Protein AF-0000000066988580 (afdb_homodimer)

Foldseek 3Di:
DDPPPPPDDPPDDPPPPDDDDDDDDDDDPPDPPPPQDCAFPVCVVVVHDFPSDQQTPVCVVVVNSVRRHHDPDDPPPDDPDDDDDDDPPPPDPDPDDPPQPPPPPPDPDADPFFLLELLNLLVLVVLQNCLLVLVPPVNNVLVVVLLVLLVLQADPLQPQPLQDDLDPPPQDLLNLLQLDDDPVVVVVVVVLCCLFPCLQQVQDQPVVVVVVVVVVCVVNVVSPDPDANPLDFQFSSLSSQQSVQLVFFVCPVDNDSLSLSQLLLRLLQVLLLQRFNDDLVSSVVSLVVSVVSLVVVPLLAQCVVPQLDDPVRNLSSLSSVLNSLVSLLLSCSHRRHARDDLDGDLRAHQQAASVQWDADPVGIDGDNPVPDQQAHHSRLLRRLSSVLSNLLRVLSCQRSPSPHDQDDPVVLVVSLVVLVVSLVVLCRNLCHDPVDDPSSNLSSVLSSLVSLLSSLSSNLSNLVVLCSDPVVQVVLVSLLSLQVSLLSNLVSLVVLVPQAFDDPDDPPDDPDDPDDDDPDDDCRRSRSLSVCSNCVSSNLSSLSSNLSSVLCVLVVVRPCVVVVCVVSNDVVSLVVSLVSLLLCLSSHSVSVSSNLSSLLSVLLSVLQSPDSDDVSSVVSSSVSNVVSSVVSVVSSVVSSVVVVVLSVVVNPDPPDPPCVVASSCVQCVPHDPDDDDPPDNRHVDGSPSPSNCSPPYPDDDDSSSPRDD/DPVPPPPDDPPDDPPPPPDDDDDDDDDDDDDPPPPPCLAFPVCVVVVHDFPSDQQTPVCVVVVNSVSRHRPPDPPPPPCPDDDDDDDPPPPPPDPPDPPQPPPPPPDPDQDPFFLLELLNLLVLVVLQNCLLVLVPPVNNVLVVVLLVLLVLQADPLQPQPLQDDLPPPPQDLLNLLQLDDDPVVVVVVVVLCCLFPCLQQVQDQPVVVVVVVVVVCVVNVVSPDPDANPLDFLFSSLSSQQSVLLVVDVCPVDNDSLSLSQLLLRLLQVLLCQRFNDDLVSSVVSLVVSVVSLVVVPLLAQCVVPLLDDPVRNLSSLSSVLNSLVSLLLSCSHRRHARDDLDGDLRAHQQAASVQWDADPVGIDGDNPVPDQQAHHSRLLRRLSSVLSNLLRVLSCQRSPSPHDQDDPVVLVVSLVVLVVSLVVLCRNLCHDPVDDPSSNLSSVLSSLVSLLSSLSSNLSNLVVLCSDPVVQVVLVSLLSLQVSLLSNLVSLVVLVPQAFDPPDDPPDDPDDPDDDDPDPDPRRSRSLSVCSNCVSSNLSSLSSLLVSVLCVLVVNRPCVVVVCVVSNDVVSLVVSLVSLLLCLSSHSVSVSSNLSSLLSVLLSVLQSPDSDDVSSVVSSSVSNVVSSVVSVVSSVVSSVVVVVLSVVVNPDPPDPPCVVASSCQLCVPHDPDDDDPPDSRRVGNSRNRCNVSPVPCPDDDPPSCRDD

Solvent-accessible surface area (backbone atoms only — not comparable to full-atom values): 80456 Å² total; per-residue (Å²): 135,79,79,70,77,68,76,84,68,82,90,67,81,85,74,78,70,83,98,85,92,85,84,90,83,83,84,84,79,73,82,74,67,86,65,82,65,80,32,23,50,54,28,54,74,69,72,46,92,43,75,62,40,88,44,14,65,53,26,51,74,70,71,41,30,90,59,29,42,56,71,80,69,73,80,76,76,76,82,80,78,91,76,89,74,84,85,78,81,78,76,82,79,68,87,72,72,84,63,65,77,69,72,74,78,65,76,79,70,75,77,86,52,10,50,51,12,55,67,50,50,46,47,68,38,60,92,44,27,42,65,64,72,36,66,35,77,86,50,23,66,60,41,51,54,60,60,56,56,36,61,76,37,47,36,78,83,22,25,31,61,77,48,44,55,75,66,55,69,74,62,45,70,64,54,49,59,39,68,52,71,56,68,72,58,49,51,51,53,49,52,49,41,57,65,51,47,32,66,75,50,42,70,74,53,70,68,62,50,50,51,53,48,52,55,48,46,69,72,48,66,79,49,65,64,81,64,78,78,65,80,60,53,66,38,56,49,14,37,49,32,10,31,53,23,40,41,72,21,46,51,42,40,59,61,47,73,56,45,49,48,32,48,49,42,49,52,50,21,48,51,46,31,39,38,27,30,44,32,76,56,28,51,44,19,52,47,25,23,45,56,30,44,37,47,64,69,44,43,50,45,63,54,84,75,42,60,16,55,47,69,58,55,40,44,51,41,26,28,39,39,48,37,52,52,51,50,43,46,53,49,14,45,53,62,10,37,56,58,68,80,81,80,50,54,90,60,62,38,65,65,40,41,69,81,37,46,44,78,50,95,91,39,68,46,71,57,81,60,72,54,60,94,79,59,74,40,68,22,40,61,54,37,47,47,53,68,43,42,65,61,52,49,53,49,43,32,50,42,17,36,86,69,54,68,76,75,52,70,67,55,40,51,50,49,50,52,50,50,52,49,50,50,51,53,39,51,64,57,47,53,66,57,90,83,51,56,66,68,56,43,53,51,30,50,52,51,49,51,53,51,47,42,55,50,30,53,48,48,38,35,59,31,43,65,48,55,67,37,94,62,22,71,80,33,53,67,38,51,51,49,40,49,52,29,20,48,53,42,50,50,47,53,52,49,33,68,61,54,60,55,56,80,75,79,81,82,67,81,70,87,57,93,85,66,72,83,74,74,75,82,73,77,57,44,70,67,38,47,52,53,58,40,52,41,42,57,57,48,50,41,22,51,49,52,41,51,46,50,49,51,34,47,73,70,58,64,50,71,61,84,66,30,72,55,48,76,67,61,48,76,61,50,59,55,55,50,49,49,54,35,56,76,41,22,59,61,12,26,56,36,28,51,52,29,52,51,48,47,46,46,51,25,36,52,57,22,56,72,70,57,89,53,71,72,63,26,52,56,41,22,50,54,41,38,52,54,44,50,52,51,49,51,51,52,54,53,51,32,51,50,50,52,51,48,57,47,51,64,72,69,62,82,78,74,67,75,77,61,59,64,32,65,71,31,33,29,66,60,43,77,50,81,77,88,77,82,77,75,74,89,71,21,51,59,58,45,39,66,36,24,29,58,40,26,60,46,71,53,82,86,76,82,67,53,72,23,67,134,132,77,76,67,74,64,75,79,61,83,89,65,77,86,74,79,71,84,81,91,80,85,82,94,87,83,84,80,84,76,85,74,72,88,61,82,69,74,23,20,45,51,28,51,75,67,75,44,89,36,78,55,38,91,50,14,71,55,24,52,75,69,73,40,30,91,59,28,40,55,76,78,63,73,79,70,78,73,75,82,68,91,72,86,74,80,86,76,77,76,73,78,74,69,84,71,74,83,65,66,76,70,72,75,77,64,76,78,70,75,76,86,52,10,50,49,12,55,67,50,50,45,49,70,37,60,91,44,26,41,66,62,72,35,67,33,77,87,50,23,66,61,42,49,53,59,59,57,55,37,60,75,38,46,36,77,82,22,25,30,61,78,48,44,54,74,64,55,67,76,65,45,71,64,54,50,60,39,68,51,70,57,68,70,56,49,51,52,54,49,50,50,39,57,65,51,48,31,65,74,50,42,68,73,55,69,69,61,50,50,51,53,48,50,56,47,45,70,66,48,65,78,49,65,65,82,64,77,78,65,80,61,54,65,36,56,50,11,37,50,26,6,32,52,20,41,40,73,37,46,51,41,40,59,59,47,72,62,44,49,47,41,47,50,48,50,52,51,22,47,51,45,30,52,40,25,29,45,32,76,56,30,52,44,18,53,47,25,21,45,54,31,46,38,46,66,71,44,43,52,46,63,55,84,73,42,70,33,56,50,69,56,55,40,44,51,39,26,28,39,39,49,36,53,52,51,50,41,45,52,49,15,46,54,63,10,37,55,59,69,78,82,80,49,56,91,61,64,40,65,64,40,41,69,82,35,49,44,78,50,96,91,37,66,45,70,57,81,60,70,52,60,95,79,59,75,40,69,22,39,60,55,36,47,46,55,69,44,43,64,61,53,48,52,49,44,32,49,43,17,36,85,69,55,68,77,76,52,70,66,57,39,52,51,50,48,52,50,50,52,49,50,49,51,52,41,52,65,56,46,53,66,58,88,83,51,56,66,69,56,42,53,50,30,48,52,52,49,51,52,51,47,42,54,48,30,54,49,48,39,35,58,31,42,66,48,57,68,35,95,63,21,73,78,34,54,67,38,52,50,49,39,48,51,30,20,48,52,42,51,49,49,51,53,50,34,67,60,53,59,56,56,78,74,79,82,83,68,81,70,88,58,90,82,67,72,82,75,73,76,82,72,77,57,46,70,66,37,47,49,53,57,40,53,42,41,57,58,49,52,41,22,51,50,53,42,51,48,52,50,51,35,47,73,70,60,62,51,71,60,83,66,29,73,52,48,77,68,60,50,76,61,50,58,55,54,51,50,49,55,36,56,76,40,22,61,60,11,24,56,37,27,52,52,29,50,49,49,48,46,46,51,24,36,52,57,22,55,73,70,56,88,52,70,72,62,27,53,58,40,22,49,54,40,37,52,54,44,50,50,51,49,50,51,51,55,52,50,32,51,49,51,53,52,48,57,48,50,64,72,70,61,81,76,74,67,75,76,60,59,63,32,66,73,28,38,32,53,68,43,79,50,84,76,86,81,81,77,76,78,86,70,26,49,63,66,58,17,75,40,36,18,64,42,32,65,66,74,49,83,82,79,76,69,57,73,31,77,134

Nearest PDB structures (foldseek):
  8qai-assembly2_B  TM=3.468E-01  e=4.253E-01  synthetic construct

Structure (mmCIF, N/CA/C/O backbone):
data_AF-0000000066988580-model_v1
#
loop_
_entity.id
_entity.type
_entity.pdbx_description
1 polymer 'Oleate activated transcription factor 3'
#
loop_
_atom_site.group_PDB
_atom_site.id
_atom_site.type_symbol
_atom_site.label_atom_id
_atom_site.label_alt_id
_atom_site.label_comp_id
_atom_site.label_asym_id
_atom_site.label_entity_id
_atom_site.label_seq_id
_atom_site.pdbx_PDB_ins_code
_atom_site.Cartn_x
_atom_site.Cartn_y
_atom_site.Cartn_z
_atom_site.occupancy
_atom_site.B_iso_or_equiv
_atom_site.auth_seq_id
_atom_site.auth_comp_id
_atom_site.auth_asym_id
_atom_site.auth_atom_id
_atom_site.pdbx_PDB_model_num
ATOM 1 N N . MET A 1 1 ? -11.375 39.344 -35.469 1 19.41 1 MET A N 1
ATOM 2 C CA . MET A 1 1 ? -11.703 39.375 -34.031 1 19.41 1 MET A CA 1
ATOM 3 C C . MET A 1 1 ? -11.867 37.969 -33.469 1 19.41 1 MET A C 1
ATOM 5 O O . MET A 1 1 ? -12.781 37.25 -33.844 1 19.41 1 MET A O 1
ATOM 9 N N . MET A 1 2 ? -10.852 37.281 -33.219 1 20.95 2 MET A N 1
ATOM 10 C CA . MET A 1 2 ? -10.469 35.875 -33.344 1 20.95 2 MET A CA 1
ATOM 11 C C . MET A 1 2 ? -11.031 35.031 -32.219 1 20.95 2 MET A C 1
ATOM 13 O O . MET A 1 2 ? -10.805 35.344 -31.031 1 20.95 2 MET A O 1
ATOM 17 N N . ASP A 1 3 ? -12.25 34.531 -32.5 1 20.98 3 ASP A N 1
ATOM 18 C CA . ASP A 1 3 ? -13.227 33.812 -31.656 1 20.98 3 ASP A CA 1
ATOM 19 C C . ASP A 1 3 ? -12.555 32.688 -30.859 1 20.98 3 ASP A C 1
ATOM 21 O O . ASP A 1 3 ? -12.133 31.688 -31.438 1 20.98 3 ASP A O 1
ATOM 25 N N . SER A 1 4 ? -11.633 33.094 -30.078 1 22.09 4 SER A N 1
ATOM 26 C CA . SER A 1 4 ? -10.672 32.25 -29.375 1 22.09 4 SER A CA 1
ATOM 27 C C . SER A 1 4 ? -11.383 31.188 -28.547 1 22.09 4 SER A C 1
ATOM 29 O O . SER A 1 4 ? -12.188 31.516 -27.672 1 22.09 4 SER A O 1
ATOM 31 N N . ASP A 1 5 ? -11.742 30.109 -29.25 1 21.12 5 ASP A N 1
ATOM 32 C CA . ASP A 1 5 ? -12.422 28.875 -28.875 1 21.12 5 ASP A CA 1
ATOM 33 C C . ASP A 1 5 ? -11.914 28.359 -27.516 1 21.12 5 ASP A C 1
ATOM 35 O O . ASP A 1 5 ? -10.742 28.016 -27.391 1 21.12 5 ASP A O 1
ATOM 39 N N . LEU A 1 6 ? -12.305 29.094 -26.547 1 23.05 6 LEU A N 1
ATOM 40 C CA . LEU A 1 6 ? -11.914 28.844 -25.156 1 23.05 6 LEU A CA 1
ATOM 41 C C . LEU A 1 6 ? -12.211 27.406 -24.75 1 23.05 6 LEU A C 1
ATOM 43 O O . LEU A 1 6 ? -13.305 26.906 -24.984 1 23.05 6 LEU A O 1
ATOM 47 N N . PRO A 1 7 ? -11.188 26.609 -24.766 1 21.06 7 PRO A N 1
ATOM 48 C CA . PRO A 1 7 ? -11.266 25.156 -24.672 1 21.06 7 PRO A CA 1
ATOM 49 C C . PRO A 1 7 ? -12.227 24.688 -23.578 1 21.06 7 PRO A C 1
ATOM 51 O O . PRO A 1 7 ? -12.438 25.406 -22.594 1 21.06 7 PRO A O 1
ATOM 54 N N . ALA A 1 8 ? -13.266 23.953 -24.062 1 20.14 8 ALA A N 1
ATOM 55 C CA . ALA A 1 8 ? -14.406 23.297 -23.422 1 20.14 8 ALA A CA 1
ATOM 56 C C . ALA A 1 8 ? -14 22.656 -22.094 1 20.14 8 ALA A C 1
ATOM 58 O O . ALA A 1 8 ? -12.992 21.953 -22.016 1 20.14 8 ALA A O 1
ATOM 59 N N . GLY A 1 9 ? -14.203 23.281 -21.047 1 19.38 9 GLY A N 1
ATOM 60 C CA . GLY A 1 9 ? -14.008 22.984 -19.641 1 19.38 9 GLY A CA 1
ATOM 61 C C . GLY A 1 9 ? -14.555 21.625 -19.234 1 19.38 9 GLY A C 1
ATOM 62 O O . GLY A 1 9 ? -15.328 21.016 -19.969 1 19.38 9 GLY A O 1
ATOM 63 N N . TYR A 1 10 ? -14.031 20.828 -18.297 1 21.14 10 TYR A N 1
ATOM 64 C CA . TYR A 1 10 ? -13.938 19.391 -18.109 1 21.14 10 TYR A CA 1
ATOM 65 C C . TYR A 1 10 ? -15.32 18.75 -18.078 1 21.14 10 TYR A C 1
ATOM 67 O O . TYR A 1 10 ? -15.547 17.703 -18.688 1 21.14 10 TYR A O 1
ATOM 75 N N . PHE A 1 11 ? -16.266 19.094 -17.125 1 20.62 11 PHE A N 1
ATOM 76 C CA . PHE A 1 11 ? -17.281 18.094 -16.781 1 20.62 11 PHE A CA 1
ATOM 77 C C . PHE A 1 11 ? -18.359 18.047 -17.844 1 20.62 11 PHE A C 1
ATOM 79 O O . PHE A 1 11 ? -19.297 18.844 -17.828 1 20.62 11 PHE A O 1
ATOM 86 N N . SER A 1 12 ? -18.141 17.844 -19.156 1 17.91 12 SER A N 1
ATOM 87 C CA . SER A 1 12 ? -19.141 17.797 -20.219 1 17.91 12 SER A CA 1
ATOM 88 C C . SER A 1 12 ? -20.188 16.719 -19.938 1 17.91 12 SER A C 1
ATOM 90 O O . SER A 1 12 ? -19.938 15.773 -19.188 1 17.91 12 SER A O 1
ATOM 92 N N . THR A 1 13 ? -21.484 16.953 -20.469 1 19.61 13 THR A N 1
ATOM 93 C CA . THR A 1 13 ? -22.766 16.25 -20.516 1 19.61 13 THR A CA 1
ATOM 94 C C . THR A 1 13 ? -22.625 14.938 -21.266 1 19.61 13 THR A C 1
ATOM 96 O O . THR A 1 13 ? -22.203 14.922 -22.422 1 19.61 13 THR A O 1
ATOM 99 N N . PHE A 1 14 ? -22.484 13.961 -20.719 1 20.88 14 PHE A N 1
ATOM 100 C CA . PHE A 1 14 ? -22.484 12.656 -21.375 1 20.88 14 PHE A CA 1
ATOM 101 C C . PHE A 1 14 ? -23.844 12.375 -22 1 20.88 14 PHE A C 1
ATOM 103 O O . PHE A 1 14 ? -24.781 11.953 -21.328 1 20.88 14 PHE A O 1
ATOM 110 N N . SER A 1 15 ? -24.578 13.305 -22.859 1 19.69 15 SER A N 1
ATOM 111 C CA . SER A 1 15 ? -25.812 13 -23.578 1 19.69 15 SER A CA 1
ATOM 112 C C . SER A 1 15 ? -25.609 11.859 -24.578 1 19.69 15 SER A C 1
ATOM 114 O O . SER A 1 15 ? -24.859 12 -25.547 1 19.69 15 SER A O 1
ATOM 116 N N . ILE A 1 16 ? -25.703 10.695 -24.219 1 20.56 16 ILE A N 1
ATOM 117 C CA . ILE A 1 16 ? -25.859 9.719 -25.297 1 20.56 16 ILE A CA 1
ATOM 118 C C . ILE A 1 16 ? -27.25 9.844 -25.906 1 20.56 16 ILE A C 1
ATOM 120 O O . ILE A 1 16 ? -28.266 9.531 -25.266 1 20.56 16 ILE A O 1
ATOM 124 N N . ILE A 1 17 ? -27.766 10.836 -26.75 1 21.27 17 ILE A N 1
ATOM 125 C CA . ILE A 1 17 ? -29.016 11.133 -27.438 1 21.27 17 ILE A CA 1
ATOM 126 C C . ILE A 1 17 ? -29.266 10.086 -28.531 1 21.27 17 ILE A C 1
ATOM 128 O O . ILE A 1 17 ? -30.047 10.312 -29.453 1 21.27 17 ILE A O 1
ATOM 132 N N . ASP A 1 18 ? -29.156 8.852 -28.531 1 20.34 18 ASP A N 1
ATOM 133 C CA . ASP A 1 18 ? -29.391 8.406 -29.906 1 20.34 18 ASP A CA 1
ATOM 134 C C . ASP A 1 18 ? -30.844 8.641 -30.312 1 20.34 18 ASP A C 1
ATOM 136 O O . ASP A 1 18 ? -31.125 9.305 -31.312 1 20.34 18 ASP A O 1
ATOM 140 N N . LEU A 1 19 ? -31.922 7.586 -30.469 1 19.12 19 LEU A N 1
ATOM 141 C CA . LEU A 1 19 ? -32.75 7.004 -31.531 1 19.12 19 LEU A CA 1
ATOM 142 C C . LEU A 1 19 ? -34.062 7.762 -31.688 1 19.12 19 LEU A C 1
ATOM 144 O O . LEU A 1 19 ? -34.5 8.453 -30.766 1 19.12 19 LEU A O 1
ATOM 148 N N . SER A 1 20 ? -35.344 7.246 -32.875 1 19.17 20 SER A N 1
ATOM 149 C CA . SER A 1 20 ? -36.219 7.379 -34.031 1 19.17 20 SER A CA 1
ATOM 150 C C . SER A 1 20 ? -37.688 7.387 -33.594 1 19.17 20 SER A C 1
ATOM 152 O O . SER A 1 20 ? -38.594 7.59 -34.406 1 19.17 20 SER A O 1
ATOM 154 N N . ARG A 1 21 ? -38.312 6.488 -32.688 1 18.69 21 ARG A N 1
ATOM 155 C CA . ARG A 1 21 ? -39.656 5.977 -32.875 1 18.69 21 ARG A CA 1
ATOM 156 C C . ARG A 1 21 ? -40.688 7.098 -32.781 1 18.69 21 ARG A C 1
ATOM 158 O O . ARG A 1 21 ? -40.656 7.883 -31.844 1 18.69 21 ARG A O 1
ATOM 165 N N . GLY A 1 22 ? -41.531 7.402 -34 1 17.83 22 GLY A N 1
ATOM 166 C CA . GLY A 1 22 ? -42.781 8.008 -34.406 1 17.83 22 GLY A CA 1
ATOM 167 C C . GLY A 1 22 ? -44 7.453 -33.656 1 17.83 22 GLY A C 1
ATOM 168 O O . GLY A 1 22 ? -44.125 6.238 -33.469 1 17.83 22 GLY A O 1
ATOM 169 N N . THR A 1 23 ? -45 8.18 -32.938 1 21 23 THR A N 1
ATOM 170 C CA . THR A 1 23 ? -45.906 8.32 -31.812 1 21 23 THR A CA 1
ATOM 171 C C . THR A 1 23 ? -47.312 7.883 -32.219 1 21 23 THR A C 1
ATOM 173 O O . THR A 1 23 ? -47.906 8.469 -33.094 1 21 23 THR A O 1
ATOM 176 N N . LEU A 1 24 ? -47.781 6.578 -32.062 1 19.14 24 LEU A N 1
ATOM 177 C CA . LEU A 1 24 ? -49.062 5.93 -32.344 1 19.14 24 LEU A CA 1
ATOM 178 C C . LEU A 1 24 ? -50.219 6.699 -31.719 1 19.14 24 LEU A C 1
ATOM 180 O O . LEU A 1 24 ? -50.188 7.02 -30.531 1 19.14 24 LEU A O 1
ATOM 184 N N . GLU A 1 25 ? -51.5 7.148 -32.469 1 19.3 25 GLU A N 1
ATOM 185 C CA . GLU A 1 25 ? -52.625 8.047 -32.5 1 19.3 25 GLU A CA 1
ATOM 186 C C . GLU A 1 25 ? -53.719 7.602 -31.516 1 19.3 25 GLU A C 1
ATOM 188 O O . GLU A 1 25 ? -54.344 8.43 -30.859 1 19.3 25 GLU A O 1
ATOM 193 N N . GLY A 1 26 ? -54.344 6.402 -31.594 1 19.16 26 GLY A N 1
ATOM 194 C CA . GLY A 1 26 ? -55.812 6.371 -31.719 1 19.16 26 GLY A CA 1
ATOM 195 C C . GLY A 1 26 ? -56.531 6.68 -30.422 1 19.16 26 GLY A C 1
ATOM 196 O O . GLY A 1 26 ? -57.375 7.555 -30.375 1 19.16 26 GLY A O 1
ATOM 197 N N . LEU A 1 27 ? -56.969 5.637 -29.609 1 21.69 27 LEU A N 1
ATOM 198 C CA . LEU A 1 27 ? -58.312 5.305 -29.156 1 21.69 27 LEU A CA 1
ATOM 199 C C . LEU A 1 27 ? -58.656 6.09 -27.891 1 21.69 27 LEU A C 1
ATOM 201 O O . LEU A 1 27 ? -57.781 6.559 -27.188 1 21.69 27 LEU A O 1
ATOM 205 N N . GLY A 1 28 ? -59.969 5.891 -27.234 1 21.34 28 GLY A N 1
ATOM 206 C CA . GLY A 1 28 ? -61.031 6.648 -26.594 1 21.34 28 GLY A CA 1
ATOM 207 C C . GLY A 1 28 ? -60.625 7.23 -25.25 1 21.34 28 GLY A C 1
ATOM 208 O O . GLY A 1 28 ? -59.812 6.641 -24.531 1 21.34 28 GLY A O 1
ATOM 209 N N . ARG A 1 29 ? -60.812 8.562 -25.109 1 26 29 ARG A N 1
ATOM 210 C CA . ARG A 1 29 ? -60.344 9.594 -24.188 1 26 29 ARG A CA 1
ATOM 211 C C . ARG A 1 29 ? -60.906 9.367 -22.781 1 26 29 ARG A C 1
ATOM 213 O O . ARG A 1 29 ? -61.938 9.945 -22.422 1 26 29 ARG A O 1
ATOM 220 N N . PRO A 1 30 ? -61.031 8.125 -22.266 1 24.39 30 PRO A N 1
ATOM 221 C CA . PRO A 1 30 ? -62 8.148 -21.156 1 24.39 30 PRO A CA 1
ATOM 222 C C . PRO A 1 30 ? -61.719 9.281 -20.156 1 24.39 30 PRO A C 1
ATOM 224 O O . PRO A 1 30 ? -60.594 9.812 -20.125 1 24.39 30 PRO A O 1
ATOM 227 N N . GLN A 1 31 ? -62.812 9.758 -19.344 1 24.91 31 GLN A N 1
ATOM 228 C CA . GLN A 1 31 ? -63.125 10.953 -18.562 1 24.91 31 GLN A CA 1
ATOM 229 C C . GLN A 1 31 ? -62.062 11.242 -17.531 1 24.91 31 GLN A C 1
ATOM 231 O O . GLN A 1 31 ? -61.656 10.352 -16.766 1 24.91 31 GLN A O 1
ATOM 236 N N . ARG A 1 32 ? -61.406 12.344 -17.75 1 27.5 32 ARG A N 1
ATOM 237 C CA . ARG A 1 32 ? -60.156 12.828 -17.203 1 27.5 32 ARG A CA 1
ATOM 238 C C . ARG A 1 32 ? -60.25 13.062 -15.695 1 27.5 32 ARG A C 1
ATOM 240 O O . ARG A 1 32 ? -60.906 14.008 -15.258 1 27.5 32 ARG A O 1
ATOM 247 N N . ARG A 1 33 ? -60.625 12.055 -14.93 1 28.73 33 ARG A N 1
ATOM 248 C CA . ARG A 1 33 ? -60.844 12.367 -13.516 1 28.73 33 ARG A CA 1
ATOM 249 C C . ARG A 1 33 ? -59.812 13.383 -13.023 1 28.73 33 ARG A C 1
ATOM 251 O O . ARG A 1 33 ? -58.688 13.406 -13.492 1 28.73 33 ARG A O 1
ATOM 258 N N . ASN A 1 34 ? -60.344 14.547 -12.484 1 30.19 34 ASN A N 1
ATOM 259 C CA . ASN A 1 34 ? -59.594 15.727 -12.039 1 30.19 34 ASN A CA 1
ATOM 260 C C . ASN A 1 34 ? -58.375 15.336 -11.203 1 30.19 34 ASN A C 1
ATOM 262 O O . ASN A 1 34 ? -58.5 14.883 -10.062 1 30.19 34 ASN A O 1
ATOM 266 N N . ARG A 1 35 ? -57.406 14.953 -11.789 1 38.16 35 ARG A N 1
ATOM 267 C CA . ARG A 1 35 ? -56.25 14.32 -11.172 1 38.16 35 ARG A CA 1
ATOM 268 C C . ARG A 1 35 ? -55.5 15.305 -10.273 1 38.16 35 ARG A C 1
ATOM 270 O O . ARG A 1 35 ? -55.25 16.453 -10.672 1 38.16 35 ARG A O 1
ATOM 277 N N . ARG A 1 36 ? -55.625 15.258 -8.992 1 42.19 36 ARG A N 1
ATOM 278 C CA . ARG A 1 36 ? -54.969 16.141 -8.031 1 42.19 36 ARG A CA 1
ATOM 279 C C . ARG A 1 36 ? -53.562 16.547 -8.516 1 42.19 36 ARG A C 1
ATOM 281 O O . ARG A 1 36 ? -52.781 15.688 -8.891 1 42.19 36 ARG A O 1
ATOM 288 N N . ILE A 1 37 ? -53.5 17.672 -8.836 1 51.16 37 ILE A N 1
ATOM 289 C CA . ILE A 1 37 ? -52.312 18.266 -9.461 1 51.16 37 ILE A CA 1
ATOM 290 C C . ILE A 1 37 ? -51.219 18.453 -8.414 1 51.16 37 ILE A C 1
ATOM 292 O O . ILE A 1 37 ? -51.406 19.203 -7.453 1 51.16 37 ILE A O 1
ATOM 296 N N . PHE A 1 38 ? -50.438 17.594 -8.266 1 56.72 38 PHE A N 1
ATOM 297 C CA . PHE A 1 38 ? -49.438 17.641 -7.195 1 56.72 38 PHE A CA 1
ATOM 298 C C . PHE A 1 38 ? -48.219 18.453 -7.609 1 56.72 38 PHE A C 1
ATOM 300 O O . PHE A 1 38 ? -47.188 18.406 -6.957 1 56.72 38 PHE A O 1
ATOM 307 N N . VAL A 1 39 ? -48.656 19.438 -8.695 1 66.06 39 VAL A N 1
ATOM 308 C CA . VAL A 1 39 ? -47.594 20.266 -9.258 1 66.06 39 VAL A CA 1
ATOM 309 C C . VAL A 1 39 ? -47.906 21.75 -9.023 1 66.06 39 VAL A C 1
ATOM 311 O O . VAL A 1 39 ? -49.062 22.109 -8.773 1 66.06 39 VAL A O 1
ATOM 314 N N . CYS A 1 40 ? -46.906 22.672 -9.102 1 65.44 40 CYS A N 1
ATOM 315 C CA . CYS A 1 40 ? -47.156 24.094 -8.914 1 65.44 40 CYS A CA 1
ATOM 316 C C . CYS A 1 40 ? -47.969 24.656 -10.07 1 65.44 40 CYS A C 1
ATOM 318 O O . CYS A 1 40 ? -47.938 24.109 -11.18 1 65.44 40 CYS A O 1
ATOM 320 N N . ILE A 1 41 ? -48.812 25.672 -9.836 1 71.94 41 ILE A N 1
ATOM 321 C CA . ILE A 1 41 ? -49.812 26.219 -10.766 1 71.94 41 ILE A CA 1
ATOM 322 C C . ILE A 1 41 ? -49.125 26.609 -12.078 1 71.94 41 ILE A C 1
ATOM 324 O O . ILE A 1 41 ? -49.594 26.234 -13.156 1 71.94 41 ILE A O 1
ATOM 328 N N . PRO A 1 42 ? -47.938 27.109 -11.984 1 70.31 42 PRO A N 1
ATOM 329 C CA . PRO A 1 42 ? -47.281 27.484 -13.242 1 70.31 42 PRO A CA 1
ATOM 330 C C . PRO A 1 42 ? -46.844 26.266 -14.062 1 70.31 42 PRO A C 1
ATOM 332 O O . PRO A 1 42 ? -47 26.25 -15.281 1 70.31 42 PRO A O 1
ATOM 335 N N . CYS A 1 43 ? -46.5 25.281 -13.508 1 65.44 43 CYS A N 1
ATOM 336 C CA . CYS A 1 43 ? -46.031 24.047 -14.133 1 65.44 43 CYS A CA 1
ATOM 337 C C . CYS A 1 43 ? -47.219 23.266 -14.695 1 65.44 43 CYS A C 1
ATOM 339 O O . CYS A 1 43 ? -47.125 22.656 -15.766 1 65.44 43 CYS A O 1
ATOM 341 N N . HIS A 1 44 ? -48.219 23.312 -13.992 1 70.44 44 HIS A N 1
ATOM 342 C CA . HIS A 1 44 ? -49.469 22.688 -14.398 1 70.44 44 HIS A CA 1
ATOM 343 C C . HIS A 1 44 ? -49.969 23.281 -15.711 1 70.44 44 HIS A C 1
ATOM 345 O O . HIS A 1 44 ? -50.406 22.547 -16.609 1 70.44 44 HIS A O 1
ATOM 351 N N . ARG A 1 45 ? -49.969 24.531 -15.719 1 67.56 45 ARG A N 1
ATOM 352 C CA . ARG A 1 45 ? -50.469 25.297 -16.875 1 67.56 45 ARG A CA 1
ATOM 353 C C . ARG A 1 45 ? -49.594 25.031 -18.094 1 67.56 45 ARG A C 1
ATOM 355 O O . ARG A 1 45 ? -50.125 25 -19.219 1 67.56 45 ARG A O 1
ATOM 362 N N . ARG A 1 46 ? -48.406 24.969 -17.891 1 65.94 46 ARG A N 1
ATOM 363 C CA . ARG A 1 46 ? -47.406 24.859 -18.969 1 65.94 46 ARG A CA 1
ATOM 364 C C . ARG A 1 46 ? -47.125 23.391 -19.281 1 65.94 46 ARG A C 1
ATOM 366 O O . ARG A 1 46 ? -46.281 23.094 -20.125 1 65.94 46 ARG A O 1
ATOM 373 N N . LYS A 1 47 ? -47.906 22.453 -18.531 1 59.56 47 LYS A N 1
ATOM 374 C CA . LYS A 1 47 ? -47.938 21 -18.641 1 59.56 47 LYS A CA 1
ATOM 375 C C . LYS A 1 47 ? -46.562 20.391 -18.438 1 59.56 47 LYS A C 1
ATOM 377 O O . LYS A 1 47 ? -46.156 19.516 -19.203 1 59.56 47 LYS A O 1
ATOM 382 N N . LEU A 1 48 ? -45.719 21.141 -17.547 1 63.06 48 LEU A N 1
ATOM 383 C CA . LEU A 1 48 ? -44.312 20.828 -17.281 1 63.06 48 LEU A CA 1
ATOM 384 C C . LEU A 1 48 ? -44.188 19.953 -16.031 1 63.06 48 LEU A C 1
ATOM 386 O O . LEU A 1 48 ? -45.062 19.984 -15.156 1 63.06 48 LEU A O 1
ATOM 390 N N . LYS A 1 49 ? -43.219 19 -15.891 1 65.56 49 LYS A N 1
ATOM 391 C CA . LYS A 1 49 ? -43.062 18.188 -14.688 1 65.56 49 LYS A CA 1
ATOM 392 C C . LYS A 1 49 ? -42.531 19.016 -13.523 1 65.56 49 LYS A C 1
ATOM 394 O O . LYS A 1 49 ? -41.438 19.594 -13.609 1 65.56 49 LYS A O 1
ATOM 399 N N . CYS A 1 50 ? -43.219 19.328 -12.531 1 62.09 50 CYS A N 1
ATOM 400 C CA . CYS A 1 50 ? -42.938 20.156 -11.367 1 62.09 50 CYS A CA 1
ATOM 401 C C . CYS A 1 50 ? -42.188 19.391 -10.289 1 62.09 50 CYS A C 1
ATOM 403 O O . CYS A 1 50 ? -42.531 18.234 -10.008 1 62.09 50 CYS A O 1
ATOM 405 N N . ASP A 1 51 ? -41.188 19.75 -9.922 1 62.09 51 ASP A N 1
ATOM 406 C CA . ASP A 1 51 ? -40.438 18.969 -8.945 1 62.09 51 ASP A CA 1
ATOM 407 C C . ASP A 1 51 ? -40.969 19.203 -7.531 1 62.09 51 ASP A C 1
ATOM 409 O O . ASP A 1 51 ? -40.281 18.844 -6.555 1 62.09 51 ASP A O 1
ATOM 413 N N . LYS A 1 52 ? -42.031 19.859 -7.246 1 62.12 52 LYS A N 1
ATOM 414 C CA . LYS A 1 52 ? -42.875 20.203 -6.098 1 62.12 52 LYS A CA 1
ATOM 415 C C . LYS A 1 52 ? -42.094 21.078 -5.109 1 62.12 52 LYS A C 1
ATOM 417 O O . LYS A 1 52 ? -42.5 21.219 -3.953 1 62.12 52 LYS A O 1
ATOM 422 N N . GLY A 1 53 ? -41 21.719 -5.723 1 64.69 53 GLY A N 1
ATOM 423 C CA . GLY A 1 53 ? -40.312 22.734 -4.949 1 64.69 53 GLY A CA 1
ATOM 424 C C . GLY A 1 53 ? -41.062 24.047 -4.895 1 64.69 53 GLY A C 1
ATOM 425 O O . GLY A 1 53 ? -41.875 24.344 -5.773 1 64.69 53 GLY A O 1
ATOM 426 N N . GLN A 1 54 ? -41.125 24.75 -3.732 1 64.38 54 GLN A N 1
ATOM 427 C CA . GLN A 1 54 ? -41.719 26.078 -3.623 1 64.38 54 GLN A CA 1
ATOM 428 C C . GLN A 1 54 ? -40.656 27.141 -3.402 1 64.38 54 GLN A C 1
ATOM 430 O O . GLN A 1 54 ? -40.188 27.328 -2.283 1 64.38 54 GLN A O 1
ATOM 435 N N . PRO A 1 55 ? -40.188 27.812 -4.594 1 67.44 55 PRO A N 1
ATOM 436 C CA . PRO A 1 55 ? -40.719 27.703 -5.949 1 67.44 55 PRO A CA 1
ATOM 437 C C . PRO A 1 55 ? -40.156 26.5 -6.715 1 67.44 55 PRO A C 1
ATOM 439 O O . PRO A 1 55 ? -39.031 26.062 -6.422 1 67.44 55 PRO A O 1
ATOM 442 N N . CYS A 1 56 ? -40.812 25.859 -7.508 1 65.88 56 CYS A N 1
ATOM 443 C CA . CYS A 1 56 ? -40.344 24.609 -8.133 1 65.88 56 CYS A CA 1
ATOM 444 C C . CYS A 1 56 ? -39.219 24.875 -9.102 1 65.88 56 CYS A C 1
ATOM 446 O O . CYS A 1 56 ? -39.094 25.984 -9.641 1 65.88 56 CYS A O 1
ATOM 448 N N . ALA A 1 57 ? -38.25 24.094 -9.133 1 61.25 57 ALA A N 1
ATOM 449 C CA . ALA A 1 57 ? -37 24.312 -9.859 1 61.25 57 ALA A CA 1
ATOM 450 C C . ALA A 1 57 ? -37.281 24.781 -11.289 1 61.25 57 ALA A C 1
ATOM 452 O O . ALA A 1 57 ? -36.469 25.516 -11.875 1 61.25 57 ALA A O 1
ATOM 453 N N . ARG A 1 58 ? -38.406 24.453 -11.672 1 67.81 58 ARG A N 1
ATOM 454 C CA . ARG A 1 58 ? -38.812 24.766 -13.039 1 67.81 58 ARG A CA 1
ATOM 455 C C . ARG A 1 58 ? -39.25 26.203 -13.164 1 67.81 58 ARG A C 1
ATOM 457 O O . ARG A 1 58 ? -38.938 26.891 -14.141 1 67.81 58 ARG A O 1
ATOM 464 N N . CYS A 1 59 ? -40 26.516 -12.117 1 69.94 59 CYS A N 1
ATOM 465 C CA . CYS A 1 59 ? -40.469 27.891 -12.031 1 69.94 59 CYS A CA 1
ATOM 466 C C . CYS A 1 59 ? -39.312 28.859 -11.812 1 69.94 59 CYS A C 1
ATOM 468 O O . CYS A 1 59 ? -39.312 29.953 -12.367 1 69.94 59 CYS A O 1
ATOM 470 N N . ILE A 1 60 ? -38.406 28.406 -11.18 1 66.44 60 ILE A N 1
ATOM 471 C CA . ILE A 1 60 ? -37.219 29.203 -10.961 1 66.44 60 ILE A CA 1
ATOM 472 C C . ILE A 1 60 ? -36.469 29.375 -12.281 1 66.44 60 ILE A C 1
ATOM 474 O O . ILE A 1 60 ? -36.062 30.484 -12.641 1 66.44 60 ILE A O 1
ATOM 478 N N . GLN A 1 61 ? -36.406 28.188 -13.203 1 65.5 61 GLN A N 1
ATOM 479 C CA . GLN A 1 61 ? -35.625 28.125 -14.445 1 65.5 61 GLN A CA 1
ATOM 480 C C . GLN A 1 61 ? -36.312 28.953 -15.539 1 65.5 61 GLN A C 1
ATOM 482 O O . GLN A 1 61 ? -35.625 29.562 -16.375 1 65.5 61 GLN A O 1
ATOM 487 N N . SER A 1 62 ? -37.688 29.047 -15.328 1 65.38 62 SER A N 1
ATOM 488 C CA . SER A 1 62 ? -38.469 29.766 -16.312 1 65.38 62 SER A CA 1
ATOM 489 C C . SER A 1 62 ? -38.625 31.234 -15.922 1 65.38 62 SER A C 1
ATOM 491 O O . SER A 1 62 ? -39.25 32 -16.641 1 65.38 62 SER A O 1
ATOM 493 N N . GLY A 1 63 ? -38 31.578 -14.961 1 61.91 63 GLY A N 1
ATOM 494 C CA . GLY A 1 63 ? -37.938 32.938 -14.461 1 61.91 63 GLY A CA 1
ATOM 495 C C . GLY A 1 63 ? -39.188 33.344 -13.688 1 61.91 63 GLY A C 1
ATOM 496 O O . GLY A 1 63 ? -39.469 34.531 -13.484 1 61.91 63 GLY A O 1
ATOM 497 N N . SER A 1 64 ? -40.125 32.344 -13.445 1 56.19 64 SER A N 1
ATOM 498 C CA . SER A 1 64 ? -41.438 32.625 -12.891 1 56.19 64 SER A CA 1
ATOM 499 C C . SER A 1 64 ? -41.562 32.125 -11.461 1 56.19 64 SER A C 1
ATOM 501 O O . SER A 1 64 ? -42.625 31.656 -11.055 1 56.19 64 SER A O 1
ATOM 503 N N . ALA A 1 65 ? -40.656 32.094 -10.781 1 62.84 65 ALA A N 1
ATOM 504 C CA . ALA A 1 65 ? -40.5 31.516 -9.453 1 62.84 65 ALA A CA 1
ATOM 505 C C . ALA A 1 65 ? -41.5 32.125 -8.469 1 62.84 65 ALA A C 1
ATOM 507 O O . ALA A 1 65 ? -42.031 31.438 -7.605 1 62.84 65 ALA A O 1
ATOM 508 N N . ASP A 1 66 ? -41.75 33.344 -8.703 1 65.62 66 ASP A N 1
ATOM 509 C CA . ASP A 1 66 ? -42.656 34.125 -7.855 1 65.62 66 ASP A CA 1
ATOM 510 C C . ASP A 1 66 ? -44.094 33.656 -8.008 1 65.62 66 ASP A C 1
ATOM 512 O O . ASP A 1 66 ? -44.906 33.844 -7.105 1 65.62 66 ASP A O 1
ATOM 516 N N . GLU A 1 67 ? -44.312 32.969 -9.125 1 66.38 67 GLU A N 1
ATOM 517 C CA . GLU A 1 67 ? -45.656 32.562 -9.477 1 66.38 67 GLU A CA 1
ATOM 518 C C . GLU A 1 67 ? -45.875 31.078 -9.203 1 66.38 67 GLU A C 1
ATOM 520 O O . GLU A 1 67 ? -46.969 30.547 -9.477 1 66.38 67 GLU A O 1
ATOM 525 N N . CYS A 1 68 ? -44.875 30.5 -8.562 1 62.56 68 CYS A N 1
ATOM 526 C CA . CYS A 1 68 ? -44.906 29.047 -8.352 1 62.56 68 CYS A CA 1
ATOM 527 C C . CYS A 1 68 ? -45.75 28.703 -7.129 1 62.56 68 CYS A C 1
ATOM 529 O O . CYS A 1 68 ? -45.281 28.844 -5.992 1 62.56 68 CYS A O 1
ATOM 531 N N . VAL A 1 69 ? -46.906 28.594 -7.285 1 67.88 69 VAL A N 1
ATOM 532 C CA . VAL A 1 69 ? -47.906 28.422 -6.23 1 67.88 69 VAL A CA 1
ATOM 533 C C . VAL A 1 69 ? -48.562 27.047 -6.352 1 67.88 69 VAL A C 1
ATOM 535 O O . VAL A 1 69 ? -48.875 26.609 -7.453 1 67.88 69 VAL A O 1
ATOM 538 N N . TYR A 1 70 ? -48.312 26.297 -5.379 1 59.81 70 TYR A N 1
ATOM 539 C CA . TYR A 1 70 ? -48.906 24.953 -5.41 1 59.81 70 TYR A CA 1
ATOM 540 C C . TYR A 1 70 ? -50.312 24.984 -4.863 1 59.81 70 TYR A C 1
ATOM 542 O O . TYR A 1 70 ? -50.656 25.812 -4.012 1 59.81 70 TYR A O 1
ATOM 550 N N . GLN A 1 71 ? -51.031 24.234 -5.27 1 47.75 71 GLN A N 1
ATOM 551 C CA . GLN A 1 71 ? -52.406 24.234 -4.762 1 47.75 71 GLN A CA 1
ATOM 552 C C . GLN A 1 71 ? -52.438 23.656 -3.348 1 47.75 71 GLN A C 1
ATOM 554 O O . GLN A 1 71 ? -51.844 22.609 -3.07 1 47.75 71 GLN A O 1
ATOM 559 N N . GLN A 1 72 ? -52.594 24.406 -2.334 1 44.97 72 GLN A N 1
ATOM 560 C CA . GLN A 1 72 ? -52.781 24.078 -0.922 1 44.97 72 GLN A CA 1
ATOM 561 C C . GLN A 1 72 ? -53.844 23.016 -0.737 1 44.97 72 GLN A C 1
ATOM 563 O O . GLN A 1 72 ? -55 23.188 -1.188 1 44.97 72 GLN A O 1
ATOM 568 N N . TYR A 1 73 ? -53.219 21.75 -0.795 1 34.75 73 TYR A N 1
ATOM 569 C CA . TYR A 1 73 ? 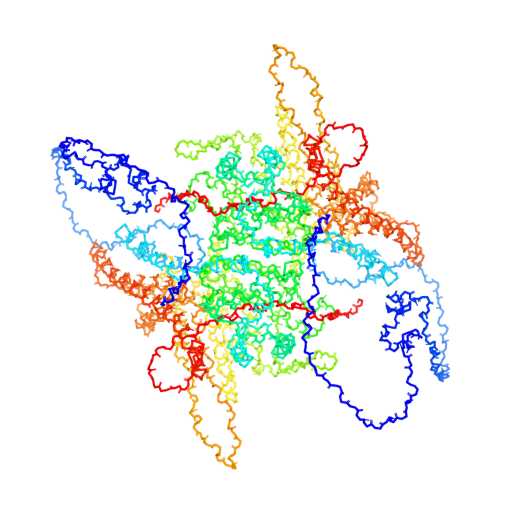-54.375 20.906 -0.454 1 34.75 73 TYR A CA 1
ATOM 570 C C . TYR A 1 73 ? -54.625 20.922 1.045 1 34.75 73 TYR A C 1
ATOM 572 O O . TYR A 1 73 ? -53.688 20.938 1.852 1 34.75 73 TYR A O 1
ATOM 580 N N . PRO A 1 74 ? -55.531 21.266 1.51 1 28.73 74 PRO A N 1
ATOM 581 C CA . PRO A 1 74 ? -55.938 21.281 2.924 1 28.73 74 PRO A CA 1
ATOM 582 C C . PRO A 1 74 ? -55.656 19.969 3.635 1 28.73 74 PRO A C 1
ATOM 584 O O . PRO A 1 74 ? -55.781 18.891 3.029 1 28.73 74 PRO A O 1
ATOM 587 N N . PRO A 1 75 ? -54.625 19.984 4.695 1 30.61 75 PRO A N 1
ATOM 588 C CA . PRO A 1 75 ? -54.375 18.859 5.605 1 30.61 75 PRO A CA 1
ATOM 589 C C . PRO A 1 75 ? -55.625 18.047 5.906 1 30.61 75 PRO A C 1
ATOM 591 O O . PRO A 1 75 ? -56.656 18.594 6.262 1 30.61 75 PRO A O 1
ATOM 594 N N . GLY A 1 76 ? -55.75 16.969 5.266 1 25.34 76 GLY A N 1
ATOM 595 C CA . GLY A 1 76 ? -56.969 16.266 5.621 1 25.34 76 GLY A CA 1
ATOM 596 C C . GLY A 1 76 ? -57.031 15.906 7.094 1 25.34 76 GLY A C 1
ATOM 597 O O . GLY A 1 76 ? -56.031 15.562 7.707 1 25.34 76 GLY A O 1
ATOM 598 N N . SER A 1 77 ? -57.875 16.422 7.824 1 20.95 77 SER A N 1
ATOM 599 C CA . SER A 1 77 ? -58.344 16.281 9.203 1 20.95 77 SER A CA 1
ATOM 600 C C . SER A 1 77 ? -58.562 14.82 9.578 1 20.95 77 SER A C 1
ATOM 602 O O . SER A 1 77 ? -59.469 14.156 9.062 1 20.95 77 SER A O 1
ATOM 604 N N . ARG A 1 78 ? -57.375 14.055 9.617 1 23.38 78 ARG A N 1
ATOM 605 C CA . ARG A 1 78 ? -57.719 12.781 10.234 1 23.38 78 ARG A CA 1
ATOM 606 C C . ARG A 1 78 ? -58.594 13 11.469 1 23.38 78 ARG A C 1
ATOM 608 O O . ARG A 1 78 ? -58.344 13.93 12.242 1 23.38 78 ARG A O 1
ATOM 615 N N . ARG A 1 79 ? -59.594 12.312 11.625 1 19.47 79 ARG A N 1
ATOM 616 C CA . ARG A 1 79 ? -60.625 12.164 12.648 1 19.47 79 ARG A CA 1
ATOM 617 C C . ARG A 1 79 ? -60 11.781 13.992 1 19.47 79 ARG A C 1
ATOM 619 O O . ARG A 1 79 ? -59.094 10.953 14.055 1 19.47 79 ARG A O 1
ATOM 626 N N . ASP A 1 80 ? -60.188 12.516 15.195 1 19.66 80 ASP A N 1
ATOM 627 C CA . ASP A 1 80 ? -60.094 12.672 16.641 1 19.66 80 ASP A CA 1
ATOM 628 C C . ASP A 1 80 ? -60.656 11.445 17.375 1 19.66 80 ASP A C 1
ATOM 630 O O . ASP A 1 80 ? -61.406 11.57 18.344 1 19.66 80 ASP A O 1
ATOM 634 N N . SER A 1 81 ? -60.531 10.234 16.906 1 19.02 81 SER A N 1
ATOM 635 C CA . SER A 1 81 ? -61.469 9.445 17.703 1 19.02 81 SER A CA 1
ATOM 636 C C . SER A 1 81 ? -61.188 9.586 19.188 1 19.02 81 SER A C 1
ATOM 638 O O . SER A 1 81 ? -60.125 10.07 19.578 1 19.02 81 SER A O 1
ATOM 640 N N . SER A 1 82 ? -61.594 8.453 20.141 1 19.2 82 SER A N 1
ATOM 641 C CA . SER A 1 82 ? -62.375 8.312 21.375 1 19.2 82 SER A CA 1
ATOM 642 C C . SER A 1 82 ? -61.531 8.57 22.594 1 19.2 82 SER A C 1
ATOM 644 O O . SER A 1 82 ? -60.281 8.5 22.531 1 19.2 82 SER A O 1
ATOM 646 N N . THR A 1 83 ? -62.188 8.602 23.906 1 19.56 83 THR A N 1
ATOM 647 C CA . THR A 1 83 ? -62.438 9.164 25.219 1 19.56 83 THR A CA 1
ATOM 648 C C . THR A 1 83 ? -61.562 8.508 26.281 1 19.56 83 THR A C 1
ATOM 650 O O . THR A 1 83 ? -61.562 8.906 27.453 1 19.56 83 THR A O 1
ATOM 653 N N . ASP A 1 84 ? -60.938 7.301 26.219 1 20.45 84 ASP A N 1
ATOM 654 C CA . ASP A 1 84 ? -61.062 6.613 27.5 1 20.45 84 ASP A CA 1
ATOM 655 C C . ASP A 1 84 ? -60.25 7.309 28.594 1 20.45 84 ASP A C 1
ATOM 657 O O . ASP A 1 84 ? -59.188 7.852 28.312 1 20.45 84 ASP A O 1
ATOM 661 N N . SER A 1 85 ? -60.75 7.523 29.953 1 19.8 85 SER A N 1
ATOM 662 C CA . SER A 1 85 ? -60.781 8.211 31.234 1 19.8 85 SER A CA 1
ATOM 663 C C . SER A 1 85 ? -59.562 7.82 32.094 1 19.8 85 SER A C 1
ATOM 665 O O . SER A 1 85 ? -59.469 8.227 33.25 1 19.8 85 SER A O 1
ATOM 667 N N . GLY A 1 86 ? -58.688 6.938 31.766 1 19.06 86 GLY A N 1
ATOM 668 C CA . GLY A 1 86 ? -58.094 6.359 32.969 1 19.06 86 GLY A CA 1
ATOM 669 C C . GLY A 1 86 ? -57.469 7.395 33.875 1 19.06 86 GLY A C 1
ATOM 670 O O . GLY A 1 86 ? -57.156 8.508 33.438 1 19.06 86 GLY A O 1
ATOM 671 N N . LYS A 1 87 ? -57.438 7.004 35.281 1 20.72 87 LYS A N 1
ATOM 672 C CA . LYS A 1 87 ? -57.188 7.453 36.656 1 20.72 87 LYS A CA 1
ATOM 673 C C . LYS A 1 87 ? -55.781 8 36.812 1 20.72 87 LYS A C 1
ATOM 675 O O . LYS A 1 87 ? -54.812 7.316 36.5 1 20.72 87 LYS A O 1
ATOM 680 N N . THR A 1 88 ? -55.562 9.359 37.031 1 19.08 88 THR A N 1
ATOM 681 C CA . THR A 1 88 ? -54.562 10.398 37.156 1 19.08 88 THR A CA 1
ATOM 682 C C . THR A 1 88 ? -53.781 10.211 38.469 1 19.08 88 THR A C 1
ATOM 684 O O . THR A 1 88 ? -54.125 10.805 39.5 1 19.08 88 THR A O 1
ATOM 687 N N . SER A 1 89 ? -53.562 8.977 39.062 1 21.83 89 SER A N 1
ATOM 688 C CA . SER A 1 89 ? -53.062 9.094 40.438 1 21.83 89 SER A CA 1
ATOM 689 C C . SER A 1 89 ? -51.875 10.023 40.531 1 21.83 89 SER A C 1
ATOM 691 O O . SER A 1 89 ? -51 10.008 39.656 1 21.83 89 SER A O 1
ATOM 693 N N . GLN A 1 90 ? -51.969 11.07 41.344 1 18.47 90 GLN A N 1
ATOM 694 C CA . GLN A 1 90 ? -51.25 12.273 41.781 1 18.47 90 GLN A CA 1
ATOM 695 C C . GLN A 1 90 ? -49.938 11.93 42.469 1 18.47 90 GLN A C 1
ATOM 697 O O . GLN A 1 90 ? -49.906 11.734 43.688 1 18.47 90 GLN A O 1
ATOM 702 N N . ARG A 1 91 ? -49.188 10.867 42.125 1 21.25 91 ARG A N 1
ATOM 703 C CA . ARG A 1 91 ? -48 10.68 42.938 1 21.25 91 ARG A CA 1
ATOM 704 C C . ARG A 1 91 ? -47.188 11.969 43.031 1 21.25 91 ARG A C 1
ATOM 706 O O . ARG A 1 91 ? -47 12.648 42.031 1 21.25 91 ARG A O 1
ATOM 713 N N . SER A 1 92 ? -47.062 12.547 44.188 1 20.98 92 SER A N 1
ATOM 714 C CA . SER A 1 92 ? -46.406 13.727 44.75 1 20.98 92 SER A CA 1
ATOM 715 C C . SER A 1 92 ? -44.938 13.836 44.281 1 20.98 92 SER A C 1
ATOM 717 O O . SER A 1 92 ? -44.188 12.883 44.375 1 20.98 92 SER A O 1
ATOM 719 N N . VAL A 1 93 ? -44.656 14.727 43.312 1 25.75 93 VAL A N 1
ATOM 720 C CA . VAL A 1 93 ? -43.406 15.172 42.688 1 25.75 93 VAL A CA 1
ATOM 721 C C . VAL A 1 93 ? -42.5 15.844 43.719 1 25.75 93 VAL A C 1
ATOM 723 O O . VAL A 1 93 ? -42.812 16.938 44.188 1 25.75 93 VAL A O 1
ATOM 726 N N . GLN A 1 94 ? -42.094 15.148 44.812 1 25.81 94 GLN A N 1
ATOM 727 C CA . GLN A 1 94 ? -41.156 15.859 45.656 1 25.81 94 GLN A CA 1
ATOM 728 C C . GLN A 1 94 ? -40.062 16.531 44.844 1 25.81 94 GLN A C 1
ATOM 730 O O . GLN A 1 94 ? -39.656 16 43.812 1 25.81 94 GLN A O 1
ATOM 735 N N . PRO A 1 95 ? -39.688 17.859 45.094 1 25.86 95 PRO A N 1
ATOM 736 C CA . PRO A 1 95 ? -38.844 18.797 44.375 1 25.86 95 PRO A CA 1
ATOM 737 C C . PRO A 1 95 ? -37.438 18.266 44.156 1 25.86 95 PRO A C 1
ATOM 739 O O . PRO A 1 95 ? -36.719 17.984 45.125 1 25.86 95 PRO A O 1
ATOM 742 N N . SER A 1 96 ? -37.188 17.312 43.281 1 25.59 96 SER A N 1
ATOM 743 C CA . SER A 1 96 ? -35.969 16.562 43.031 1 25.59 96 SER A CA 1
ATOM 744 C C . SER A 1 96 ? -34.781 17.484 42.875 1 25.59 96 SER A C 1
ATOM 746 O O . SER A 1 96 ? -34.906 18.594 42.344 1 25.59 96 SER A O 1
ATOM 748 N N . GLN A 1 97 ? -33.719 17.422 43.781 1 26.02 97 GLN A N 1
ATOM 749 C CA . GLN A 1 97 ? -32.406 18.016 43.875 1 26.02 97 GLN A CA 1
ATOM 750 C C . GLN A 1 97 ? -31.828 18.266 42.469 1 26.02 97 GLN A C 1
ATOM 752 O O . GLN A 1 97 ? -32.156 17.562 41.531 1 26.02 97 GLN A O 1
ATOM 757 N N . HIS A 1 98 ? -31.328 19.5 42.25 1 26.02 98 HIS A N 1
ATOM 758 C CA . HIS A 1 98 ? -30.75 20.078 41.031 1 26.02 98 HIS A CA 1
ATOM 759 C C . HIS A 1 98 ? -29.844 19.078 40.344 1 26.02 98 HIS A C 1
ATOM 761 O O . HIS A 1 98 ? -28.75 18.766 40.812 1 26.02 98 HIS A O 1
ATOM 767 N N . SER A 1 99 ? -30.359 17.938 39.938 1 27.47 99 SER A N 1
ATOM 768 C CA . SER A 1 99 ? -29.641 16.969 39.125 1 27.47 99 SER A CA 1
ATOM 769 C C . SER A 1 99 ? -28.859 17.641 38 1 27.47 99 SER A C 1
ATOM 771 O O . SER A 1 99 ? -29.422 18.359 37.188 1 27.47 99 SER A O 1
ATOM 773 N N . THR A 1 100 ? -27.656 18.156 38.375 1 28.72 100 THR A N 1
ATOM 774 C CA . THR A 1 100 ? -26.766 18.516 37.281 1 28.72 100 THR A CA 1
ATOM 775 C C . THR A 1 100 ? -27.047 17.656 36.062 1 28.72 100 THR A C 1
ATOM 777 O O . THR A 1 100 ? -27.172 16.422 36.156 1 28.72 100 THR A O 1
ATOM 780 N N . PRO A 1 101 ? -27.875 18.219 35.188 1 29.8 101 PRO A N 1
ATOM 781 C CA . PRO A 1 101 ? -28.094 17.406 33.969 1 29.8 101 PRO A CA 1
ATOM 782 C C . PRO A 1 101 ? -26.906 16.516 33.656 1 29.8 101 PRO A C 1
ATOM 784 O O . PRO A 1 101 ? -25.797 17.016 33.438 1 29.8 101 PRO A O 1
ATOM 787 N N . VAL A 1 102 ? -26.719 15.461 34.406 1 30.67 102 VAL A N 1
ATOM 788 C CA . VAL A 1 102 ? -25.844 14.391 33.938 1 30.67 102 VAL A CA 1
ATOM 789 C C . VAL A 1 102 ? -25.922 14.305 32.406 1 30.67 102 VAL A C 1
ATOM 791 O O . VAL A 1 102 ? -27.016 14.141 31.844 1 30.67 102 VAL A O 1
ATOM 794 N N . ALA A 1 103 ? -25.078 15.023 31.734 1 32.97 103 ALA A N 1
ATOM 795 C CA . ALA A 1 103 ? -24.812 14.844 30.297 1 32.97 103 ALA A CA 1
ATOM 796 C C . ALA A 1 103 ? -25.156 13.422 29.859 1 32.97 103 ALA A C 1
ATOM 798 O O . ALA A 1 103 ? -24.766 12.453 30.516 1 32.97 103 ALA A O 1
ATOM 799 N N . VAL A 1 104 ? -26.297 13.164 29.391 1 32.56 104 VAL A N 1
ATOM 800 C CA . VAL A 1 104 ? -26.703 11.977 28.656 1 32.56 104 VAL A CA 1
ATOM 801 C C . VAL A 1 104 ? -25.469 11.336 28 1 32.56 104 VAL A C 1
ATOM 803 O O . VAL A 1 104 ? -24.812 11.961 27.172 1 32.56 104 VAL A O 1
ATOM 806 N N . VAL A 1 105 ? -24.656 10.602 28.703 1 35.16 105 VAL A N 1
ATOM 807 C CA . VAL A 1 105 ? -23.688 9.68 28.109 1 35.16 105 VAL A CA 1
ATOM 808 C C . VAL A 1 105 ? -24.234 9.125 26.797 1 35.16 105 VAL A C 1
ATOM 810 O O . VAL A 1 105 ? -25.172 8.328 26.797 1 35.16 105 VAL A O 1
ATOM 813 N N . SER A 1 106 ? -24.578 9.906 25.828 1 38.53 106 SER A N 1
ATOM 814 C CA . SER A 1 106 ? -24.859 9.359 24.5 1 38.53 106 SER A CA 1
ATOM 815 C C . SER A 1 106 ? -24.031 8.102 24.234 1 38.53 106 SER A C 1
ATOM 817 O O . SER A 1 106 ? -22.906 7.984 24.703 1 38.53 106 SER A O 1
ATOM 819 N N . GLU A 1 107 ? -24.531 6.992 23.984 1 44.75 107 GLU A N 1
ATOM 820 C CA . GLU A 1 107 ? -24.031 5.719 23.469 1 44.75 107 GLU A CA 1
ATOM 821 C C . GLU A 1 107 ? -22.844 5.93 22.531 1 44.75 107 GLU A C 1
ATOM 823 O O . GLU A 1 107 ? -22.891 6.805 21.672 1 44.75 107 GLU A O 1
ATOM 828 N N . ARG A 1 108 ? -21.703 5.672 22.984 1 48.91 108 ARG A N 1
ATOM 829 C CA . ARG A 1 108 ? -20.422 5.746 22.281 1 48.91 108 ARG A CA 1
ATOM 830 C C . ARG A 1 108 ? -20.578 5.328 20.828 1 48.91 108 ARG A C 1
ATOM 832 O O . ARG A 1 108 ? -21 4.207 20.531 1 48.91 108 ARG A O 1
ATOM 839 N N . GLU A 1 109 ? -20.859 6.234 19.969 1 58.12 109 GLU A N 1
ATOM 840 C CA . GLU A 1 109 ? -20.75 5.91 18.547 1 58.12 109 GLU A CA 1
ATOM 841 C C . GLU A 1 109 ? -19.453 5.168 18.25 1 58.12 109 GLU A C 1
ATOM 843 O O . GLU A 1 109 ? -18.422 5.449 18.859 1 58.12 109 GLU A O 1
ATOM 848 N N . PRO A 1 110 ? -19.562 4.031 17.672 1 65.69 110 PRO A N 1
ATOM 849 C CA . PRO A 1 110 ? -18.359 3.266 17.328 1 65.69 110 PRO A CA 1
ATOM 850 C C . PRO A 1 110 ? -17.328 4.09 16.562 1 65.69 110 PRO A C 1
ATOM 852 O O . PRO A 1 110 ? -17.703 4.91 15.719 1 65.69 110 PRO A O 1
ATOM 855 N N . ARG A 1 111 ? -16.188 4.035 17.109 1 71.38 111 ARG A N 1
ATOM 856 C CA . ARG A 1 111 ? -15.055 4.734 16.5 1 71.38 111 ARG A CA 1
ATOM 857 C C . ARG A 1 111 ? -14.695 4.125 15.141 1 71.38 111 ARG A C 1
ATOM 859 O O . ARG A 1 111 ? -14.289 2.965 15.07 1 71.38 111 ARG A O 1
ATOM 866 N N . LEU A 1 112 ? -14.859 4.887 14.109 1 78.75 112 LEU A N 1
ATOM 867 C CA . LEU A 1 112 ? -14.539 4.402 12.773 1 78.75 112 LEU A CA 1
ATOM 868 C C . LEU A 1 112 ? -13.086 4.688 12.422 1 78.75 112 LEU A C 1
ATOM 870 O O . LEU A 1 112 ? -12.422 3.867 11.789 1 78.75 112 LEU A O 1
ATOM 874 N N . ASN A 1 113 ? -12.594 5.812 12.992 1 87.44 113 ASN A N 1
ATOM 875 C CA . ASN A 1 113 ? -11.211 6.203 12.719 1 87.44 113 ASN A CA 1
ATOM 876 C C . ASN A 1 113 ? -10.336 6.066 13.961 1 87.44 113 ASN A C 1
ATOM 878 O O . ASN A 1 113 ? -10.844 6.051 15.086 1 87.44 113 ASN A O 1
ATOM 882 N N . GLY A 1 114 ? -9.062 5.941 13.719 1 92.19 114 GLY A N 1
ATOM 883 C CA . GLY A 1 114 ? -8.125 5.883 14.828 1 92.19 114 GLY A CA 1
ATOM 884 C C . GLY A 1 114 ? -8.117 7.145 15.672 1 92.19 114 GLY A C 1
ATOM 885 O O . GLY A 1 114 ? -8.766 8.133 15.32 1 92.19 114 GLY A O 1
ATOM 886 N N . VAL A 1 115 ? -7.434 7.102 16.703 1 94.81 115 VAL A N 1
ATOM 887 C CA . VAL A 1 115 ? -7.426 8.133 17.734 1 94.81 115 VAL A CA 1
ATOM 888 C C . VAL A 1 115 ? -6.859 9.43 17.156 1 94.81 115 VAL A C 1
ATOM 890 O O . VAL A 1 115 ? -7.262 10.523 17.547 1 94.81 115 VAL A O 1
ATOM 893 N N . THR A 1 116 ? -5.961 9.297 16.203 1 96.06 116 THR A N 1
ATOM 894 C CA . THR A 1 116 ? -5.262 10.484 15.742 1 96.06 116 THR A CA 1
ATOM 895 C C . THR A 1 116 ? -6.098 11.234 14.703 1 96.06 116 THR A C 1
ATOM 897 O O . THR A 1 116 ? -5.758 12.359 14.32 1 96.06 116 THR A O 1
ATOM 900 N N . HIS A 1 117 ? -7.133 10.617 14.266 1 93.88 117 HIS A N 1
ATOM 901 C CA . HIS A 1 117 ? -8.023 11.273 13.32 1 93.88 117 HIS A CA 1
ATOM 902 C C . HIS A 1 117 ? -8.805 12.398 13.992 1 93.88 117 HIS A C 1
ATOM 904 O O . HIS A 1 117 ? -9.266 12.25 15.125 1 93.88 117 HIS A O 1
ATOM 910 N N . TRP A 1 118 ? -9 13.453 13.312 1 93.94 118 TRP A N 1
ATOM 911 C CA . TRP A 1 118 ? -9.617 14.641 13.883 1 93.94 118 TRP A CA 1
ATOM 912 C C . TRP A 1 118 ? -11.031 14.344 14.375 1 93.94 118 TRP A C 1
ATOM 914 O O . TRP A 1 118 ? -11.469 14.875 15.398 1 93.94 118 TRP A O 1
ATOM 924 N N . ARG A 1 119 ? -11.773 13.469 13.68 1 92.44 119 ARG A N 1
ATOM 925 C CA . ARG A 1 119 ? -13.156 13.172 14.039 1 92.44 119 ARG A CA 1
ATOM 926 C C . ARG A 1 119 ? -13.234 12.5 15.398 1 92.44 119 ARG A C 1
ATOM 928 O O . ARG A 1 119 ? -14.156 12.766 16.172 1 92.44 119 ARG A O 1
ATOM 935 N N . THR A 1 120 ? -12.281 11.609 15.562 1 93.81 120 THR A N 1
ATOM 936 C CA . THR A 1 120 ? -12.242 10.93 16.859 1 93.81 120 THR A CA 1
ATOM 937 C C . THR A 1 120 ? -11.953 11.922 17.984 1 93.81 120 THR A C 1
ATOM 939 O O . THR A 1 120 ? -12.539 11.828 19.062 1 93.81 120 THR A O 1
ATOM 942 N N . ILE A 1 121 ? -11.148 12.836 17.734 1 95.5 121 ILE A N 1
ATOM 943 C CA . ILE A 1 121 ? -10.789 13.852 18.719 1 95.5 121 ILE A CA 1
ATOM 944 C C . ILE A 1 121 ? -11.977 14.773 18.969 1 95.5 121 ILE A C 1
ATOM 946 O O . ILE A 1 121 ? -12.336 15.047 20.109 1 95.5 121 ILE A O 1
ATOM 950 N N . ALA A 1 122 ? -12.594 15.188 17.891 1 94.69 122 ALA A N 1
ATOM 951 C CA . ALA A 1 122 ? -13.727 16.109 17.984 1 94.69 122 ALA A CA 1
ATOM 952 C C . ALA A 1 122 ? -14.891 15.461 18.734 1 94.69 122 ALA A C 1
ATOM 954 O O . ALA A 1 122 ? -15.648 16.141 19.422 1 94.69 122 ALA A O 1
ATOM 955 N N . PHE A 1 123 ? -14.992 14.203 18.594 1 93 123 PHE A N 1
ATOM 956 C CA . PHE A 1 123 ? -16.078 13.469 19.219 1 93 123 PHE A CA 1
ATOM 957 C C . PHE A 1 123 ? -15.992 13.578 20.75 1 93 123 PHE A C 1
ATOM 959 O O . PHE A 1 123 ? -17 13.461 21.438 1 93 123 PHE A O 1
ATOM 966 N N . GLU A 1 124 ? -14.797 13.805 21.234 1 90.88 124 GLU A N 1
ATOM 967 C CA . GLU A 1 124 ? -14.617 13.938 22.672 1 90.88 124 GLU A CA 1
ATOM 968 C C . GLU A 1 124 ? -15.305 15.188 23.203 1 90.88 124 GLU A C 1
ATOM 970 O O . GLU A 1 124 ? -15.586 15.289 24.406 1 90.88 124 GLU A O 1
ATOM 975 N N . PHE A 1 125 ? -15.422 16.125 22.312 1 90.38 125 PHE A N 1
ATOM 976 C CA . PHE A 1 125 ? -16.266 17.266 22.656 1 90.38 125 PHE A CA 1
ATOM 977 C C . PHE A 1 125 ? -17.75 16.891 22.562 1 90.38 125 PHE A C 1
ATOM 979 O O . PHE A 1 125 ? -18.453 17.391 21.688 1 90.38 125 PHE A O 1
ATOM 986 N N . ARG A 1 126 ? -18.266 16.172 23.438 1 88.75 126 ARG A N 1
ATOM 987 C CA . ARG A 1 126 ? -19.547 15.484 23.391 1 88.75 126 ARG A CA 1
ATOM 988 C C . ARG A 1 126 ? -20.688 16.469 23.219 1 88.75 126 ARG A C 1
ATOM 990 O O . ARG A 1 126 ? -21.578 16.25 22.375 1 88.75 126 ARG A O 1
ATOM 997 N N . GLU A 1 127 ? -20.656 17.562 23.984 1 88.62 127 GLU A N 1
ATOM 998 C CA . GLU A 1 127 ? -21.719 18.562 23.906 1 88.62 127 GLU A CA 1
ATOM 999 C C . GLU A 1 127 ? -21.75 19.25 22.531 1 88.62 127 GLU A C 1
ATOM 1001 O O . GLU A 1 127 ? -22.812 19.672 22.062 1 88.62 127 GLU A O 1
ATOM 1006 N N . GLY A 1 128 ? -20.578 19.312 22.016 1 92.31 128 GLY A N 1
ATOM 1007 C CA . GLY A 1 128 ? -20.469 20.047 20.766 1 92.31 128 GLY A CA 1
ATOM 1008 C C . GLY A 1 128 ? -20.547 19.172 19.531 1 92.31 128 GLY A C 1
ATOM 1009 O O . GLY A 1 128 ? -20.75 19.672 18.422 1 92.31 128 GLY A O 1
ATOM 1010 N N . TRP A 1 129 ? -20.484 17.875 19.656 1 92.88 129 TRP A N 1
ATOM 1011 C CA . TRP A 1 129 ? -20.328 16.938 18.547 1 92.88 129 TRP A CA 1
ATOM 1012 C C . TRP A 1 129 ? -21.5 17.031 17.578 1 92.88 129 TRP A C 1
ATOM 1014 O O . TRP A 1 129 ? -21.297 17.031 16.359 1 92.88 129 TRP A O 1
ATOM 1024 N N . PRO A 1 130 ? -22.75 17.156 18.016 1 93.38 130 PRO A N 1
ATOM 1025 C CA . PRO A 1 130 ? -23.859 17.234 17.062 1 93.38 130 PRO A CA 1
ATOM 1026 C C . PRO A 1 130 ? -23.734 18.406 16.094 1 93.38 130 PRO A C 1
ATOM 1028 O O . PRO A 1 130 ? -24.188 18.312 14.953 1 93.38 130 PRO A O 1
ATOM 1031 N N . TYR A 1 131 ? -23.078 19.453 16.547 1 95.38 131 TYR A N 1
ATOM 1032 C CA . TYR A 1 131 ? -22.891 20.625 15.703 1 95.38 131 TYR A CA 1
ATOM 1033 C C . TYR A 1 131 ? -21.688 20.453 14.789 1 95.38 131 TYR A C 1
ATOM 1035 O O . TYR A 1 131 ? -21.719 20.812 13.617 1 95.38 131 TYR A O 1
ATOM 1043 N N . ILE A 1 132 ? -20.625 19.859 15.375 1 95.56 132 ILE A N 1
ATOM 1044 C CA . ILE A 1 132 ? -19.391 19.656 14.633 1 95.56 132 ILE A CA 1
ATOM 1045 C C . ILE A 1 132 ? -19.609 18.625 13.531 1 95.56 132 ILE A C 1
ATOM 1047 O O . ILE A 1 132 ? -19.047 18.75 12.438 1 95.56 132 ILE A O 1
ATOM 1051 N N . SER A 1 133 ? -20.438 17.609 13.781 1 91.94 133 SER A N 1
ATOM 1052 C CA . SER A 1 133 ? -20.703 16.562 12.812 1 91.94 133 SER A CA 1
ATOM 1053 C C . SER A 1 133 ? -21.891 16.922 11.922 1 91.94 133 SER A C 1
ATOM 1055 O O . SER A 1 133 ? -22.172 16.234 10.938 1 91.94 133 SER A O 1
ATOM 1057 N N . GLY A 1 134 ? -22.578 17.938 12.234 1 92.56 134 GLY A N 1
ATOM 1058 C CA . GLY A 1 134 ? -23.719 18.375 11.43 1 92.56 134 GLY A CA 1
ATOM 1059 C C . GLY A 1 134 ? -24.938 17.5 11.617 1 92.56 134 GLY A C 1
ATOM 1060 O O . GLY A 1 134 ? -25.766 17.391 10.711 1 92.56 134 GLY A O 1
ATOM 1061 N N . THR A 1 135 ? -25.062 16.844 12.75 1 91.06 135 THR A N 1
ATOM 1062 C CA . THR A 1 135 ? -26.188 15.93 12.953 1 91.06 135 THR A CA 1
ATOM 1063 C C . THR A 1 135 ? -27.328 16.625 13.68 1 91.06 135 THR A C 1
ATOM 1065 O O . THR A 1 135 ? -28.438 16.109 13.734 1 91.06 135 THR A O 1
ATOM 1068 N N . ASP A 1 136 ? -27.125 17.844 14.305 1 93.5 136 ASP A N 1
ATOM 1069 C CA . ASP A 1 136 ? -28.203 18.625 14.898 1 93.5 136 ASP A CA 1
ATOM 1070 C C . ASP A 1 136 ? -29.219 19.047 13.844 1 93.5 136 ASP A C 1
ATOM 1072 O O . ASP A 1 136 ? -28.859 19.688 12.852 1 93.5 136 ASP A O 1
ATOM 1076 N N . PRO A 1 137 ? -30.438 18.688 14 1 92.5 137 PRO A N 1
ATOM 1077 C CA . PRO A 1 137 ? -31.453 18.906 12.961 1 92.5 137 PRO A CA 1
ATOM 1078 C C . PRO A 1 137 ? -31.609 20.391 12.586 1 92.5 137 PRO A C 1
ATOM 1080 O O . PRO A 1 137 ? -31.875 20.703 11.43 1 92.5 137 PRO A O 1
ATOM 1083 N N . GLU A 1 138 ? -31.531 21.266 13.539 1 92.94 138 GLU A N 1
ATOM 1084 C CA . GLU A 1 138 ? -31.688 22.688 13.25 1 92.94 138 GLU A CA 1
ATOM 1085 C C . GLU A 1 138 ? -30.453 23.234 12.531 1 92.94 138 GLU A C 1
ATOM 1087 O O . GLU A 1 138 ? -30.562 24.172 11.727 1 92.94 138 GLU A O 1
ATOM 1092 N N . TRP A 1 139 ? -29.344 22.734 12.812 1 95.06 139 TRP A N 1
ATOM 1093 C CA . TRP A 1 139 ? -28.062 23.188 12.297 1 95.06 139 TRP A CA 1
ATOM 1094 C C . TRP A 1 139 ? -27.703 22.469 11.008 1 95.06 139 TRP A C 1
ATOM 1096 O O . TRP A 1 139 ? -26.953 23 10.18 1 95.06 139 TRP A O 1
ATOM 1106 N N . GLU A 1 140 ? -28.25 21.375 10.695 1 93.81 140 GLU A N 1
ATOM 1107 C CA . GLU A 1 140 ? -27.875 20.453 9.633 1 93.81 140 GLU A CA 1
ATOM 1108 C C . GLU A 1 140 ? -27.969 21.125 8.266 1 93.81 140 GLU A C 1
ATOM 1110 O O . GLU A 1 140 ? -27.062 20.984 7.434 1 93.81 140 GLU A O 1
ATOM 1115 N N . PRO A 1 141 ? -29.016 21.891 7.953 1 92.25 141 PRO A N 1
ATOM 1116 C CA . PRO A 1 141 ? -29.078 22.516 6.629 1 92.25 141 PRO A CA 1
ATOM 1117 C C . PRO A 1 141 ? -27.938 23.5 6.387 1 92.25 141 PRO A C 1
ATOM 1119 O O . PRO A 1 141 ? -27.359 23.516 5.293 1 92.25 141 PRO A O 1
ATOM 1122 N N . THR A 1 142 ? -27.688 24.281 7.426 1 94.38 142 THR A N 1
ATOM 1123 C CA . THR A 1 142 ? -26.578 25.219 7.316 1 94.38 142 THR A CA 1
ATOM 1124 C C . THR A 1 142 ? -25.25 24.5 7.203 1 94.38 142 THR A C 1
ATOM 1126 O O . THR A 1 142 ? -24.375 24.906 6.438 1 94.38 142 THR A O 1
ATOM 1129 N N . TYR A 1 143 ? -25.094 23.484 7.977 1 95.75 143 TYR A N 1
ATOM 1130 C CA . TYR A 1 143 ? -23.875 22.672 7.934 1 95.75 143 TYR A CA 1
ATOM 1131 C C . TYR A 1 143 ? -23.656 22.125 6.531 1 95.75 143 TYR A C 1
ATOM 1133 O O . TYR A 1 143 ? -22.531 22.125 6.035 1 95.75 143 TYR A O 1
ATOM 1141 N N . ARG A 1 144 ? -24.688 21.672 5.91 1 92.5 144 ARG A N 1
ATOM 1142 C CA . ARG A 1 144 ? -24.594 21.109 4.562 1 92.5 144 ARG A CA 1
ATOM 1143 C C . ARG A 1 144 ? -24.141 22.172 3.561 1 92.5 144 ARG A C 1
ATOM 1145 O O . ARG A 1 144 ? -23.391 21.875 2.637 1 92.5 144 ARG A O 1
ATOM 1152 N N . GLN A 1 145 ? -24.625 23.297 3.756 1 90.94 145 GLN A N 1
ATOM 1153 C CA . GLN A 1 145 ? -24.203 24.391 2.9 1 90.94 145 GLN A CA 1
ATOM 1154 C C . GLN A 1 145 ? -22.703 24.672 3.061 1 90.94 145 GLN A C 1
ATOM 1156 O O . GLN A 1 145 ? -22 24.875 2.072 1 90.94 145 GLN A O 1
ATOM 1161 N N . ILE A 1 146 ? -22.25 24.688 4.281 1 94.12 146 ILE A N 1
ATOM 1162 C CA . ILE A 1 146 ? -20.844 24.906 4.586 1 94.12 146 ILE A CA 1
ATOM 1163 C C . ILE A 1 146 ? -20 23.812 3.926 1 94.12 146 ILE A C 1
ATOM 1165 O O . ILE A 1 146 ? -18.969 24.109 3.311 1 94.12 146 ILE A O 1
ATOM 1169 N N . GLN A 1 147 ? -20.453 22.594 4.031 1 90.19 147 GLN A N 1
ATOM 1170 C CA . GLN A 1 147 ? -19.734 21.469 3.441 1 90.19 147 GLN A CA 1
ATOM 1171 C C . GLN A 1 147 ? -19.672 21.594 1.923 1 90.19 147 GLN A C 1
ATOM 1173 O O . GLN A 1 147 ? -18.672 21.203 1.309 1 90.19 147 GLN A O 1
ATOM 1178 N N . GLY A 1 148 ? -20.641 22.125 1.332 1 85.56 148 GLY A N 1
ATOM 1179 C CA . GLY A 1 148 ? -20.703 22.281 -0.112 1 85.56 148 GLY A CA 1
ATOM 1180 C C . GLY A 1 148 ? -19.688 23.266 -0.659 1 85.56 148 GLY A C 1
ATOM 1181 O O . GLY A 1 148 ? -19.297 23.172 -1.822 1 85.56 148 GLY A O 1
ATOM 1182 N N . HIS A 1 149 ? -19.219 24.172 0.15 1 85.56 149 HIS A N 1
ATOM 1183 C CA . HIS A 1 149 ? -18.266 25.188 -0.29 1 85.56 149 HIS A CA 1
ATOM 1184 C C . HIS A 1 149 ? -16.906 24.562 -0.587 1 85.56 149 HIS A C 1
ATOM 1186 O O . HIS A 1 149 ? -16.062 25.188 -1.252 1 85.56 149 HIS A O 1
ATOM 1192 N N . LYS A 1 150 ? -16.703 23.375 -0.108 1 82.88 150 LYS A N 1
ATOM 1193 C CA . LYS A 1 150 ? -15.445 22.688 -0.35 1 82.88 150 LYS A CA 1
ATOM 1194 C C . LYS A 1 150 ? -15.188 22.516 -1.845 1 82.88 150 LYS A C 1
ATOM 1196 O O . LYS A 1 150 ? -14.039 22.516 -2.289 1 82.88 150 LYS A O 1
ATOM 1201 N N . TYR A 1 151 ? -16.203 22.422 -2.625 1 78.69 151 TYR A N 1
ATOM 1202 C CA . TYR A 1 151 ? -16.094 22.094 -4.047 1 78.69 151 TYR A CA 1
ATOM 1203 C C . TYR A 1 151 ? -15.648 23.312 -4.844 1 78.69 151 TYR A C 1
ATOM 1205 O O . TYR A 1 151 ? -15.289 23.203 -6.02 1 78.69 151 TYR A O 1
ATOM 1213 N N . ILE A 1 152 ? -15.625 24.469 -4.156 1 75.62 152 ILE A N 1
ATOM 1214 C CA . ILE A 1 152 ? -15.062 25.672 -4.766 1 75.62 152 ILE A CA 1
ATOM 1215 C C . ILE A 1 152 ? -13.562 25.484 -4.988 1 75.62 152 ILE A C 1
ATOM 1217 O O . ILE A 1 152 ? -13 26.031 -5.941 1 75.62 152 ILE A O 1
ATOM 1221 N N . PHE A 1 153 ? -12.984 24.719 -4.188 1 73.5 153 PHE A N 1
ATOM 1222 C CA . PHE A 1 153 ? -11.531 24.578 -4.199 1 73.5 153 PHE A CA 1
ATOM 1223 C C . PHE A 1 153 ? -11.133 23.234 -4.82 1 73.5 153 PHE A C 1
ATOM 1225 O O . PHE A 1 153 ? -9.938 22.922 -4.914 1 73.5 153 PHE A O 1
ATOM 1232 N N . ALA A 1 154 ? -12.109 22.422 -5.297 1 65.56 154 ALA A N 1
ATOM 1233 C CA . ALA A 1 154 ? -11.812 21.109 -5.867 1 65.56 154 ALA A CA 1
ATOM 1234 C C . ALA A 1 154 ? -11.484 21.219 -7.352 1 65.56 154 ALA A C 1
ATOM 1236 O O . ALA A 1 154 ? -12.031 22.078 -8.055 1 65.56 154 ALA A O 1
ATOM 1237 N N . SER A 1 155 ? -10.242 20.641 -7.715 1 64.06 155 SER A N 1
ATOM 1238 C CA . SER A 1 155 ? -9.867 20.594 -9.125 1 64.06 155 SER A CA 1
ATOM 1239 C C . SER A 1 155 ? -9.961 19.172 -9.672 1 64.06 155 SER A C 1
ATOM 1241 O O . SER A 1 155 ? -9.648 18.203 -8.961 1 64.06 155 SER A O 1
ATOM 1243 N N . LEU A 1 156 ? -10.43 19.094 -10.844 1 59.53 156 LEU A N 1
ATOM 1244 C CA . LEU A 1 156 ? -10.547 17.812 -11.523 1 59.53 156 LEU A CA 1
ATOM 1245 C C . LEU A 1 156 ? -9.172 17.234 -11.836 1 59.53 156 LEU A C 1
ATOM 1247 O O . LEU A 1 156 ? -9.008 16.016 -11.914 1 59.53 156 LEU A O 1
ATOM 1251 N N . SER A 1 157 ? -8.305 18.156 -12.062 1 61.81 157 SER A N 1
ATOM 1252 C CA . SER A 1 157 ? -6.988 17.688 -12.477 1 61.81 157 SER A CA 1
ATOM 1253 C C . SER A 1 157 ? -6.312 16.875 -11.367 1 61.81 157 SER A C 1
ATOM 1255 O O . SER A 1 157 ? -5.449 16.047 -11.641 1 61.81 157 SER A O 1
ATOM 1257 N N . GLY A 1 158 ? -6.832 16.938 -10.164 1 69.19 158 GLY A N 1
ATOM 1258 C CA . GLY A 1 158 ? -6.121 16.328 -9.047 1 69.19 158 GLY A CA 1
ATOM 1259 C C . GLY A 1 158 ? -6.781 15.055 -8.547 1 69.19 158 GLY A C 1
ATOM 1260 O O . GLY A 1 158 ? -6.238 14.367 -7.68 1 69.19 158 GLY A O 1
ATOM 1261 N N . PHE A 1 159 ? -7.734 14.555 -9.297 1 74.88 159 PHE A N 1
ATOM 1262 C CA . PHE A 1 159 ? -8.547 13.539 -8.641 1 74.88 159 PHE A CA 1
ATOM 1263 C C . PHE A 1 159 ? -7.832 12.195 -8.648 1 74.88 159 PHE A C 1
ATOM 1265 O O . PHE A 1 159 ? -8.023 11.383 -7.738 1 74.88 159 PHE A O 1
ATOM 1272 N N . ASN A 1 160 ? -6.992 11.969 -9.68 1 82.94 160 ASN A N 1
ATOM 1273 C CA . ASN A 1 160 ? -6.297 10.68 -9.719 1 82.94 160 ASN A CA 1
ATOM 1274 C C . ASN A 1 160 ? -4.781 10.867 -9.695 1 82.94 160 ASN A C 1
ATOM 1276 O O . ASN A 1 160 ? -4.039 9.969 -10.094 1 82.94 160 ASN A O 1
ATOM 1280 N N . PHE A 1 161 ? -4.395 12.148 -9.328 1 85.94 161 PHE A N 1
ATOM 1281 C CA . PHE A 1 161 ? -2.961 12.375 -9.195 1 85.94 161 PHE A CA 1
ATOM 1282 C C . PHE A 1 161 ? -2.348 11.383 -8.211 1 85.94 161 PHE A C 1
ATOM 1284 O O . PHE A 1 161 ? -2.893 11.156 -7.125 1 85.94 161 PHE A O 1
ATOM 1291 N N . PRO A 1 162 ? -1.199 10.688 -8.492 1 87.81 162 PRO A N 1
ATOM 1292 C CA . PRO A 1 162 ? -0.322 10.914 -9.641 1 87.81 162 PRO A CA 1
ATOM 1293 C C . PRO A 1 162 ? -0.598 9.938 -10.789 1 87.81 162 PRO A C 1
ATOM 1295 O O . PRO A 1 162 ? 0.233 9.789 -11.688 1 87.81 162 PRO A O 1
ATOM 1298 N N . PHE A 1 163 ? -1.712 9.242 -10.719 1 86.75 163 PHE A N 1
ATOM 1299 C CA . PHE A 1 163 ? -1.994 8.219 -11.711 1 86.75 163 PHE A CA 1
ATOM 1300 C C . PHE A 1 163 ? -3.061 8.695 -12.695 1 86.75 163 PHE A C 1
ATOM 1302 O O . PHE A 1 163 ? -3.783 7.883 -13.273 1 86.75 163 PHE A O 1
ATOM 1309 N N . GLY A 1 164 ? -3.305 9.953 -12.805 1 76 164 GLY A N 1
ATOM 1310 C CA . GLY A 1 164 ? -4.367 10.492 -13.641 1 76 164 GLY A CA 1
ATOM 1311 C C . GLY A 1 164 ? -4.07 10.391 -15.125 1 76 164 GLY A C 1
ATOM 1312 O O . GLY A 1 164 ? -2.93 10.133 -15.516 1 76 164 GLY A O 1
ATOM 1313 N N . ASP A 1 165 ? -5.305 10.164 -15.898 1 61.84 165 ASP A N 1
ATOM 1314 C CA . ASP A 1 165 ? -5.223 10.133 -17.359 1 61.84 165 ASP A CA 1
ATOM 1315 C C . ASP A 1 165 ? -4.891 11.516 -17.922 1 61.84 165 ASP A C 1
ATOM 1317 O O . ASP A 1 165 ? -5.574 12.492 -17.609 1 61.84 165 ASP A O 1
ATOM 1321 N N . ILE A 1 166 ? -3.635 11.867 -18.109 1 54.16 166 ILE A N 1
ATOM 1322 C CA . ILE A 1 166 ? -3.289 13.164 -18.656 1 54.16 166 ILE A CA 1
ATOM 1323 C C . ILE A 1 166 ? -4.047 13.383 -19.969 1 54.16 166 ILE A C 1
ATOM 1325 O O . ILE A 1 166 ? -3.969 12.562 -20.891 1 54.16 166 ILE A O 1
ATOM 1329 N N . THR A 1 167 ? -5.309 13.766 -19.812 1 46.91 167 THR A N 1
ATOM 1330 C CA . THR A 1 167 ? -6.074 14.102 -21.016 1 46.91 167 THR A CA 1
ATOM 1331 C C . THR A 1 167 ? -5.152 14.227 -22.219 1 46.91 167 THR A C 1
ATOM 1333 O O . THR A 1 167 ? -3.943 14.406 -22.078 1 46.91 167 THR A O 1
ATOM 1336 N N . SER A 1 168 ? -5.918 14.086 -23.391 1 43.03 168 SER A N 1
ATOM 1337 C CA . SER A 1 168 ? -5.766 14.008 -24.844 1 43.03 168 SER A CA 1
ATOM 1338 C C . SER A 1 168 ? -4.652 14.93 -25.328 1 43.03 168 SER A C 1
ATOM 1340 O O . SER A 1 168 ? -4.422 15.055 -26.531 1 43.03 168 SER A O 1
ATOM 1342 N N . SER A 1 169 ? -4.445 16 -24.594 1 42.44 169 SER A N 1
ATOM 1343 C CA . SER A 1 169 ? -3.721 16.766 -25.609 1 42.44 169 SER A CA 1
ATOM 1344 C C . SER A 1 169 ? -2.41 16.078 -25.984 1 42.44 169 SER A C 1
ATOM 1346 O O . SER A 1 169 ? -1.713 15.539 -25.125 1 42.44 169 SER A O 1
ATOM 1348 N N . ASN A 1 170 ? -2.496 15.398 -27.078 1 47.16 170 ASN A N 1
ATOM 1349 C CA . ASN A 1 170 ? -1.329 15.023 -27.875 1 47.16 170 ASN A CA 1
ATOM 1350 C C . ASN A 1 170 ? -0.069 15.727 -27.391 1 47.16 170 ASN A C 1
ATOM 1352 O O . ASN A 1 170 ? 0.429 16.641 -28.047 1 47.16 170 ASN A O 1
ATOM 1356 N N . ARG A 1 171 ? 0.057 15.727 -26.047 1 58.06 171 ARG A N 1
ATOM 1357 C CA . ARG A 1 171 ? 1.239 16.516 -25.719 1 58.06 171 ARG A CA 1
ATOM 1358 C C . ARG A 1 171 ? 2.514 15.703 -25.922 1 58.06 171 ARG A C 1
ATOM 1360 O O . ARG A 1 171 ? 2.578 14.531 -25.531 1 58.06 171 ARG A O 1
ATOM 1367 N N . SER A 1 172 ? 3.152 16 -26.766 1 63.97 172 SER A N 1
ATOM 1368 C CA . SER A 1 172 ? 4.488 15.477 -27.016 1 63.97 172 SER A CA 1
ATOM 1369 C C . SER A 1 172 ? 5.449 15.852 -25.891 1 63.97 172 SER A C 1
ATOM 1371 O O . SER A 1 172 ? 5.168 16.75 -25.094 1 63.97 172 SER A O 1
ATOM 1373 N N . ARG A 1 173 ? 6.344 15.117 -25.641 1 71.62 173 ARG A N 1
ATOM 1374 C CA . ARG A 1 173 ? 7.414 15.398 -24.688 1 71.62 173 ARG A CA 1
ATOM 1375 C C . ARG A 1 173 ? 7.91 16.844 -24.828 1 71.62 173 ARG A C 1
ATOM 1377 O O . ARG A 1 173 ? 8.164 17.516 -23.844 1 71.62 173 ARG A O 1
ATOM 1384 N N . ASP A 1 174 ? 7.934 17.188 -26.016 1 66.81 174 ASP A N 1
ATOM 1385 C CA . ASP A 1 174 ? 8.422 18.531 -26.281 1 66.81 174 ASP A CA 1
ATOM 1386 C C . ASP A 1 174 ? 7.484 19.594 -25.719 1 66.81 174 ASP A C 1
ATOM 1388 O O . ASP A 1 174 ? 7.938 20.594 -25.156 1 66.81 174 ASP A O 1
ATOM 1392 N N . HIS A 1 175 ? 6.285 19.234 -25.828 1 70.56 175 HIS A N 1
ATOM 1393 C CA . HIS A 1 175 ? 5.301 20.188 -25.312 1 70.56 175 HIS A CA 1
ATOM 1394 C C . HIS A 1 175 ? 5.398 20.297 -23.781 1 70.56 175 HIS A C 1
ATOM 1396 O O . HIS A 1 175 ? 5.324 21.406 -23.25 1 70.56 175 HIS A O 1
ATOM 1402 N N . VAL A 1 176 ? 5.598 19.219 -23.172 1 75.06 176 VAL A N 1
ATOM 1403 C CA . VAL A 1 176 ? 5.633 19.203 -21.719 1 75.06 176 VAL A CA 1
ATOM 1404 C C . VAL A 1 176 ? 6.926 19.859 -21.219 1 75.06 176 VAL A C 1
ATOM 1406 O O . VAL A 1 176 ? 6.926 20.562 -20.219 1 75.06 176 VAL A O 1
ATOM 1409 N N . THR A 1 177 ? 7.988 19.703 -21.969 1 73.06 177 THR A N 1
ATOM 1410 C CA . THR A 1 177 ? 9.273 20.281 -21.594 1 73.06 177 THR A CA 1
ATOM 1411 C C . THR A 1 177 ? 9.25 21.797 -21.781 1 73.06 177 THR A C 1
ATOM 1413 O O . THR A 1 177 ? 9.922 22.531 -21.062 1 73.06 177 THR A O 1
ATOM 1416 N N . GLN A 1 178 ? 8.367 22.156 -22.672 1 69.81 178 GLN A N 1
ATOM 1417 C CA . GLN A 1 178 ? 8.266 23.578 -22.953 1 69.81 178 GLN A CA 1
ATOM 1418 C C . GLN A 1 178 ? 7.488 24.297 -21.859 1 69.81 178 GLN A C 1
ATOM 1420 O O . GLN A 1 178 ? 7.562 25.531 -21.734 1 69.81 178 GLN A O 1
ATOM 1425 N N . CYS A 1 179 ? 6.832 23.453 -21.109 1 70 179 CYS A N 1
ATOM 1426 C CA . CYS A 1 179 ? 6.074 24.047 -20.016 1 70 179 CYS A CA 1
ATOM 1427 C C . CYS A 1 179 ? 6.988 24.422 -18.859 1 70 179 CYS A C 1
ATOM 1429 O O . CYS A 1 179 ? 6.586 25.172 -17.969 1 70 179 CYS A O 1
ATOM 1431 N N . LEU A 1 180 ? 8.273 24.125 -18.922 1 74.06 180 LEU A N 1
ATOM 1432 C CA . LEU A 1 180 ? 9.211 24.469 -17.875 1 74.06 180 LEU A CA 1
ATOM 1433 C C . LEU A 1 180 ? 9.633 25.938 -17.984 1 74.06 180 LEU A C 1
ATOM 1435 O O . LEU A 1 180 ? 9.82 26.438 -19.094 1 74.06 180 LEU A O 1
ATOM 1439 N N . PRO A 1 181 ? 9.766 26.594 -16.891 1 75.31 181 PRO A N 1
ATOM 1440 C CA . PRO A 1 181 ? 10.266 27.969 -16.953 1 75.31 181 PRO A CA 1
ATOM 1441 C C . PRO A 1 181 ? 11.727 28.047 -17.391 1 75.31 181 PRO A C 1
ATOM 1443 O O . PRO A 1 181 ? 12.352 27.016 -17.625 1 75.31 181 PRO A O 1
ATOM 1446 N N . ARG A 1 182 ? 12.172 29.266 -17.531 1 74.88 182 ARG A N 1
ATOM 1447 C CA . ARG A 1 182 ? 13.57 29.469 -17.891 1 74.88 182 ARG A CA 1
ATOM 1448 C C . ARG A 1 182 ? 14.508 28.891 -16.844 1 74.88 182 ARG A C 1
ATOM 1450 O O . ARG A 1 182 ? 14.133 28.781 -15.672 1 74.88 182 ARG A O 1
ATOM 1457 N N . ARG A 1 183 ? 15.719 28.641 -17.281 1 79.81 183 ARG A N 1
ATOM 1458 C CA . ARG A 1 183 ? 16.672 27.922 -16.453 1 79.81 183 ARG A CA 1
ATOM 1459 C C . ARG A 1 183 ? 16.938 28.656 -15.141 1 79.81 183 ARG A C 1
ATOM 1461 O O . ARG A 1 183 ? 17.047 28.031 -14.086 1 79.81 183 ARG A O 1
ATOM 1468 N N . HIS A 1 184 ? 17.047 29.953 -15.188 1 76.5 184 HIS A N 1
ATOM 1469 C CA . HIS A 1 184 ? 17.344 30.719 -13.984 1 76.5 184 HIS A CA 1
ATOM 1470 C C . HIS A 1 184 ? 16.219 30.609 -12.953 1 76.5 184 HIS A C 1
ATOM 1472 O O . HIS A 1 184 ? 16.484 30.578 -11.75 1 76.5 184 HIS A O 1
ATOM 1478 N N . VAL A 1 185 ? 14.953 30.547 -13.438 1 74.94 185 VAL A N 1
ATOM 1479 C CA . VAL A 1 185 ? 13.812 30.359 -12.547 1 74.94 185 VAL A CA 1
ATOM 1480 C C . VAL A 1 185 ? 13.828 28.953 -11.961 1 74.94 185 VAL A C 1
ATOM 1482 O O . VAL A 1 185 ? 13.562 28.766 -10.773 1 74.94 185 VAL A O 1
ATOM 1485 N N . VAL A 1 186 ? 14.172 28 -12.766 1 80 186 VAL A N 1
ATOM 1486 C CA . VAL A 1 186 ? 14.281 26.609 -12.312 1 80 186 VAL A CA 1
ATOM 1487 C C . VAL A 1 186 ? 15.344 26.516 -11.219 1 80 186 VAL A C 1
ATOM 1489 O O . VAL A 1 186 ? 15.141 25.844 -10.195 1 80 186 VAL A O 1
ATOM 1492 N N . ASP A 1 187 ? 16.438 27.188 -11.406 1 81.38 187 ASP A N 1
ATOM 1493 C CA . ASP A 1 187 ? 17.531 27.156 -10.43 1 81.38 187 ASP A CA 1
ATOM 1494 C C . ASP A 1 187 ? 17.078 27.75 -9.094 1 81.38 187 ASP A C 1
ATOM 1496 O O . ASP A 1 187 ? 17.453 27.234 -8.031 1 81.38 187 ASP A O 1
ATOM 1500 N N . ILE A 1 188 ? 16.297 28.766 -9.18 1 79.94 188 ILE A N 1
ATOM 1501 C CA . ILE A 1 188 ? 15.781 29.391 -7.965 1 79.94 188 ILE A CA 1
ATOM 1502 C C . ILE A 1 188 ? 14.844 28.438 -7.242 1 79.94 188 ILE A C 1
ATOM 1504 O O . ILE A 1 188 ? 14.93 28.281 -6.02 1 79.94 188 ILE A O 1
ATOM 1508 N N . LEU A 1 189 ? 13.992 27.781 -7.957 1 79.12 189 LEU A N 1
ATOM 1509 C CA . LEU A 1 189 ? 13.039 26.844 -7.379 1 79.12 189 LEU A CA 1
ATOM 1510 C C . LEU A 1 189 ? 13.758 25.656 -6.75 1 79.12 189 LEU A C 1
ATOM 1512 O O . LEU A 1 189 ? 13.406 25.219 -5.652 1 79.12 189 LEU A O 1
ATOM 1516 N N . ILE A 1 190 ? 14.766 25.234 -7.359 1 85.69 190 ILE A N 1
ATOM 1517 C CA . ILE A 1 190 ? 15.531 24.094 -6.871 1 85.69 190 ILE A CA 1
ATOM 1518 C C . ILE A 1 190 ? 16.297 24.484 -5.609 1 85.69 190 ILE A C 1
ATOM 1520 O O . ILE A 1 190 ? 16.328 23.719 -4.641 1 85.69 190 ILE A O 1
ATOM 1524 N N . ARG A 1 191 ? 16.859 25.609 -5.621 1 83.25 191 ARG A N 1
ATOM 1525 C CA . ARG A 1 191 ? 17.578 26.078 -4.441 1 83.25 191 ARG A CA 1
ATOM 1526 C C . ARG A 1 191 ? 16.625 26.234 -3.252 1 83.25 191 ARG A C 1
ATOM 1528 O O . ARG A 1 191 ? 17 25.906 -2.117 1 83.25 191 ARG A O 1
ATOM 1535 N N . SER A 1 192 ? 15.469 26.719 -3.566 1 82.69 192 SER A N 1
ATOM 1536 C CA . SER A 1 192 ? 14.461 26.859 -2.514 1 82.69 192 SER A CA 1
ATOM 1537 C C . SER A 1 192 ? 14.078 25.5 -1.943 1 82.69 192 SER A C 1
ATOM 1539 O O . SER A 1 192 ? 13.922 25.344 -0.73 1 82.69 192 SER A O 1
ATOM 1541 N N . TYR A 1 193 ? 13.938 24.547 -2.758 1 87.12 193 TYR A N 1
ATOM 1542 C CA . TYR A 1 193 ? 13.625 23.188 -2.324 1 87.12 193 TYR A CA 1
ATOM 1543 C C . TYR A 1 193 ? 14.719 22.641 -1.412 1 87.12 193 TYR A C 1
ATOM 1545 O O . TYR A 1 193 ? 14.43 22.094 -0.345 1 87.12 193 TYR A O 1
ATOM 1553 N N . PHE A 1 194 ? 15.945 22.781 -1.845 1 89.19 194 PHE A N 1
ATOM 1554 C CA . PHE A 1 194 ? 17.062 22.203 -1.11 1 89.19 194 PHE A CA 1
ATOM 1555 C C . PHE A 1 194 ? 17.266 22.938 0.213 1 89.19 194 PHE A C 1
ATOM 1557 O O . PHE A 1 194 ? 17.781 22.359 1.172 1 89.19 194 PHE A O 1
ATOM 1564 N N . ALA A 1 195 ? 16.781 24.141 0.278 1 84.75 195 ALA A N 1
ATOM 1565 C CA . ALA A 1 195 ? 16.953 24.922 1.505 1 84.75 195 ALA A CA 1
ATOM 1566 C C . ALA A 1 195 ? 15.836 24.609 2.5 1 84.75 195 ALA A C 1
ATOM 1568 O O . ALA A 1 195 ? 16.062 24.609 3.713 1 84.75 195 ALA A O 1
ATOM 1569 N N . ALA A 1 196 ? 14.664 24.328 1.965 1 86.62 196 ALA A N 1
ATOM 1570 C CA . ALA A 1 196 ? 13.5 24.266 2.848 1 86.62 196 ALA A CA 1
ATOM 1571 C C . ALA A 1 196 ? 13.062 22.812 3.07 1 86.62 196 ALA A C 1
ATOM 1573 O O . ALA A 1 196 ? 12.914 22.375 4.211 1 86.62 196 ALA A O 1
ATOM 1574 N N . VAL A 1 197 ? 12.914 22 2.035 1 91.81 197 VAL A N 1
ATOM 1575 C CA . VAL A 1 197 ? 12.234 20.719 2.107 1 91.81 197 VAL A CA 1
ATOM 1576 C C . VAL A 1 197 ? 13.266 19.594 2.283 1 91.81 197 VAL A C 1
ATOM 1578 O O . VAL A 1 197 ? 13.086 18.703 3.107 1 91.81 197 VAL A O 1
ATOM 1581 N N . GLU A 1 198 ? 14.383 19.703 1.585 1 92.75 198 GLU A N 1
ATOM 1582 C CA . GLU A 1 198 ? 15.391 18.656 1.555 1 92.75 198 GLU A CA 1
ATOM 1583 C C . GLU A 1 198 ? 15.969 18.406 2.943 1 92.75 198 GLU A C 1
ATOM 1585 O O . GLU A 1 198 ? 16.297 17.266 3.289 1 92.75 198 GLU A O 1
ATOM 1590 N N . PRO A 1 199 ? 16.141 19.422 3.754 1 93.31 199 PRO A N 1
ATOM 1591 C CA . PRO A 1 199 ? 16.703 19.156 5.082 1 93.31 199 PRO A CA 1
ATOM 1592 C C . PRO A 1 199 ? 15.82 18.25 5.93 1 93.31 199 PRO A C 1
ATOM 1594 O O . PRO A 1 199 ? 16.297 17.641 6.887 1 93.31 199 PRO A O 1
ATOM 1597 N N . ILE A 1 200 ? 14.531 18.219 5.613 1 96.25 200 ILE A N 1
ATOM 1598 C CA . ILE A 1 200 ? 13.602 17.375 6.352 1 96.25 200 ILE A CA 1
ATOM 1599 C C . ILE A 1 200 ? 13.406 16.047 5.605 1 96.25 200 ILE A C 1
ATOM 1601 O O . ILE A 1 200 ? 13.594 14.977 6.176 1 96.25 200 ILE A O 1
ATOM 1605 N N . TYR A 1 201 ? 13.055 16.156 4.336 1 97.06 201 TYR A N 1
ATOM 1606 C CA . TYR A 1 201 ? 12.875 15 3.471 1 97.06 201 TYR A CA 1
ATOM 1607 C C . TYR A 1 201 ? 14.078 14.812 2.551 1 97.06 201 TYR A C 1
ATOM 1609 O O . TYR A 1 201 ? 14.078 15.297 1.415 1 97.06 201 TYR A O 1
ATOM 1617 N N . ARG A 1 202 ? 15.008 14.141 3.002 1 96.31 202 ARG A N 1
ATOM 1618 C CA . ARG A 1 202 ? 16.297 14.047 2.332 1 96.31 202 ARG A CA 1
ATOM 1619 C C . ARG A 1 202 ? 16.266 13.016 1.209 1 96.31 202 ARG A C 1
ATOM 1621 O O . ARG A 1 202 ? 16.734 11.891 1.378 1 96.31 202 ARG A O 1
ATOM 1628 N N . LEU A 1 203 ? 15.891 13.43 0.003 1 96.25 203 LEU A N 1
ATOM 1629 C CA . LEU A 1 203 ? 15.648 12.531 -1.12 1 96.25 203 LEU A CA 1
ATOM 1630 C C . LEU A 1 203 ? 16.766 12.617 -2.143 1 96.25 203 LEU A C 1
ATOM 1632 O O . LEU A 1 203 ? 17.031 11.656 -2.873 1 96.25 203 LEU A O 1
ATOM 1636 N N . PHE A 1 204 ? 17.453 13.797 -2.166 1 94.81 204 PHE A N 1
ATOM 1637 C CA . PHE A 1 204 ? 18.406 14.039 -3.248 1 94.81 204 PHE A CA 1
ATOM 1638 C C . PHE A 1 204 ? 19.766 14.453 -2.697 1 94.81 204 PHE A C 1
ATOM 1640 O O . PHE A 1 204 ? 19.859 14.977 -1.584 1 94.81 204 PHE A O 1
ATOM 1647 N N . HIS A 1 205 ? 20.734 14.047 -3.381 1 94.06 205 HIS A N 1
ATOM 1648 C CA . HIS A 1 205 ? 22.047 14.664 -3.203 1 94.06 205 HIS A CA 1
ATOM 1649 C C . HIS A 1 205 ? 22.219 15.875 -4.113 1 94.06 205 HIS A C 1
ATOM 1651 O O . HIS A 1 205 ? 22.078 15.766 -5.332 1 94.06 205 HIS A O 1
ATOM 1657 N N . PRO A 1 206 ? 22.547 17.031 -3.57 1 92.06 206 PRO A N 1
ATOM 1658 C CA . PRO A 1 206 ? 22.516 18.266 -4.359 1 92.06 206 PRO A CA 1
ATOM 1659 C C . PRO A 1 206 ? 23.422 18.203 -5.59 1 92.06 206 PRO A C 1
ATOM 1661 O O . PRO A 1 206 ? 23.016 18.625 -6.676 1 92.06 206 PRO A O 1
ATOM 1664 N N . GLN A 1 207 ? 24.609 17.703 -5.441 1 91 207 GLN A N 1
ATOM 1665 C CA . GLN A 1 207 ? 25.531 17.641 -6.57 1 91 207 GLN A CA 1
ATOM 1666 C C . GLN A 1 207 ? 25 16.703 -7.652 1 91 207 GLN A C 1
ATOM 1668 O O . GLN A 1 207 ? 25.062 17.031 -8.844 1 91 207 GLN A O 1
ATOM 1673 N N . GLN A 1 208 ? 24.5 15.5 -7.242 1 88.38 208 GLN A N 1
ATOM 1674 C CA . GLN A 1 208 ? 23.953 14.562 -8.219 1 88.38 208 GLN A CA 1
ATOM 1675 C C . GLN A 1 208 ? 22.766 15.172 -8.961 1 88.38 208 GLN A C 1
ATOM 1677 O O . GLN A 1 208 ? 22.641 15.008 -10.18 1 88.38 208 GLN A O 1
ATOM 1682 N N . PHE A 1 209 ? 21.938 15.883 -8.258 1 91.88 209 PHE A N 1
ATOM 1683 C CA . PHE A 1 209 ? 20.766 16.469 -8.875 1 91.88 209 PHE A CA 1
ATOM 1684 C C . PHE A 1 209 ? 21.156 17.562 -9.859 1 91.88 209 PHE A C 1
ATOM 1686 O O . PHE A 1 209 ? 20.547 17.703 -10.93 1 91.88 209 PHE A O 1
ATOM 1693 N N . GLU A 1 210 ? 22.109 18.344 -9.438 1 86.5 210 GLU A N 1
ATOM 1694 C CA . GLU A 1 210 ? 22.594 19.391 -10.328 1 86.5 210 GLU A CA 1
ATOM 1695 C C . GLU A 1 210 ? 23.172 18.812 -11.609 1 86.5 210 GLU A C 1
ATOM 1697 O O . GLU A 1 210 ? 22.953 19.359 -12.695 1 86.5 210 GLU A O 1
ATOM 1702 N N . GLU A 1 211 ? 23.859 17.766 -11.477 1 82.81 211 GLU A N 1
ATOM 1703 C CA . GLU A 1 211 ? 24.422 17.109 -12.648 1 82.81 211 GLU A CA 1
ATOM 1704 C C . GLU A 1 211 ? 23.328 16.562 -13.562 1 82.81 211 GLU A C 1
ATOM 1706 O O . GLU A 1 211 ? 23.406 16.688 -14.781 1 82.81 211 GLU A O 1
ATOM 1711 N N . GLU A 1 212 ? 22.344 15.93 -12.922 1 81.38 212 GLU A N 1
ATOM 1712 C CA . GLU A 1 212 ? 21.219 15.414 -13.688 1 81.38 212 GLU A CA 1
ATOM 1713 C C . GLU A 1 212 ? 20.453 16.547 -14.375 1 81.38 212 GLU A C 1
ATOM 1715 O O . GLU A 1 212 ? 20.031 16.406 -15.523 1 81.38 212 GLU A O 1
ATOM 1720 N N . LEU A 1 213 ? 20.312 17.641 -13.695 1 83.19 213 LEU A N 1
ATOM 1721 C CA . LEU A 1 213 ? 19.609 18.797 -14.25 1 83.19 213 LEU A CA 1
ATOM 1722 C C . LEU A 1 213 ? 20.375 19.375 -15.438 1 83.19 213 LEU A C 1
ATOM 1724 O O . LEU A 1 213 ? 19.766 19.719 -16.453 1 83.19 213 LEU A O 1
ATOM 1728 N N . ASN A 1 214 ? 21.641 19.469 -15.266 1 81.38 214 ASN A N 1
ATOM 1729 C CA . ASN A 1 214 ? 22.469 20 -16.344 1 81.38 214 ASN A CA 1
ATOM 1730 C C . ASN A 1 214 ? 22.406 19.109 -17.594 1 81.38 214 ASN A C 1
ATOM 1732 O O . ASN A 1 214 ? 22.312 19.609 -18.703 1 81.38 214 ASN A O 1
ATOM 1736 N N . THR A 1 215 ? 22.438 17.844 -17.359 1 77.94 215 THR A N 1
ATOM 1737 C CA . THR A 1 215 ? 22.344 16.906 -18.469 1 77.94 215 THR A CA 1
ATOM 1738 C C . THR A 1 215 ? 20.984 17.016 -19.172 1 77.94 215 THR A C 1
ATOM 1740 O O . THR A 1 215 ? 20.906 17.016 -20.391 1 77.94 215 THR A O 1
ATOM 1743 N N . PHE A 1 216 ? 20 17.234 -18.422 1 77.56 216 PHE A N 1
ATOM 1744 C CA . PHE A 1 216 ? 18.656 17.375 -18.938 1 77.56 216 PHE A CA 1
ATOM 1745 C C . PHE A 1 216 ? 18.531 18.656 -19.766 1 77.56 216 PHE A C 1
ATOM 1747 O O . PHE A 1 216 ? 17.938 18.656 -20.844 1 77.56 216 PHE A O 1
ATOM 1754 N N . TRP A 1 217 ? 19.031 19.734 -19.266 1 78.38 217 TRP A N 1
ATOM 1755 C CA . TRP A 1 217 ? 18.844 21.031 -19.891 1 78.38 217 TRP A CA 1
ATOM 1756 C C . TRP A 1 217 ? 19.609 21.125 -21.203 1 78.38 217 TRP A C 1
ATOM 1758 O O . TRP A 1 217 ? 19.172 21.797 -22.141 1 78.38 217 TRP A O 1
ATOM 1768 N N . ILE A 1 218 ? 20.719 20.531 -21.234 1 69.38 218 ILE A N 1
ATOM 1769 C CA . ILE A 1 218 ? 21.516 20.5 -22.453 1 69.38 218 ILE A CA 1
ATOM 1770 C C . ILE A 1 218 ? 20.75 19.75 -23.547 1 69.38 218 ILE A C 1
ATOM 1772 O O . ILE A 1 218 ? 20.734 20.172 -24.703 1 69.38 218 ILE A O 1
ATOM 1776 N N . ASP A 1 219 ? 20.047 18.828 -23.141 1 60.03 219 ASP A N 1
ATOM 1777 C CA . ASP A 1 219 ? 19.312 18 -24.094 1 60.03 219 ASP A CA 1
ATOM 1778 C C . ASP A 1 219 ? 18.016 18.688 -24.516 1 60.03 219 ASP A C 1
ATOM 1780 O O . ASP A 1 219 ? 17.547 18.484 -25.641 1 60.03 219 ASP A O 1
ATOM 1784 N N . SER A 1 220 ? 17.312 19.531 -23.609 1 58 220 SER A N 1
ATOM 1785 C CA . SER A 1 220 ? 16.016 20.125 -23.844 1 58 220 SER A CA 1
ATOM 1786 C C . SER A 1 220 ? 16.141 21.5 -24.469 1 58 220 SER A C 1
ATOM 1788 O O . SER A 1 220 ? 15.141 22.078 -24.922 1 58 220 SER A O 1
ATOM 1790 N N . SER A 1 221 ? 17.156 22.469 -24.172 1 53.72 221 SER A N 1
ATOM 1791 C CA . SER A 1 221 ? 17.297 23.859 -24.594 1 53.72 221 SER A CA 1
ATOM 1792 C C . SER A 1 221 ? 16.797 24.047 -26.031 1 53.72 221 SER A C 1
ATOM 1794 O O . SER A 1 221 ? 16.609 25.188 -26.484 1 53.72 221 SER A O 1
ATOM 1796 N N . GLN A 1 222 ? 16.531 22.969 -26.656 1 43.53 222 GLN A N 1
ATOM 1797 C CA . GLN A 1 222 ? 16.016 23.297 -27.984 1 43.53 222 GLN A CA 1
ATOM 1798 C C . GLN A 1 222 ? 14.562 23.766 -27.906 1 43.53 222 GLN A C 1
ATOM 1800 O O . GLN A 1 222 ? 13.992 24.203 -28.906 1 43.53 222 GLN A O 1
ATOM 1805 N N . CYS A 1 223 ? 13.984 23.594 -26.828 1 42.41 223 CYS A N 1
ATOM 1806 C CA . CYS A 1 223 ? 12.539 23.781 -26.797 1 42.41 223 CYS A CA 1
ATOM 1807 C C . CYS A 1 223 ? 12.188 25.219 -26.422 1 42.41 223 CYS A C 1
ATOM 1809 O O . CYS A 1 223 ? 11.805 25.484 -25.281 1 42.41 223 CYS A O 1
ATOM 1811 N N . THR A 1 224 ? 12.945 26.172 -26.797 1 41.12 224 THR A N 1
ATOM 1812 C CA . THR A 1 224 ? 12.797 27.547 -26.359 1 41.12 224 THR A CA 1
ATOM 1813 C C . THR A 1 224 ? 11.445 28.109 -26.797 1 41.12 224 THR A C 1
ATOM 1815 O O . THR A 1 224 ? 11.219 29.312 -26.734 1 41.12 224 THR A O 1
ATOM 1818 N N . ASN A 1 225 ? 10.648 27.406 -27.578 1 39.06 225 ASN A N 1
ATOM 1819 C CA . ASN A 1 225 ? 9.648 28.328 -28.109 1 39.06 225 ASN A CA 1
ATOM 1820 C C . ASN A 1 225 ? 8.625 28.719 -27.047 1 39.06 225 ASN A C 1
ATOM 1822 O O . ASN A 1 225 ? 8.312 27.938 -26.156 1 39.06 225 ASN A O 1
ATOM 1826 N N . ASP A 1 226 ? 8.43 30.031 -26.906 1 39.16 226 ASP A N 1
ATOM 1827 C CA . ASP A 1 226 ? 7.445 30.766 -26.109 1 39.16 226 ASP A CA 1
ATOM 1828 C C . ASP A 1 226 ? 6.051 30.172 -26.266 1 39.16 226 ASP A C 1
ATOM 1830 O O . ASP A 1 226 ? 5.344 30.484 -27.234 1 39.16 226 ASP A O 1
ATOM 1834 N N . ILE A 1 227 ? 5.828 28.969 -26.062 1 39.53 227 ILE A N 1
ATOM 1835 C CA . ILE A 1 227 ? 4.426 28.578 -26.172 1 39.53 227 ILE A CA 1
ATOM 1836 C C . ILE A 1 227 ? 3.588 29.406 -25.203 1 39.53 227 ILE A C 1
ATOM 1838 O O . ILE A 1 227 ? 3.99 29.625 -24.062 1 39.53 227 ILE A O 1
ATOM 1842 N N . GLY A 1 228 ? 2.623 30.062 -25.672 1 39.47 228 GLY A N 1
ATOM 1843 C CA . GLY A 1 228 ? 1.569 30.797 -24.984 1 39.47 228 GLY A CA 1
ATOM 1844 C C . GLY A 1 228 ? 1.215 30.203 -23.625 1 39.47 228 GLY A C 1
ATOM 1845 O O . GLY A 1 228 ? 1.299 28.984 -23.438 1 39.47 228 GLY A O 1
ATOM 1846 N N . ARG A 1 229 ? 1.502 30.844 -22.578 1 43.09 229 ARG A N 1
ATOM 1847 C CA . ARG A 1 229 ? 1.331 30.453 -21.188 1 43.09 229 ARG A CA 1
ATOM 1848 C C . ARG A 1 229 ? -0.049 29.844 -20.953 1 43.09 229 ARG A C 1
ATOM 1850 O O . ARG A 1 229 ? -1.065 30.531 -21.125 1 43.09 229 ARG A O 1
ATOM 1857 N N . PRO A 1 230 ? -0.248 28.625 -20.844 1 47.34 230 PRO A N 1
ATOM 1858 C CA . PRO A 1 230 ? -1.556 28.047 -20.531 1 47.34 230 PRO A CA 1
ATOM 1859 C C . PRO A 1 230 ? -2.172 28.656 -19.266 1 47.34 230 PRO A C 1
ATOM 1861 O O . PRO A 1 230 ? -1.449 29.141 -18.391 1 47.34 230 PRO A O 1
ATOM 1864 N N . PRO A 1 231 ? -3.547 28.969 -19.219 1 44.12 231 PRO A N 1
ATOM 1865 C CA . PRO A 1 231 ? -4.281 29.547 -18.094 1 44.12 231 PRO A CA 1
ATOM 1866 C C . PRO A 1 231 ? -4.07 28.781 -16.797 1 44.12 231 PRO A C 1
ATOM 1868 O O . PRO A 1 231 ? -4.449 29.266 -15.719 1 44.12 231 PRO A O 1
ATOM 1871 N N . GLU A 1 232 ? -3.398 27.641 -16.891 1 54.94 232 GLU A N 1
ATOM 1872 C CA . GLU A 1 232 ? -3.277 26.875 -15.648 1 54.94 232 GLU A CA 1
ATOM 1873 C C . GLU A 1 232 ? -2.154 27.422 -14.766 1 54.94 232 GLU A C 1
ATOM 1875 O O . GLU A 1 232 ? -1.184 27.984 -15.273 1 54.94 232 GLU A O 1
ATOM 1880 N N . GLY A 1 233 ? -2.488 27.531 -13.469 1 63.44 233 GLY A N 1
ATOM 1881 C CA . GLY A 1 233 ? -1.44 27.906 -12.539 1 63.44 233 GLY A CA 1
ATOM 1882 C C . GLY A 1 233 ? -0.172 27.094 -12.703 1 63.44 233 GLY A C 1
ATOM 1883 O O . GLY A 1 233 ? -0.212 25.969 -13.211 1 63.44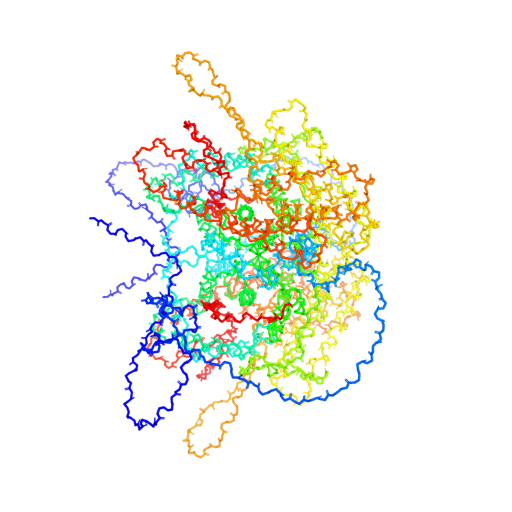 233 GLY A O 1
ATOM 1884 N N . LEU A 1 234 ? 0.901 27.656 -12.492 1 66.81 234 LEU A N 1
ATOM 1885 C CA . LEU A 1 234 ? 2.215 27.047 -12.664 1 66.81 234 LEU A CA 1
ATOM 1886 C C . LEU A 1 234 ? 2.291 25.703 -11.945 1 66.81 234 LEU A C 1
ATOM 1888 O O . LEU A 1 234 ? 2.852 24.734 -12.469 1 66.81 234 LEU A O 1
ATOM 1892 N N . SER A 1 235 ? 1.719 25.594 -10.766 1 72.69 235 SER A N 1
ATOM 1893 C CA . SER A 1 235 ? 1.75 24.359 -9.992 1 72.69 235 SER A CA 1
ATOM 1894 C C . SER A 1 235 ? 1.019 23.234 -10.719 1 72.69 235 SER A C 1
ATOM 1896 O O . SER A 1 235 ? 1.504 22.094 -10.766 1 72.69 235 SER A O 1
ATOM 1898 N N . ASP A 1 236 ? -0.062 23.578 -11.305 1 73.5 236 ASP A N 1
ATOM 1899 C CA . ASP A 1 236 ? -0.838 22.578 -12.031 1 73.5 236 ASP A CA 1
ATOM 1900 C C . ASP A 1 236 ? -0.088 22.078 -13.266 1 73.5 236 ASP A C 1
ATOM 1902 O O . ASP A 1 236 ? -0.126 20.891 -13.594 1 73.5 236 ASP A O 1
ATOM 1906 N N . ARG A 1 237 ? 0.566 23 -13.852 1 74 237 ARG A N 1
ATOM 1907 C CA . ARG A 1 237 ? 1.344 22.656 -15.031 1 74 237 ARG A CA 1
ATOM 1908 C C . ARG A 1 237 ? 2.475 21.688 -14.68 1 74 237 ARG A C 1
ATOM 1910 O O . ARG A 1 237 ? 2.729 20.734 -15.398 1 74 237 ARG A O 1
ATOM 1917 N N . PHE A 1 238 ? 3.061 22 -13.562 1 77.88 238 PHE A N 1
ATOM 1918 C CA . PHE A 1 238 ? 4.172 21.172 -13.141 1 77.88 238 PHE A CA 1
ATOM 1919 C C . PHE A 1 238 ? 3.678 19.797 -12.703 1 77.88 238 PHE A C 1
ATOM 1921 O O . PHE A 1 238 ? 4.328 18.781 -12.977 1 77.88 238 PHE A O 1
ATOM 1928 N N . LEU A 1 239 ? 2.562 19.766 -12.086 1 80.94 239 LEU A N 1
ATOM 1929 C CA . LEU A 1 239 ? 1.992 18.484 -11.656 1 80.94 239 LEU A CA 1
ATOM 1930 C C . LEU A 1 239 ? 1.585 17.641 -12.859 1 80.94 239 LEU A C 1
ATOM 1932 O O . LEU A 1 239 ? 1.804 16.438 -12.875 1 80.94 239 LEU A O 1
ATOM 1936 N N . HIS A 1 240 ? 1.073 18.344 -13.836 1 77.25 240 HIS A N 1
ATOM 1937 C CA . HIS A 1 240 ? 0.707 17.641 -15.062 1 77.25 240 HIS A CA 1
ATOM 1938 C C . HIS A 1 240 ? 1.94 17.094 -15.781 1 77.25 240 HIS A C 1
ATOM 1940 O O . HIS A 1 240 ? 1.92 15.977 -16.297 1 77.25 240 HIS A O 1
ATOM 1946 N N . ALA A 1 241 ? 2.918 17.938 -15.797 1 78.5 241 ALA A N 1
ATOM 1947 C CA . ALA A 1 241 ? 4.16 17.5 -16.422 1 78.5 241 ALA A CA 1
ATOM 1948 C C . ALA A 1 241 ? 4.773 16.312 -15.695 1 78.5 241 ALA A C 1
ATOM 1950 O O . ALA A 1 241 ? 5.262 15.375 -16.312 1 78.5 241 ALA A O 1
ATOM 1951 N N . ALA A 1 242 ? 4.75 16.391 -14.391 1 82.38 242 ALA A N 1
ATOM 1952 C CA . ALA A 1 242 ? 5.285 15.297 -13.586 1 82.38 242 ALA A CA 1
ATOM 1953 C C . ALA A 1 242 ? 4.527 14 -13.852 1 82.38 242 ALA A C 1
ATOM 1955 O O . ALA A 1 242 ? 5.133 12.938 -13.992 1 82.38 242 ALA A O 1
ATOM 1956 N N . GLN A 1 243 ? 3.229 14.078 -13.969 1 82.5 243 GLN A N 1
ATOM 1957 C CA . GLN A 1 243 ? 2.402 12.906 -14.25 1 82.5 243 GLN A CA 1
ATOM 1958 C C . GLN A 1 243 ? 2.689 12.344 -15.641 1 82.5 243 GLN A C 1
ATOM 1960 O O . GLN A 1 243 ? 2.697 11.125 -15.836 1 82.5 243 GLN A O 1
ATOM 1965 N N . PHE A 1 244 ? 2.877 13.258 -16.531 1 78 244 PHE A N 1
ATOM 1966 C CA . PHE A 1 244 ? 3.182 12.875 -17.906 1 78 244 PHE A CA 1
ATOM 1967 C C . PHE A 1 244 ? 4.457 12.047 -17.969 1 78 244 PHE A C 1
ATOM 1969 O O . PHE A 1 244 ? 4.477 10.977 -18.578 1 78 244 PHE A O 1
ATOM 1976 N N . PHE A 1 245 ? 5.457 12.516 -17.297 1 79.94 245 PHE A N 1
ATOM 1977 C CA . PHE A 1 245 ? 6.738 11.828 -17.344 1 79.94 245 PHE A CA 1
ATOM 1978 C C . PHE A 1 245 ? 6.691 10.539 -16.531 1 79.94 245 PHE A C 1
ATOM 1980 O O . PHE A 1 245 ? 7.293 9.531 -16.922 1 79.94 245 PHE A O 1
ATOM 1987 N N . LEU A 1 246 ? 5.992 10.516 -15.438 1 84.25 246 LEU A N 1
ATOM 1988 C CA . LEU A 1 246 ? 5.848 9.297 -14.648 1 84.25 246 LEU A CA 1
ATOM 1989 C C . LEU A 1 246 ? 5.113 8.219 -15.438 1 84.25 246 LEU A C 1
ATOM 1991 O O . LEU A 1 246 ? 5.543 7.062 -15.469 1 84.25 246 LEU A O 1
ATOM 1995 N N . GLY A 1 247 ? 4.047 8.633 -16.078 1 78.62 247 GLY A N 1
ATOM 1996 C CA . GLY A 1 247 ? 3.225 7.703 -16.844 1 78.62 247 GLY A CA 1
ATOM 1997 C C . GLY A 1 247 ? 3.961 7.074 -18 1 78.62 247 GLY A C 1
ATOM 1998 O O . GLY A 1 247 ? 3.6 5.988 -18.453 1 78.62 247 GLY A O 1
ATOM 1999 N N . ARG A 1 248 ? 5 7.672 -18.406 1 76.38 248 ARG A N 1
ATOM 2000 C CA . ARG A 1 248 ? 5.738 7.18 -19.562 1 76.38 248 ARG A CA 1
ATOM 2001 C C . ARG A 1 248 ? 7.012 6.457 -19.125 1 76.38 248 ARG A C 1
ATOM 2003 O O . ARG A 1 248 ? 7.766 5.957 -19.969 1 76.38 248 ARG A O 1
ATOM 2010 N N . SER A 1 249 ? 7.25 6.395 -17.859 1 78.19 249 SER A N 1
ATOM 2011 C CA . SER A 1 249 ? 8.336 5.594 -17.312 1 78.19 249 SER A CA 1
ATOM 2012 C C . SER A 1 249 ? 7.816 4.27 -16.766 1 78.19 249 SER A C 1
ATOM 2014 O O . SER A 1 249 ? 6.66 4.176 -16.344 1 78.19 249 SER A O 1
ATOM 2016 N N . PRO A 1 250 ? 8.594 3.221 -16.875 1 81.81 250 PRO A N 1
ATOM 2017 C CA . PRO A 1 250 ? 8.148 1.934 -16.328 1 81.81 250 PRO A CA 1
ATOM 2018 C C . PRO A 1 250 ? 8.273 1.864 -14.812 1 81.81 250 PRO A C 1
ATOM 2020 O O . PRO A 1 250 ? 8.891 0.935 -14.281 1 81.81 250 PRO A O 1
ATOM 2023 N N . TYR A 1 251 ? 7.586 2.818 -14.086 1 86.12 251 TYR A N 1
ATOM 2024 C CA . TYR A 1 251 ? 7.746 2.975 -12.648 1 86.12 251 TYR A CA 1
ATOM 2025 C C . TYR A 1 251 ? 7.102 1.815 -11.898 1 86.12 251 TYR A C 1
ATOM 2027 O O . TYR A 1 251 ? 7.391 1.591 -10.719 1 86.12 251 TYR A O 1
ATOM 2035 N N . LEU A 1 252 ? 6.266 1.104 -12.602 1 87.56 252 LEU A N 1
ATOM 2036 C CA . LEU A 1 252 ? 5.609 -0.028 -11.953 1 87.56 252 LEU A CA 1
ATOM 2037 C C . LEU A 1 252 ? 6.328 -1.332 -12.281 1 87.56 252 LEU A C 1
ATOM 2039 O O . LEU A 1 252 ? 6.59 -2.145 -11.391 1 87.56 252 LEU A O 1
ATOM 2043 N N . SER A 1 253 ? 6.648 -1.56 -13.539 1 80.75 253 SER A N 1
ATOM 2044 C CA . SER A 1 253 ? 7.254 -2.816 -13.961 1 80.75 253 SER A CA 1
ATOM 2045 C C . SER A 1 253 ? 8.742 -2.852 -13.641 1 80.75 253 SER A C 1
ATOM 2047 O O . SER A 1 253 ? 9.305 -3.92 -13.398 1 80.75 253 SER A O 1
ATOM 2049 N N . ALA A 1 254 ? 9.359 -1.714 -13.688 1 82.75 254 ALA A N 1
ATOM 2050 C CA . ALA A 1 254 ? 10.781 -1.609 -13.391 1 82.75 254 ALA A CA 1
ATOM 2051 C C . ALA A 1 254 ? 11.07 -0.393 -12.516 1 82.75 254 ALA A C 1
ATOM 2053 O O . ALA A 1 254 ? 11.75 0.543 -12.945 1 82.75 254 ALA A O 1
ATOM 2054 N N . PRO A 1 255 ? 10.641 -0.518 -11.289 1 88.06 255 PRO A N 1
ATOM 2055 C CA . PRO A 1 255 ? 10.859 0.625 -10.398 1 88.06 255 PRO A CA 1
ATOM 2056 C C . PRO A 1 255 ? 12.336 0.883 -10.117 1 88.06 255 PRO A C 1
ATOM 2058 O O . PRO A 1 255 ? 13.125 -0.059 -10.047 1 88.06 255 PRO A O 1
ATOM 2061 N N . THR A 1 256 ? 12.695 2.127 -10.023 1 87.69 256 THR A N 1
ATOM 2062 C CA . THR A 1 256 ? 14.031 2.576 -9.656 1 87.69 256 THR A CA 1
ATOM 2063 C C . THR A 1 256 ? 13.977 3.508 -8.453 1 87.69 256 THR A C 1
ATOM 2065 O O . THR A 1 256 ? 12.898 3.84 -7.965 1 87.69 256 THR A O 1
ATOM 2068 N N . LEU A 1 257 ? 15.156 3.873 -7.957 1 92.62 257 LEU A N 1
ATOM 2069 C CA . LEU A 1 257 ? 15.203 4.824 -6.852 1 92.62 257 LEU A CA 1
ATOM 2070 C C . LEU A 1 257 ? 14.57 6.152 -7.254 1 92.62 257 LEU A C 1
ATOM 2072 O O . LEU A 1 257 ? 13.945 6.824 -6.426 1 92.62 257 LEU A O 1
ATOM 2076 N N . ALA A 1 258 ? 14.695 6.488 -8.5 1 90 258 ALA A N 1
ATOM 2077 C CA . ALA A 1 258 ? 14.102 7.719 -9.023 1 90 258 ALA A CA 1
ATOM 2078 C C . ALA A 1 258 ? 12.578 7.664 -8.953 1 90 258 ALA A C 1
ATOM 2080 O O . ALA A 1 258 ? 11.93 8.664 -8.633 1 90 258 ALA A O 1
ATOM 2081 N N . SER A 1 259 ? 12 6.512 -9.273 1 89.88 259 SER A N 1
ATOM 2082 C CA . SER A 1 259 ? 10.547 6.363 -9.203 1 89.88 259 SER A CA 1
ATOM 2083 C C . SER A 1 259 ? 10.047 6.52 -7.773 1 89.88 259 SER A C 1
ATOM 2085 O O . SER A 1 259 ? 9.016 7.16 -7.543 1 89.88 259 SER A O 1
ATOM 2087 N N . VAL A 1 260 ? 10.773 5.945 -6.84 1 95 260 VAL A N 1
ATOM 2088 C CA . VAL A 1 260 ? 10.375 6.023 -5.438 1 95 260 VAL A CA 1
ATOM 2089 C C . VAL A 1 260 ? 10.492 7.461 -4.945 1 95 260 VAL A C 1
ATOM 2091 O O . VAL A 1 260 ? 9.609 7.957 -4.242 1 95 260 VAL A O 1
ATOM 2094 N N . ARG A 1 261 ? 11.594 8.156 -5.328 1 94.81 261 ARG A N 1
ATOM 2095 C CA . ARG A 1 261 ? 11.766 9.555 -4.957 1 94.81 261 ARG A CA 1
ATOM 2096 C C . ARG A 1 261 ? 10.633 10.406 -5.52 1 94.81 261 ARG A C 1
ATOM 2098 O O . ARG A 1 261 ? 10.109 11.289 -4.832 1 94.81 261 ARG A O 1
ATOM 2105 N N . THR A 1 262 ? 10.266 10.102 -6.711 1 92.81 262 THR A N 1
ATOM 2106 C CA . THR A 1 262 ? 9.172 10.828 -7.352 1 92.81 262 THR A CA 1
ATOM 2107 C C . THR A 1 262 ? 7.863 10.602 -6.609 1 92.81 262 THR A C 1
ATOM 2109 O O . THR A 1 262 ? 7.094 11.539 -6.391 1 92.81 262 THR A O 1
ATOM 2112 N N . MET A 1 263 ? 7.625 9.391 -6.238 1 94.56 263 MET A N 1
ATOM 2113 C CA . MET A 1 263 ? 6.41 9.062 -5.496 1 94.56 263 MET A CA 1
ATOM 2114 C C . MET A 1 263 ? 6.418 9.734 -4.125 1 94.56 263 MET A C 1
ATOM 2116 O O . MET A 1 263 ? 5.367 10.141 -3.623 1 94.56 263 MET A O 1
ATOM 2120 N N . CYS A 1 264 ? 7.578 9.828 -3.506 1 96.69 264 CYS A N 1
ATOM 2121 C CA . CYS A 1 264 ? 7.688 10.562 -2.248 1 96.69 264 CYS A CA 1
ATOM 2122 C C . CYS A 1 264 ? 7.27 12.016 -2.428 1 96.69 264 CYS A C 1
ATOM 2124 O O . CYS A 1 264 ? 6.512 12.555 -1.617 1 96.69 264 CYS A O 1
ATOM 2126 N N . LEU A 1 265 ? 7.773 12.562 -3.479 1 94.5 265 LEU A N 1
ATOM 2127 C CA . LEU A 1 265 ? 7.438 13.961 -3.75 1 94.5 265 LEU A CA 1
ATOM 2128 C C . LEU A 1 265 ? 5.945 14.109 -4.02 1 94.5 265 LEU A C 1
ATOM 2130 O O . LEU A 1 265 ? 5.344 15.125 -3.656 1 94.5 265 LEU A O 1
ATOM 2134 N N . ALA A 1 266 ? 5.367 13.133 -4.648 1 91.38 266 ALA A N 1
ATOM 2135 C CA . ALA A 1 266 ? 3.928 13.172 -4.895 1 91.38 266 ALA A CA 1
ATOM 2136 C C . ALA A 1 266 ? 3.148 13.164 -3.582 1 91.38 266 ALA A C 1
ATOM 2138 O O . ALA A 1 266 ? 2.184 13.914 -3.418 1 91.38 266 ALA A O 1
ATOM 2139 N N . VAL A 1 267 ? 3.533 12.352 -2.654 1 94.06 267 VAL A N 1
ATOM 2140 C CA . VAL A 1 267 ? 2.877 12.273 -1.353 1 94.06 267 VAL A CA 1
ATOM 2141 C C . VAL A 1 267 ? 3.041 13.594 -0.609 1 94.06 267 VAL A C 1
ATOM 2143 O O . VAL A 1 267 ? 2.078 14.117 -0.042 1 94.06 267 VAL A O 1
ATOM 2146 N N . ILE A 1 268 ? 4.254 14.133 -0.702 1 93.5 268 ILE A N 1
ATOM 2147 C CA . ILE A 1 268 ? 4.52 15.406 -0.04 1 93.5 268 ILE A CA 1
ATOM 2148 C C . ILE A 1 268 ? 3.643 16.5 -0.648 1 93.5 268 ILE A C 1
ATOM 2150 O O . ILE A 1 268 ? 3.049 17.297 0.076 1 93.5 268 ILE A O 1
ATOM 2154 N N . ALA A 1 269 ? 3.553 16.453 -1.961 1 90.12 269 ALA A N 1
ATOM 2155 C CA . ALA A 1 269 ? 2.719 17.453 -2.643 1 90.12 269 ALA A CA 1
ATOM 2156 C C . ALA A 1 269 ? 1.264 17.344 -2.197 1 90.12 269 ALA A C 1
ATOM 2158 O O . ALA A 1 269 ? 0.589 18.344 -2.004 1 90.12 269 ALA A O 1
ATOM 2159 N N . GLN A 1 270 ? 0.817 16.172 -2.014 1 89.75 270 GLN A N 1
ATOM 2160 C CA . GLN A 1 270 ? -0.553 15.969 -1.56 1 89.75 270 GLN A CA 1
ATOM 2161 C C . GLN A 1 270 ? -0.735 16.453 -0.123 1 89.75 270 GLN A C 1
ATOM 2163 O O . GLN A 1 270 ? -1.739 17.094 0.2 1 89.75 270 GLN A O 1
ATOM 2168 N N . MET A 1 271 ? 0.173 16.188 0.692 1 91.62 271 MET A N 1
ATOM 2169 C CA . MET A 1 271 ? 0.091 16.594 2.09 1 91.62 271 MET A CA 1
ATOM 2170 C C . MET A 1 271 ? 0.109 18.109 2.213 1 91.62 271 MET A C 1
ATOM 2172 O O . MET A 1 271 ? -0.526 18.672 3.105 1 91.62 271 MET A O 1
ATOM 2176 N N . LEU A 1 272 ? 0.796 18.719 1.249 1 89.69 272 LEU A N 1
ATOM 2177 C CA . LEU A 1 272 ? 0.914 20.172 1.269 1 89.69 272 LEU A CA 1
ATOM 2178 C C . LEU A 1 272 ? -0.344 20.828 0.709 1 89.69 272 LEU A C 1
ATOM 2180 O O . LEU A 1 272 ? -0.517 22.047 0.818 1 89.69 272 LEU A O 1
ATOM 2184 N N . GLY A 1 273 ? -1.191 20.109 0.092 1 83.12 273 GLY A N 1
ATOM 2185 C CA . GLY A 1 273 ? -2.404 20.656 -0.503 1 83.12 273 GLY A CA 1
ATOM 2186 C C . GLY A 1 273 ? -2.162 21.328 -1.84 1 83.12 273 GLY A C 1
ATOM 2187 O O . GLY A 1 273 ? -2.963 22.156 -2.275 1 83.12 273 GLY A O 1
ATOM 2188 N N . ILE A 1 274 ? -1.036 20.938 -2.428 1 81.38 274 ILE A N 1
ATOM 2189 C CA . ILE A 1 274 ? -0.723 21.5 -3.738 1 81.38 274 ILE A CA 1
ATOM 2190 C C . ILE A 1 274 ? -1.615 20.859 -4.801 1 81.38 274 ILE A C 1
ATOM 2192 O O . ILE A 1 274 ? -2.018 21.531 -5.762 1 81.38 274 ILE A O 1
ATOM 2196 N N . VAL A 1 275 ? -1.808 19.578 -4.613 1 79.12 275 VAL A N 1
ATOM 2197 C CA . VAL A 1 275 ? -2.736 18.875 -5.492 1 79.12 275 VAL A CA 1
ATOM 2198 C C . VAL A 1 275 ? -4.172 19.203 -5.082 1 79.12 275 VAL A C 1
ATOM 2200 O O . VAL A 1 275 ? -4.688 18.625 -4.113 1 79.12 275 VAL A O 1
ATOM 2203 N N . LYS A 1 276 ? -4.672 20.078 -5.879 1 69.75 276 LYS A N 1
ATOM 2204 C CA . LYS A 1 276 ? -6.004 20.562 -5.527 1 69.75 276 LYS A CA 1
ATOM 2205 C C . LYS A 1 276 ? -7.047 19.453 -5.652 1 69.75 276 LYS A C 1
ATOM 2207 O O . LYS A 1 276 ? -7 18.656 -6.594 1 69.75 276 LYS A O 1
ATOM 2212 N N . GLY A 1 277 ? -7.805 19.281 -4.715 1 64.06 277 GLY A N 1
ATOM 2213 C CA . GLY A 1 277 ? -8.883 18.312 -4.754 1 64.06 277 GLY A CA 1
ATOM 2214 C C . GLY A 1 277 ? -8.523 17 -4.078 1 64.06 277 GLY A C 1
ATOM 2215 O O . GLY A 1 277 ? -9.359 16.094 -3.992 1 64.06 277 GLY A O 1
ATOM 2216 N N . THR A 1 278 ? -7.324 16.984 -3.684 1 66.44 278 THR A N 1
ATOM 2217 C CA . THR A 1 278 ? -6.91 15.75 -3.02 1 66.44 278 THR A CA 1
ATOM 2218 C C . THR A 1 278 ? -7.629 15.586 -1.684 1 66.44 278 THR A C 1
ATOM 2220 O O . THR A 1 278 ? -7.836 16.562 -0.962 1 66.44 278 THR A O 1
ATOM 2223 N N . GLU A 1 279 ? -8.211 14.43 -1.575 1 69.25 279 GLU A N 1
ATOM 2224 C CA . GLU A 1 279 ? -8.773 14.023 -0.29 1 69.25 279 GLU A CA 1
ATOM 2225 C C . GLU A 1 279 ? -7.781 13.18 0.503 1 69.25 279 GLU A C 1
ATOM 2227 O O . GLU A 1 279 ? -6.898 12.539 -0.076 1 69.25 279 GLU A O 1
ATOM 2232 N N . MET A 1 280 ? -7.902 13.359 1.776 1 68.81 280 MET A N 1
ATOM 2233 C CA . MET A 1 280 ? -7.016 12.602 2.66 1 68.81 280 MET A CA 1
ATOM 2234 C C . MET A 1 280 ? -7.059 11.117 2.334 1 68.81 280 MET A C 1
ATOM 2236 O O . MET A 1 280 ? -6.07 10.406 2.525 1 68.81 280 MET A O 1
ATOM 2240 N N . SER A 1 281 ? -8.164 10.789 1.833 1 69.69 281 SER A N 1
ATOM 2241 C CA . SER A 1 281 ? -8.32 9.375 1.497 1 69.69 281 SER A CA 1
ATOM 2242 C C . SER A 1 281 ? -7.355 8.961 0.395 1 69.69 281 SER A C 1
ATOM 2244 O O . SER A 1 281 ? -6.91 7.809 0.356 1 69.69 281 SER A O 1
ATOM 2246 N N . GLN A 1 282 ? -6.98 9.906 -0.422 1 80.44 282 GLN A N 1
ATOM 2247 C CA . GLN A 1 282 ? -6.078 9.617 -1.529 1 80.44 282 GLN A CA 1
ATOM 2248 C C . GLN A 1 282 ? -4.684 9.273 -1.023 1 80.44 282 GLN A C 1
ATOM 2250 O O . GLN A 1 282 ? -3.994 8.43 -1.606 1 80.44 282 GLN A O 1
ATOM 2255 N N . LEU A 1 283 ? -4.445 9.906 0.071 1 89.44 283 LEU A N 1
ATOM 2256 C CA . LEU A 1 283 ? -3.086 9.805 0.596 1 89.44 283 LEU A CA 1
ATOM 2257 C C . LEU A 1 283 ? -2.785 8.383 1.059 1 89.44 283 LEU A C 1
ATOM 2259 O O . LEU A 1 283 ? -1.665 7.895 0.889 1 89.44 283 LEU A O 1
ATOM 2263 N N . LEU A 1 284 ? -3.807 7.719 1.527 1 92 284 LEU A N 1
ATOM 2264 C CA . LEU A 1 284 ? -3.607 6.375 2.055 1 92 284 LEU A CA 1
ATOM 2265 C C . LEU A 1 284 ? -3.252 5.398 0.938 1 92 284 LEU A C 1
ATOM 2267 O O . LEU A 1 284 ? -2.303 4.625 1.064 1 92 284 LEU A O 1
ATOM 2271 N N . SER A 1 285 ? -3.969 5.477 -0.176 1 94 285 SER A N 1
ATOM 2272 C CA . SER A 1 285 ? -3.75 4.566 -1.293 1 94 285 SER A CA 1
ATOM 2273 C C . SER A 1 285 ? -2.391 4.801 -1.941 1 94 285 SER A C 1
ATOM 2275 O O . SER A 1 285 ? -1.671 3.848 -2.25 1 94 285 SER A O 1
ATOM 2277 N N . VAL A 1 286 ? -2.035 6.043 -2.092 1 94.5 286 VAL A N 1
ATOM 2278 C CA . VAL A 1 286 ? -0.762 6.375 -2.723 1 94.5 286 VAL A CA 1
ATOM 2279 C C . VAL A 1 286 ? 0.39 5.969 -1.808 1 94.5 286 VAL A C 1
ATOM 2281 O O . VAL A 1 286 ? 1.426 5.492 -2.277 1 94.5 286 VAL A O 1
ATOM 2284 N N . MET A 1 287 ? 0.188 6.164 -0.525 1 95.38 287 MET A N 1
ATOM 2285 C CA . MET A 1 287 ? 1.216 5.758 0.428 1 95.38 287 MET A CA 1
ATOM 2286 C C . MET A 1 287 ? 1.402 4.246 0.413 1 95.38 287 MET A C 1
ATOM 2288 O O . MET A 1 287 ? 2.525 3.752 0.538 1 95.38 287 MET A O 1
ATOM 2292 N N . GLY A 1 288 ? 0.254 3.516 0.324 1 94.88 288 GLY A N 1
ATOM 2293 C CA . GLY A 1 288 ? 0.363 2.072 0.188 1 94.88 288 GLY A CA 1
ATOM 2294 C C . GLY A 1 288 ? 1.175 1.646 -1.021 1 94.88 288 GLY A C 1
ATOM 2295 O O . GLY A 1 288 ? 2.041 0.776 -0.917 1 94.88 288 GLY A O 1
ATOM 2296 N N . PHE A 1 289 ? 0.925 2.287 -2.113 1 95.06 289 PHE A N 1
ATOM 2297 C CA . PHE A 1 289 ? 1.673 2.041 -3.34 1 95.06 289 PHE A CA 1
ATOM 2298 C C . PHE A 1 289 ? 3.156 2.326 -3.137 1 95.06 289 PHE A C 1
ATOM 2300 O O . PHE A 1 289 ? 4.008 1.507 -3.49 1 95.06 289 PHE A O 1
ATOM 2307 N N . LEU A 1 290 ? 3.441 3.463 -2.604 1 96.12 290 LEU A N 1
ATOM 2308 C CA . LEU A 1 290 ? 4.816 3.91 -2.412 1 96.12 290 LEU A CA 1
ATOM 2309 C C . LEU A 1 290 ? 5.578 2.953 -1.5 1 96.12 290 LEU A C 1
ATOM 2311 O O . LEU A 1 290 ? 6.711 2.574 -1.8 1 96.12 290 LEU A O 1
ATOM 2315 N N . SER A 1 291 ? 5 2.598 -0.432 1 94.56 291 SER A N 1
ATOM 2316 C CA . SER A 1 291 ? 5.656 1.732 0.541 1 94.56 291 SER A CA 1
ATOM 2317 C C . SER A 1 291 ? 6.039 0.392 -0.08 1 94.56 291 SER A C 1
ATOM 2319 O O . SER A 1 291 ? 7.164 -0.079 0.09 1 94.56 291 SER A O 1
ATOM 2321 N N . ARG A 1 292 ? 5.129 -0.175 -0.818 1 94.38 292 ARG A N 1
ATOM 2322 C CA . ARG A 1 292 ? 5.398 -1.474 -1.428 1 94.38 292 ARG A CA 1
ATOM 2323 C C . ARG A 1 292 ? 6.375 -1.339 -2.594 1 94.38 292 ARG A C 1
ATOM 2325 O O . ARG A 1 292 ? 7.176 -2.238 -2.846 1 94.38 292 ARG A O 1
ATOM 2332 N N . SER A 1 293 ? 6.301 -0.221 -3.303 1 93.75 293 SER A N 1
ATOM 2333 C CA . SER A 1 293 ? 7.281 0.045 -4.348 1 93.75 293 SER A CA 1
ATOM 2334 C C . SER A 1 293 ? 8.695 0.12 -3.775 1 93.75 293 SER A C 1
ATOM 2336 O O . SER A 1 293 ? 9.641 -0.407 -4.367 1 93.75 293 SER A O 1
ATOM 2338 N N . ALA A 1 294 ? 8.828 0.78 -2.65 1 95 294 ALA A N 1
ATOM 2339 C CA . ALA A 1 294 ? 10.117 0.869 -1.982 1 95 294 ALA A CA 1
ATOM 2340 C C . ALA A 1 294 ? 10.617 -0.511 -1.558 1 95 294 ALA A C 1
ATOM 2342 O O . ALA A 1 294 ? 11.812 -0.8 -1.635 1 95 294 ALA A O 1
ATOM 2343 N N . MET A 1 295 ? 9.742 -1.361 -1.195 1 91.69 295 MET A N 1
ATOM 2344 C CA . MET A 1 295 ? 10.109 -2.709 -0.771 1 91.69 295 MET A CA 1
ATOM 2345 C C . MET A 1 295 ? 10.539 -3.557 -1.965 1 91.69 295 MET A C 1
ATOM 2347 O O . MET A 1 295 ? 11.398 -4.43 -1.836 1 91.69 295 MET A O 1
ATOM 2351 N N . THR A 1 296 ? 9.852 -3.277 -3.07 1 90.44 296 THR A N 1
ATOM 2352 C CA . THR A 1 296 ? 10.25 -3.98 -4.285 1 90.44 296 THR A CA 1
ATOM 2353 C C . THR A 1 296 ? 11.719 -3.713 -4.609 1 90.44 296 THR A C 1
ATOM 2355 O O . THR A 1 296 ? 12.422 -4.59 -5.121 1 90.44 296 THR A O 1
ATOM 2358 N N . LEU A 1 297 ? 12.188 -2.537 -4.219 1 91.31 297 LEU A N 1
ATOM 2359 C CA . LEU A 1 297 ? 13.578 -2.168 -4.426 1 91.31 297 LEU A CA 1
ATOM 2360 C C . LEU A 1 297 ? 14.438 -2.611 -3.244 1 91.31 297 LEU A C 1
ATOM 2362 O O . LEU A 1 297 ? 15.641 -2.334 -3.205 1 91.31 297 LEU A O 1
ATOM 2366 N N . GLN A 1 298 ? 13.828 -3.24 -2.264 1 92 298 GLN A N 1
ATOM 2367 C CA . GLN A 1 298 ? 14.492 -3.768 -1.076 1 92 298 GLN A CA 1
ATOM 2368 C C . GLN A 1 298 ? 15.156 -2.65 -0.276 1 92 298 GLN A C 1
ATOM 2370 O O . GLN A 1 298 ? 16.25 -2.828 0.252 1 92 298 GLN A O 1
ATOM 2375 N N . LEU A 1 299 ? 14.5 -1.525 -0.243 1 94.56 299 LEU A N 1
ATOM 2376 C CA . LEU A 1 299 ? 15.047 -0.408 0.518 1 94.56 299 LEU A CA 1
ATOM 2377 C C . LEU A 1 299 ? 14.938 -0.667 2.018 1 94.56 299 LEU A C 1
ATOM 2379 O O . LEU A 1 299 ? 15.625 -0.024 2.812 1 94.56 299 LEU A O 1
ATOM 2383 N N . HIS A 1 300 ? 14.07 -1.565 2.422 1 92.75 300 HIS A N 1
ATOM 2384 C CA . HIS A 1 300 ? 13.859 -1.887 3.828 1 92.75 300 HIS A CA 1
ATOM 2385 C C . HIS A 1 300 ? 14.914 -2.863 4.336 1 92.75 300 HIS A C 1
ATOM 2387 O O . HIS A 1 300 ? 14.883 -3.271 5.5 1 92.75 300 HIS A O 1
ATOM 2393 N N . ARG A 1 301 ? 15.828 -3.213 3.424 1 92.62 301 ARG A N 1
ATOM 2394 C CA . ARG A 1 301 ? 16.922 -4.117 3.756 1 92.62 301 ARG A CA 1
ATOM 2395 C C . ARG A 1 301 ? 18.25 -3.375 3.783 1 92.62 301 ARG A C 1
ATOM 2397 O O . ARG A 1 301 ? 18.453 -2.412 3.041 1 92.62 301 ARG A O 1
ATOM 2404 N N . SER A 1 302 ? 19.172 -3.916 4.543 1 91.88 302 SER A N 1
ATOM 2405 C CA . SER A 1 302 ? 20.484 -3.285 4.664 1 91.88 302 SER A CA 1
ATOM 2406 C C . SER A 1 302 ? 21.219 -3.277 3.326 1 91.88 302 SER A C 1
ATOM 2408 O O . SER A 1 302 ? 21.25 -4.293 2.625 1 91.88 302 SER A O 1
ATOM 2410 N N . PRO A 1 303 ? 21.812 -2.15 3.025 1 91.88 303 PRO A N 1
ATOM 2411 C CA . PRO A 1 303 ? 22.578 -2.098 1.782 1 91.88 303 PRO A CA 1
ATOM 2412 C C . PRO A 1 303 ? 23.766 -3.061 1.783 1 91.88 303 PRO A C 1
ATOM 2414 O O . PRO A 1 303 ? 24.297 -3.396 0.719 1 91.88 303 PRO A O 1
ATOM 2417 N N . SER A 1 304 ? 24.188 -3.494 2.941 1 88.94 304 SER A N 1
ATOM 2418 C CA . SER A 1 304 ? 25.312 -4.41 3.045 1 88.94 304 SER A CA 1
ATOM 2419 C C . SER A 1 304 ? 25.016 -5.746 2.375 1 88.94 304 SER A C 1
ATOM 2421 O O . SER A 1 304 ? 25.922 -6.504 2.043 1 88.94 304 SER A O 1
ATOM 2423 N N . LEU A 1 305 ? 23.797 -6.008 2.162 1 88.94 305 LEU A N 1
ATOM 2424 C CA . LEU A 1 305 ? 23.375 -7.258 1.544 1 88.94 305 LEU A CA 1
ATOM 2425 C C . LEU A 1 305 ? 23.578 -7.219 0.033 1 88.94 305 LEU A C 1
ATOM 2427 O O . LEU A 1 305 ? 23.469 -8.242 -0.641 1 88.94 305 LEU A O 1
ATOM 2431 N N . PHE A 1 306 ? 23.938 -6.023 -0.456 1 87.94 306 PHE A N 1
ATOM 2432 C CA . PHE A 1 306 ? 24.109 -5.832 -1.893 1 87.94 306 PHE A CA 1
ATOM 2433 C C . PHE A 1 306 ? 25.547 -5.457 -2.227 1 87.94 306 PHE A C 1
ATOM 2435 O O . PHE A 1 306 ? 25.875 -4.273 -2.334 1 87.94 306 PHE A O 1
ATOM 2442 N N . PRO A 1 307 ? 26.359 -6.383 -2.5 1 83.19 307 PRO A N 1
ATOM 2443 C CA . PRO A 1 307 ? 27.781 -6.113 -2.703 1 83.19 307 PRO A CA 1
ATOM 2444 C C . PRO A 1 307 ? 28.047 -5.246 -3.932 1 83.19 307 PRO A C 1
ATOM 2446 O O . PRO A 1 307 ? 29.062 -4.531 -3.98 1 83.19 307 PRO A O 1
ATOM 2449 N N . GLY A 1 308 ? 27.281 -5.121 -4.836 1 82.5 308 GLY A N 1
ATOM 2450 C CA . GLY A 1 308 ? 27.531 -4.332 -6.031 1 82.5 308 GLY A CA 1
ATOM 2451 C C . GLY A 1 308 ? 27.141 -2.875 -5.879 1 82.5 308 GLY A C 1
ATOM 2452 O O . GLY A 1 308 ? 27.438 -2.051 -6.746 1 82.5 308 GLY A O 1
ATOM 2453 N N . LEU A 1 309 ? 26.75 -2.494 -4.688 1 88.62 309 LEU A N 1
ATOM 2454 C CA . LEU A 1 309 ? 26.312 -1.117 -4.477 1 88.62 309 LEU A CA 1
ATOM 2455 C C . LEU A 1 309 ? 27.5 -0.224 -4.125 1 88.62 309 LEU A C 1
ATOM 2457 O O . LEU A 1 309 ? 28.375 -0.622 -3.354 1 88.62 309 LEU A O 1
ATOM 2461 N N . THR A 1 310 ? 27.562 0.97 -4.758 1 88.31 310 THR A N 1
ATOM 2462 C CA . THR A 1 310 ? 28.547 1.965 -4.344 1 88.31 310 THR A CA 1
ATOM 2463 C C . THR A 1 310 ? 28.188 2.541 -2.977 1 88.31 310 THR A C 1
ATOM 2465 O O . THR A 1 310 ? 27.047 2.424 -2.529 1 88.31 310 THR A O 1
ATOM 2468 N N . GLN A 1 311 ? 29.125 3.125 -2.35 1 89.44 311 GLN A N 1
ATOM 2469 C CA . GLN A 1 311 ? 28.859 3.773 -1.07 1 89.44 311 GLN A CA 1
ATOM 2470 C C . GLN A 1 311 ? 27.828 4.887 -1.223 1 89.44 311 GLN A C 1
ATOM 2472 O O . GLN A 1 311 ? 27 5.102 -0.333 1 89.44 311 GLN A O 1
ATOM 2477 N N . PHE A 1 312 ? 27.938 5.633 -2.322 1 92.88 312 PHE A N 1
ATOM 2478 C CA . PHE A 1 312 ? 26.969 6.684 -2.619 1 92.88 312 PHE A CA 1
ATOM 2479 C C . PHE A 1 312 ? 25.562 6.117 -2.721 1 92.88 312 PHE A C 1
ATOM 2481 O O . PHE A 1 312 ? 24.641 6.641 -2.109 1 92.88 312 PHE A O 1
ATOM 2488 N N . ASP A 1 313 ? 25.453 4.977 -3.443 1 91.88 313 ASP A N 1
ATOM 2489 C CA . ASP A 1 313 ? 24.141 4.371 -3.633 1 91.88 313 ASP A CA 1
ATOM 2490 C C . ASP A 1 313 ? 23.578 3.84 -2.314 1 91.88 313 ASP A C 1
ATOM 2492 O O . ASP A 1 313 ? 22.375 3.947 -2.053 1 91.88 313 ASP A O 1
ATOM 2496 N N . ALA A 1 314 ? 24.438 3.232 -1.606 1 94 314 ALA A N 1
ATOM 2497 C CA . ALA A 1 314 ? 24.031 2.713 -0.303 1 94 314 ALA A CA 1
ATOM 2498 C C . ALA A 1 314 ? 23.484 3.828 0.589 1 94 314 ALA A C 1
ATOM 2500 O O . ALA A 1 314 ? 22.453 3.668 1.235 1 94 314 ALA A O 1
ATOM 2501 N N . GLU A 1 315 ? 24.188 4.992 0.583 1 94.06 315 GLU A N 1
ATOM 2502 C CA . GLU A 1 315 ? 23.766 6.125 1.4 1 94.06 315 GLU A CA 1
ATOM 2503 C C . GLU A 1 315 ? 22.438 6.688 0.917 1 94.06 315 GLU A C 1
ATOM 2505 O O . GLU A 1 315 ? 21.547 7.004 1.725 1 94.06 315 GLU A O 1
ATOM 2510 N N . MET A 1 316 ? 22.312 6.812 -0.375 1 94.81 316 MET A N 1
ATOM 2511 C CA . MET A 1 316 ? 21.078 7.359 -0.928 1 94.81 316 MET A CA 1
ATOM 2512 C C . MET A 1 316 ? 19.891 6.457 -0.608 1 94.81 316 MET A C 1
ATOM 2514 O O . MET A 1 316 ? 18.781 6.941 -0.345 1 94.81 316 MET A O 1
ATOM 2518 N N . ARG A 1 317 ? 20.094 5.129 -0.66 1 96.44 317 ARG A N 1
ATOM 2519 C CA . ARG A 1 317 ? 19.047 4.176 -0.318 1 96.44 317 ARG A CA 1
ATOM 2520 C C . ARG A 1 317 ? 18.578 4.363 1.124 1 96.44 317 ARG A C 1
ATOM 2522 O O . ARG A 1 317 ? 17.375 4.344 1.404 1 96.44 317 ARG A O 1
ATOM 2529 N N . LYS A 1 318 ? 19.531 4.559 2.01 1 96.69 318 LYS A N 1
ATOM 2530 C CA . LYS A 1 318 ? 19.188 4.762 3.418 1 96.69 318 LYS A CA 1
ATOM 2531 C C . LYS A 1 318 ? 18.375 6.031 3.611 1 96.69 318 LYS A C 1
ATOM 2533 O O . LYS A 1 318 ? 17.391 6.031 4.355 1 96.69 318 LYS A O 1
ATOM 2538 N N . ARG A 1 319 ? 18.766 7.074 2.941 1 96.75 319 ARG A N 1
ATOM 2539 C CA . ARG A 1 319 ? 18.078 8.359 3.045 1 96.75 319 ARG A CA 1
ATOM 2540 C C . ARG A 1 319 ? 16.641 8.258 2.543 1 96.75 319 ARG A C 1
ATOM 2542 O O . ARG A 1 319 ? 15.719 8.727 3.201 1 96.75 319 ARG A O 1
ATOM 2549 N N . VAL A 1 320 ? 16.5 7.633 1.413 1 97.38 320 VAL A N 1
ATOM 2550 C CA . VAL A 1 320 ? 15.172 7.512 0.804 1 97.38 320 VAL A CA 1
ATOM 2551 C C . VAL A 1 320 ? 14.273 6.645 1.684 1 97.38 320 VAL A C 1
ATOM 2553 O O . VAL A 1 320 ? 13.102 6.961 1.889 1 97.38 320 VAL A O 1
ATOM 2556 N N . TRP A 1 321 ? 14.828 5.559 2.215 1 96.88 321 TRP A N 1
ATOM 2557 C CA . TRP A 1 321 ? 14.031 4.695 3.078 1 96.88 321 TRP A CA 1
ATOM 2558 C C . TRP A 1 321 ? 13.578 5.441 4.332 1 96.88 321 TRP A C 1
ATOM 2560 O O . TRP A 1 321 ? 12.43 5.316 4.758 1 96.88 321 TRP A O 1
ATOM 2570 N N . ALA A 1 322 ? 14.492 6.262 4.891 1 96.75 322 ALA A N 1
ATOM 2571 C CA . ALA A 1 322 ? 14.133 7.062 6.059 1 96.75 322 ALA A CA 1
ATOM 2572 C C . ALA A 1 322 ? 12.984 8.016 5.734 1 96.75 322 ALA A C 1
ATOM 2574 O O . ALA A 1 322 ? 12.094 8.234 6.562 1 96.75 322 ALA A O 1
ATOM 2575 N N . THR A 1 323 ? 13.062 8.555 4.57 1 97.69 323 THR A N 1
ATOM 2576 C CA . THR A 1 323 ? 12.008 9.469 4.137 1 97.69 323 THR A CA 1
ATOM 2577 C C . THR A 1 323 ? 10.688 8.727 3.961 1 97.69 323 THR A C 1
ATOM 2579 O O . THR A 1 323 ? 9.633 9.227 4.359 1 97.69 323 THR A O 1
ATOM 2582 N N . VAL A 1 324 ? 10.711 7.547 3.363 1 97.38 324 VAL A N 1
ATOM 2583 C CA . VAL A 1 324 ? 9.508 6.742 3.182 1 97.38 324 VAL A CA 1
ATOM 2584 C C . VAL A 1 324 ? 8.875 6.438 4.539 1 97.38 324 VAL A C 1
ATOM 2586 O O . VAL A 1 324 ? 7.66 6.535 4.703 1 97.38 324 VAL A O 1
ATOM 2589 N N . GLN A 1 325 ? 9.68 6.125 5.484 1 96.88 325 GLN A N 1
ATOM 2590 C CA . GLN A 1 325 ? 9.18 5.82 6.82 1 96.88 325 GLN A CA 1
ATOM 2591 C C . GLN A 1 325 ? 8.531 7.043 7.461 1 96.88 325 GLN A C 1
ATOM 2593 O O . GLN A 1 325 ? 7.477 6.941 8.086 1 96.88 325 GLN A O 1
ATOM 2598 N N . LEU A 1 326 ? 9.203 8.156 7.312 1 97.69 326 LEU A N 1
ATOM 2599 C CA . LEU A 1 326 ? 8.656 9.391 7.871 1 97.69 326 LEU A CA 1
ATOM 2600 C C . LEU A 1 326 ? 7.301 9.711 7.25 1 97.69 326 LEU A C 1
ATOM 2602 O O . LEU A 1 326 ? 6.352 10.039 7.965 1 97.69 326 LEU A O 1
ATOM 2606 N N . LEU A 1 327 ? 7.223 9.617 5.977 1 97.31 327 LEU A N 1
ATOM 2607 C CA . LEU A 1 327 ? 5.977 9.914 5.277 1 97.31 327 LEU A CA 1
ATOM 2608 C C . LEU A 1 327 ? 4.871 8.961 5.715 1 97.31 327 LEU A C 1
ATOM 2610 O O . LEU A 1 327 ? 3.729 9.383 5.918 1 97.31 327 LEU A O 1
ATOM 2614 N N . ASP A 1 328 ? 5.211 7.723 5.781 1 96.19 328 ASP A N 1
ATOM 2615 C CA . ASP A 1 328 ? 4.219 6.742 6.211 1 96.19 328 ASP A CA 1
ATOM 2616 C C . ASP A 1 328 ? 3.684 7.078 7.605 1 96.19 328 ASP A C 1
ATOM 2618 O O . ASP A 1 328 ? 2.488 6.938 7.867 1 96.19 328 ASP A O 1
ATOM 2622 N N . LEU A 1 329 ? 4.547 7.473 8.484 1 97.06 329 LEU A N 1
ATOM 2623 C CA . LEU A 1 329 ? 4.145 7.863 9.836 1 97.06 329 LEU A CA 1
ATOM 2624 C C . LEU A 1 329 ? 3.223 9.078 9.797 1 97.06 329 LEU A C 1
ATOM 2626 O O . LEU A 1 329 ? 2.188 9.094 10.469 1 97.06 329 LEU A O 1
ATOM 2630 N N . GLU A 1 330 ? 3.623 10.055 9.047 1 96.69 330 GLU A N 1
ATOM 2631 C CA . GLU A 1 330 ? 2.832 11.281 8.938 1 96.69 330 GLU A CA 1
ATOM 2632 C C . GLU A 1 330 ? 1.448 10.992 8.359 1 96.69 330 GLU A C 1
ATOM 2634 O O . GLU A 1 330 ? 0.448 11.539 8.828 1 96.69 330 GLU A O 1
ATOM 2639 N N . VAL A 1 331 ? 1.412 10.156 7.375 1 95.31 331 VAL A N 1
ATOM 2640 C CA . VAL A 1 331 ? 0.137 9.789 6.77 1 95.31 331 VAL A CA 1
ATOM 2641 C C . VAL A 1 331 ? -0.717 9.031 7.781 1 95.31 331 VAL A C 1
ATOM 2643 O O . VAL A 1 331 ? -1.92 9.281 7.898 1 95.31 331 VAL A O 1
ATOM 2646 N N . ALA A 1 332 ? -0.122 8.133 8.492 1 94.44 332 ALA A N 1
ATOM 2647 C CA . ALA A 1 332 ? -0.85 7.391 9.516 1 94.44 332 ALA A CA 1
ATOM 2648 C C . ALA A 1 332 ? -1.423 8.336 10.57 1 94.44 332 ALA A C 1
ATOM 2650 O O . ALA A 1 332 ? -2.582 8.203 10.969 1 94.44 332 ALA A O 1
ATOM 2651 N N . MET A 1 333 ? -0.648 9.344 10.992 1 95.62 333 MET A N 1
ATOM 2652 C CA . MET A 1 333 ? -1.091 10.312 11.984 1 95.62 333 MET A CA 1
ATOM 2653 C C . MET A 1 333 ? -2.248 11.148 11.453 1 95.62 333 MET A C 1
ATOM 2655 O O . MET A 1 333 ? -3.223 11.398 12.164 1 95.62 333 MET A O 1
ATOM 2659 N N . GLY A 1 334 ? -2.119 11.5 10.227 1 93.31 334 GLY A N 1
ATOM 2660 C CA . GLY A 1 334 ? -3.117 12.383 9.648 1 93.31 334 GLY A CA 1
ATOM 2661 C C . GLY A 1 334 ? -4.426 11.68 9.336 1 93.31 334 GLY A C 1
ATOM 2662 O O . GLY A 1 334 ? -5.496 12.281 9.43 1 93.31 334 GLY A O 1
ATOM 2663 N N . THR A 1 335 ? -4.371 10.43 8.969 1 91.94 335 THR A N 1
ATOM 2664 C CA . THR A 1 335 ? -5.559 9.719 8.508 1 91.94 335 THR A CA 1
ATOM 2665 C C . THR A 1 335 ? -6.148 8.867 9.633 1 91.94 335 THR A C 1
ATOM 2667 O O . THR A 1 335 ? -7.266 8.359 9.508 1 91.94 335 THR A O 1
ATOM 2670 N N . GLY A 1 336 ? -5.426 8.734 10.719 1 93.12 336 GLY A N 1
ATOM 2671 C CA . GLY A 1 336 ? -5.91 7.91 11.812 1 93.12 336 GLY A CA 1
ATOM 2672 C C . GLY A 1 336 ? -5.852 6.426 11.508 1 93.12 336 GLY A C 1
ATOM 2673 O O . GLY A 1 336 ? -6.742 5.672 11.906 1 93.12 336 GLY A O 1
ATOM 2674 N N . THR A 1 337 ? -4.852 6.055 10.727 1 92.19 337 THR A N 1
ATOM 2675 C CA . THR A 1 337 ? -4.652 4.648 10.383 1 92.19 337 THR A CA 1
ATOM 2676 C C . THR A 1 337 ? -3.314 4.148 10.922 1 92.19 337 THR A C 1
ATOM 2678 O O . THR A 1 337 ? -2.672 4.824 11.727 1 92.19 337 THR A O 1
ATOM 2681 N N . SER A 1 338 ? -2.99 2.959 10.562 1 90.75 338 SER A N 1
ATOM 2682 C CA . SER A 1 338 ? -1.759 2.367 11.07 1 90.75 338 SER A CA 1
ATOM 2683 C C . SER A 1 338 ? -0.601 2.576 10.102 1 90.75 338 SER A C 1
ATOM 2685 O O . SER A 1 338 ? -0.814 2.734 8.898 1 90.75 338 SER A O 1
ATOM 2687 N N . TYR A 1 339 ? 0.557 2.637 10.695 1 92 339 TYR A N 1
ATOM 2688 C CA . TYR A 1 339 ? 1.811 2.551 9.953 1 92 339 TYR A CA 1
ATOM 2689 C C . TYR A 1 339 ? 1.938 1.206 9.25 1 92 339 TYR A C 1
ATOM 2691 O O . TYR A 1 339 ? 1.61 0.165 9.82 1 92 339 TYR A O 1
ATOM 2699 N N . MET A 1 340 ? 2.311 1.104 7.988 1 83.81 340 MET A N 1
ATOM 2700 C CA . MET A 1 340 ? 2.219 -0.089 7.152 1 83.81 340 MET A CA 1
ATOM 2701 C C . MET A 1 340 ? 3.355 -1.059 7.465 1 83.81 340 MET A C 1
ATOM 2703 O O . MET A 1 340 ? 3.131 -2.264 7.594 1 83.81 340 MET A O 1
ATOM 2707 N N . HIS A 1 341 ? 4.559 -0.642 7.398 1 76.94 341 HIS A N 1
ATOM 2708 C CA . HIS A 1 341 ? 5.641 -1.619 7.398 1 76.94 341 HIS A CA 1
ATOM 2709 C C . HIS A 1 341 ? 6.426 -1.568 8.703 1 76.94 341 HIS A C 1
ATOM 2711 O O . HIS A 1 341 ? 7.434 -0.863 8.797 1 76.94 341 HIS A O 1
ATOM 2717 N N . SER A 1 342 ? 6.023 -2.426 9.5 1 73.94 342 SER A N 1
ATOM 2718 C CA . SER A 1 342 ? 6.715 -2.436 10.789 1 73.94 342 SER A CA 1
ATOM 2719 C C . SER A 1 342 ? 7.832 -3.471 10.805 1 73.94 342 SER A C 1
ATOM 2721 O O . SER A 1 342 ? 8.719 -3.418 11.656 1 73.94 342 SER A O 1
ATOM 2723 N N . ASP A 1 343 ? 7.84 -4.281 9.758 1 79 343 ASP A N 1
ATOM 2724 C CA . ASP A 1 343 ? 8.852 -5.332 9.727 1 79 343 ASP A CA 1
ATOM 2725 C C . ASP A 1 343 ? 9.977 -4.98 8.75 1 79 343 ASP A C 1
ATOM 2727 O O . ASP A 1 343 ? 9.953 -5.398 7.594 1 79 343 ASP A O 1
ATOM 2731 N N . HIS A 1 344 ? 10.922 -4.312 9.195 1 82.69 344 HIS A N 1
ATOM 2732 C CA . HIS A 1 344 ? 12.086 -3.924 8.406 1 82.69 344 HIS A CA 1
ATOM 2733 C C . HIS A 1 344 ? 13.344 -3.848 9.273 1 82.69 344 HIS A C 1
ATOM 2735 O O . HIS A 1 344 ? 13.25 -3.729 10.492 1 82.69 344 HIS A O 1
ATOM 2741 N N . GLU A 1 345 ? 14.445 -3.873 8.664 1 84.31 345 GLU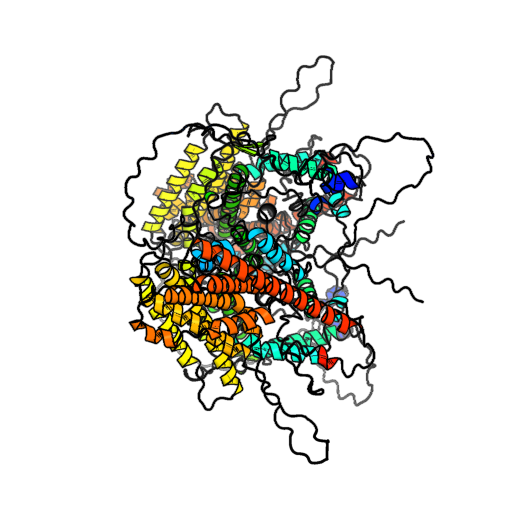 A N 1
ATOM 2742 C CA . GLU A 1 345 ? 15.711 -3.701 9.367 1 84.31 345 GLU A CA 1
ATOM 2743 C C . GLU A 1 345 ? 15.93 -2.244 9.766 1 84.31 345 GLU A C 1
ATOM 2745 O O . GLU A 1 345 ? 15.328 -1.34 9.188 1 84.31 345 GLU A O 1
ATOM 2750 N N . ILE A 1 346 ? 16.672 -2.102 10.797 1 82.25 346 ILE A N 1
ATOM 2751 C CA . ILE A 1 346 ? 17 -0.747 11.234 1 82.25 346 ILE A CA 1
ATOM 2752 C C . ILE A 1 346 ? 18.062 -0.156 10.312 1 82.25 346 ILE A C 1
ATOM 2754 O O . ILE A 1 346 ? 19.234 -0.547 10.383 1 82.25 346 ILE A O 1
ATOM 2758 N N . ILE A 1 347 ? 17.688 0.663 9.5 1 88.88 347 ILE A N 1
ATOM 2759 C CA . ILE A 1 347 ? 18.547 1.304 8.516 1 88.88 347 ILE A CA 1
ATOM 2760 C C . ILE A 1 347 ? 18.625 2.805 8.789 1 88.88 347 ILE A C 1
ATOM 2762 O O . ILE A 1 347 ? 17.609 3.5 8.703 1 88.88 347 ILE A O 1
ATOM 2766 N N . THR A 1 348 ? 19.812 3.301 9.156 1 93.06 348 THR A N 1
ATOM 2767 C CA . THR A 1 348 ? 19.984 4.715 9.477 1 93.06 348 THR A CA 1
ATOM 2768 C C . THR A 1 348 ? 20.969 5.363 8.508 1 93.06 348 THR A C 1
ATOM 2770 O O . THR A 1 348 ? 22.047 4.816 8.25 1 93.06 348 THR A O 1
ATOM 2773 N N . PRO A 1 349 ? 20.562 6.496 7.984 1 93.81 349 PRO A N 1
ATOM 2774 C CA . PRO A 1 349 ? 21.547 7.227 7.18 1 93.81 349 PRO A CA 1
ATOM 2775 C C . PRO A 1 349 ? 22.797 7.586 7.961 1 93.81 349 PRO A C 1
ATOM 2777 O O . PRO A 1 349 ? 22.75 7.699 9.188 1 93.81 349 PRO A O 1
ATOM 2780 N N . SER A 1 350 ? 23.875 7.773 7.266 1 92 350 SER A N 1
ATOM 2781 C CA . SER A 1 350 ? 25.125 8.18 7.895 1 92 350 SER A CA 1
ATOM 2782 C C . SER A 1 350 ? 25.078 9.641 8.328 1 92 350 SER A C 1
ATOM 2784 O O . SER A 1 350 ? 24.484 10.477 7.648 1 92 350 SER A O 1
ATOM 2786 N N . ASN A 1 351 ? 25.672 9.898 9.484 1 91.56 351 ASN A N 1
ATOM 2787 C CA . ASN A 1 351 ? 25.734 11.266 9.984 1 91.56 351 ASN A CA 1
ATOM 2788 C C . ASN A 1 351 ? 26.844 12.055 9.289 1 91.56 351 ASN A C 1
ATOM 2790 O O . ASN A 1 351 ? 27.891 12.328 9.891 1 91.56 351 ASN A O 1
ATOM 2794 N N . ILE A 1 352 ? 26.594 12.492 8.047 1 91.56 352 ILE A N 1
ATOM 2795 C CA . ILE A 1 352 ? 27.609 13.133 7.223 1 91.56 352 ILE A CA 1
ATOM 2796 C C . ILE A 1 352 ? 27.016 14.352 6.52 1 91.56 352 ILE A C 1
ATOM 2798 O O . ILE A 1 352 ? 25.797 14.5 6.449 1 91.56 352 ILE A O 1
ATOM 2802 N N . ASN A 1 353 ? 27.906 15.211 6.094 1 90.38 353 ASN A N 1
ATOM 2803 C CA . ASN A 1 353 ? 27.5 16.359 5.277 1 90.38 353 ASN A CA 1
ATOM 2804 C C . ASN A 1 353 ? 27.422 15.977 3.799 1 90.38 353 ASN A C 1
ATOM 2806 O O . ASN A 1 353 ? 28.047 15.016 3.359 1 90.38 353 ASN A O 1
ATOM 2810 N N . ASN A 1 354 ? 26.641 16.703 3.088 1 90.56 354 ASN A N 1
ATOM 2811 C CA . ASN A 1 354 ? 26.547 16.5 1.647 1 90.56 354 ASN A CA 1
ATOM 2812 C C . ASN A 1 354 ? 27.922 16.594 0.983 1 90.56 354 ASN A C 1
ATOM 2814 O O . ASN A 1 354 ? 28.203 15.867 0.025 1 90.56 354 ASN A O 1
ATOM 2818 N N . ALA A 1 355 ? 28.734 17.438 1.535 1 87.75 355 ALA A N 1
ATOM 2819 C CA . ALA A 1 355 ? 30.047 17.688 0.953 1 87.75 355 ALA A CA 1
ATOM 2820 C C . ALA A 1 355 ? 30.984 16.5 1.17 1 87.75 355 ALA A C 1
ATOM 2822 O O . ALA A 1 355 ? 32 16.359 0.483 1 87.75 355 ALA A O 1
ATOM 2823 N N . ASP A 1 356 ? 30.594 15.664 2.076 1 89.19 356 ASP A N 1
ATOM 2824 C CA . ASP A 1 356 ? 31.422 14.492 2.352 1 89.19 356 ASP A CA 1
ATOM 2825 C C . ASP A 1 356 ? 31.219 13.422 1.279 1 89.19 356 ASP A C 1
ATOM 2827 O O . ASP A 1 356 ? 31.984 12.453 1.212 1 89.19 356 ASP A O 1
ATOM 2831 N N . VAL A 1 357 ? 30.234 13.562 0.496 1 88.25 357 VAL A N 1
ATOM 2832 C CA . VAL A 1 357 ? 29.984 12.688 -0.646 1 88.25 357 VAL A CA 1
ATOM 2833 C C . VAL A 1 357 ? 30.156 13.469 -1.944 1 88.25 357 VAL A C 1
ATOM 2835 O O . VAL A 1 357 ? 29.453 14.445 -2.193 1 88.25 357 VAL A O 1
ATOM 2838 N N . TYR A 1 358 ? 31.172 13.094 -2.695 1 84.94 358 TYR A N 1
ATOM 2839 C CA . TYR A 1 358 ? 31.484 13.875 -3.885 1 84.94 358 TYR A CA 1
ATOM 2840 C C . TYR A 1 358 ? 31.891 12.977 -5.043 1 84.94 358 TYR A C 1
ATOM 2842 O O . TYR A 1 358 ? 32.312 11.828 -4.832 1 84.94 358 TYR A O 1
ATOM 2850 N N . HIS A 1 359 ? 31.641 13.5 -6.215 1 87.38 359 HIS A N 1
ATOM 2851 C CA . HIS A 1 359 ? 31.922 12.75 -7.434 1 87.38 359 HIS A CA 1
ATOM 2852 C C . HIS A 1 359 ? 33.344 13.031 -7.938 1 87.38 359 HIS A C 1
ATOM 2854 O O . HIS A 1 359 ? 33.75 14.188 -8.062 1 87.38 359 HIS A O 1
ATOM 2860 N N . THR A 1 360 ? 34.062 11.945 -8.172 1 83.94 360 THR A N 1
ATOM 2861 C CA . THR A 1 360 ? 35.406 12.023 -8.773 1 83.94 360 THR A CA 1
ATOM 2862 C C . THR A 1 360 ? 35.406 11.328 -10.125 1 83.94 360 THR A C 1
ATOM 2864 O O . THR A 1 360 ? 34.406 10.805 -10.578 1 83.94 360 THR A O 1
ATOM 2867 N N . GLU A 1 361 ? 36.531 11.336 -10.758 1 80.56 361 GLU A N 1
ATOM 2868 C CA . GLU A 1 361 ? 36.688 10.656 -12.039 1 80.56 361 GLU A CA 1
ATOM 2869 C C . GLU A 1 361 ? 36.531 9.148 -11.891 1 80.56 361 GLU A C 1
ATOM 2871 O O . GLU A 1 361 ? 36.094 8.469 -12.828 1 80.56 361 GLU A O 1
ATOM 2876 N N . LEU A 1 362 ? 36.719 8.711 -10.695 1 81.94 362 LEU A N 1
ATOM 2877 C CA . LEU A 1 362 ? 36.625 7.277 -10.422 1 81.94 362 LEU A CA 1
ATOM 2878 C C . LEU A 1 362 ? 35.219 6.91 -9.945 1 81.94 362 LEU A C 1
ATOM 2880 O O . LEU A 1 362 ? 34.938 5.734 -9.711 1 81.94 362 LEU A O 1
ATOM 2884 N N . GLY A 1 363 ? 34.406 7.953 -9.875 1 85.94 363 GLY A N 1
ATOM 2885 C CA . GLY A 1 363 ? 33.062 7.711 -9.391 1 85.94 363 GLY A CA 1
ATOM 2886 C C . GLY A 1 363 ? 32.75 8.453 -8.102 1 85.94 363 GLY A C 1
ATOM 2887 O O . GLY A 1 363 ? 33.438 9.414 -7.754 1 85.94 363 GLY A O 1
ATOM 2888 N N . TRP A 1 364 ? 31.641 8.055 -7.449 1 88.94 364 TRP A N 1
ATOM 2889 C CA . TRP A 1 364 ? 31.234 8.703 -6.203 1 88.94 364 TRP A CA 1
ATOM 2890 C C . TRP A 1 364 ? 32.062 8.211 -5.031 1 88.94 364 TRP A C 1
ATOM 2892 O O . TRP A 1 364 ? 32.344 7.016 -4.918 1 88.94 364 TRP A O 1
ATOM 2902 N N . MET A 1 365 ? 32.625 9.094 -4.246 1 85.56 365 MET A N 1
ATOM 2903 C CA . MET A 1 365 ? 33.438 8.797 -3.07 1 85.56 365 MET A CA 1
ATOM 2904 C C . MET A 1 365 ? 32.781 9.375 -1.809 1 85.56 365 MET A C 1
ATOM 2906 O O . MET A 1 365 ? 32 10.328 -1.882 1 85.56 365 MET A O 1
ATOM 2910 N N . MET A 1 366 ? 33 8.75 -0.675 1 86.75 366 MET A N 1
ATOM 2911 C CA . MET A 1 366 ? 32.469 9.211 0.604 1 86.75 366 MET A CA 1
ATOM 2912 C C . MET A 1 366 ? 33.594 9.289 1.653 1 86.75 366 MET A C 1
ATOM 2914 O O . MET A 1 366 ? 34.375 8.359 1.806 1 86.75 366 MET A O 1
ATOM 2918 N N . ASN A 1 367 ? 33.781 10.5 2.1 1 78.5 367 ASN A N 1
ATOM 2919 C CA . ASN A 1 367 ? 34.688 10.68 3.219 1 78.5 367 ASN A CA 1
ATOM 2920 C C . ASN A 1 367 ? 34 10.414 4.555 1 78.5 367 ASN A C 1
ATOM 2922 O O . ASN A 1 367 ? 33.031 11.094 4.902 1 78.5 367 ASN A O 1
ATOM 2926 N N . ARG A 1 368 ? 34.188 9.289 4.98 1 64.31 368 ARG A N 1
ATOM 2927 C CA . ARG A 1 368 ? 33.531 8.992 6.246 1 64.31 368 ARG A CA 1
ATOM 2928 C C . ARG A 1 368 ? 34.25 9.672 7.41 1 64.31 368 ARG A C 1
ATOM 2930 O O . ARG A 1 368 ? 35.25 9.172 7.906 1 64.31 368 ARG A O 1
ATOM 2937 N N . VAL A 1 369 ? 34.469 11.023 7.254 1 57.78 369 VAL A N 1
ATOM 2938 C CA . VAL A 1 369 ? 35.031 11.625 8.461 1 57.78 369 VAL A CA 1
ATOM 2939 C C . VAL A 1 369 ? 33.969 11.672 9.555 1 57.78 369 VAL A C 1
ATOM 2941 O O . VAL A 1 369 ? 32.875 12.227 9.344 1 57.78 369 VAL A O 1
ATOM 2944 N N . ARG A 1 370 ? 33.938 10.664 10.297 1 51.91 370 ARG A N 1
ATOM 2945 C CA . ARG A 1 370 ? 33.031 10.758 11.43 1 51.91 370 ARG A CA 1
ATOM 2946 C C . ARG A 1 370 ? 33.156 12.109 12.133 1 51.91 370 ARG A C 1
ATOM 2948 O O . ARG A 1 370 ? 34.219 12.438 12.648 1 51.91 370 ARG A O 1
ATOM 2955 N N . GLY A 1 371 ? 32.562 13.062 11.594 1 48.72 371 GLY A N 1
ATOM 2956 C CA . GLY A 1 371 ? 32.656 14.25 12.43 1 48.72 371 GLY A CA 1
ATOM 2957 C C . GLY A 1 371 ? 32.531 13.938 13.914 1 48.72 371 GLY A C 1
ATOM 2958 O O . GLY A 1 371 ? 32.094 12.852 14.297 1 48.72 371 GLY A O 1
ATOM 2959 N N . ALA A 1 372 ? 33.219 14.664 14.672 1 49.53 372 ALA A N 1
ATOM 2960 C CA . ALA A 1 372 ? 33.062 14.508 16.125 1 49.53 372 ALA A CA 1
ATOM 2961 C C . ALA A 1 372 ? 31.578 14.367 16.484 1 49.53 372 ALA A C 1
ATOM 2963 O O . ALA A 1 372 ? 30.703 14.922 15.812 1 49.53 372 ALA A O 1
ATOM 2964 N N . GLU A 1 373 ? 31.188 13.281 17.25 1 54.06 373 GLU A N 1
ATOM 2965 C CA . GLU A 1 373 ? 29.859 12.953 17.75 1 54.06 373 GLU A CA 1
ATOM 2966 C C . GLU A 1 373 ? 29.031 14.211 18 1 54.06 373 GLU A C 1
ATOM 2968 O O . GLU A 1 373 ? 27.797 14.188 17.875 1 54.06 373 GLU A O 1
ATOM 2973 N N . LYS A 1 374 ? 29.766 15.359 18.141 1 59.94 374 LYS A N 1
ATOM 2974 C CA . LYS A 1 374 ? 29.016 16.5 18.641 1 59.94 374 LYS A CA 1
ATOM 2975 C C . LYS A 1 374 ? 28.75 17.516 17.531 1 59.94 374 LYS A C 1
ATOM 2977 O O . LYS A 1 374 ? 28 18.469 17.719 1 59.94 374 LYS A O 1
ATOM 2982 N N . GLU A 1 375 ? 29.203 17.266 16.25 1 76.69 375 GLU A N 1
ATOM 2983 C CA . GLU A 1 375 ? 28.953 18.266 15.219 1 76.69 375 GLU A CA 1
ATOM 2984 C C . GLU A 1 375 ? 27.688 17.953 14.422 1 76.69 375 GLU A C 1
ATOM 2986 O O . GLU A 1 375 ? 27.469 16.812 14.031 1 76.69 375 GLU A O 1
ATOM 2991 N N . ILE A 1 376 ? 26.828 19.047 14.297 1 87.75 376 ILE A N 1
ATOM 2992 C CA . ILE A 1 376 ? 25.594 18.906 13.508 1 87.75 376 ILE A CA 1
ATOM 2993 C C . ILE A 1 376 ? 25.953 18.844 12.023 1 87.75 376 ILE A C 1
ATOM 2995 O O . ILE A 1 376 ? 26.703 19.688 11.516 1 87.75 376 ILE A O 1
ATOM 2999 N N . THR A 1 377 ? 25.547 17.781 11.391 1 89.62 377 THR A N 1
ATOM 3000 C CA . THR A 1 377 ? 25.766 17.609 9.961 1 89.62 377 THR A CA 1
ATOM 3001 C C . THR A 1 377 ? 24.453 17.781 9.195 1 89.62 377 THR A C 1
ATOM 3003 O O . THR A 1 377 ? 23.406 18.016 9.797 1 89.62 377 THR A O 1
ATOM 3006 N N . ASP A 1 378 ? 24.547 17.641 7.887 1 91.06 378 ASP A N 1
ATOM 3007 C CA . ASP A 1 378 ? 23.359 17.734 7.051 1 91.06 378 ASP A CA 1
ATOM 3008 C C . ASP A 1 378 ? 22.406 16.562 7.309 1 91.06 378 ASP A C 1
ATOM 3010 O O . ASP A 1 378 ? 21.219 16.625 6.973 1 91.06 378 ASP A O 1
ATOM 3014 N N . SER A 1 379 ? 22.906 15.477 7.996 1 92.94 379 SER A N 1
ATOM 3015 C CA . SER A 1 379 ? 22.109 14.266 8.156 1 92.94 379 SER A CA 1
ATOM 3016 C C . SER A 1 379 ? 21.766 14.023 9.625 1 92.94 379 SER A C 1
ATOM 3018 O O . SER A 1 379 ? 21.125 13.023 9.961 1 92.94 379 SER A O 1
ATOM 3020 N N . SER A 1 380 ? 22.172 14.93 10.508 1 93.19 380 SER A N 1
ATOM 3021 C CA . SER A 1 380 ? 21.953 14.719 11.938 1 93.19 380 SER A CA 1
ATOM 3022 C C . SER A 1 380 ? 20.469 14.57 12.25 1 93.19 380 SER A C 1
ATOM 3024 O O . SER A 1 380 ? 20.078 13.758 13.094 1 93.19 380 SER A O 1
ATOM 3026 N N . PHE A 1 381 ? 19.703 15.406 11.594 1 96.06 381 PHE A N 1
ATOM 3027 C CA . PHE A 1 381 ? 18.25 15.32 11.789 1 96.06 381 PHE A CA 1
ATOM 3028 C C . PHE A 1 381 ? 17.75 13.93 11.445 1 96.06 381 PHE A C 1
ATOM 3030 O O . PHE A 1 381 ? 16.969 13.344 12.203 1 96.06 381 PHE A O 1
ATOM 3037 N N . GLN A 1 382 ? 18.156 13.359 10.297 1 96.19 382 GLN A N 1
ATOM 3038 C CA . GLN A 1 382 ? 17.703 12.047 9.859 1 96.19 382 GLN A CA 1
ATOM 3039 C C . GLN A 1 382 ? 18.156 10.953 10.82 1 96.19 382 GLN A C 1
ATOM 3041 O O . GLN A 1 382 ? 17.469 9.961 11.023 1 96.19 382 GLN A O 1
ATOM 3046 N N . VAL A 1 383 ? 19.281 11.117 11.32 1 94.81 383 VAL A N 1
ATOM 3047 C CA . VAL A 1 383 ? 19.797 10.148 12.289 1 94.81 383 VAL A CA 1
ATOM 3048 C C . VAL A 1 383 ? 18.922 10.141 13.531 1 94.81 383 VAL A C 1
ATOM 3050 O O . VAL A 1 383 ? 18.531 9.07 14.016 1 94.81 383 VAL A O 1
ATOM 3053 N N . GLU A 1 384 ? 18.625 11.336 14.047 1 95.38 384 GLU A N 1
ATOM 3054 C CA . GLU A 1 384 ? 17.766 11.438 15.219 1 95.38 384 GLU A CA 1
ATOM 3055 C C . GLU A 1 384 ? 16.359 10.93 14.922 1 95.38 384 GLU A C 1
ATOM 3057 O O . GLU A 1 384 ? 15.719 10.289 15.766 1 95.38 384 GLU A O 1
ATOM 3062 N N . LEU A 1 385 ? 15.883 11.297 13.75 1 96.75 385 LEU A N 1
ATOM 3063 C CA . LEU A 1 385 ? 14.578 10.805 13.312 1 96.75 385 LEU A CA 1
ATOM 3064 C C . LEU A 1 385 ? 14.547 9.273 13.328 1 96.75 385 LEU A C 1
ATOM 3066 O O . LEU A 1 385 ? 13.586 8.68 13.828 1 96.75 385 LEU A O 1
ATOM 3070 N N . ALA A 1 386 ? 15.539 8.625 12.781 1 93.94 386 ALA A N 1
ATOM 3071 C CA . ALA A 1 386 ? 15.609 7.168 12.703 1 93.94 386 ALA A CA 1
ATOM 3072 C C . ALA A 1 386 ? 15.562 6.547 14.102 1 93.94 386 ALA A C 1
ATOM 3074 O O . ALA A 1 386 ? 14.992 5.469 14.281 1 93.94 386 ALA A O 1
ATOM 3075 N N . LYS A 1 387 ? 16.109 7.227 15.055 1 94.06 387 LYS A N 1
ATOM 3076 C CA . LYS A 1 387 ? 16.125 6.73 16.438 1 94.06 387 LYS A CA 1
ATOM 3077 C C . LYS A 1 387 ? 14.734 6.801 17.062 1 94.06 387 LYS A C 1
ATOM 3079 O O . LYS A 1 387 ? 14.391 5.977 17.906 1 94.06 387 LYS A O 1
ATOM 3084 N N . MET A 1 388 ? 13.984 7.754 16.625 1 95.81 388 MET A N 1
ATOM 3085 C CA . MET A 1 388 ? 12.695 8.016 17.266 1 95.81 388 MET A CA 1
ATOM 3086 C C . MET A 1 388 ? 11.586 7.215 16.578 1 95.81 388 MET A C 1
ATOM 3088 O O . MET A 1 388 ? 10.555 6.93 17.203 1 95.81 388 MET A O 1
ATOM 3092 N N . LEU A 1 389 ? 11.789 6.801 15.367 1 95.44 389 LEU A N 1
ATOM 3093 C CA . LEU A 1 389 ? 10.742 6.227 14.531 1 95.44 389 LEU A CA 1
ATOM 3094 C C . LEU A 1 389 ? 10.164 4.969 15.172 1 95.44 389 LEU A C 1
ATOM 3096 O O . LEU A 1 389 ? 8.945 4.789 15.211 1 95.44 389 LEU A O 1
ATOM 3100 N N . PRO A 1 390 ? 10.953 4.07 15.773 1 94 390 PRO A N 1
ATOM 3101 C CA . PRO A 1 390 ? 10.375 2.84 16.312 1 94 390 PRO A CA 1
ATOM 3102 C C . PRO A 1 390 ? 9.328 3.104 17.391 1 94 390 PRO A C 1
ATOM 3104 O O . PRO A 1 390 ? 8.234 2.525 17.359 1 94 390 PRO A O 1
ATOM 3107 N N . ILE A 1 391 ? 9.625 4.039 18.328 1 96.12 391 ILE A N 1
ATOM 3108 C CA . ILE A 1 391 ? 8.672 4.297 19.406 1 96.12 391 ILE A CA 1
ATOM 3109 C C . ILE A 1 391 ? 7.469 5.055 18.859 1 96.12 391 ILE A C 1
ATOM 3111 O O . ILE A 1 391 ? 6.336 4.836 19.297 1 96.12 391 ILE A O 1
ATOM 3115 N N . LEU A 1 392 ? 7.656 5.996 17.922 1 97.38 392 LEU A N 1
ATOM 3116 C CA . LEU A 1 392 ? 6.551 6.73 17.328 1 97.38 392 LEU A CA 1
ATOM 3117 C C . LEU A 1 392 ? 5.605 5.785 16.578 1 97.38 392 LEU A C 1
ATOM 3119 O O . LEU A 1 392 ? 4.387 5.891 16.719 1 97.38 392 LEU A O 1
ATOM 3123 N N . VAL A 1 393 ? 6.16 4.844 15.883 1 95.62 393 VAL A N 1
ATOM 3124 C CA . VAL A 1 393 ? 5.375 3.875 15.117 1 95.62 393 VAL A CA 1
ATOM 3125 C C . VAL A 1 393 ? 4.586 2.982 16.078 1 95.62 393 VAL A C 1
ATOM 3127 O O . VAL A 1 393 ? 3.395 2.746 15.867 1 95.62 393 VAL A O 1
ATOM 3130 N N . ASN A 1 394 ? 5.223 2.518 17.094 1 94 394 ASN A N 1
ATOM 3131 C CA . ASN A 1 394 ? 4.555 1.662 18.062 1 94 394 ASN A CA 1
ATOM 3132 C C . ASN A 1 394 ? 3.373 2.373 18.719 1 94 394 ASN A C 1
ATOM 3134 O O . ASN A 1 394 ? 2.295 1.793 18.859 1 94 394 ASN A O 1
ATOM 3138 N N . VAL A 1 395 ? 3.594 3.57 19.047 1 96.56 395 VAL A N 1
ATOM 3139 C CA . VAL A 1 395 ? 2.574 4.359 19.734 1 96.56 395 VAL A CA 1
ATOM 3140 C C . VAL A 1 395 ? 1.404 4.621 18.797 1 96.56 395 VAL A C 1
ATOM 3142 O O . VAL A 1 395 ? 0.244 4.426 19.156 1 96.56 395 VAL A O 1
ATOM 3145 N N . ILE A 1 396 ? 1.672 5.012 17.578 1 96.31 396 ILE A N 1
ATOM 3146 C CA . ILE A 1 396 ? 0.626 5.375 16.625 1 96.31 396 ILE A CA 1
ATOM 3147 C C . ILE A 1 396 ? -0.164 4.133 16.234 1 96.31 396 ILE A C 1
ATOM 3149 O O . ILE A 1 396 ? -1.392 4.176 16.125 1 96.31 396 ILE A O 1
ATOM 3153 N N . ASN A 1 397 ? 0.524 3.016 16.047 1 93.62 397 ASN A N 1
ATOM 3154 C CA . ASN A 1 397 ? -0.163 1.774 15.711 1 93.62 397 ASN A CA 1
ATOM 3155 C C . ASN A 1 397 ? -1.053 1.294 16.844 1 93.62 397 ASN A C 1
ATOM 3157 O O . ASN A 1 397 ? -2.154 0.794 16.625 1 93.62 397 ASN A O 1
ATOM 3161 N N . ALA A 1 398 ? -0.58 1.459 18.031 1 94.69 398 ALA A N 1
ATOM 3162 C CA . ALA A 1 398 ? -1.39 1.065 19.188 1 94.69 398 ALA A CA 1
ATOM 3163 C C . ALA A 1 398 ? -2.609 1.972 19.328 1 94.69 398 ALA A C 1
ATOM 3165 O O . ALA A 1 398 ? -3.717 1.494 19.594 1 94.69 398 ALA A O 1
ATOM 3166 N N . ALA A 1 399 ? -2.383 3.26 19.156 1 95.25 399 ALA A N 1
ATOM 3167 C CA . ALA A 1 399 ? -3.451 4.234 19.359 1 95.25 399 ALA A CA 1
ATOM 3168 C C . ALA A 1 399 ? -4.508 4.117 18.266 1 95.25 399 ALA A C 1
ATOM 3170 O O . ALA A 1 399 ? -5.699 4.301 18.516 1 95.25 399 ALA A O 1
ATOM 3171 N N . ASN A 1 400 ? -4.098 3.812 17.062 1 94 400 ASN A N 1
ATOM 3172 C CA . ASN A 1 400 ? -5.008 3.836 15.922 1 94 400 ASN A CA 1
ATOM 3173 C C . ASN A 1 400 ? -5.543 2.441 15.602 1 94 400 ASN A C 1
ATOM 3175 O O . ASN A 1 400 ? -6.363 2.279 14.703 1 94 400 ASN A O 1
ATOM 3179 N N . SER A 1 401 ? -5.16 1.438 16.359 1 92.19 401 SER A N 1
ATOM 3180 C CA . SER A 1 401 ? -5.598 0.072 16.094 1 92.19 401 SER A CA 1
ATOM 3181 C C . SER A 1 401 ? -7.102 -0.077 16.297 1 92.19 401 SER A C 1
ATOM 3183 O O . SER A 1 401 ? -7.637 0.347 17.328 1 92.19 401 SER A O 1
ATOM 3185 N N . PRO A 1 402 ? -7.75 -0.672 15.383 1 88.56 402 PRO A N 1
ATOM 3186 C CA . PRO A 1 402 ? -9.18 -0.941 15.578 1 88.56 402 PRO A CA 1
ATOM 3187 C C . PRO A 1 402 ? -9.43 -2.131 16.5 1 88.56 402 PRO A C 1
ATOM 3189 O O . PRO A 1 402 ? -10.539 -2.289 17.016 1 88.56 402 PRO A O 1
ATOM 3192 N N . THR A 1 403 ? -8.445 -2.953 16.703 1 87.5 403 THR A N 1
ATOM 3193 C CA . THR A 1 403 ? -8.695 -4.219 17.375 1 87.5 403 THR A CA 1
ATOM 3194 C C . THR A 1 403 ? -7.996 -4.254 18.734 1 87.5 403 THR A C 1
ATOM 3196 O O . THR A 1 403 ? -8.469 -4.914 19.656 1 87.5 403 THR A O 1
ATOM 3199 N N . GLN A 1 404 ? -6.957 -3.541 18.828 1 87.62 404 GLN A N 1
ATOM 3200 C CA . GLN A 1 404 ? -6.215 -3.584 20.078 1 87.62 404 GLN A CA 1
ATOM 3201 C C . GLN A 1 404 ? -6.883 -2.721 21.141 1 87.62 404 GLN A C 1
ATOM 3203 O O . GLN A 1 404 ? -7.375 -1.63 20.844 1 87.62 404 GLN A O 1
ATOM 3208 N N . PRO A 1 405 ? -6.957 -3.291 22.266 1 89.38 405 PRO A N 1
ATOM 3209 C CA . PRO A 1 405 ? -7.461 -2.451 23.359 1 89.38 405 PRO A CA 1
ATOM 3210 C C . PRO A 1 405 ? -6.52 -1.301 23.703 1 89.38 405 PRO A C 1
ATOM 3212 O O . PRO A 1 405 ? -5.328 -1.358 23.375 1 89.38 405 PRO A O 1
ATOM 3215 N N . PRO A 1 406 ? -7.086 -0.281 24.281 1 89.69 406 PRO A N 1
ATOM 3216 C CA . PRO A 1 406 ? -6.195 0.803 24.703 1 89.69 406 PRO A CA 1
ATOM 3217 C C . PRO A 1 406 ? -5.086 0.326 25.641 1 89.69 406 PRO A C 1
ATOM 3219 O O . PRO A 1 406 ? -5.309 -0.561 26.469 1 89.69 406 PRO A O 1
ATOM 3222 N N . PRO A 1 407 ? -3.979 0.897 25.469 1 93.44 407 PRO A N 1
ATOM 3223 C CA . PRO A 1 407 ? -2.885 0.505 26.359 1 93.44 407 PRO A CA 1
ATOM 3224 C C . PRO A 1 407 ? -3.18 0.811 27.828 1 93.44 407 PRO A C 1
ATOM 3226 O O . PRO A 1 407 ? -3.932 1.741 28.125 1 93.44 407 PRO A O 1
ATOM 3229 N N . THR A 1 408 ? -2.564 0.008 28.719 1 95.12 408 THR A N 1
ATOM 3230 C CA . THR A 1 408 ? -2.713 0.252 30.141 1 95.12 408 THR A CA 1
ATOM 3231 C C . THR A 1 408 ? -2.09 1.59 30.531 1 95.12 408 THR A C 1
ATOM 3233 O O . THR A 1 408 ? -1.215 2.1 29.828 1 95.12 408 THR A O 1
ATOM 3236 N N . TYR A 1 409 ? -2.543 2.188 31.609 1 95.44 409 TYR A N 1
ATOM 3237 C CA . TYR A 1 409 ? -2.039 3.49 32.031 1 95.44 409 TYR A CA 1
ATOM 3238 C C . TYR A 1 409 ? -0.542 3.434 32.312 1 95.44 409 TYR A C 1
ATOM 3240 O O . TYR A 1 409 ? 0.184 4.391 32.031 1 95.44 409 TYR A O 1
ATOM 3248 N N . ASP A 1 410 ? -0.087 2.254 32.812 1 96 410 ASP A N 1
ATOM 3249 C CA . ASP A 1 410 ? 1.342 2.084 33.062 1 96 410 ASP A CA 1
ATOM 3250 C C . ASP A 1 410 ? 2.131 2.131 31.75 1 96 410 ASP A C 1
ATOM 3252 O O . ASP A 1 410 ? 3.197 2.744 31.688 1 96 410 ASP A O 1
ATOM 3256 N N . LYS A 1 411 ? 1.611 1.476 30.797 1 96.81 411 LYS A N 1
ATOM 3257 C CA . LYS A 1 411 ? 2.266 1.479 29.5 1 96.81 411 LYS A CA 1
ATOM 3258 C C . LYS A 1 411 ? 2.271 2.877 28.891 1 96.81 411 LYS A C 1
ATOM 3260 O O . LYS A 1 411 ? 3.25 3.281 28.25 1 96.81 411 LYS A O 1
ATOM 3265 N N . VAL A 1 412 ? 1.189 3.629 29.047 1 97.19 412 VAL A N 1
ATOM 3266 C CA . VAL A 1 412 ? 1.077 4.996 28.562 1 97.19 412 VAL A CA 1
ATOM 3267 C C . VAL A 1 412 ? 2.143 5.871 29.219 1 97.19 412 VAL A C 1
ATOM 3269 O O . VAL A 1 412 ? 2.828 6.641 28.531 1 97.19 412 VAL A O 1
ATOM 3272 N N . GLN A 1 413 ? 2.289 5.699 30.5 1 96.81 413 GLN A N 1
ATOM 3273 C CA . GLN A 1 413 ? 3.283 6.484 31.219 1 96.81 413 GLN A CA 1
ATOM 3274 C C . GLN A 1 413 ? 4.699 6.121 30.781 1 96.81 413 GLN A C 1
ATOM 3276 O O . GLN A 1 413 ? 5.555 7 30.641 1 96.81 413 GLN A O 1
ATOM 3281 N N . ALA A 1 414 ? 4.883 4.859 30.594 1 97.69 414 ALA A N 1
ATOM 3282 C CA . ALA A 1 414 ? 6.191 4.406 30.141 1 97.69 414 ALA A CA 1
ATOM 3283 C C . ALA A 1 414 ? 6.504 4.965 28.75 1 97.69 414 ALA A C 1
ATOM 3285 O O . ALA A 1 414 ? 7.621 5.418 28.5 1 97.69 414 ALA A O 1
ATOM 3286 N N . TRP A 1 415 ? 5.574 4.914 27.875 1 98.12 415 TRP A N 1
ATOM 3287 C CA . TRP A 1 415 ? 5.742 5.441 26.516 1 98.12 415 TRP A CA 1
ATOM 3288 C C . TRP A 1 415 ? 5.965 6.953 26.547 1 98.12 415 TRP A C 1
ATOM 3290 O O . TRP A 1 415 ? 6.773 7.484 25.797 1 98.12 415 TRP A O 1
ATOM 3300 N N . ASP A 1 416 ? 5.195 7.621 27.344 1 97.94 416 ASP A N 1
ATOM 3301 C CA . ASP A 1 416 ? 5.352 9.07 27.469 1 97.94 416 ASP A CA 1
ATOM 3302 C C . ASP A 1 416 ? 6.77 9.43 27.906 1 97.94 416 ASP A C 1
ATOM 3304 O O . ASP A 1 416 ? 7.391 10.328 27.344 1 97.94 416 ASP A O 1
ATOM 3308 N N . SER A 1 417 ? 7.227 8.719 28.922 1 97.62 417 SER A N 1
ATOM 3309 C CA . SER A 1 417 ? 8.586 8.953 29.391 1 97.62 417 SER A CA 1
ATOM 3310 C C . SER A 1 417 ? 9.609 8.68 28.297 1 97.62 417 SER A C 1
ATOM 3312 O O . SER A 1 417 ? 10.594 9.414 28.156 1 97.62 417 SER A O 1
ATOM 3314 N N . HIS A 1 418 ? 9.406 7.625 27.578 1 98.12 418 HIS A N 1
ATOM 3315 C CA . HIS A 1 418 ? 10.312 7.262 26.5 1 98.12 418 HIS A CA 1
ATOM 3316 C C . HIS A 1 418 ? 10.312 8.32 25.406 1 98.12 418 HIS A C 1
ATOM 3318 O O . HIS A 1 418 ? 11.367 8.664 24.875 1 98.12 418 HIS A O 1
ATOM 3324 N N . LEU A 1 419 ? 9.203 8.828 25.031 1 98.06 419 LEU A N 1
ATOM 3325 C CA . LEU A 1 419 ? 9.078 9.883 24.031 1 98.06 419 LEU A CA 1
ATOM 3326 C C . LEU A 1 419 ? 9.82 11.141 24.484 1 98.06 419 LEU A C 1
ATOM 3328 O O . LEU A 1 419 ? 10.547 11.75 23.688 1 98.06 419 LEU A O 1
ATOM 3332 N N . CYS A 1 420 ? 9.648 11.492 25.703 1 97.12 420 CYS A N 1
ATOM 3333 C CA . CYS A 1 420 ? 10.32 12.664 26.234 1 97.12 420 CYS A CA 1
ATOM 3334 C C . CYS A 1 420 ? 11.836 12.477 26.234 1 97.12 420 CYS A C 1
ATOM 3336 O O . CYS A 1 420 ? 12.586 13.414 25.953 1 97.12 420 CYS A O 1
ATOM 3338 N N . GLN A 1 421 ? 12.203 11.273 26.531 1 97.19 421 GLN A N 1
ATOM 3339 C CA . GLN A 1 421 ? 13.633 10.977 26.5 1 97.19 421 GLN A CA 1
ATOM 3340 C C . GLN A 1 421 ? 14.195 11.133 25.078 1 97.19 421 GLN A C 1
ATOM 3342 O O . GLN A 1 421 ? 15.273 11.695 24.891 1 97.19 421 GLN A O 1
ATOM 3347 N N . LYS A 1 422 ? 13.477 10.602 24.141 1 96.62 422 LYS A N 1
ATOM 3348 C CA . LYS A 1 422 ? 13.914 10.727 22.75 1 96.62 422 LYS A CA 1
ATOM 3349 C C . LYS A 1 422 ? 13.969 12.188 22.312 1 96.62 422 LYS A C 1
ATOM 3351 O O . LYS A 1 422 ? 14.859 12.578 21.562 1 96.62 422 LYS A O 1
ATOM 3356 N N . LEU A 1 423 ? 13.055 13 22.766 1 96.31 423 LEU A N 1
ATOM 3357 C CA . LEU A 1 423 ? 13.062 14.422 22.453 1 96.31 423 LEU A CA 1
ATOM 3358 C C . LEU A 1 423 ? 14.273 15.109 23.062 1 96.31 423 LEU A C 1
ATOM 3360 O O . LEU A 1 423 ? 14.906 15.953 22.422 1 96.31 423 LEU A O 1
ATOM 3364 N N . PHE A 1 424 ? 14.586 14.75 24.234 1 95.69 424 PHE A N 1
ATOM 3365 C CA . PHE A 1 424 ? 15.75 15.312 24.922 1 95.69 424 PHE A CA 1
ATOM 3366 C C . PHE A 1 424 ? 17.031 14.984 24.172 1 95.69 424 PHE A C 1
ATOM 3368 O O . PHE A 1 424 ? 17.891 15.844 23.984 1 95.69 424 PHE A O 1
ATOM 3375 N N . GLU A 1 425 ? 17.125 13.766 23.75 1 94.19 425 GLU A N 1
ATOM 3376 C CA . GLU A 1 425 ? 18.297 13.344 22.969 1 94.19 425 GLU A CA 1
ATOM 3377 C C . GLU A 1 425 ? 18.391 14.133 21.672 1 94.19 425 GLU A C 1
ATOM 3379 O O . GLU A 1 425 ? 19.484 14.539 21.266 1 94.19 425 GLU A O 1
ATOM 3384 N N . ALA A 1 426 ? 17.297 14.312 21.047 1 95.12 426 ALA A N 1
ATOM 3385 C CA . ALA A 1 426 ? 17.281 15.062 19.797 1 95.12 426 ALA A CA 1
ATOM 3386 C C . ALA A 1 426 ? 17.672 16.516 20.031 1 95.12 426 ALA A C 1
ATOM 3388 O O . ALA A 1 426 ? 18.375 17.125 19.203 1 95.12 426 ALA A O 1
ATOM 3389 N N . GLU A 1 427 ? 17.188 17.125 21.078 1 93.69 427 GLU A N 1
ATOM 3390 C CA . GLU A 1 427 ? 17.531 18.5 21.422 1 93.69 427 GLU A CA 1
ATOM 3391 C C . GLU A 1 427 ? 19.031 18.656 21.656 1 93.69 427 GLU A C 1
ATOM 3393 O O . GLU A 1 427 ? 19.625 19.641 21.203 1 93.69 427 GLU A O 1
ATOM 3398 N N . SER A 1 428 ? 19.578 17.703 22.266 1 90.38 428 SER A N 1
ATOM 3399 C CA . SER A 1 428 ? 21.016 17.719 22.516 1 90.38 428 SER A CA 1
ATOM 3400 C C . SER A 1 428 ? 21.797 17.578 21.219 1 90.38 428 SER A C 1
ATOM 3402 O O . SER A 1 428 ? 22.859 18.203 21.062 1 90.38 428 SER A O 1
ATOM 3404 N N . ALA A 1 429 ? 21.312 16.766 20.344 1 90 429 ALA A N 1
ATOM 3405 C CA . ALA A 1 429 ? 22.016 16.469 19.109 1 90 429 ALA A CA 1
ATOM 3406 C C . ALA A 1 429 ? 21.875 17.609 18.109 1 90 429 ALA A C 1
ATOM 3408 O O . ALA A 1 429 ? 22.781 17.844 17.297 1 90 429 ALA A O 1
ATOM 3409 N N . LEU A 1 430 ? 20.75 18.359 18.172 1 90.94 430 LEU A N 1
ATOM 3410 C CA . LEU A 1 430 ? 20.469 19.344 17.125 1 90.94 430 LEU A CA 1
ATOM 3411 C C . LEU A 1 430 ? 20.625 20.766 17.672 1 90.94 430 LEU A C 1
ATOM 3413 O O . LEU A 1 430 ? 20.281 21.734 16.984 1 90.94 430 LEU A O 1
ATOM 3417 N N . THR A 1 431 ? 21.109 20.906 18.781 1 83.31 431 THR A N 1
ATOM 3418 C CA . THR A 1 431 ? 21.422 22.25 19.281 1 83.31 431 THR A CA 1
ATOM 3419 C C . THR A 1 431 ? 22.828 22.672 18.859 1 83.31 431 THR A C 1
ATOM 3421 O O . THR A 1 431 ? 23.812 22.062 19.25 1 83.31 431 THR A O 1
ATOM 3424 N N . PRO A 1 432 ? 22.719 23.672 17.953 1 74.69 432 PRO A N 1
ATOM 3425 C CA . PRO A 1 432 ? 24 24.078 17.375 1 74.69 432 PRO A CA 1
ATOM 3426 C C . PRO A 1 432 ? 24.922 24.75 18.391 1 74.69 432 PRO A C 1
ATOM 3428 O O . PRO A 1 432 ? 24.438 25.359 19.359 1 74.69 432 PRO A O 1
ATOM 3431 N N . ASP A 1 433 ? 26.094 24.516 18.125 1 72.19 433 ASP A N 1
ATOM 3432 C CA . ASP A 1 433 ? 27.109 25.297 18.828 1 72.19 433 ASP A CA 1
ATOM 3433 C C . ASP A 1 433 ? 26.984 26.781 18.484 1 72.19 433 ASP A C 1
ATOM 3435 O O . ASP A 1 433 ? 26.672 27.141 17.344 1 72.19 433 ASP A O 1
ATOM 3439 N N . PRO A 1 434 ? 27.047 27.625 19.484 1 64 434 PRO A N 1
ATOM 3440 C CA . PRO A 1 434 ? 26.906 29.062 19.234 1 64 434 PRO A CA 1
ATOM 3441 C C . PRO A 1 434 ? 27.812 29.547 18.125 1 64 434 PRO A C 1
ATOM 3443 O O . PRO A 1 434 ? 27.531 30.562 17.484 1 64 434 PRO A O 1
ATOM 3446 N N . SER A 1 435 ? 28.734 28.828 17.75 1 65.31 435 SER A N 1
ATOM 3447 C CA . SER A 1 435 ? 29.688 29.281 16.75 1 65.31 435 SER A CA 1
ATOM 3448 C C . SER A 1 435 ? 29.234 28.906 15.344 1 65.31 435 SER A C 1
ATOM 3450 O O . SER A 1 435 ? 29.797 29.359 14.352 1 65.31 435 SER A O 1
ATOM 3452 N N . VAL A 1 436 ? 28.125 28.281 15.344 1 64.25 436 VAL A N 1
ATOM 3453 C CA . VAL A 1 436 ? 27.703 27.719 14.062 1 64.25 436 VAL A CA 1
ATOM 3454 C C . VAL A 1 436 ? 26.984 28.797 13.25 1 64.25 436 VAL A C 1
ATOM 3456 O O . VAL A 1 436 ? 26.375 29.703 13.812 1 64.25 436 VAL A O 1
ATOM 3459 N N . GLN A 1 437 ? 27.141 28.719 11.953 1 69.12 437 GLN A N 1
ATOM 3460 C CA . GLN A 1 437 ? 26.5 29.625 11.008 1 69.12 437 GLN A CA 1
ATOM 3461 C C . GLN A 1 437 ? 24.984 29.703 11.25 1 69.12 437 GLN A C 1
ATOM 3463 O O . GLN A 1 437 ? 24.359 28.703 11.594 1 69.12 437 GLN A O 1
ATOM 3468 N N . LEU A 1 438 ? 24.562 30.953 11.102 1 62.91 438 LEU A N 1
ATOM 3469 C CA . LEU A 1 438 ? 23.172 31.281 11.406 1 62.91 438 LEU A CA 1
ATOM 3470 C C . LEU A 1 438 ? 22.219 30.375 10.617 1 62.91 438 LEU A C 1
ATOM 3472 O O . LEU A 1 438 ? 21.203 29.953 11.141 1 62.91 438 LEU A O 1
ATOM 3476 N N . ASP A 1 439 ? 22.578 30.109 9.383 1 71.06 439 ASP A N 1
ATOM 3477 C CA . ASP A 1 439 ? 21.703 29.312 8.531 1 71.06 439 ASP A CA 1
ATOM 3478 C C . ASP A 1 439 ? 21.562 27.891 9.086 1 71.06 439 ASP A C 1
ATOM 3480 O O . ASP A 1 439 ? 20.469 27.312 9.047 1 71.06 439 ASP A O 1
ATOM 3484 N N . ARG A 1 440 ? 22.547 27.516 9.609 1 78.38 440 ARG A N 1
ATOM 3485 C CA . ARG A 1 440 ? 22.531 26.172 10.164 1 78.38 440 ARG A CA 1
ATOM 3486 C C . ARG A 1 440 ? 21.719 26.125 11.461 1 78.38 440 ARG A C 1
ATOM 3488 O O . ARG A 1 440 ? 21.062 25.125 11.75 1 78.38 440 ARG A O 1
ATOM 3495 N N . VAL A 1 441 ? 21.797 27.25 12.078 1 80.62 441 VAL A N 1
ATOM 3496 C CA . VAL A 1 441 ? 21.062 27.328 13.328 1 80.62 441 VAL A CA 1
ATOM 3497 C C . VAL A 1 441 ? 19.562 27.328 13.039 1 80.62 441 VAL A C 1
ATOM 3499 O O . VAL A 1 441 ? 18.797 26.625 13.703 1 80.62 441 VAL A O 1
ATOM 3502 N N . GLU A 1 442 ? 19.188 28.062 12.062 1 83.88 442 GLU A N 1
ATOM 3503 C CA . GLU A 1 442 ? 17.766 28.141 11.719 1 83.88 442 GLU A CA 1
ATOM 3504 C C . GLU A 1 442 ? 17.25 26.797 11.219 1 83.88 442 GLU A C 1
ATOM 3506 O O . GLU A 1 442 ? 16.125 26.391 11.539 1 83.88 442 GLU A O 1
ATOM 3511 N N . THR A 1 443 ? 18.016 26.156 10.406 1 89.06 443 THR A N 1
ATOM 3512 C CA . THR A 1 443 ? 17.625 24.844 9.898 1 89.06 443 THR A CA 1
ATOM 3513 C C . THR A 1 443 ? 17.5 23.844 11.047 1 89.06 443 THR A C 1
ATOM 3515 O O . THR A 1 443 ? 16.531 23.078 11.086 1 89.06 443 THR A O 1
ATOM 3518 N N . ALA A 1 444 ? 18.422 23.875 11.93 1 90.75 444 ALA A N 1
ATOM 3519 C CA . ALA A 1 444 ? 18.391 22.969 13.07 1 90.75 444 ALA A CA 1
ATOM 3520 C C . ALA A 1 444 ? 17.172 23.219 13.953 1 90.75 444 ALA A C 1
ATOM 3522 O O . ALA A 1 444 ? 16.562 22.281 14.469 1 90.75 444 ALA A O 1
ATOM 3523 N N . LYS A 1 445 ? 16.906 24.484 14.109 1 90.56 445 LYS A N 1
ATOM 3524 C CA . LYS A 1 445 ? 15.727 24.844 14.906 1 90.56 445 LYS A CA 1
ATOM 3525 C C . LYS A 1 445 ? 14.445 24.328 14.258 1 90.56 445 LYS A C 1
ATOM 3527 O O . LYS A 1 445 ? 13.57 23.781 14.945 1 90.56 445 LYS A O 1
ATOM 3532 N N . THR A 1 446 ? 14.328 24.547 12.961 1 92.94 446 THR A N 1
ATOM 3533 C CA . THR A 1 446 ? 13.164 24.062 12.234 1 92.94 446 THR A CA 1
ATOM 3534 C C . THR A 1 446 ? 13.062 22.547 12.32 1 92.94 446 THR A C 1
ATOM 3536 O O . THR A 1 446 ? 11.977 22 12.492 1 92.94 446 THR A O 1
ATOM 3539 N N . GLN A 1 447 ? 14.148 21.875 12.211 1 95.5 447 GLN A N 1
ATOM 3540 C CA . GLN A 1 447 ? 14.203 20.422 12.305 1 95.5 447 GLN A CA 1
ATOM 3541 C C . GLN A 1 447 ? 13.781 19.938 13.695 1 95.5 447 GLN A C 1
ATOM 3543 O O . GLN A 1 447 ? 13.039 18.969 13.82 1 95.5 447 GLN A O 1
ATOM 3548 N N . LEU A 1 448 ? 14.266 20.625 14.656 1 95.25 448 LEU A N 1
ATOM 3549 C CA . LEU A 1 448 ? 13.898 20.266 16.016 1 95.25 448 LEU A CA 1
ATOM 3550 C C . LEU A 1 448 ? 12.406 20.484 16.266 1 95.25 448 LEU A C 1
ATOM 3552 O O . LEU A 1 448 ? 11.75 19.656 16.891 1 95.25 448 LEU A O 1
ATOM 3556 N N . ASP A 1 449 ? 11.914 21.656 15.781 1 96.12 449 ASP A N 1
ATOM 3557 C CA . ASP A 1 449 ? 10.484 21.906 15.891 1 96.12 449 ASP A CA 1
ATOM 3558 C C . ASP A 1 449 ? 9.672 20.828 15.195 1 96.12 449 ASP A C 1
ATOM 3560 O O . ASP A 1 449 ? 8.609 20.438 15.68 1 96.12 449 ASP A O 1
ATOM 3564 N N . PHE A 1 450 ? 10.141 20.422 14.086 1 97.75 450 PHE A N 1
ATOM 3565 C CA . PHE A 1 450 ? 9.484 19.344 13.344 1 97.75 450 PHE A CA 1
ATOM 3566 C C . PHE A 1 450 ? 9.383 18.078 14.188 1 97.75 450 PHE A C 1
ATOM 3568 O O . PHE A 1 450 ? 8.32 17.469 14.273 1 97.75 450 PHE A O 1
ATOM 3575 N N . LEU A 1 451 ? 10.43 17.688 14.844 1 98 451 LEU A N 1
ATOM 3576 C CA . LEU A 1 451 ? 10.453 16.5 15.703 1 98 451 LEU A CA 1
ATOM 3577 C C . LEU A 1 451 ? 9.531 16.688 16.906 1 98 451 LEU A C 1
ATOM 3579 O O . LEU A 1 451 ? 8.859 15.75 17.328 1 98 451 LEU A O 1
ATOM 3583 N N . ARG A 1 452 ? 9.547 17.922 17.406 1 97.75 452 ARG A N 1
ATOM 3584 C CA . ARG A 1 452 ? 8.664 18.219 18.531 1 97.75 452 ARG A CA 1
ATOM 3585 C C . ARG A 1 452 ? 7.203 18 18.156 1 97.75 452 ARG A C 1
ATOM 3587 O O . ARG A 1 452 ? 6.43 17.453 18.953 1 97.75 452 ARG A O 1
ATOM 3594 N N . VAL A 1 453 ? 6.848 18.422 16.969 1 98.44 453 VAL A N 1
ATOM 3595 C CA . VAL A 1 453 ? 5.469 18.25 16.531 1 98.44 453 VAL A CA 1
ATOM 3596 C C . VAL A 1 453 ? 5.129 16.766 16.484 1 98.44 453 VAL A C 1
ATOM 3598 O O . VAL A 1 453 ? 4.07 16.344 16.953 1 98.44 453 VAL A O 1
ATOM 3601 N N . LEU A 1 454 ? 6.008 15.938 15.977 1 98.5 454 LEU A N 1
ATOM 3602 C CA . LEU A 1 454 ? 5.773 14.5 15.883 1 98.5 454 LEU A CA 1
ATOM 3603 C C . LEU A 1 454 ? 5.617 13.883 17.266 1 98.5 454 LEU A C 1
ATOM 3605 O O . LEU A 1 454 ? 4.699 13.086 17.5 1 98.5 454 LEU A O 1
ATOM 3609 N N . ILE A 1 455 ? 6.473 14.266 18.156 1 98.5 455 ILE A N 1
ATOM 3610 C CA . ILE A 1 455 ? 6.477 13.68 19.5 1 98.5 455 ILE A CA 1
ATOM 3611 C C . ILE A 1 455 ? 5.215 14.102 20.25 1 98.5 455 ILE A C 1
ATOM 3613 O O . ILE A 1 455 ? 4.559 13.273 20.891 1 98.5 455 ILE A O 1
ATOM 3617 N N . HIS A 1 456 ? 4.898 15.344 20.172 1 98.38 456 HIS A N 1
ATOM 3618 C CA . HIS A 1 456 ? 3.721 15.82 20.875 1 98.38 456 HIS A CA 1
ATOM 3619 C C . HIS A 1 456 ? 2.441 15.258 20.266 1 98.38 456 HIS A C 1
ATOM 3621 O O . HIS A 1 456 ? 1.469 15 20.984 1 98.38 456 HIS A O 1
ATOM 3627 N N . ARG A 1 457 ? 2.42 15.086 18.922 1 98.44 457 ARG A N 1
ATOM 3628 C CA . ARG A 1 457 ? 1.293 14.398 18.297 1 98.44 457 ARG A CA 1
ATOM 3629 C C . ARG A 1 457 ? 1.133 12.984 18.844 1 98.44 457 ARG A C 1
ATOM 3631 O O . ARG A 1 457 ? 0.011 12.523 19.062 1 98.44 457 ARG A O 1
ATOM 3638 N N . ALA A 1 458 ? 2.221 12.312 19.047 1 98.5 458 ALA A N 1
ATOM 3639 C CA . ALA A 1 458 ? 2.197 10.969 19.609 1 98.5 458 ALA A CA 1
ATOM 3640 C C . ALA A 1 458 ? 1.732 10.984 21.062 1 98.5 458 ALA A C 1
ATOM 3642 O O . ALA A 1 458 ? 0.972 10.117 21.5 1 98.5 458 ALA A O 1
ATOM 3643 N N . ARG A 1 459 ? 2.215 11.953 21.797 1 98.12 459 ARG A N 1
ATOM 3644 C CA . ARG A 1 459 ? 1.807 12.094 23.203 1 98.12 459 ARG A CA 1
ATOM 3645 C C . ARG A 1 459 ? 0.304 12.328 23.312 1 98.12 459 ARG A C 1
ATOM 3647 O O . ARG A 1 459 ? -0.359 11.742 24.172 1 98.12 459 ARG A O 1
ATOM 3654 N N . LEU A 1 460 ? -0.21 13.164 22.469 1 98.19 460 LEU A N 1
ATOM 3655 C CA . LEU A 1 460 ? -1.652 13.383 22.453 1 98.19 460 LEU A CA 1
ATOM 3656 C C . LEU A 1 460 ? -2.393 12.07 22.203 1 98.19 460 LEU A C 1
ATOM 3658 O O . LEU A 1 460 ? -3.389 11.781 22.875 1 98.19 460 LEU A O 1
ATOM 3662 N N . ALA A 1 461 ? -1.902 11.266 21.312 1 97.44 461 ALA A N 1
ATOM 3663 C CA . ALA A 1 461 ? -2.559 10.016 20.922 1 97.44 461 ALA A CA 1
ATOM 3664 C C . ALA A 1 461 ? -2.559 9.023 22.078 1 97.44 461 ALA A C 1
ATOM 3666 O O . ALA A 1 461 ? -3.576 8.383 22.359 1 97.44 461 ALA A O 1
ATOM 3667 N N . ILE A 1 462 ? -1.48 8.891 22.797 1 96.62 462 ILE A N 1
ATOM 3668 C CA . ILE A 1 462 ? -1.388 7.828 23.797 1 96.62 462 ILE A CA 1
ATOM 3669 C C . ILE A 1 462 ? -2.213 8.203 25.016 1 96.62 462 ILE A C 1
ATOM 3671 O O . ILE A 1 462 ? -2.717 7.324 25.734 1 96.62 462 ILE A O 1
ATOM 3675 N N . HIS A 1 463 ? -2.412 9.445 25.266 1 96.38 463 HIS A N 1
ATOM 3676 C CA . HIS A 1 463 ? -3.129 9.875 26.453 1 96.38 463 HIS A CA 1
ATOM 3677 C C . HIS A 1 463 ? -4.617 10.055 26.172 1 96.38 463 HIS A C 1
ATOM 3679 O O . HIS A 1 463 ? -5.406 10.289 27.094 1 96.38 463 HIS A O 1
ATOM 3685 N N . HIS A 1 464 ? -5 9.938 24.953 1 95.94 464 HIS A N 1
ATOM 3686 C CA . HIS A 1 464 ? -6.367 10.203 24.516 1 95.94 464 HIS A CA 1
ATOM 3687 C C . HIS A 1 464 ? -7.367 9.344 25.297 1 95.94 464 HIS A C 1
ATOM 3689 O O . HIS A 1 464 ? -8.391 9.844 25.766 1 95.94 464 HIS A O 1
ATOM 3695 N N . HIS A 1 465 ? -7.07 8.078 25.438 1 92.94 465 HIS A N 1
ATOM 3696 C CA . HIS A 1 465 ? -8 7.152 26.078 1 92.94 465 HIS A CA 1
ATOM 3697 C C . HIS A 1 465 ? -8.297 7.562 27.516 1 92.94 465 HIS A C 1
ATOM 3699 O O . HIS A 1 465 ? -9.43 7.441 27.969 1 92.94 465 HIS A O 1
ATOM 3705 N N . TYR A 1 466 ? -7.418 8.117 28.203 1 93.56 466 TYR A N 1
ATOM 3706 C CA . TYR A 1 466 ? -7.551 8.383 29.625 1 93.56 466 TYR A CA 1
ATOM 3707 C C . TYR A 1 466 ? -8.148 9.766 29.875 1 93.56 466 TYR A C 1
ATOM 3709 O O . TYR A 1 466 ? -8.594 10.07 30.969 1 93.56 466 TYR A O 1
ATOM 3717 N N . ILE A 1 467 ? -8.188 10.508 28.828 1 90.88 467 ILE A N 1
ATOM 3718 C CA . ILE A 1 467 ? -8.906 11.766 28.984 1 90.88 467 ILE A CA 1
ATOM 3719 C C . ILE A 1 467 ? -10.352 11.594 28.5 1 90.88 467 ILE A C 1
ATOM 3721 O O . ILE A 1 467 ? -11.219 12.406 28.828 1 90.88 467 ILE A O 1
ATOM 3725 N N . SER A 1 468 ? -10.578 10.57 27.656 1 88.44 468 SER A N 1
ATOM 3726 C CA . SER A 1 468 ? -11.914 10.273 27.141 1 88.44 468 SER A CA 1
ATOM 3727 C C . SER A 1 468 ? -12.727 9.477 28.156 1 88.44 468 SER A C 1
ATOM 3729 O O . SER A 1 468 ? -13.961 9.438 28.078 1 88.44 468 SER A O 1
ATOM 3731 N N . ASP A 1 469 ? -12.039 8.977 29.094 1 81.12 469 ASP A N 1
ATOM 3732 C CA . ASP A 1 469 ? -12.68 8.148 30.109 1 81.12 469 ASP A CA 1
ATOM 3733 C C . ASP A 1 469 ? -13.562 8.992 31.031 1 81.12 469 ASP A C 1
ATOM 3735 O O . ASP A 1 469 ? -13.297 10.18 31.234 1 81.12 469 ASP A O 1
ATOM 3739 N N . SER A 1 470 ? -14.625 8.414 31.531 1 78.44 470 SER A N 1
ATOM 3740 C CA . SER A 1 470 ? -15.523 9.094 32.469 1 78.44 470 SER A CA 1
ATOM 3741 C C . SER A 1 470 ? -14.805 9.461 33.75 1 78.44 470 SER A C 1
ATOM 3743 O O . SER A 1 470 ? -15.156 10.453 34.406 1 78.44 470 SER A O 1
ATOM 3745 N N . SER A 1 471 ? -13.742 8.656 34.062 1 78.44 471 SER A N 1
ATOM 3746 C CA . SER A 1 471 ? -12.961 8.914 35.25 1 78.44 471 SER A CA 1
ATOM 3747 C C . SER A 1 471 ? -11.672 9.664 34.938 1 78.44 471 SER A C 1
ATOM 3749 O O . SER A 1 471 ? -10.641 9.438 35.562 1 78.44 471 SER A O 1
ATOM 3751 N N . PHE A 1 472 ? -11.734 10.492 33.938 1 83.56 472 PHE A N 1
ATOM 3752 C CA . PHE A 1 472 ? -10.516 11.133 33.469 1 83.56 472 PHE A CA 1
ATOM 3753 C C . PHE A 1 472 ? -9.844 11.938 34.562 1 83.56 472 PHE A C 1
ATOM 3755 O O . PHE A 1 472 ? -8.625 12.133 34.531 1 83.56 472 PHE A O 1
ATOM 3762 N N . GLN A 1 473 ? -10.539 12.297 35.594 1 80.69 473 GLN A N 1
ATOM 3763 C CA . GLN A 1 473 ? -10 13.109 36.688 1 80.69 473 GLN A CA 1
ATOM 3764 C C . GLN A 1 473 ? -8.969 12.32 37.469 1 80.69 473 GLN A C 1
ATOM 3766 O O . GLN A 1 473 ? -8.102 12.906 38.125 1 80.69 473 GLN A O 1
ATOM 3771 N N . ARG A 1 474 ? -9.07 11 37.375 1 83.75 474 ARG A N 1
ATOM 3772 C CA . ARG A 1 474 ? -8.125 10.141 38.062 1 83.75 474 ARG A CA 1
ATOM 3773 C C . ARG A 1 474 ? -6.77 10.125 37.375 1 83.75 474 ARG A C 1
ATOM 3775 O O . ARG A 1 474 ? -5.766 9.719 37.938 1 83.75 474 ARG A O 1
ATOM 3782 N N . PHE A 1 475 ? -6.84 10.641 36.156 1 89.38 475 PHE A N 1
ATOM 3783 C CA . PHE A 1 475 ? -5.633 10.586 35.344 1 89.38 475 PHE A CA 1
ATOM 3784 C C . PHE A 1 475 ? -5.094 11.992 35.094 1 89.38 475 PHE A C 1
ATOM 3786 O O . PHE A 1 475 ? -4.996 12.422 33.938 1 89.38 475 PHE A O 1
ATOM 3793 N N . SER A 1 476 ? -4.648 12.625 36.094 1 86.62 476 SER A N 1
ATOM 3794 C CA . SER A 1 476 ? -4.219 14.023 36.062 1 86.62 476 SER A CA 1
ATOM 3795 C C . SER A 1 476 ? -2.996 14.188 35.156 1 86.62 476 SER A C 1
ATOM 3797 O O . SER A 1 476 ? -2.848 15.211 34.5 1 86.62 476 SER A O 1
ATOM 3799 N N . ASP A 1 477 ? -2.164 13.172 35.188 1 89.62 477 ASP A N 1
ATOM 3800 C CA . ASP A 1 477 ? -0.964 13.258 34.344 1 89.62 477 ASP A CA 1
ATOM 3801 C C . ASP A 1 477 ? -1.32 13.289 32.875 1 89.62 477 ASP A C 1
ATOM 3803 O O . ASP A 1 477 ? -0.66 13.969 32.094 1 89.62 477 ASP A O 1
ATOM 3807 N N . SER A 1 478 ? -2.312 12.547 32.531 1 93.31 478 SER A N 1
ATOM 3808 C CA . SER A 1 478 ? -2.746 12.523 31.141 1 93.31 478 SER A CA 1
ATOM 3809 C C . SER A 1 478 ? -3.371 13.852 30.734 1 93.31 478 SER A C 1
ATOM 3811 O O . SER A 1 478 ? -3.145 14.344 29.625 1 93.31 478 SER A O 1
ATOM 3813 N N . THR A 1 479 ? -4.168 14.406 31.594 1 90.25 479 THR A N 1
ATOM 3814 C CA . THR A 1 479 ? -4.758 15.711 31.328 1 90.25 479 THR A CA 1
ATOM 3815 C C . THR A 1 479 ? -3.676 16.766 31.156 1 90.25 479 THR A C 1
ATOM 3817 O O . THR A 1 479 ? -3.748 17.594 30.25 1 90.25 479 THR A O 1
ATOM 3820 N N . ALA A 1 480 ? -2.699 16.688 32 1 89.81 480 ALA A N 1
ATOM 3821 C CA . ALA A 1 480 ? -1.592 17.641 31.922 1 89.81 480 ALA A CA 1
ATOM 3822 C C . ALA A 1 480 ? -0.801 17.453 30.641 1 89.81 480 ALA A C 1
ATOM 3824 O O . ALA A 1 480 ? -0.399 18.422 30 1 89.81 480 ALA A O 1
ATOM 3825 N N . ALA A 1 481 ? -0.572 16.219 30.328 1 93.62 481 ALA A N 1
ATOM 3826 C CA . ALA A 1 481 ? 0.197 15.898 29.125 1 93.62 481 ALA A CA 1
ATOM 3827 C C . ALA A 1 481 ? -0.515 16.391 27.859 1 93.62 481 ALA A C 1
ATOM 3829 O O . ALA A 1 481 ? 0.122 16.906 26.953 1 93.62 481 ALA A O 1
ATOM 3830 N N . VAL A 1 482 ? -1.81 16.203 27.797 1 94.5 482 VAL A N 1
ATOM 3831 C CA . VAL A 1 482 ? -2.596 16.625 26.641 1 94.5 482 VAL A CA 1
ATOM 3832 C C . VAL A 1 482 ? -2.576 18.141 26.516 1 94.5 482 VAL A C 1
ATOM 3834 O O . VAL A 1 482 ? -2.404 18.688 25.422 1 94.5 482 VAL A O 1
ATOM 3837 N N . LEU A 1 483 ? -2.713 18.812 27.609 1 91.56 483 LEU A N 1
ATOM 3838 C CA . LEU A 1 483 ? -2.676 20.266 27.594 1 91.56 483 LEU A CA 1
ATOM 3839 C C . LEU A 1 483 ? -1.301 20.766 27.156 1 91.56 483 LEU A C 1
ATOM 3841 O O . LEU A 1 483 ? -1.193 21.641 26.297 1 91.56 483 LEU A O 1
ATOM 3845 N N . GLN A 1 484 ? -0.294 20.219 27.75 1 92.19 484 GLN A N 1
ATOM 3846 C CA . GLN A 1 484 ? 1.072 20.641 27.453 1 92.19 484 GLN A CA 1
ATOM 3847 C C . GLN A 1 484 ? 1.412 20.391 25.984 1 92.19 484 GLN A C 1
ATOM 3849 O O . GLN A 1 484 ? 1.983 21.25 25.312 1 92.19 484 GLN A O 1
ATOM 3854 N N . SER A 1 485 ? 1.084 19.25 25.516 1 96.62 485 SER A N 1
ATOM 3855 C CA . SER A 1 485 ? 1.417 18.875 24.156 1 96.62 485 SER A CA 1
ATOM 3856 C C . SER A 1 485 ? 0.627 19.703 23.141 1 96.62 485 SER A C 1
ATOM 3858 O O . SER A 1 485 ? 1.162 20.109 22.109 1 96.62 485 SER A O 1
ATOM 3860 N N . SER A 1 486 ? -0.658 19.922 23.422 1 96.38 486 SER A N 1
ATOM 3861 C CA . SER A 1 486 ? -1.451 20.766 22.531 1 96.38 486 SER A CA 1
ATOM 3862 C C . SER A 1 486 ? -0.888 22.188 22.453 1 96.38 486 SER A C 1
ATOM 3864 O O . SER A 1 486 ? -0.769 22.766 21.375 1 96.38 486 SER A O 1
ATOM 3866 N N . LEU A 1 487 ? -0.476 22.703 23.562 1 94.06 487 LEU A N 1
ATOM 3867 C CA . LEU A 1 487 ? 0.094 24.047 23.625 1 94.06 487 LEU A CA 1
ATOM 3868 C C . LEU A 1 487 ? 1.41 24.125 22.859 1 94.06 487 LEU A C 1
ATOM 3870 O O . LEU A 1 487 ? 1.657 25.078 22.125 1 94.06 487 LEU A O 1
ATOM 3874 N N . ASN A 1 488 ? 2.217 23.109 23.109 1 95.69 488 ASN A N 1
ATOM 3875 C CA . ASN A 1 488 ? 3.51 23.094 22.422 1 95.69 488 ASN A CA 1
ATOM 3876 C C . ASN A 1 488 ? 3.35 23.078 20.906 1 95.69 488 ASN A C 1
ATOM 3878 O O . ASN A 1 488 ? 4.051 23.812 20.203 1 95.69 488 ASN A O 1
ATOM 3882 N N . ILE A 1 489 ? 2.482 22.297 20.375 1 98 489 ILE A N 1
ATOM 3883 C CA . ILE A 1 489 ? 2.248 22.219 18.938 1 98 489 ILE A CA 1
ATOM 3884 C C . ILE A 1 489 ? 1.74 23.562 18.422 1 98 489 ILE A C 1
ATOM 3886 O O . ILE A 1 489 ? 2.207 24.062 17.406 1 98 489 ILE A O 1
ATOM 3890 N N . LEU A 1 490 ? 0.83 24.172 19.156 1 96.94 490 LEU A N 1
ATOM 3891 C CA . LEU A 1 490 ? 0.242 25.438 18.734 1 96.94 490 LEU A CA 1
ATOM 3892 C C . LEU A 1 490 ? 1.262 26.562 18.812 1 96.94 490 LEU A C 1
ATOM 3894 O O . LEU A 1 490 ? 1.239 27.484 17.984 1 96.94 490 LEU A O 1
ATOM 3898 N N . ARG A 1 491 ? 2.127 26.5 19.766 1 95.06 491 ARG A N 1
ATOM 3899 C CA . ARG A 1 491 ? 3.191 27.5 19.844 1 95.06 491 ARG A CA 1
ATOM 3900 C C . ARG A 1 491 ? 4.133 27.391 18.656 1 95.06 491 ARG A C 1
ATOM 3902 O O . ARG A 1 491 ? 4.586 28.391 18.109 1 95.06 491 ARG A O 1
ATOM 3909 N N . ILE A 1 492 ? 4.414 26.203 18.281 1 96.44 492 ILE A N 1
ATOM 3910 C CA . ILE A 1 492 ? 5.25 25.984 17.109 1 96.44 492 ILE A CA 1
ATOM 3911 C C . ILE A 1 492 ? 4.547 26.531 15.867 1 96.44 492 ILE A C 1
ATOM 3913 O O . ILE A 1 492 ? 5.188 27.109 14.992 1 96.44 492 ILE A O 1
ATOM 3917 N N . GLN A 1 493 ? 3.256 26.312 15.812 1 96.56 493 GLN A N 1
ATOM 3918 C CA . GLN A 1 493 ? 2.477 26.875 14.711 1 96.56 493 GLN A CA 1
ATOM 3919 C C . GLN A 1 493 ? 2.666 28.391 14.609 1 96.56 493 GLN A C 1
ATOM 3921 O O . GLN A 1 493 ? 2.898 28.922 13.523 1 96.56 493 GLN A O 1
ATOM 3926 N N . GLN A 1 494 ? 2.623 29.047 15.773 1 93.38 494 GLN A N 1
ATOM 3927 C CA . GLN A 1 494 ? 2.787 30.5 15.805 1 93.38 494 GLN A CA 1
ATOM 3928 C C . GLN A 1 494 ? 4.203 30.906 15.414 1 93.38 494 GLN A C 1
ATOM 3930 O O . GLN A 1 494 ? 4.395 31.906 14.711 1 93.38 494 GLN A O 1
ATOM 3935 N N . THR A 1 495 ? 5.109 30.109 15.859 1 92.56 495 THR A N 1
ATOM 3936 C CA . THR A 1 495 ? 6.5 30.391 15.516 1 92.56 495 THR A CA 1
ATOM 3937 C C . THR A 1 495 ? 6.715 30.297 14.008 1 92.56 495 THR A C 1
ATOM 3939 O O . THR A 1 495 ? 7.383 31.141 13.422 1 92.56 495 THR A O 1
ATOM 3942 N N . TRP A 1 496 ? 6.164 29.25 13.406 1 93.12 496 TRP A N 1
ATOM 3943 C CA . TRP A 1 496 ? 6.344 29.047 11.977 1 93.12 496 TRP A CA 1
ATOM 3944 C C . TRP A 1 496 ? 5.625 30.125 11.172 1 93.12 496 TRP A C 1
ATOM 3946 O O . TRP A 1 496 ? 6.062 30.469 10.07 1 93.12 496 TRP A O 1
ATOM 3956 N N . ARG A 1 497 ? 4.551 30.625 11.656 1 89.5 497 ARG A N 1
ATOM 3957 C CA . ARG A 1 497 ? 3.816 31.703 10.984 1 89.5 497 ARG A CA 1
ATOM 3958 C C . ARG A 1 497 ? 4.621 33 10.977 1 89.5 497 ARG A C 1
ATOM 3960 O O . ARG A 1 497 ? 4.613 33.719 9.984 1 89.5 497 ARG A O 1
ATOM 3967 N N . HIS A 1 498 ? 5.309 33.344 12.031 1 81.62 498 HIS A N 1
ATOM 3968 C CA . HIS A 1 498 ? 5.941 34.625 12.219 1 81.62 498 HIS A CA 1
ATOM 3969 C C . HIS A 1 498 ? 7.383 34.625 11.711 1 81.62 498 HIS A C 1
ATOM 3971 O O . HIS A 1 498 ? 7.988 35.688 11.523 1 81.62 498 HIS A O 1
ATOM 3977 N N . ARG A 1 499 ? 7.938 33.5 11.664 1 70.25 499 ARG A N 1
ATOM 3978 C CA . ARG A 1 499 ? 9.312 33.469 11.172 1 70.25 499 ARG A CA 1
ATOM 3979 C C . ARG A 1 499 ? 9.391 34 9.75 1 70.25 499 ARG A C 1
ATOM 3981 O O . ARG A 1 499 ? 8.828 33.406 8.82 1 70.25 499 ARG A O 1
ATOM 3988 N N . GLN A 1 500 ? 9.148 35.406 9.68 1 52.59 500 GLN A N 1
ATOM 3989 C CA . GLN A 1 500 ? 9.234 36.125 8.414 1 52.59 500 GLN A CA 1
ATOM 3990 C C . GLN A 1 500 ? 10.656 36.125 7.867 1 52.59 500 GLN A C 1
ATOM 3992 O O . GLN A 1 500 ? 11.625 36.062 8.633 1 52.59 500 GLN A O 1
ATOM 3997 N N . PRO A 1 501 ? 10.766 35.969 6.551 1 47.38 501 PRO A N 1
ATOM 3998 C CA . PRO A 1 501 ? 12.094 36.094 5.938 1 47.38 501 PRO A CA 1
ATOM 3999 C C . PRO A 1 501 ? 12.836 37.344 6.371 1 47.38 501 PRO A C 1
ATOM 4001 O O . PRO A 1 501 ? 12.219 38.375 6.633 1 47.38 501 PRO A O 1
ATOM 4004 N N . ILE A 1 502 ? 14.023 37.375 6.93 1 37.06 502 ILE A N 1
ATOM 4005 C CA . ILE A 1 502 ? 14.875 38.562 7.082 1 37.06 502 ILE A CA 1
ATOM 4006 C C . ILE A 1 502 ? 14.945 39.312 5.766 1 37.06 502 ILE A C 1
ATOM 4008 O O . ILE A 1 502 ? 15.312 38.781 4.73 1 37.06 502 ILE A O 1
ATOM 4012 N N . ASP A 1 503 ? 14.383 40.531 5.555 1 33.25 503 ASP A N 1
ATOM 4013 C CA . ASP A 1 503 ? 14.477 41.531 4.492 1 33.25 503 ASP A CA 1
ATOM 4014 C C . ASP A 1 503 ? 15.93 41.781 4.109 1 33.25 503 ASP A C 1
ATOM 4016 O O . ASP A 1 503 ? 16.719 42.281 4.926 1 33.25 503 ASP A O 1
ATOM 4020 N N . SER A 1 504 ? 16.734 41.094 3.334 1 34.06 504 SER A N 1
ATOM 4021 C CA . SER A 1 504 ? 17.922 41.688 2.738 1 34.06 504 SER A CA 1
ATOM 4022 C C . SER A 1 504 ? 17.656 43.094 2.211 1 34.06 504 SER A C 1
ATOM 4024 O O . SER A 1 504 ? 16.547 43.375 1.754 1 34.06 504 SER A O 1
ATOM 4026 N N . LEU A 1 505 ? 18.672 44.156 2.475 1 30.89 505 LEU A N 1
ATOM 4027 C CA . LEU A 1 505 ? 18.953 45.531 2.1 1 30.89 505 LEU A CA 1
ATOM 4028 C C . LEU A 1 505 ? 18.781 45.75 0.598 1 30.89 505 LEU A C 1
ATOM 4030 O O . LEU A 1 505 ? 18.953 44.812 -0.181 1 30.89 505 LEU A O 1
ATOM 4034 N N . PRO A 1 506 ? 18.438 46.969 0.181 1 29.47 506 PRO A N 1
ATOM 4035 C CA . PRO A 1 506 ? 18.312 47.562 -1.147 1 29.47 506 PRO A CA 1
ATOM 4036 C C . PRO A 1 506 ? 19.594 47.469 -1.965 1 29.47 506 PRO A C 1
ATOM 4038 O O . PRO A 1 506 ? 20.688 47.719 -1.434 1 29.47 506 PRO A O 1
ATOM 4041 N N . ALA A 1 507 ? 19.625 46.75 -2.998 1 30.75 507 ALA A N 1
ATOM 4042 C CA . ALA A 1 507 ? 20.656 46.875 -4.02 1 30.75 507 ALA A CA 1
ATOM 4043 C C . ALA A 1 507 ? 20.766 48.312 -4.523 1 30.75 507 ALA A C 1
ATOM 4045 O O . ALA A 1 507 ? 20.328 48.625 -5.637 1 30.75 507 ALA A O 1
ATOM 4046 N N . ALA A 1 508 ? 20.516 49.375 -3.963 1 27.98 508 ALA A N 1
ATOM 4047 C CA . ALA A 1 508 ? 20.734 50.531 -4.82 1 27.98 508 ALA A CA 1
ATOM 4048 C C . ALA A 1 508 ? 22.203 50.656 -5.215 1 27.98 508 ALA A C 1
ATOM 4050 O O . ALA A 1 508 ? 22.625 51.688 -5.77 1 27.98 508 ALA A O 1
ATOM 4051 N N . ALA A 1 509 ? 23.312 50.125 -4.695 1 29.16 509 ALA A N 1
ATOM 4052 C CA . ALA A 1 509 ? 24.469 50.906 -5.109 1 29.16 509 ALA A CA 1
ATOM 4053 C C . ALA A 1 509 ? 24.75 50.719 -6.602 1 29.16 509 ALA A C 1
ATOM 4055 O O . ALA A 1 509 ? 24.578 49.625 -7.145 1 29.16 509 ALA A O 1
ATOM 4056 N N . THR A 1 510 ? 24.984 51.75 -7.328 1 26.19 510 THR A N 1
ATOM 4057 C CA . THR A 1 510 ? 25.578 52.094 -8.617 1 26.19 510 THR A CA 1
ATOM 4058 C C . THR A 1 510 ? 26.891 51.344 -8.82 1 26.19 510 THR A C 1
ATOM 4060 O O . THR A 1 510 ? 27.688 51.219 -7.891 1 26.19 510 THR A O 1
ATOM 4063 N N . PRO A 1 511 ? 27.109 50.562 -9.891 1 28.27 511 PRO A N 1
ATOM 4064 C CA . PRO A 1 511 ? 28.453 50.188 -10.32 1 28.27 511 PRO A CA 1
ATOM 4065 C C . PRO A 1 511 ? 29.406 51.375 -10.328 1 28.27 511 PRO A C 1
ATOM 4067 O O . PRO A 1 511 ? 29.438 52.156 -11.289 1 28.27 511 PRO A O 1
ATOM 4070 N N . THR A 1 512 ? 29.578 52.188 -9.383 1 28.55 512 THR A N 1
ATOM 4071 C CA . THR A 1 512 ? 30.844 52.844 -9.648 1 28.55 512 THR A CA 1
ATOM 4072 C C . THR A 1 512 ? 31.969 51.844 -9.766 1 28.55 512 THR A C 1
ATOM 4074 O O . THR A 1 512 ? 31.875 50.719 -9.227 1 28.55 512 THR A O 1
ATOM 4077 N N . ALA A 1 513 ? 33.219 52.156 -10.383 1 32.22 513 ALA A N 1
ATOM 4078 C CA . ALA A 1 513 ? 34.375 51.469 -10.945 1 32.22 513 ALA A CA 1
ATOM 4079 C C . ALA A 1 513 ? 34.812 50.312 -10.047 1 32.22 513 ALA A C 1
ATOM 4081 O O . ALA A 1 513 ? 35.062 49.188 -10.523 1 32.22 513 ALA A O 1
ATOM 4082 N N . THR A 1 514 ? 35.719 50.531 -9.016 1 28.41 514 THR A N 1
ATOM 4083 C CA . THR A 1 514 ? 36.625 49.688 -8.266 1 28.41 514 THR A CA 1
ATOM 4084 C C . THR A 1 514 ? 35.844 48.844 -7.246 1 28.41 514 THR A C 1
ATOM 4086 O O . THR A 1 514 ? 36.406 48.438 -6.23 1 28.41 514 THR A O 1
ATOM 4089 N N . LEU A 1 515 ? 34.531 48.781 -7.328 1 28.92 515 LEU A N 1
ATOM 4090 C CA . LEU A 1 515 ? 33.812 48.562 -6.078 1 28.92 515 LEU A CA 1
ATOM 4091 C C . LEU A 1 515 ? 34.031 47.156 -5.555 1 28.92 515 LEU A C 1
ATOM 4093 O O . LEU A 1 515 ? 34 46.188 -6.328 1 28.92 515 LEU A O 1
ATOM 4097 N N . PRO A 1 516 ? 34.5 47 -4.285 1 31.48 516 PRO A N 1
ATOM 4098 C CA . PRO A 1 516 ? 34.938 45.75 -3.668 1 31.48 516 PRO A CA 1
ATOM 4099 C C . PRO A 1 516 ? 33.875 44.625 -3.779 1 31.48 516 PRO A C 1
ATOM 4101 O O . PRO A 1 516 ? 32.688 44.906 -3.996 1 31.48 516 PRO A O 1
ATOM 4104 N N . PRO A 1 517 ? 34.312 43.344 -3.676 1 31.75 517 PRO A N 1
ATOM 4105 C CA . PRO A 1 517 ? 33.656 42.062 -3.869 1 31.75 517 PRO A CA 1
ATOM 4106 C C . PRO A 1 517 ? 32.312 42 -3.146 1 31.75 517 PRO A C 1
ATOM 4108 O O . PRO A 1 517 ? 32.156 42.531 -2.049 1 31.75 517 PRO A O 1
ATOM 4111 N N . ARG A 1 518 ? 31.203 41.969 -3.869 1 33.31 518 ARG A N 1
ATOM 4112 C CA . ARG A 1 518 ? 29.781 41.938 -3.514 1 33.31 518 ARG A CA 1
ATOM 4113 C C . ARG A 1 518 ? 29.562 41 -2.328 1 33.31 518 ARG A C 1
ATOM 4115 O O . ARG A 1 518 ? 30.047 39.875 -2.32 1 33.31 518 ARG A O 1
ATOM 4122 N N . PRO A 1 519 ? 29.219 41.594 -1.156 1 33.38 519 PRO A N 1
ATOM 4123 C CA . PRO A 1 519 ? 29 40.719 -0.016 1 33.38 519 PRO A CA 1
ATOM 4124 C C . PRO A 1 519 ? 28.156 39.5 -0.374 1 33.38 519 PRO A C 1
ATOM 4126 O O . PRO A 1 519 ? 27.375 39.531 -1.328 1 33.38 519 PRO A O 1
ATOM 4129 N N . PRO A 1 520 ? 28.516 38.344 0.119 1 33.44 520 PRO A N 1
ATOM 4130 C CA . PRO A 1 520 ? 27.859 37.031 -0.104 1 33.44 520 PRO A CA 1
ATOM 4131 C C . PRO A 1 520 ? 26.344 37.125 0.04 1 33.44 520 PRO A C 1
ATOM 4133 O O . PRO A 1 520 ? 25.828 37.969 0.764 1 33.44 520 PRO A O 1
ATOM 4136 N N . PRO A 1 521 ? 25.547 36.812 -0.994 1 33.56 521 PRO A N 1
ATOM 4137 C CA . PRO A 1 521 ? 24.078 36.812 -1.036 1 33.56 521 PRO A CA 1
ATOM 4138 C C . PRO A 1 521 ? 23.438 36.531 0.319 1 33.56 521 PRO A C 1
ATOM 4140 O O . PRO A 1 521 ? 23.859 35.562 1 1 33.56 521 PRO A O 1
ATOM 4143 N N . GLN A 1 522 ? 23.078 37.438 1.117 1 33.53 522 GLN A N 1
ATOM 4144 C CA . GLN A 1 522 ? 22.359 37.406 2.389 1 33.53 522 GLN A CA 1
ATOM 4145 C C . GLN A 1 522 ? 21.297 36.281 2.385 1 33.53 522 GLN A C 1
ATOM 4147 O O . GLN A 1 522 ? 20.594 36.094 1.389 1 33.53 522 GLN A O 1
ATOM 4152 N N . THR A 1 523 ? 21.375 35.188 3.133 1 37.28 523 THR A N 1
ATOM 4153 C CA . THR A 1 523 ? 20.594 33.969 3.412 1 37.28 523 THR A CA 1
ATOM 4154 C C . THR A 1 523 ? 19.141 34.312 3.676 1 37.28 523 THR A C 1
ATOM 4156 O O . THR A 1 523 ? 18.812 34.969 4.672 1 37.28 523 THR A O 1
ATOM 4159 N N . SER A 1 524 ? 18.344 34.938 2.869 1 39.22 524 SER A N 1
ATOM 4160 C CA . SER A 1 524 ? 16.891 35.062 3.045 1 39.22 524 SER A CA 1
ATOM 4161 C C . SER A 1 524 ? 16.344 33.938 3.895 1 39.22 524 SER A C 1
ATOM 4163 O O . SER A 1 524 ? 16.688 32.75 3.686 1 39.22 524 SER A O 1
ATOM 4165 N N . PRO A 1 525 ? 15.961 34.312 5.148 1 45.84 525 PRO A N 1
ATOM 4166 C CA . PRO A 1 525 ? 15.469 33.281 6.055 1 45.84 525 PRO A CA 1
ATOM 4167 C C . PRO A 1 525 ? 14.492 32.344 5.383 1 45.84 525 PRO A C 1
ATOM 4169 O O . PRO A 1 525 ? 13.695 32.75 4.535 1 45.84 525 PRO A O 1
ATOM 4172 N N . ARG A 1 526 ? 14.758 31.016 5.41 1 57.25 526 ARG A N 1
ATOM 4173 C CA . ARG A 1 526 ? 14.062 29.859 4.84 1 57.25 526 ARG A CA 1
ATOM 4174 C C . ARG A 1 526 ? 12.602 29.844 5.285 1 57.25 526 ARG A C 1
ATOM 4176 O O . ARG A 1 526 ? 12.312 29.875 6.48 1 57.25 526 ARG A O 1
ATOM 4183 N N . SER A 1 527 ? 11.555 30.25 4.41 1 69.19 527 SER A N 1
ATOM 4184 C CA . SER A 1 527 ? 10.133 30.266 4.723 1 69.19 527 SER A CA 1
ATOM 4185 C C . SER A 1 527 ? 9.672 28.953 5.336 1 69.19 527 SER A C 1
ATOM 4187 O O . SER A 1 527 ? 10.055 27.875 4.867 1 69.19 527 SER A O 1
ATOM 4189 N N . THR A 1 528 ? 9.148 29.047 6.578 1 81.94 528 THR A N 1
ATOM 4190 C CA . THR A 1 528 ? 8.594 27.906 7.281 1 81.94 528 THR A CA 1
ATOM 4191 C C . THR A 1 528 ? 7.094 27.781 7.02 1 81.94 528 THR A C 1
ATOM 4193 O O . THR A 1 528 ? 6.414 26.953 7.629 1 81.94 528 THR A O 1
ATOM 4196 N N . THR A 1 529 ? 6.578 28.531 6.062 1 84.06 529 THR A N 1
ATOM 4197 C CA . THR A 1 529 ? 5.137 28.562 5.84 1 84.06 529 THR A CA 1
ATOM 4198 C C . THR A 1 529 ? 4.637 27.25 5.273 1 84.06 529 THR A C 1
ATOM 4200 O O . THR A 1 529 ? 3.498 26.844 5.52 1 84.06 529 THR A O 1
ATOM 4203 N N . TRP A 1 530 ? 5.488 26.578 4.559 1 89.06 530 TRP A N 1
ATOM 4204 C CA . TRP A 1 530 ? 5.074 25.297 3.984 1 89.06 530 TRP A CA 1
ATOM 4205 C C . TRP A 1 530 ? 4.82 24.266 5.078 1 89.06 530 TRP A C 1
ATOM 4207 O O . TRP A 1 530 ? 4.027 23.344 4.895 1 89.06 530 TRP A O 1
ATOM 4217 N N . LEU A 1 531 ? 5.43 24.422 6.207 1 94.31 531 LEU A N 1
ATOM 4218 C CA . LEU A 1 531 ? 5.25 23.5 7.324 1 94.31 531 LEU A CA 1
ATOM 4219 C C . LEU A 1 531 ? 3.861 23.656 7.938 1 94.31 531 LEU A C 1
ATOM 4221 O O . LEU A 1 531 ? 3.32 22.703 8.508 1 94.31 531 LEU A O 1
ATOM 4225 N N . LEU A 1 532 ? 3.334 24.906 7.789 1 94.06 532 LEU A N 1
ATOM 4226 C CA . LEU A 1 532 ? 1.97 25.125 8.258 1 94.06 532 LEU A CA 1
ATOM 4227 C C . LEU A 1 532 ? 0.978 24.297 7.457 1 94.06 532 LEU A C 1
ATOM 4229 O O . LEU A 1 532 ? -0.008 23.797 8.008 1 94.06 532 LEU A O 1
ATOM 4233 N N . ASP A 1 533 ? 1.305 24.109 6.168 1 91.62 533 ASP A N 1
ATOM 4234 C CA . ASP A 1 533 ? 0.456 23.297 5.305 1 91.62 533 ASP A CA 1
ATOM 4235 C C . ASP A 1 533 ? 0.712 21.812 5.531 1 91.62 533 ASP A C 1
ATOM 4237 O O . ASP A 1 533 ? -0.223 21 5.527 1 91.62 533 ASP A O 1
ATOM 4241 N N . LEU A 1 534 ? 1.863 21.484 5.762 1 94.25 534 LEU A N 1
ATOM 4242 C CA . LEU A 1 534 ? 2.262 20.078 5.922 1 94.25 534 LEU A CA 1
ATOM 4243 C C . LEU A 1 534 ? 1.668 19.484 7.195 1 94.25 534 LEU A C 1
ATOM 4245 O O . LEU A 1 534 ? 1.226 18.344 7.199 1 94.25 534 LEU A O 1
ATOM 4249 N N . HIS A 1 535 ? 1.679 20.266 8.258 1 96.56 535 HIS A N 1
ATOM 4250 C CA . HIS A 1 535 ? 1.271 19.766 9.562 1 96.56 535 HIS A CA 1
ATOM 4251 C C . HIS A 1 535 ? -0.126 20.25 9.93 1 96.56 535 HIS A C 1
ATOM 4253 O O . HIS A 1 535 ? -0.467 20.344 11.109 1 96.56 535 HIS A O 1
ATOM 4259 N N . ARG A 1 536 ? -0.919 20.578 8.961 1 95 536 ARG A N 1
ATOM 4260 C CA . ARG A 1 536 ? -2.264 21.078 9.219 1 95 536 ARG A CA 1
ATOM 4261 C C . ARG A 1 536 ? -3.045 20.141 10.117 1 95 536 ARG A C 1
ATOM 4263 O O . ARG A 1 536 ? -3.734 20.578 11.039 1 95 536 ARG A O 1
ATOM 4270 N N . ASP A 1 537 ? -2.912 18.844 9.875 1 94.5 537 ASP A N 1
ATOM 4271 C CA . ASP A 1 537 ? -3.654 17.859 10.664 1 94.5 537 ASP A CA 1
ATOM 4272 C C . ASP A 1 537 ? -3.205 17.875 12.125 1 94.5 537 ASP A C 1
ATOM 4274 O O . ASP A 1 537 ? -4.02 17.688 13.031 1 94.5 537 ASP A O 1
ATOM 4278 N N . SER A 1 538 ? -1.927 18.094 12.344 1 97.69 538 SER A N 1
ATOM 4279 C CA . SER A 1 538 ? -1.412 18.156 13.703 1 97.69 538 SER A CA 1
ATOM 4280 C C . SER A 1 538 ? -1.927 19.391 14.438 1 97.69 538 SER A C 1
ATOM 4282 O O . SER A 1 538 ? -2.25 19.328 15.625 1 97.69 538 SER A O 1
ATOM 4284 N N . PHE A 1 539 ? -1.972 20.453 13.734 1 98.25 539 PHE A N 1
ATOM 4285 C CA . PHE A 1 539 ? -2.486 21.688 14.336 1 98.25 539 PHE A CA 1
ATOM 4286 C C . PHE A 1 539 ? -3.979 21.562 14.625 1 98.25 539 PHE A C 1
ATOM 4288 O O . PHE A 1 539 ? -4.457 22.047 15.648 1 98.25 539 PHE A O 1
ATOM 4295 N N . THR A 1 540 ? -4.688 20.906 13.68 1 97.88 540 THR A N 1
ATOM 4296 C CA . THR A 1 540 ? -6.109 20.656 13.906 1 97.88 540 THR A CA 1
ATOM 4297 C C . THR A 1 540 ? -6.32 19.812 15.156 1 97.88 540 THR A C 1
ATOM 4299 O O . THR A 1 540 ? -7.148 20.156 16 1 97.88 540 THR A O 1
ATOM 4302 N N . ALA A 1 541 ? -5.582 18.781 15.258 1 97.94 541 ALA A N 1
ATOM 4303 C CA . ALA A 1 541 ? -5.68 17.922 16.422 1 97.94 541 ALA A CA 1
ATOM 4304 C C . ALA A 1 541 ? -5.367 18.688 17.703 1 97.94 541 ALA A C 1
ATOM 4306 O O . ALA A 1 541 ? -6.117 18.609 18.688 1 97.94 541 ALA A O 1
ATOM 4307 N N . ALA A 1 542 ? -4.297 19.438 17.672 1 98.12 542 ALA A N 1
ATOM 4308 C CA . ALA A 1 542 ? -3.863 20.172 18.859 1 98.12 542 ALA A CA 1
ATOM 4309 C C . ALA A 1 542 ? -4.914 21.188 19.281 1 98.12 542 ALA A C 1
ATOM 4311 O O . ALA A 1 542 ? -5.199 21.344 20.469 1 98.12 542 ALA A O 1
ATOM 4312 N N . LEU A 1 543 ? -5.422 21.875 18.328 1 97.81 543 LEU A N 1
ATOM 4313 C CA . LEU A 1 543 ? -6.398 22.906 18.641 1 97.81 543 LEU A CA 1
ATOM 4314 C C . LEU A 1 543 ? -7.676 22.297 19.203 1 97.81 543 LEU A C 1
ATOM 4316 O O . LEU A 1 543 ? -8.281 22.859 20.125 1 97.81 543 LEU A O 1
ATOM 4320 N N . LEU A 1 544 ? -8.141 21.156 18.672 1 97.5 544 LEU A N 1
ATOM 4321 C CA . LEU A 1 544 ? -9.32 20.469 19.188 1 97.5 544 LEU A CA 1
ATOM 4322 C C . LEU A 1 544 ? -9.094 20.016 20.625 1 97.5 544 LEU A C 1
ATOM 4324 O O . LEU A 1 544 ? -9.969 20.203 21.484 1 97.5 544 LEU A O 1
ATOM 4328 N N . TYR A 1 545 ? -7.938 19.438 20.906 1 96.62 545 TYR A N 1
ATOM 4329 C CA . TYR A 1 545 ? -7.621 19.047 22.281 1 96.62 545 TYR A CA 1
ATOM 4330 C C . TYR A 1 545 ? -7.602 20.25 23.203 1 96.62 545 TYR A C 1
ATOM 4332 O O . TYR A 1 545 ? -8.055 20.172 24.344 1 96.62 545 TYR A O 1
ATOM 4340 N N . TYR A 1 546 ? -7.023 21.312 22.703 1 94.94 546 TYR A N 1
ATOM 4341 C CA . TYR A 1 546 ? -6.922 22.516 23.516 1 94.94 546 TYR A CA 1
ATOM 4342 C C . TYR A 1 546 ? -8.305 23.078 23.828 1 94.94 546 TYR A C 1
ATOM 4344 O O . TYR A 1 546 ? -8.57 23.484 24.969 1 94.94 546 TYR A O 1
ATOM 4352 N N . MET A 1 547 ? -9.195 23.125 22.875 1 94.12 547 MET A N 1
ATOM 4353 C CA . MET A 1 547 ? -10.562 23.594 23.094 1 94.12 547 MET A CA 1
ATOM 4354 C C . MET A 1 547 ? -11.281 22.688 24.094 1 94.12 547 MET A C 1
ATOM 4356 O O . MET A 1 547 ? -12.031 23.188 24.953 1 94.12 547 MET A O 1
ATOM 4360 N N . LEU A 1 548 ? -11.086 21.391 23.938 1 92.5 548 LEU A N 1
ATOM 4361 C CA . LEU A 1 548 ? -11.672 20.438 24.891 1 92.5 548 LEU A CA 1
ATOM 4362 C C . LEU A 1 548 ? -11.18 20.719 26.297 1 92.5 548 LEU A C 1
ATOM 4364 O O . LEU A 1 548 ? -11.969 20.734 27.25 1 92.5 548 LEU A O 1
ATOM 4368 N N . SER A 1 549 ? -9.898 20.969 26.422 1 89.19 549 SER A N 1
ATOM 4369 C CA . SER A 1 549 ? -9.312 21.266 27.734 1 89.19 549 SER A CA 1
ATOM 4370 C C . SER A 1 549 ? -9.859 22.578 28.297 1 89.19 549 SER A C 1
ATOM 4372 O O . SER A 1 549 ? -10.109 22.688 29.5 1 89.19 549 SER A O 1
ATOM 4374 N N . GLN A 1 550 ? -10.039 23.516 27.438 1 87.56 550 GLN A N 1
ATOM 4375 C CA . GLN A 1 550 ? -10.594 24.797 27.859 1 87.56 550 GLN A CA 1
ATOM 4376 C C . GLN A 1 550 ? -12.023 24.641 28.375 1 87.56 550 GLN A C 1
ATOM 4378 O O . GLN A 1 550 ? -12.414 25.25 29.359 1 87.56 550 GLN A O 1
ATOM 4383 N N . ARG A 1 551 ? -12.773 23.859 27.688 1 88.06 551 ARG A N 1
ATOM 4384 C CA . ARG A 1 551 ? -14.141 23.594 28.125 1 88.06 551 ARG A CA 1
ATOM 4385 C C . ARG A 1 551 ? -14.164 22.922 29.484 1 88.06 551 ARG A C 1
ATOM 4387 O O . ARG A 1 551 ? -14.961 23.281 30.359 1 88.06 551 ARG A O 1
ATOM 4394 N N . ARG A 1 552 ? -13.336 22.031 29.672 1 86.44 552 ARG A N 1
ATOM 4395 C CA . ARG A 1 552 ? -13.273 21.297 30.938 1 86.44 552 ARG A CA 1
ATOM 4396 C C . ARG A 1 552 ? -12.82 22.219 32.062 1 86.44 552 ARG A C 1
ATOM 4398 O O . ARG A 1 552 ? -13.273 22.078 33.219 1 86.44 552 ARG A O 1
ATOM 4405 N N . LEU A 1 553 ? -11.938 23.047 31.719 1 82.06 553 LEU A N 1
ATOM 4406 C CA . LEU A 1 553 ? -11.516 24.031 32.719 1 82.06 553 LEU A CA 1
ATOM 4407 C C . LEU A 1 553 ? -12.672 24.953 33.094 1 82.06 553 LEU A C 1
ATOM 4409 O O . LEU A 1 553 ? -12.852 25.281 34.281 1 82.06 553 LEU A O 1
ATOM 4413 N N . HIS A 1 554 ? -13.391 25.328 32.094 1 82.25 554 HIS A N 1
ATOM 4414 C CA . HIS A 1 554 ? -14.531 26.203 32.312 1 82.25 554 HIS A CA 1
ATOM 4415 C C . HIS A 1 554 ? -15.586 25.531 33.188 1 82.25 554 HIS A C 1
ATOM 4417 O O . HIS A 1 554 ? -16.25 26.188 33.969 1 82.25 554 HIS A O 1
ATOM 4423 N N . LEU A 1 555 ? -15.695 24.25 33.094 1 84.31 555 LEU A N 1
ATOM 4424 C CA . LEU A 1 555 ? -16.688 23.484 33.844 1 84.31 555 LEU A CA 1
ATOM 4425 C C . LEU A 1 555 ? -16.141 23.109 35.219 1 84.31 555 LEU A C 1
ATOM 4427 O O . LEU A 1 555 ? -16.844 22.531 36.031 1 84.31 555 LEU A O 1
ATOM 4431 N N . GLY A 1 556 ? -14.93 23.438 35.438 1 79 556 GLY A N 1
ATOM 4432 C CA . GLY A 1 556 ? -14.312 23.141 36.719 1 79 556 GLY A CA 1
ATOM 4433 C C . GLY A 1 556 ? -13.961 21.672 36.875 1 79 556 GLY A C 1
ATOM 4434 O O . GLY A 1 556 ? -13.906 21.172 38 1 79 556 GLY A O 1
ATOM 4435 N N . LEU A 1 557 ? -13.805 21.031 35.844 1 80.31 557 LEU A N 1
ATOM 4436 C CA . LEU A 1 557 ? -13.562 19.594 35.906 1 80.31 557 LEU A CA 1
ATOM 4437 C C . LEU A 1 557 ? -12.07 19.297 36.031 1 80.31 557 LEU A C 1
ATOM 4439 O O . LEU A 1 557 ? -11.68 18.172 36.312 1 80.31 557 LEU A O 1
ATOM 4443 N N . ILE A 1 558 ? -11.305 20.25 35.781 1 76.06 558 ILE A N 1
ATOM 4444 C CA . ILE A 1 558 ? -9.859 20.094 35.938 1 76.06 558 ILE A CA 1
ATOM 4445 C C . ILE A 1 558 ? -9.375 20.859 37.156 1 76.06 558 ILE A C 1
ATOM 4447 O O . ILE A 1 558 ? -9.688 22.047 37.312 1 76.06 558 ILE A O 1
ATOM 4451 N N . PRO A 1 559 ? -8.859 20.109 38.469 1 62.22 559 PRO A N 1
ATOM 4452 C CA . PRO A 1 559 ? -8.477 20.797 39.688 1 62.22 559 PRO A CA 1
ATOM 4453 C C . PRO A 1 559 ? -7.547 21.984 39.438 1 62.22 559 PRO A C 1
ATOM 4455 O O . PRO A 1 559 ? -6.648 21.906 38.594 1 62.22 559 PRO A O 1
ATOM 4458 N N . PRO A 1 560 ? -7.938 23.078 40.156 1 53.19 560 PRO A N 1
ATOM 4459 C CA . PRO A 1 560 ? -7.215 24.344 40 1 53.19 560 PRO A CA 1
ATOM 4460 C C . PRO A 1 560 ? -5.73 24.203 40.344 1 53.19 560 PRO A C 1
ATOM 4462 O O . PRO A 1 560 ? -4.926 25.047 39.938 1 53.19 560 PRO A O 1
ATOM 4465 N N . GLU A 1 561 ? -5.449 23.484 41.406 1 50.38 561 GLU A N 1
ATOM 4466 C CA . GLU A 1 561 ? -4.055 23.422 41.844 1 50.38 561 GLU A CA 1
ATOM 4467 C C . GLU A 1 561 ? -3.119 23.219 40.656 1 50.38 561 GLU A C 1
ATOM 4469 O O . GLU A 1 561 ? -1.971 23.672 40.688 1 50.38 561 GLU A O 1
ATOM 4474 N N . ARG A 1 562 ? -3.5 22.438 39.875 1 51.72 562 ARG A N 1
ATOM 4475 C CA . ARG A 1 562 ? -2.715 22.203 38.688 1 51.72 562 ARG A CA 1
ATOM 4476 C C . ARG A 1 562 ? -2.971 23.312 37.656 1 51.72 562 ARG A C 1
ATOM 4478 O O . ARG A 1 562 ? -2.617 23.172 36.469 1 51.72 562 ARG A O 1
ATOM 4485 N N . GLN A 1 563 ? -3.701 24.297 38.125 1 49.16 563 GLN A N 1
ATOM 4486 C CA . GLN A 1 563 ? -4.012 25.578 37.5 1 49.16 563 GLN A CA 1
ATOM 4487 C C . GLN A 1 563 ? -2.74 26.344 37.156 1 49.16 563 GLN A C 1
ATOM 4489 O O . GLN A 1 563 ? -2.793 27.375 36.5 1 49.16 563 GLN A O 1
ATOM 4494 N N . HIS A 1 564 ? -1.845 26.188 38 1 44.62 564 HIS A N 1
ATOM 4495 C CA . HIS A 1 564 ? -0.599 26.797 37.531 1 44.62 564 HIS A CA 1
ATOM 4496 C C . HIS A 1 564 ? -0.416 26.609 36.031 1 44.62 564 HIS A C 1
ATOM 4498 O O . HIS A 1 564 ? 0.264 27.406 35.375 1 44.62 564 HIS A O 1
ATOM 4504 N N . GLU A 1 565 ? -0.924 25.562 35.688 1 49 565 GLU A N 1
ATOM 4505 C CA . GLU A 1 565 ? -0.929 25.266 34.25 1 49 565 GLU A CA 1
ATOM 4506 C C . GLU A 1 565 ? -1.938 26.141 33.5 1 49 565 GLU A C 1
ATOM 4508 O O . GLU A 1 565 ? -1.995 26.109 32.281 1 49 565 GLU A O 1
ATOM 4513 N N . GLN A 1 566 ? -2.832 26.797 34.25 1 50.53 566 GLN A N 1
ATOM 4514 C CA . GLN A 1 566 ? -3.797 27.781 33.781 1 50.53 566 GLN A CA 1
ATOM 4515 C C . GLN A 1 566 ? -3.096 28.969 33.125 1 50.53 566 GLN A C 1
ATOM 4517 O O . GLN A 1 566 ? -3.66 29.641 32.25 1 50.53 566 GLN A O 1
ATOM 4522 N N . GLN A 1 567 ? -1.977 29.25 33.844 1 47.91 567 GLN A N 1
ATOM 4523 C CA . GLN A 1 567 ? -1.175 30.312 33.25 1 47.91 567 GLN A CA 1
ATOM 4524 C C . GLN A 1 567 ? -0.858 29.984 31.781 1 47.91 567 GLN A C 1
ATOM 4526 O O . GLN A 1 567 ? -0.526 30.875 31 1 47.91 567 GLN A O 1
ATOM 4531 N N . HIS A 1 568 ? -1.1 28.719 31.469 1 54.62 568 HIS A N 1
ATOM 4532 C CA . HIS A 1 568 ? -0.681 28.312 30.141 1 54.62 568 HIS A CA 1
ATOM 4533 C C . HIS A 1 568 ? -1.826 28.438 29.141 1 54.62 568 HIS A C 1
ATOM 4535 O O . HIS A 1 568 ? -1.617 28.328 27.938 1 54.62 568 HIS A O 1
ATOM 4541 N N . TYR A 1 569 ? -3.098 28.688 29.844 1 57.56 569 TYR A N 1
ATOM 4542 C CA . TYR A 1 569 ? -4.211 28.828 28.906 1 57.56 569 TYR A CA 1
ATOM 4543 C C . TYR A 1 569 ? -4.27 30.234 28.328 1 57.56 569 TYR A C 1
ATOM 4545 O O . TYR A 1 569 ? -4.293 31.219 29.078 1 57.56 569 TYR A O 1
ATOM 4553 N N . GLN A 1 570 ? -3.943 30.328 27.156 1 68.5 570 GLN A N 1
ATOM 4554 C CA . GLN A 1 570 ? -3.949 31.562 26.391 1 68.5 570 GLN A CA 1
ATOM 4555 C C . GLN A 1 570 ? -5.141 31.625 25.438 1 68.5 570 GLN A C 1
ATOM 4557 O O . GLN A 1 570 ? -5.098 31.062 24.359 1 68.5 570 GLN A O 1
ATOM 4562 N N . PRO A 1 571 ? -6.262 32.125 26.031 1 69.56 571 PRO A N 1
ATOM 4563 C CA . PRO A 1 571 ? -7.438 32.188 25.156 1 69.56 571 PRO A CA 1
ATOM 4564 C C . PRO A 1 571 ? -7.141 32.781 23.797 1 69.56 571 PRO A C 1
ATOM 4566 O O . PRO A 1 571 ? -7.793 32.469 22.812 1 69.56 571 PRO A O 1
ATOM 4569 N N . GLN A 1 572 ? -6.125 33.531 23.828 1 87.38 572 GLN A N 1
ATOM 4570 C CA . GLN A 1 572 ? -5.797 34.219 22.578 1 87.38 572 GLN A CA 1
ATOM 4571 C C . GLN A 1 572 ? -5.219 33.219 21.562 1 87.38 572 GLN A C 1
ATOM 4573 O O . GLN A 1 572 ? -5.242 33.5 20.359 1 87.38 572 GLN A O 1
ATOM 4578 N N . LEU A 1 573 ? -4.762 32.156 22.172 1 91.62 573 LEU A N 1
ATOM 4579 C CA . LEU A 1 573 ? -4.102 31.172 21.312 1 91.62 573 LEU A CA 1
ATOM 4580 C C . LEU A 1 573 ? -5.098 30.531 20.344 1 91.62 573 LEU A C 1
ATOM 4582 O O . LEU A 1 573 ? -4.746 30.203 19.203 1 91.62 573 LEU A O 1
ATOM 4586 N N . ILE A 1 574 ? -6.332 30.297 20.781 1 94.44 574 ILE A N 1
ATOM 4587 C CA . ILE A 1 574 ? -7.355 29.719 19.906 1 94.44 574 ILE A CA 1
ATOM 4588 C C . ILE A 1 574 ? -7.609 30.656 18.719 1 94.44 574 ILE A C 1
ATOM 4590 O O . ILE A 1 574 ? -7.59 30.219 17.562 1 94.44 574 ILE A O 1
ATOM 4594 N N . GLN A 1 575 ? -7.715 31.906 19.047 1 94.31 575 GLN A N 1
ATOM 4595 C CA . GLN A 1 575 ? -7.996 32.875 18 1 94.31 575 GLN A CA 1
ATOM 4596 C C . GLN A 1 575 ? -6.816 33 17.031 1 94.31 575 GLN A C 1
ATOM 4598 O O . GLN A 1 575 ? -7.004 33.125 15.82 1 94.31 575 GLN A O 1
ATOM 4603 N N . GLN A 1 576 ? -5.648 33.031 17.609 1 94.81 576 GLN A N 1
ATOM 4604 C CA . GLN A 1 576 ? -4.449 33.125 16.781 1 94.81 576 GLN A CA 1
ATOM 4605 C C . GLN A 1 576 ? -4.34 31.953 15.828 1 94.81 576 GLN A C 1
ATOM 4607 O O . GLN A 1 576 ? -4 32.125 14.656 1 94.81 576 GLN A O 1
ATOM 4612 N N . SER A 1 577 ? -4.578 30.797 16.344 1 96.94 577 SER A N 1
ATOM 4613 C CA . SER A 1 577 ? -4.512 29.594 15.508 1 96.94 577 SER A CA 1
ATOM 4614 C C . SER A 1 577 ? -5.605 29.609 14.453 1 96.94 577 SER A C 1
ATOM 4616 O O . SER A 1 577 ? -5.367 29.234 13.297 1 96.94 577 SER A O 1
ATOM 4618 N N . LEU A 1 578 ? -6.84 30.016 14.82 1 97.06 578 LEU A N 1
ATOM 4619 C CA . LEU A 1 578 ? -7.953 30.094 13.875 1 97.06 578 LEU A CA 1
ATOM 4620 C C . LEU A 1 578 ? -7.629 31.047 12.727 1 97.06 578 LEU A C 1
ATOM 4622 O O . LEU A 1 578 ? -7.996 30.781 11.578 1 97.06 578 LEU A O 1
ATOM 4626 N N . GLU A 1 579 ? -6.91 32.094 13.031 1 95.62 579 GLU A N 1
ATOM 4627 C CA . GLU A 1 579 ? -6.551 33.031 11.984 1 95.62 579 GLU A CA 1
ATOM 4628 C C . GLU A 1 579 ? -5.594 32.406 10.977 1 95.62 579 GLU A C 1
ATOM 4630 O O . GLU A 1 579 ? -5.648 32.719 9.781 1 95.62 579 GLU A O 1
ATOM 4635 N N . ILE A 1 580 ? -4.746 31.609 11.453 1 95.69 580 ILE A N 1
ATOM 4636 C CA . ILE A 1 580 ? -3.84 30.906 10.547 1 95.69 580 ILE A CA 1
ATOM 4637 C C . ILE A 1 580 ? -4.641 29.984 9.625 1 95.69 580 ILE A C 1
ATOM 4639 O O . ILE A 1 580 ? -4.418 29.969 8.414 1 95.69 580 ILE A O 1
ATOM 4643 N N . PHE A 1 581 ? -5.594 29.25 10.172 1 97 581 PHE A N 1
ATOM 4644 C CA . PHE A 1 581 ? -6.426 28.359 9.359 1 97 581 PHE A CA 1
ATOM 4645 C C . PHE A 1 581 ? -7.27 29.172 8.375 1 97 581 PHE A C 1
ATOM 4647 O O . PHE A 1 581 ? -7.473 28.75 7.234 1 97 581 PHE A O 1
ATOM 4654 N N . ARG A 1 582 ? -7.734 30.328 8.797 1 96.12 582 ARG A N 1
ATOM 4655 C CA . ARG A 1 582 ? -8.539 31.188 7.93 1 96.12 582 ARG A CA 1
ATOM 4656 C C . ARG A 1 582 ? -7.723 31.688 6.742 1 96.12 582 ARG A C 1
ATOM 4658 O O . ARG A 1 582 ? -8.188 31.641 5.602 1 96.12 582 ARG A O 1
ATOM 4665 N N . SER A 1 583 ? -6.535 32.094 7.012 1 91.81 583 SER A N 1
ATOM 4666 C CA . SER A 1 583 ? -5.684 32.656 5.969 1 91.81 583 SER A CA 1
ATOM 4667 C C . SER A 1 583 ? -5.312 31.609 4.926 1 91.81 583 SER A C 1
ATOM 4669 O O . SER A 1 583 ? -4.941 31.953 3.801 1 91.81 583 SER A O 1
ATOM 4671 N N . ARG A 1 584 ? -5.496 30.359 5.293 1 90.75 584 ARG A N 1
ATOM 4672 C CA . ARG A 1 584 ? -5.059 29.297 4.398 1 90.75 584 ARG A CA 1
ATOM 4673 C C . ARG A 1 584 ? -6.246 28.469 3.902 1 90.75 584 ARG A C 1
ATOM 4675 O O . ARG A 1 584 ? -6.07 27.469 3.217 1 90.75 584 ARG A O 1
ATOM 4682 N N . ALA A 1 585 ? -7.422 28.859 4.137 1 91.88 585 ALA A N 1
ATOM 4683 C CA . ALA A 1 585 ? -8.648 28.125 3.885 1 91.88 585 ALA A CA 1
ATOM 4684 C C . ALA A 1 585 ? -8.836 27.859 2.393 1 91.88 585 ALA A C 1
ATOM 4686 O O . ALA A 1 585 ? -9.359 26.812 2.002 1 91.88 585 ALA A O 1
ATOM 4687 N N . GLY A 1 586 ? -8.359 28.734 1.531 1 84.06 586 GLY A N 1
ATOM 4688 C CA . GLY A 1 586 ? -8.609 28.625 0.103 1 84.06 586 GLY A CA 1
ATOM 4689 C C . GLY A 1 586 ? -7.531 27.859 -0.638 1 84.06 586 GLY A C 1
ATOM 4690 O O . GLY A 1 586 ? -7.57 27.75 -1.864 1 84.06 586 GLY A O 1
ATOM 4691 N N . ARG A 1 587 ? -6.586 27.281 0.068 1 83.19 587 ARG A N 1
ATOM 4692 C CA . ARG A 1 587 ? -5.449 26.625 -0.577 1 83.19 587 ARG A CA 1
ATOM 4693 C C . ARG A 1 587 ? -5.855 25.297 -1.19 1 83.19 587 ARG A C 1
ATOM 4695 O O . ARG A 1 587 ? -5.348 24.906 -2.246 1 83.19 587 ARG A O 1
ATOM 4702 N N . SER A 1 588 ? -6.68 24.594 -0.531 1 83.62 588 SER A N 1
ATOM 4703 C CA . SER A 1 588 ? -7.18 23.297 -1.006 1 83.62 588 SER A CA 1
ATOM 4704 C C . SER A 1 588 ? -8.469 22.906 -0.297 1 83.62 588 SER A C 1
ATOM 4706 O O . SER A 1 588 ? -8.859 23.547 0.686 1 83.62 588 SER A O 1
ATOM 4708 N N . ALA A 1 589 ? -9.094 21.891 -0.812 1 84.94 589 ALA A N 1
ATOM 4709 C CA . ALA A 1 589 ? -10.312 21.391 -0.173 1 84.94 589 ALA A CA 1
ATOM 4710 C C . ALA A 1 589 ? -10.031 20.938 1.261 1 84.94 589 ALA A C 1
ATOM 4712 O O . ALA A 1 589 ? -10.859 21.156 2.152 1 84.94 589 ALA A O 1
ATOM 4713 N N . ALA A 1 590 ? -8.922 20.344 1.506 1 87.88 590 ALA A N 1
ATOM 4714 C CA . ALA A 1 590 ? -8.562 19.875 2.844 1 87.88 590 ALA A CA 1
ATOM 4715 C C . ALA A 1 590 ? -8.352 21.047 3.793 1 87.88 590 ALA A C 1
ATOM 4717 O O . ALA A 1 590 ? -8.742 21 4.961 1 87.88 590 ALA A O 1
ATOM 4718 N N . HIS A 1 591 ? -7.711 22.094 3.322 1 91.5 591 HIS A N 1
ATOM 4719 C CA . HIS A 1 591 ? -7.523 23.297 4.129 1 91.5 591 HIS A CA 1
ATOM 4720 C C . HIS A 1 591 ? -8.859 23.922 4.523 1 91.5 591 HIS A C 1
ATOM 4722 O O . HIS A 1 591 ? -9.039 24.344 5.664 1 91.5 591 HIS A O 1
ATOM 4728 N N . TYR A 1 592 ? -9.727 23.922 3.555 1 91.75 592 TYR A N 1
ATOM 4729 C CA . TYR A 1 592 ? -11.055 24.484 3.826 1 91.75 592 TYR A CA 1
ATOM 4730 C C . TYR A 1 592 ? -11.773 23.656 4.887 1 91.75 592 TYR A C 1
ATOM 4732 O O . TYR A 1 592 ? -12.406 24.219 5.789 1 91.75 592 TYR A O 1
ATOM 4740 N N . GLU A 1 593 ? -11.734 22.359 4.766 1 91.81 593 GLU A N 1
ATOM 4741 C CA . GLU A 1 593 ? -12.414 21.484 5.719 1 91.81 593 GLU A CA 1
ATOM 4742 C C . GLU A 1 593 ? -11.883 21.703 7.133 1 91.81 593 GLU A C 1
ATOM 4744 O O . GLU A 1 593 ? -12.648 21.719 8.094 1 91.81 593 GLU A O 1
ATOM 4749 N N . ASP A 1 594 ? -10.562 21.812 7.289 1 94.44 594 ASP A N 1
ATOM 4750 C CA . ASP A 1 594 ? -9.969 22.078 8.602 1 94.44 594 ASP A CA 1
ATOM 4751 C C . ASP A 1 594 ? -10.461 23.406 9.156 1 94.44 594 ASP A C 1
ATOM 4753 O O . ASP A 1 594 ? -10.844 23.5 10.32 1 94.44 594 ASP A O 1
ATOM 4757 N N . PHE A 1 595 ? -10.406 24.375 8.297 1 96.31 595 PHE A N 1
ATOM 4758 C CA . PHE A 1 595 ? -10.852 25.719 8.664 1 96.31 595 PHE A CA 1
ATOM 4759 C C . PHE A 1 595 ? -12.305 25.688 9.133 1 96.31 595 PHE A C 1
ATOM 4761 O O . PHE A 1 595 ? -12.617 26.172 10.227 1 96.31 595 PHE A O 1
ATOM 4768 N N . ALA A 1 596 ? -13.156 25.141 8.32 1 96.69 596 ALA A N 1
ATOM 4769 C CA . ALA A 1 596 ? -14.578 25.109 8.633 1 96.69 596 ALA A CA 1
ATOM 4770 C C . ALA A 1 596 ? -14.836 24.344 9.93 1 96.69 596 ALA A C 1
ATOM 4772 O O . ALA A 1 596 ? -15.578 24.812 10.797 1 96.69 596 ALA A O 1
ATOM 4773 N N . THR A 1 597 ? -14.227 23.188 10.062 1 96.69 597 THR A N 1
ATOM 4774 C CA . THR A 1 597 ? -14.414 22.344 11.234 1 96.69 597 THR A CA 1
ATOM 4775 C C . THR A 1 597 ? -13.969 23.062 12.5 1 96.69 597 THR A C 1
ATOM 4777 O O . THR A 1 597 ? -14.672 23.047 13.516 1 96.69 597 THR A O 1
ATOM 4780 N N . LEU A 1 598 ? -12.859 23.75 12.453 1 97.88 598 LEU A N 1
ATOM 4781 C CA . LEU A 1 598 ? -12.297 24.391 13.633 1 97.88 598 LEU A CA 1
ATOM 4782 C C . LEU A 1 598 ? -13.102 25.625 14.008 1 97.88 598 LEU A C 1
ATOM 4784 O O . LEU A 1 598 ? -13.266 25.938 15.195 1 97.88 598 LEU A O 1
ATOM 4788 N N . PHE A 1 599 ? -13.578 26.328 13.016 1 97.75 599 PHE A N 1
ATOM 4789 C CA . PHE A 1 599 ? -14.406 27.5 13.297 1 97.75 599 PHE A CA 1
ATOM 4790 C C . PHE A 1 599 ? -15.727 27.078 13.93 1 97.75 599 PHE A C 1
ATOM 4792 O O . PHE A 1 599 ? -16.219 27.734 14.844 1 97.75 599 PHE A O 1
ATOM 4799 N N . ILE A 1 600 ? -16.312 26.016 13.414 1 97.94 600 ILE A N 1
ATOM 4800 C CA . ILE A 1 600 ? -17.531 25.5 14.008 1 97.94 600 ILE A CA 1
ATOM 4801 C C . ILE A 1 600 ? -17.266 25.078 15.453 1 97.94 600 ILE A C 1
ATOM 4803 O O . ILE A 1 600 ? -18.016 25.438 16.359 1 97.94 600 ILE A O 1
ATOM 4807 N N . ALA A 1 601 ? -16.172 24.312 15.68 1 97.31 601 ALA A N 1
ATOM 4808 C CA . ALA A 1 601 ? -15.836 23.859 17.031 1 97.31 601 ALA A CA 1
ATOM 4809 C C . ALA A 1 601 ? -15.625 25.047 17.969 1 97.31 601 ALA A C 1
ATOM 4811 O O . ALA A 1 601 ? -16.078 25.031 19.109 1 97.31 601 ALA A O 1
ATOM 4812 N N . ALA A 1 602 ? -14.93 26.078 17.484 1 96.19 602 ALA A N 1
ATOM 4813 C CA . ALA A 1 602 ? -14.703 27.281 18.281 1 96.19 602 ALA A CA 1
ATOM 4814 C C . ALA A 1 602 ? -16.016 28 18.578 1 96.19 602 ALA A C 1
ATOM 4816 O O . ALA A 1 602 ? -16.203 28.547 19.656 1 96.19 602 ALA A O 1
ATOM 4817 N N . GLY A 1 603 ? -16.891 28.047 17.531 1 95.25 603 GLY A N 1
ATOM 4818 C CA . GLY A 1 603 ? -18.203 28.641 17.75 1 95.25 603 GLY A CA 1
ATOM 4819 C C . GLY A 1 603 ? -19.016 27.906 18.797 1 95.25 603 GLY A C 1
ATOM 4820 O O . GLY A 1 603 ? -19.688 28.547 19.609 1 95.25 603 GLY A O 1
ATOM 4821 N N . VAL A 1 604 ? -18.969 26.578 18.797 1 94.88 604 VAL A N 1
ATOM 4822 C CA . VAL A 1 604 ? -19.656 25.766 19.781 1 94.88 604 VAL A CA 1
ATOM 4823 C C . VAL A 1 604 ? -19.109 26.078 21.188 1 94.88 604 VAL A C 1
ATOM 4825 O O . VAL A 1 604 ? -19.875 26.266 22.125 1 94.88 604 VAL A O 1
ATOM 4828 N N . LEU A 1 605 ? -17.797 26.109 21.281 1 92.94 605 LEU A N 1
ATOM 4829 C CA . LEU A 1 605 ? -17.156 26.406 22.562 1 92.94 605 LEU A CA 1
ATOM 4830 C C . LEU A 1 605 ? -17.609 27.766 23.094 1 92.94 605 LEU A C 1
ATOM 4832 O O . LEU A 1 605 ? -17.922 27.891 24.266 1 92.94 605 LEU A O 1
ATOM 4836 N N . GLN A 1 606 ? -17.672 28.734 22.25 1 91.19 606 GLN A N 1
ATOM 4837 C CA . GLN A 1 606 ? -18.109 30.078 22.641 1 91.19 606 GLN A CA 1
ATOM 4838 C C . GLN A 1 606 ? -19.562 30.062 23.094 1 91.19 606 GLN A C 1
ATOM 4840 O O . GLN A 1 606 ? -19.906 30.703 24.094 1 91.19 606 GLN A O 1
ATOM 4845 N N . GLY A 1 607 ? -20.391 29.375 22.328 1 90.56 607 GLY A N 1
ATOM 4846 C CA . GLY A 1 607 ? -21.797 29.297 22.672 1 90.56 607 GLY A CA 1
ATOM 4847 C C . GLY A 1 607 ? -22.047 28.578 23.984 1 90.56 607 GLY A C 1
ATOM 4848 O O . GLY A 1 607 ? -22.938 28.953 24.75 1 90.56 607 GLY A O 1
ATOM 4849 N N . LEU A 1 608 ? -21.297 27.562 24.297 1 88.44 608 LEU A N 1
ATOM 4850 C CA . LEU A 1 608 ? -21.469 26.75 25.5 1 88.44 608 LEU A CA 1
ATOM 4851 C C . LEU A 1 608 ? -20.953 27.469 26.734 1 88.44 608 LEU A C 1
ATOM 4853 O O . LEU A 1 608 ? -21.484 27.281 27.828 1 88.44 608 LEU A O 1
ATOM 4857 N N . ASN A 1 609 ? -19.906 28.203 26.703 1 81.44 609 ASN A N 1
ATOM 4858 C CA . ASN A 1 609 ? -19.266 28.812 27.859 1 81.44 609 ASN A CA 1
ATOM 4859 C C . ASN A 1 609 ? -20.062 30.031 28.359 1 81.44 609 ASN A C 1
ATOM 4861 O O . ASN A 1 609 ? -19.781 30.547 29.438 1 81.44 609 ASN A O 1
ATOM 4865 N N . THR A 1 610 ? -21.016 30.656 27.734 1 64.38 610 THR A N 1
ATOM 4866 C CA . THR A 1 610 ? -21.75 31.812 28.234 1 64.38 610 THR A CA 1
ATOM 4867 C C . THR A 1 610 ? -22.828 31.375 29.234 1 64.38 610 THR A C 1
ATOM 4869 O O . THR A 1 610 ? -23.203 32.156 30.125 1 64.38 610 THR A O 1
ATOM 4872 N N . THR A 1 611 ? -23.906 30.562 29.156 1 58.5 611 THR A N 1
ATOM 4873 C CA . THR A 1 611 ? -24.953 30.453 30.172 1 58.5 611 THR A CA 1
ATOM 4874 C C . THR A 1 611 ? -25.344 28.984 30.375 1 58.5 611 THR A C 1
ATOM 4876 O O . THR A 1 611 ? -25.078 28.141 29.531 1 58.5 611 THR A O 1
ATOM 4879 N N . THR A 1 612 ? -25.734 28.547 31.75 1 54.97 612 THR A N 1
ATOM 4880 C CA . THR A 1 612 ? -25.953 27.266 32.406 1 54.97 612 THR A CA 1
ATOM 4881 C C . THR A 1 612 ? -27.234 26.609 31.891 1 54.97 612 THR A C 1
ATOM 4883 O O . THR A 1 612 ? -27.516 25.453 32.188 1 54.97 612 THR A O 1
ATOM 4886 N N . ALA A 1 613 ? -28.391 27.172 31.422 1 52.62 613 ALA A N 1
ATOM 4887 C CA . ALA A 1 613 ? -29.594 26.359 31.219 1 52.62 613 ALA A CA 1
ATOM 4888 C C . ALA A 1 613 ? -29.547 25.641 29.875 1 52.62 613 ALA A C 1
ATOM 4890 O O . ALA A 1 613 ? -29.078 26.188 28.875 1 52.62 613 ALA A O 1
ATOM 4891 N N . ALA A 1 614 ? -29.859 24.344 29.844 1 55.25 614 ALA A N 1
ATOM 4892 C CA . ALA A 1 614 ? -29.703 23.438 28.719 1 55.25 614 ALA A CA 1
ATOM 4893 C C . ALA A 1 614 ? -30.281 24.031 27.438 1 55.25 614 ALA A C 1
ATOM 4895 O O . ALA A 1 614 ? -29.609 24.078 26.406 1 55.25 614 ALA A O 1
ATOM 4896 N N . ARG A 1 615 ? -31.781 24.312 27.438 1 55 615 ARG A N 1
ATOM 4897 C CA . ARG A 1 615 ? -32.438 24.828 26.234 1 55 615 ARG A CA 1
ATOM 4898 C C . ARG A 1 615 ? -31.859 26.172 25.812 1 55 615 ARG A C 1
ATOM 4900 O O . ARG A 1 615 ? -31.641 26.422 24.625 1 55 615 ARG A O 1
ATOM 4907 N N . ALA A 1 616 ? -31.641 26.797 26.75 1 60.84 616 ALA A N 1
ATOM 4908 C CA . ALA A 1 616 ? -31.078 28.125 26.516 1 60.84 616 ALA A CA 1
ATOM 4909 C C . ALA A 1 616 ? -29.672 28.031 25.953 1 60.84 616 ALA A C 1
ATOM 4911 O O . ALA A 1 616 ? -29.281 28.828 25.094 1 60.84 616 ALA A O 1
ATOM 4912 N N . THR A 1 617 ? -29.141 26.859 26.109 1 79.94 617 THR A N 1
ATOM 4913 C CA . THR A 1 617 ? -27.766 26.641 25.641 1 79.94 617 THR A CA 1
ATOM 4914 C C . THR A 1 617 ? -27.75 26.297 24.156 1 79.94 617 THR A C 1
ATOM 4916 O O . THR A 1 617 ? -26.922 26.812 23.406 1 79.94 617 THR A O 1
ATOM 4919 N N . GLN A 1 618 ? -28.781 25.562 23.719 1 85.25 618 GLN A N 1
ATOM 4920 C CA . GLN A 1 618 ? -28.812 25.172 22.312 1 85.25 618 GLN A CA 1
ATOM 4921 C C . GLN A 1 618 ? -29.094 26.375 21.406 1 85.25 618 GLN A C 1
ATOM 4923 O O . GLN A 1 618 ? -28.438 26.547 20.391 1 85.25 618 GLN A O 1
ATOM 4928 N N . GLU A 1 619 ? -30.031 27.188 21.828 1 87.06 619 GLU A N 1
ATOM 4929 C CA . GLU A 1 619 ? -30.375 28.375 21.047 1 87.06 619 GLU A CA 1
ATOM 4930 C C . GLU A 1 619 ? -29.188 29.328 20.938 1 87.06 619 GLU A C 1
ATOM 4932 O O . GLU A 1 619 ? -28.953 29.906 19.875 1 87.06 619 GLU A O 1
ATOM 4937 N N . ARG A 1 620 ? -28.547 29.422 21.922 1 89.56 620 ARG A N 1
ATOM 4938 C CA . ARG A 1 620 ? -27.375 30.297 21.922 1 89.56 620 ARG A CA 1
ATOM 4939 C C . ARG A 1 620 ? -26.281 29.734 21.016 1 89.56 620 ARG A C 1
ATOM 4941 O O . ARG A 1 620 ? -25.625 30.484 20.281 1 89.56 620 ARG A O 1
ATOM 4948 N N . VAL A 1 621 ? -26 28.453 21.188 1 93.75 621 VAL A N 1
ATOM 4949 C CA . VAL A 1 621 ? -24.984 27.828 20.344 1 93.75 621 VAL A CA 1
ATOM 4950 C C . VAL A 1 621 ? -25.344 28.016 18.875 1 93.75 621 VAL A C 1
ATOM 4952 O O . VAL A 1 621 ? -24.484 28.391 18.078 1 93.75 621 VAL A O 1
ATOM 4955 N N . ILE A 1 622 ? -26.609 27.844 18.547 1 94.12 622 ILE A N 1
ATOM 4956 C CA . ILE A 1 622 ? -27.047 27.969 17.172 1 94.12 622 ILE A CA 1
ATOM 4957 C C . ILE A 1 622 ? -26.875 29.406 16.703 1 94.12 622 ILE A C 1
ATOM 4959 O O . ILE A 1 622 ? -26.469 29.656 15.562 1 94.12 622 ILE A O 1
ATOM 4963 N N . ARG A 1 623 ? -27.25 30.328 17.531 1 93.5 623 ARG A N 1
ATOM 4964 C CA . ARG A 1 623 ? -27.078 31.734 17.172 1 93.5 623 ARG A CA 1
ATOM 4965 C C . ARG A 1 623 ? -25.625 32.062 16.859 1 93.5 623 ARG A C 1
ATOM 4967 O O . ARG A 1 623 ? -25.328 32.719 15.852 1 93.5 623 ARG A O 1
ATOM 4974 N N . VAL A 1 624 ? -24.703 31.656 17.703 1 95.06 624 VAL A N 1
ATOM 4975 C CA . VAL A 1 624 ? -23.281 31.875 17.469 1 95.06 624 VAL A CA 1
ATOM 4976 C C . VAL A 1 624 ? -22.844 31.172 16.188 1 95.06 624 VAL A C 1
ATOM 4978 O O . VAL A 1 624 ? -22.078 31.719 15.398 1 95.06 624 VAL A O 1
ATOM 4981 N N . LEU A 1 625 ? -23.359 29.953 15.992 1 96.88 625 LEU A N 1
ATOM 4982 C CA . LEU A 1 625 ? -22.969 29.156 14.836 1 96.88 625 LEU A CA 1
ATOM 4983 C C . LEU A 1 625 ? -23.438 29.781 13.539 1 96.88 625 LEU A C 1
ATOM 4985 O O . LEU A 1 625 ? -22.781 29.672 12.5 1 96.88 625 LEU A O 1
ATOM 4989 N N . MET A 1 626 ? -24.578 30.469 13.609 1 96.31 626 MET A N 1
ATOM 4990 C CA . MET A 1 626 ? -25.062 31.172 12.414 1 96.31 626 MET A CA 1
ATOM 4991 C C . MET A 1 626 ? -24.109 32.281 12.023 1 96.31 626 MET A C 1
ATOM 4993 O O . MET A 1 626 ? -23.875 32.531 10.836 1 96.31 626 MET A O 1
ATOM 4997 N N . GLU A 1 627 ? -23.594 32.938 12.969 1 96.19 627 GLU A N 1
ATOM 4998 C CA . GLU A 1 627 ? -22.562 33.969 12.695 1 96.19 627 GLU A CA 1
ATOM 4999 C C . GLU A 1 627 ? -21.297 33.312 12.125 1 96.19 627 GLU A C 1
ATOM 5001 O O . GLU A 1 627 ? -20.688 33.875 11.211 1 96.19 627 GLU A O 1
ATOM 5006 N N . VAL A 1 628 ? -20.891 32.25 12.727 1 97.44 628 VAL A N 1
ATOM 5007 C CA . VAL A 1 628 ? -19.734 31.5 12.258 1 97.44 628 VAL A CA 1
ATOM 5008 C C . VAL A 1 628 ? -19.938 31.062 10.812 1 97.44 628 VAL A C 1
ATOM 5010 O O . VAL A 1 628 ? -19.016 31.125 10 1 97.44 628 VAL A O 1
ATOM 5013 N N . ALA A 1 629 ? -21.141 30.594 10.5 1 97.19 629 ALA A N 1
ATOM 5014 C CA . ALA A 1 629 ? -21.469 30.172 9.141 1 97.19 629 ALA A CA 1
ATOM 5015 C C . ALA A 1 629 ? -21.266 31.312 8.148 1 97.19 629 ALA A C 1
ATOM 5017 O O . ALA A 1 629 ? -20.781 31.109 7.035 1 97.19 629 ALA A O 1
ATOM 5018 N N . GLU A 1 630 ? -21.641 32.469 8.555 1 95.5 630 GLU A N 1
ATOM 5019 C CA . GLU A 1 630 ? -21.453 33.656 7.711 1 95.5 630 GLU A CA 1
ATOM 5020 C C . GLU A 1 630 ? -19.969 33.938 7.504 1 95.5 630 GLU A C 1
ATOM 5022 O O . GLU A 1 630 ? -19.562 34.312 6.402 1 95.5 630 GLU A O 1
ATOM 5027 N N . GLN A 1 631 ? -19.234 33.844 8.523 1 96.25 631 GLN A N 1
ATOM 5028 C CA . GLN A 1 631 ? -17.797 34.062 8.43 1 96.25 631 GLN A CA 1
ATOM 5029 C C . GLN A 1 631 ? -17.156 33.031 7.492 1 96.25 631 GLN A C 1
ATOM 5031 O O . GLN A 1 631 ? -16.297 33.375 6.691 1 96.25 631 GLN A O 1
ATOM 5036 N N . ILE A 1 632 ? -17.562 31.766 7.652 1 97.06 632 ILE A N 1
ATOM 5037 C CA . ILE A 1 632 ? -17.016 30.703 6.828 1 97.06 632 ILE A CA 1
ATOM 5038 C C . ILE A 1 632 ? -17.344 30.953 5.359 1 97.06 632 ILE A C 1
ATOM 5040 O O . ILE A 1 632 ? -16.484 30.844 4.488 1 97.06 632 ILE A O 1
ATOM 5044 N N . GLU A 1 633 ? -18.562 31.297 5.113 1 93.62 633 GLU A N 1
ATOM 5045 C CA . GLU A 1 633 ? -19 31.578 3.748 1 93.62 633 GLU A CA 1
ATOM 5046 C C . GLU A 1 633 ? -18.25 32.781 3.18 1 93.62 633 GLU A C 1
ATOM 5048 O O . GLU A 1 633 ? -17.797 32.75 2.031 1 93.62 633 GLU A O 1
ATOM 5053 N N . GLY A 1 634 ? -18.156 33.781 3.961 1 93.06 634 GLY A N 1
ATOM 5054 C CA . GLY A 1 634 ? -17.406 34.969 3.529 1 93.06 634 GLY A CA 1
ATOM 5055 C C . GLY A 1 634 ? -15.953 34.656 3.191 1 93.06 634 GLY A C 1
ATOM 5056 O O . GLY A 1 634 ? -15.43 35.125 2.186 1 93.06 634 GLY A O 1
ATOM 5057 N N . THR A 1 635 ? -15.289 33.906 3.996 1 94.25 635 THR A N 1
ATOM 5058 C CA . THR A 1 635 ? -13.898 33.5 3.766 1 94.25 635 THR A CA 1
ATOM 5059 C C . THR A 1 635 ? -13.773 32.656 2.514 1 94.25 635 THR A C 1
ATOM 5061 O O . THR A 1 635 ? -12.836 32.812 1.731 1 94.25 635 THR A O 1
ATOM 5064 N N . ALA A 1 636 ? -14.695 31.656 2.355 1 91.25 636 ALA A N 1
ATOM 5065 C CA . ALA A 1 636 ? -14.688 30.781 1.188 1 91.25 636 ALA A CA 1
ATOM 5066 C C . ALA A 1 636 ? -14.82 31.578 -0.103 1 91.25 636 ALA A C 1
ATOM 5068 O O . ALA A 1 636 ? -14.078 31.359 -1.06 1 91.25 636 ALA A O 1
ATOM 5069 N N . LEU A 1 637 ? -15.703 32.531 -0.112 1 87.88 637 LEU A N 1
ATOM 5070 C CA . LEU A 1 637 ? -15.945 33.344 -1.3 1 87.88 637 LEU A CA 1
ATOM 5071 C C . LEU A 1 637 ? -14.781 34.281 -1.562 1 87.88 637 LEU A C 1
ATOM 5073 O O . LEU A 1 637 ? -14.391 34.5 -2.713 1 87.88 637 LEU A O 1
ATOM 5077 N N . ALA A 1 638 ? -14.289 34.781 -0.536 1 87.81 638 ALA A N 1
ATOM 5078 C CA . ALA A 1 638 ? 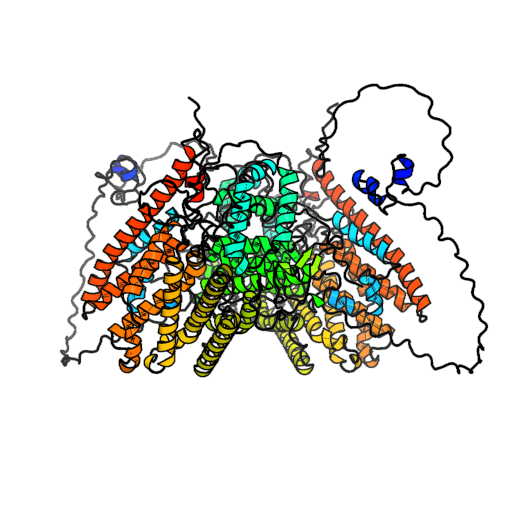-13.141 35.688 -0.679 1 87.81 638 ALA A CA 1
ATOM 5079 C C . ALA A 1 638 ? -11.93 34.906 -1.221 1 87.81 638 ALA A C 1
ATOM 5081 O O . ALA A 1 638 ? -11.188 35.438 -2.057 1 87.81 638 ALA A O 1
ATOM 5082 N N . SER A 1 639 ? -11.711 33.75 -0.733 1 83.94 639 SER A N 1
ATOM 5083 C CA . SER A 1 639 ? -10.594 32.938 -1.178 1 83.94 639 SER A CA 1
ATOM 5084 C C . SER A 1 639 ? -10.758 32.531 -2.641 1 83.94 639 SER A C 1
ATOM 5086 O O . SER A 1 639 ? -9.773 32.469 -3.383 1 83.94 639 SER A O 1
ATOM 5088 N N . ALA A 1 640 ? -11.938 32.219 -3.049 1 79.94 640 ALA A N 1
ATOM 5089 C CA . ALA A 1 640 ? -12.219 31.844 -4.438 1 79.94 640 ALA A CA 1
ATOM 5090 C C . ALA A 1 640 ? -11.969 33.031 -5.367 1 79.94 640 ALA A C 1
ATOM 5092 O O . ALA A 1 640 ? -11.453 32.875 -6.473 1 79.94 640 ALA A O 1
ATOM 5093 N N . ALA A 1 641 ? -12.352 34.188 -4.895 1 73.5 641 ALA A N 1
ATOM 5094 C CA . ALA A 1 641 ? -12.164 35.406 -5.672 1 73.5 641 ALA A CA 1
ATOM 5095 C C . ALA A 1 641 ? -10.68 35.719 -5.848 1 73.5 641 ALA A C 1
ATOM 5097 O O . ALA A 1 641 ? -10.242 36.125 -6.93 1 73.5 641 ALA A O 1
ATOM 5098 N N . THR A 1 642 ? -10 35.5 -4.84 1 73.38 642 THR A N 1
ATOM 5099 C CA . THR A 1 642 ? -8.562 35.75 -4.891 1 73.38 642 THR A CA 1
ATOM 5100 C C . THR A 1 642 ? -7.891 34.781 -5.859 1 73.38 642 THR A C 1
ATOM 5102 O O . THR A 1 642 ? -6.992 35.156 -6.609 1 73.38 642 THR A O 1
ATOM 5105 N N . ALA A 1 643 ? -8.289 33.562 -5.844 1 70.06 643 ALA A N 1
ATOM 5106 C CA . ALA A 1 643 ? -7.738 32.562 -6.75 1 70.06 643 ALA A CA 1
ATOM 5107 C C . ALA A 1 643 ? -8.07 32.875 -8.203 1 70.06 643 ALA A C 1
ATOM 5109 O O . ALA A 1 643 ? -7.219 32.719 -9.086 1 70.06 643 ALA A O 1
ATOM 5110 N N . ALA A 1 644 ? -9.242 33.375 -8.445 1 65.5 644 ALA A N 1
ATOM 5111 C CA . ALA A 1 644 ? -9.672 33.75 -9.789 1 65.5 644 ALA A CA 1
ATOM 5112 C C . ALA A 1 644 ? -8.914 35 -10.273 1 65.5 644 ALA A C 1
ATOM 5114 O O . ALA A 1 644 ? -8.539 35.094 -11.445 1 65.5 644 ALA A O 1
ATOM 5115 N N . ALA A 1 645 ? -8.695 35.875 -9.359 1 61.72 645 ALA A N 1
ATOM 5116 C CA . ALA A 1 645 ? -7.977 37.094 -9.695 1 61.72 645 ALA A CA 1
ATOM 5117 C C . ALA A 1 645 ? -6.527 36.812 -10.055 1 61.72 645 ALA A C 1
ATOM 5119 O O . ALA A 1 645 ? -5.984 37.375 -11 1 61.72 645 ALA A O 1
ATOM 5120 N N . THR A 1 646 ? -5.98 35.906 -9.336 1 60.16 646 THR A N 1
ATOM 5121 C CA . THR A 1 646 ? -4.594 35.531 -9.594 1 60.16 646 THR A CA 1
ATOM 5122 C C . THR A 1 646 ? -4.473 34.812 -10.93 1 60.16 646 THR A C 1
ATOM 5124 O O . THR A 1 646 ? -3.492 34.969 -11.656 1 60.16 646 THR A O 1
ATOM 5127 N N . ALA A 1 647 ? -5.48 34.031 -11.281 1 57.12 647 ALA A N 1
ATOM 5128 C CA . ALA A 1 647 ? -5.496 33.312 -12.555 1 57.12 647 ALA A CA 1
ATOM 5129 C C . ALA A 1 647 ? -5.648 34.281 -13.727 1 57.12 647 ALA A C 1
ATOM 5131 O O . ALA A 1 647 ? -5.027 34.094 -14.773 1 57.12 647 ALA A O 1
ATOM 5132 N N . THR A 1 648 ? -6.473 35.406 -13.664 1 51.91 648 THR A N 1
ATOM 5133 C CA . THR A 1 648 ? -6.715 36.406 -14.711 1 51.91 648 THR A CA 1
ATOM 5134 C C . THR A 1 648 ? -5.527 37.344 -14.844 1 51.91 648 THR A C 1
ATOM 5136 O O . THR A 1 648 ? -5.199 37.781 -15.945 1 51.91 648 THR A O 1
ATOM 5139 N N . ALA A 1 649 ? -4.984 37.812 -13.742 1 48.94 649 ALA A N 1
ATOM 5140 C CA . ALA A 1 649 ? -3.844 38.719 -13.789 1 48.94 649 ALA A CA 1
ATOM 5141 C C . ALA A 1 649 ? -2.664 38.094 -14.516 1 48.94 649 ALA A C 1
ATOM 5143 O O . ALA A 1 649 ? -1.858 38.781 -15.141 1 48.94 649 ALA A O 1
ATOM 5144 N N . GLY A 1 650 ? -2.58 36.812 -14.484 1 44.62 650 GLY A N 1
ATOM 5145 C CA . GLY A 1 650 ? -1.545 36.125 -15.242 1 44.62 650 GLY A CA 1
ATOM 5146 C C . GLY A 1 650 ? -1.783 36.156 -16.75 1 44.62 650 GLY A C 1
ATOM 5147 O O . GLY A 1 650 ? -0.857 35.938 -17.531 1 44.62 650 GLY A O 1
ATOM 5148 N N . SER A 1 651 ? -3.053 36.344 -17.266 1 37.72 651 SER A N 1
ATOM 5149 C CA . SER A 1 651 ? -3.34 36.344 -18.688 1 37.72 651 SER A CA 1
ATOM 5150 C C . SER A 1 651 ? -3.129 37.719 -19.297 1 37.72 651 SER A C 1
ATOM 5152 O O . SER A 1 651 ? -3.041 37.875 -20.516 1 37.72 651 SER A O 1
ATOM 5154 N N . GLY A 1 652 ? -3.279 38.938 -18.656 1 31.55 652 GLY A N 1
ATOM 5155 C CA . GLY A 1 652 ? -3.275 40.219 -19.344 1 31.55 652 GLY A CA 1
ATOM 5156 C C . GLY A 1 652 ? -1.903 40.625 -19.859 1 31.55 652 GLY A C 1
ATOM 5157 O O . GLY A 1 652 ? -1.761 41.062 -21 1 31.55 652 GLY A O 1
ATOM 5158 N N . ASP A 1 653 ? -1.047 41.406 -19.078 1 32.16 653 ASP A N 1
ATOM 5159 C CA . ASP A 1 653 ? 0.001 42.25 -19.609 1 32.16 653 ASP A CA 1
ATOM 5160 C C . ASP A 1 653 ? 1.138 41.438 -20.219 1 32.16 653 ASP A C 1
ATOM 5162 O O . ASP A 1 653 ? 1.906 40.812 -19.484 1 32.16 653 ASP A O 1
ATOM 5166 N N . SER A 1 654 ? 1.062 41.031 -21.484 1 32.56 654 SER A N 1
ATOM 5167 C CA . SER A 1 654 ? 2.092 40.5 -22.359 1 32.56 654 SER A CA 1
ATOM 5168 C C . SER A 1 654 ? 3.363 41.344 -22.312 1 32.56 654 SER A C 1
ATOM 5170 O O . SER A 1 654 ? 4.418 40.906 -22.781 1 32.56 654 SER A O 1
ATOM 5172 N N . ASN A 1 655 ? 3.215 42.75 -22.5 1 28.48 655 ASN A N 1
ATOM 5173 C CA . ASN A 1 655 ? 4.367 43.5 -22.969 1 28.48 655 ASN A CA 1
ATOM 5174 C C . ASN A 1 655 ? 5.5 43.5 -21.953 1 28.48 655 ASN A C 1
ATOM 5176 O O . ASN A 1 655 ? 6.664 43.719 -22.297 1 28.48 655 ASN A O 1
ATOM 5180 N N . ASN A 1 656 ? 5.336 44.25 -20.828 1 26.03 656 ASN A N 1
ATOM 5181 C CA . ASN A 1 656 ? 6.52 44.562 -20.047 1 26.03 656 ASN A CA 1
ATOM 5182 C C . ASN A 1 656 ? 7.07 43.344 -19.328 1 26.03 656 ASN A C 1
ATOM 5184 O O . ASN A 1 656 ? 6.445 42.812 -18.406 1 26.03 656 ASN A O 1
ATOM 5188 N N . GLU A 1 657 ? 7.859 42.5 -20.047 1 29.61 657 GLU A N 1
ATOM 5189 C CA . GLU A 1 657 ? 8.719 41.375 -19.672 1 29.61 657 GLU A CA 1
ATOM 5190 C C . GLU A 1 657 ? 9.328 41.625 -18.281 1 29.61 657 GLU A C 1
ATOM 5192 O O . GLU A 1 657 ? 9.969 40.719 -17.734 1 29.61 657 GLU A O 1
ATOM 5197 N N . GLN A 1 658 ? 9.547 42.969 -17.984 1 24.7 658 GLN A N 1
ATOM 5198 C CA . GLN A 1 658 ? 10.367 43.25 -16.812 1 24.7 658 GLN A CA 1
ATOM 5199 C C . GLN A 1 658 ? 9.688 42.781 -15.523 1 24.7 658 GLN A C 1
ATOM 5201 O O . GLN A 1 658 ? 10.352 42.5 -14.531 1 24.7 658 GLN A O 1
ATOM 5206 N N . GLY A 1 659 ? 8.367 43.156 -15.391 1 24.27 659 GLY A N 1
ATOM 5207 C CA . GLY A 1 659 ? 7.688 43.094 -14.109 1 24.27 659 GLY A CA 1
ATOM 5208 C C . GLY A 1 659 ? 7.191 41.688 -13.758 1 24.27 659 GLY A C 1
ATOM 5209 O O . GLY A 1 659 ? 6.508 41.5 -12.75 1 24.27 659 GLY A O 1
ATOM 5210 N N . ALA A 1 660 ? 7.059 40.938 -14.773 1 25.66 660 ALA A N 1
ATOM 5211 C CA . ALA A 1 660 ? 6.355 39.688 -14.609 1 25.66 660 ALA A CA 1
ATOM 5212 C C . ALA A 1 660 ? 7.094 38.75 -13.633 1 25.66 660 ALA A C 1
ATOM 5214 O O . ALA A 1 660 ? 6.656 37.625 -13.367 1 25.66 660 ALA A O 1
ATOM 5215 N N . SER A 1 661 ? 8.297 39.156 -13.414 1 25.38 661 SER A N 1
ATOM 5216 C CA . SER A 1 661 ? 9.078 38.406 -12.422 1 25.38 661 SER A CA 1
ATOM 5217 C C . SER A 1 661 ? 8.43 38.5 -11.047 1 25.38 661 SER A C 1
ATOM 5219 O O . SER A 1 661 ? 8.875 37.812 -10.109 1 25.38 661 SER A O 1
ATOM 5221 N N . GLY A 1 662 ? 7.59 39.594 -10.852 1 24.61 662 GLY A N 1
ATOM 5222 C CA . GLY A 1 662 ? 7.16 39.906 -9.5 1 24.61 662 GLY A CA 1
ATOM 5223 C C . GLY A 1 662 ? 6.059 39 -8.992 1 24.61 662 GLY A C 1
ATOM 5224 O O . GLY A 1 662 ? 6.004 38.688 -7.797 1 24.61 662 GLY A O 1
ATOM 5225 N N . VAL A 1 663 ? 4.973 38.969 -9.867 1 25.48 663 VAL A N 1
ATOM 5226 C CA . VAL A 1 663 ? 3.738 38.375 -9.375 1 25.48 663 VAL A CA 1
ATOM 5227 C C . VAL A 1 663 ? 3.934 36.875 -9.195 1 25.48 663 VAL A C 1
ATOM 5229 O O . VAL A 1 663 ? 3.334 36.25 -8.305 1 25.48 663 VAL A O 1
ATOM 5232 N N . LEU A 1 664 ? 4.637 36.438 -10.234 1 26.03 664 LEU A N 1
ATOM 5233 C CA . LEU A 1 664 ? 4.695 35 -10.305 1 26.03 664 LEU A CA 1
ATOM 5234 C C . LEU A 1 664 ? 5.301 34.406 -9.031 1 26.03 664 LEU A C 1
ATOM 5236 O O . LEU A 1 664 ? 5.07 33.25 -8.711 1 26.03 664 LEU A O 1
ATOM 5240 N N . TRP A 1 665 ? 6.258 35.281 -8.547 1 26.77 665 TRP A N 1
ATOM 5241 C CA . TRP A 1 665 ? 7.199 34.875 -7.504 1 26.77 665 TRP A CA 1
ATOM 5242 C C . TRP A 1 665 ? 6.562 35 -6.121 1 26.77 665 TRP A C 1
ATOM 5244 O O . TRP A 1 665 ? 7.184 34.656 -5.113 1 26.77 665 TRP A O 1
ATOM 5254 N N . THR A 1 666 ? 5.465 35.812 -6.152 1 25.97 666 THR A N 1
ATOM 5255 C CA . THR A 1 666 ? 5.012 36.219 -4.828 1 25.97 666 THR A CA 1
ATOM 5256 C C . THR A 1 666 ? 4.523 35.031 -4.023 1 25.97 666 THR A C 1
ATOM 5258 O O . THR A 1 666 ? 4.469 35.062 -2.793 1 25.97 666 THR A O 1
ATOM 5261 N N . ASP A 1 667 ? 3.969 34.094 -4.859 1 26.64 667 ASP A N 1
ATOM 5262 C CA . ASP A 1 667 ? 3.332 33.125 -3.961 1 26.64 667 ASP A CA 1
ATOM 5263 C C . ASP A 1 667 ? 4.371 32.281 -3.246 1 26.64 667 ASP A C 1
ATOM 5265 O O . ASP A 1 667 ? 4.055 31.594 -2.277 1 26.64 667 ASP A O 1
ATOM 5269 N N . MET A 1 668 ? 5.375 31.828 -3.947 1 26.86 668 MET A N 1
ATOM 5270 C CA . MET A 1 668 ? 6.418 31.094 -3.244 1 26.86 668 MET A CA 1
ATOM 5271 C C . MET A 1 668 ? 7.344 32.031 -2.492 1 26.86 668 MET A C 1
ATOM 5273 O O . MET A 1 668 ? 8.375 31.609 -1.961 1 26.86 668 MET A O 1
ATOM 5277 N N . GLY A 1 669 ? 6.789 33 -1.495 1 25.84 669 GLY A N 1
ATOM 5278 C CA . GLY A 1 669 ? 7.391 34 -0.634 1 25.84 669 GLY A CA 1
ATOM 5279 C C . GLY A 1 669 ? 8.578 34.719 -1.271 1 25.84 669 GLY A C 1
ATOM 5280 O O . GLY A 1 669 ? 9.422 35.281 -0.57 1 25.84 669 GLY A O 1
ATOM 5281 N N . VAL A 1 670 ? 8.852 34.5 -2.568 1 25.09 670 VAL A N 1
ATOM 5282 C CA . VAL A 1 670 ? 9.992 35.312 -2.969 1 25.09 670 VAL A CA 1
ATOM 5283 C C . VAL A 1 670 ? 9.531 36.75 -3.281 1 25.09 670 VAL A C 1
ATOM 5285 O O . VAL A 1 670 ? 8.625 36.938 -4.094 1 25.09 670 VAL A O 1
ATOM 5288 N N . ALA A 1 671 ? 9.602 37.719 -2.326 1 25.31 671 ALA A N 1
ATOM 5289 C CA . ALA A 1 671 ? 9.305 39.156 -2.348 1 25.31 671 ALA A CA 1
ATOM 5290 C C . ALA A 1 671 ? 9.898 39.812 -3.588 1 25.31 671 ALA A C 1
ATOM 5292 O O . ALA A 1 671 ? 11.102 39.719 -3.832 1 25.31 671 ALA A O 1
ATOM 5293 N N . SER A 1 672 ? 9.125 40 -4.688 1 24.64 672 SER A N 1
ATOM 5294 C CA . SER A 1 672 ? 9.555 41.062 -5.594 1 24.64 672 SER A CA 1
ATOM 5295 C C . SER A 1 672 ? 9.555 42.406 -4.898 1 24.64 672 SER A C 1
ATOM 5297 O O . SER A 1 672 ? 8.758 42.656 -3.99 1 24.64 672 SER A O 1
ATOM 5299 N N . GLY A 1 673 ? 10.586 43.281 -4.773 1 23.59 673 GLY A N 1
ATOM 5300 C CA . GLY A 1 673 ? 10.805 44.656 -4.32 1 23.59 673 GLY A CA 1
ATOM 5301 C C . GLY A 1 673 ? 9.758 45.625 -4.82 1 23.59 673 GLY A C 1
ATOM 5302 O O . GLY A 1 673 ? 9.93 46.844 -4.719 1 23.59 673 GLY A O 1
ATOM 5303 N N . SER A 1 674 ? 8.734 45.531 -5.547 1 22.95 674 SER A N 1
ATOM 5304 C CA . SER A 1 674 ? 8.109 46.844 -5.715 1 22.95 674 SER A CA 1
ATOM 5305 C C . SER A 1 674 ? 7.52 47.344 -4.406 1 22.95 674 SER A C 1
ATOM 5307 O O . SER A 1 674 ? 7.332 46.562 -3.465 1 22.95 674 SER A O 1
ATOM 5309 N N . SER A 1 675 ? 6.953 48.812 -4.262 1 22.77 675 SER A N 1
ATOM 5310 C CA . SER A 1 675 ? 6.23 49.75 -3.398 1 22.77 675 SER A CA 1
ATOM 5311 C C . SER A 1 675 ? 5.109 49.031 -2.645 1 22.77 675 SER A C 1
ATOM 5313 O O . SER A 1 675 ? 4.672 47.938 -3.043 1 22.77 675 SER A O 1
ATOM 5315 N N . GLY A 1 676 ? 4.469 49.812 -1.4 1 22.27 676 GLY A N 1
ATOM 5316 C CA . GLY A 1 676 ? 3.904 49.531 -0.094 1 22.27 676 GLY A CA 1
ATOM 5317 C C . GLY A 1 676 ? 2.658 48.656 -0.165 1 22.27 676 GLY A C 1
ATOM 5318 O O . GLY A 1 676 ? 1.968 48.469 0.839 1 22.27 676 GLY A O 1
ATOM 5319 N N . ILE A 1 677 ? 1.793 48.625 -1.157 1 21.34 677 ILE A N 1
ATOM 5320 C CA . ILE A 1 677 ? 0.443 48.312 -0.715 1 21.34 677 ILE A CA 1
ATOM 5321 C C . ILE A 1 677 ? 0.451 46.938 -0.014 1 21.34 677 ILE A C 1
ATOM 5323 O O . ILE A 1 677 ? 1.145 46.031 -0.445 1 21.34 677 ILE A O 1
ATOM 5327 N N . GLY A 1 678 ? 0.023 46.875 1.418 1 21.02 678 GLY A N 1
ATOM 5328 C CA . GLY A 1 678 ? -0.091 45.906 2.502 1 21.02 678 GLY A CA 1
ATOM 5329 C C . GLY A 1 678 ? -0.661 44.594 2.059 1 21.02 678 GLY A C 1
ATOM 5330 O O . GLY A 1 678 ? -1.085 43.781 2.889 1 21.02 678 GLY A O 1
ATOM 5331 N N . ALA A 1 679 ? -0.802 44.375 0.859 1 21.03 679 ALA A N 1
ATOM 5332 C CA . ALA A 1 679 ? -1.566 43.188 0.464 1 21.03 679 ALA A CA 1
ATOM 5333 C C . ALA A 1 679 ? -0.954 41.938 1.049 1 21.03 679 ALA A C 1
ATOM 5335 O O . ALA A 1 679 ? 0.27 41.781 1.076 1 21.03 679 ALA A O 1
ATOM 5336 N N . GLY A 1 680 ? -1.655 41.406 2.223 1 19.66 680 GLY A N 1
ATOM 5337 C CA . GLY A 1 680 ? -1.483 40.188 3.033 1 19.66 680 GLY A CA 1
ATOM 5338 C C . GLY A 1 680 ? -0.844 39.062 2.275 1 19.66 680 GLY A C 1
ATOM 5339 O O . GLY A 1 680 ? -0.837 39.031 1.043 1 19.66 680 GLY A O 1
ATOM 5340 N N . GLU A 1 681 ? 0.007 38.375 3.127 1 22.98 681 GLU A N 1
ATOM 5341 C CA . GLU A 1 681 ? 1.117 37.406 3.123 1 22.98 681 GLU A CA 1
ATOM 5342 C C . GLU A 1 681 ? 0.724 36.094 2.443 1 22.98 681 GLU A C 1
ATOM 5344 O O . GLU A 1 681 ? 0.175 35.219 3.084 1 22.98 681 GLU A O 1
ATOM 5349 N N . GLY A 1 682 ? 0.187 36.188 1.321 1 21.2 682 GLY A N 1
ATOM 5350 C CA . GLY A 1 682 ? -0.568 35.062 0.764 1 21.2 682 GLY A CA 1
ATOM 5351 C C . GLY A 1 682 ? 0.294 33.875 0.447 1 21.2 682 GLY A C 1
ATOM 5352 O O . GLY A 1 682 ? -0.204 32.75 0.384 1 21.2 682 GLY A O 1
ATOM 5353 N N . GLY A 1 683 ? 1.636 34.156 0.134 1 22.25 683 GLY A N 1
ATOM 5354 C CA . GLY A 1 683 ? 1.918 33.344 -1.056 1 22.25 683 GLY A CA 1
ATOM 5355 C C . GLY A 1 683 ? 2.443 31.969 -0.741 1 22.25 683 GLY A C 1
ATOM 5356 O O . GLY A 1 683 ? 3.033 31.312 -1.602 1 22.25 683 GLY A O 1
ATOM 5357 N N . GLY A 1 684 ? 2.715 31.703 0.378 1 23.14 684 GLY A N 1
ATOM 5358 C CA . GLY A 1 684 ? 3.789 30.75 0.631 1 23.14 684 GLY A CA 1
ATOM 5359 C C . GLY A 1 684 ? 3.584 29.422 -0.061 1 23.14 684 GLY A C 1
ATOM 5360 O O . GLY A 1 684 ? 4.133 28.391 0.367 1 23.14 684 GLY A O 1
ATOM 5361 N N . TYR A 1 685 ? 3.029 29.391 -1.141 1 23.3 685 TYR A N 1
ATOM 5362 C CA . TYR A 1 685 ? 2.225 28.406 -1.844 1 23.3 685 TYR A CA 1
ATOM 5363 C C . TYR A 1 685 ? 3.078 27.219 -2.273 1 23.3 685 TYR A C 1
ATOM 5365 O O . TYR A 1 685 ? 4.309 27.281 -2.232 1 23.3 685 TYR A O 1
ATOM 5373 N N . VAL A 1 686 ? 2.75 26.344 -3.523 1 23.23 686 VAL A N 1
ATOM 5374 C CA . VAL A 1 686 ? 2.279 25.047 -4 1 23.23 686 VAL A CA 1
ATOM 5375 C C . VAL A 1 686 ? 3.471 24.125 -4.25 1 23.23 686 VAL A C 1
ATOM 5377 O O . VAL A 1 686 ? 4.602 24.594 -4.402 1 23.23 686 VAL A O 1
ATOM 5380 N N . PHE A 1 687 ? 3.576 23.062 -3.998 1 26.36 687 PHE A N 1
ATOM 5381 C CA . PHE A 1 687 ? 3.955 21.766 -4.516 1 26.36 687 PHE A CA 1
ATOM 5382 C C . PHE A 1 687 ? 4.609 21.891 -5.887 1 26.36 687 PHE A C 1
ATOM 5384 O O . PHE A 1 687 ? 4.488 20.984 -6.727 1 26.36 687 PHE A O 1
ATOM 5391 N N . THR A 1 688 ? 4.805 23.125 -6.184 1 27.58 688 THR A N 1
ATOM 5392 C CA . THR A 1 688 ? 5.066 23.375 -7.598 1 27.58 688 THR A CA 1
ATOM 5393 C C . THR A 1 688 ? 6.258 22.547 -8.078 1 27.58 688 THR A C 1
ATOM 5395 O O . THR A 1 688 ? 7.102 22.141 -7.281 1 27.58 688 THR A O 1
ATOM 5398 N N . VAL A 1 689 ? 7.008 23.141 -9.25 1 27.78 689 VAL A N 1
ATOM 5399 C CA . VAL A 1 689 ? 6.883 22.406 -10.508 1 27.78 689 VAL A CA 1
ATOM 5400 C C . VAL A 1 689 ? 7.117 20.922 -10.258 1 27.78 689 VAL A C 1
ATOM 5402 O O . VAL A 1 689 ? 8.172 20.531 -9.75 1 27.78 689 VAL A O 1
ATOM 5405 N N . ALA A 1 690 ? 5.699 20.234 -9.453 1 29.48 690 ALA A N 1
ATOM 5406 C CA . ALA A 1 690 ? 5.277 18.922 -9 1 29.48 690 ALA A CA 1
ATOM 5407 C C . ALA A 1 690 ? 6.438 17.922 -9.031 1 29.48 690 ALA A C 1
ATOM 5409 O O . ALA A 1 690 ? 6.711 17.25 -8.039 1 29.48 690 ALA A O 1
ATOM 5410 N N . GLU A 1 691 ? 6.301 17.062 -9.695 1 29.3 691 GLU A N 1
ATOM 5411 C CA . GLU A 1 691 ? 6.938 16.094 -10.586 1 29.3 691 GLU A CA 1
ATOM 5412 C C . GLU A 1 691 ? 8.125 16.719 -11.312 1 29.3 691 GLU A C 1
ATOM 5414 O O . GLU A 1 691 ? 8.852 16.016 -12.023 1 29.3 691 GLU A O 1
ATOM 5419 N N . GLN A 1 692 ? 7.934 17.922 -11.547 1 27.44 692 GLN A N 1
ATOM 5420 C CA . GLN A 1 692 ? 8.07 18.25 -12.961 1 27.44 692 GLN A CA 1
ATOM 5421 C C . GLN A 1 692 ? 9.023 17.281 -13.656 1 27.44 692 GLN A C 1
ATOM 5423 O O . GLN A 1 692 ? 8.734 16.797 -14.75 1 27.44 692 GLN A O 1
ATOM 5428 N N . MET A 1 693 ? 10.172 17.219 -13.992 1 33.62 693 MET A N 1
ATOM 5429 C CA . MET A 1 693 ? 10.672 15.945 -14.477 1 33.62 693 MET A CA 1
ATOM 5430 C C . MET A 1 693 ? 10.531 14.867 -13.406 1 33.62 693 MET A C 1
ATOM 5432 O O . MET A 1 693 ? 11.234 14.898 -12.391 1 33.62 693 MET A O 1
ATOM 5436 N N . ALA A 1 694 ? 9.789 14.93 -12.289 1 29.77 694 ALA A N 1
ATOM 5437 C CA . ALA A 1 694 ? 9.867 13.781 -11.391 1 29.77 694 ALA A CA 1
ATOM 5438 C C . ALA A 1 694 ? 10.836 12.734 -11.938 1 29.77 694 ALA A C 1
ATOM 5440 O O . ALA A 1 694 ? 11.625 12.156 -11.18 1 29.77 694 ALA A O 1
ATOM 5441 N N . GLY A 1 695 ? 10.125 12.055 -13.062 1 25.8 695 GLY A N 1
ATOM 5442 C CA . GLY A 1 695 ? 10.539 11.398 -14.289 1 25.8 695 GLY A CA 1
ATOM 5443 C C . GLY A 1 695 ? 11.609 12.164 -15.047 1 25.8 695 GLY A C 1
ATOM 5444 O O . GLY A 1 695 ? 11.953 11.805 -16.172 1 25.8 695 GLY A O 1
ATOM 5445 N N . PHE A 1 696 ? 11.422 13.297 -15.422 1 24.77 696 PHE A N 1
ATOM 5446 C CA . PHE A 1 696 ? 11.812 13.195 -16.812 1 24.77 696 PHE A CA 1
ATOM 5447 C C . PHE A 1 696 ? 12.617 11.922 -17.062 1 24.77 696 PHE A C 1
ATOM 5449 O O . PHE A 1 696 ? 13.484 11.562 -16.266 1 24.77 696 PHE A O 1
ATOM 5456 N N . ALA A 1 697 ? 11.906 10.992 -17.875 1 25.2 697 ALA A N 1
ATOM 5457 C CA . ALA A 1 697 ? 11.797 9.57 -18.188 1 25.2 697 ALA A CA 1
ATOM 5458 C C . ALA A 1 697 ? 12.906 8.773 -17.5 1 25.2 697 ALA A C 1
ATOM 5460 O O . ALA A 1 697 ? 13.977 9.312 -17.203 1 25.2 697 ALA A O 1
ATOM 5461 N N . ALA A 1 698 ? 12.875 7.77 -17.594 1 22.39 698 ALA A N 1
ATOM 5462 C CA . ALA A 1 698 ? 13.555 6.484 -17.547 1 22.39 698 ALA A CA 1
ATOM 5463 C C . ALA A 1 698 ? 15.047 6.645 -17.812 1 22.39 698 ALA A C 1
ATOM 5465 O O . ALA A 1 698 ? 15.82 5.688 -17.688 1 22.39 698 ALA A O 1
ATOM 5466 N N . PRO A 1 699 ? 15.367 7.797 -18.516 1 21.62 699 PRO A N 1
ATOM 5467 C CA . PRO A 1 699 ? 16.484 7.078 -19.125 1 21.62 699 PRO A CA 1
ATOM 5468 C C . PRO A 1 699 ? 17.688 6.965 -18.188 1 21.62 699 PRO A C 1
ATOM 5470 O O . PRO A 1 699 ? 18.766 6.523 -18.609 1 21.62 699 PRO A O 1
ATOM 5473 N N . GLY A 1 700 ? 18 7.914 -17.438 1 22.06 700 GLY A N 1
ATOM 5474 C CA . GLY A 1 700 ? 19.422 8.086 -17.688 1 22.06 700 GLY A CA 1
ATOM 5475 C C . GLY A 1 700 ? 20.172 6.77 -17.75 1 22.06 700 GLY A C 1
ATOM 5476 O O . GLY A 1 700 ? 19.562 5.695 -17.734 1 22.06 700 GLY A O 1
ATOM 5477 N N . GLY A 1 701 ? 21.484 6.777 -17.094 1 20.08 701 GLY A N 1
ATOM 5478 C CA . GLY A 1 701 ? 22.766 6.141 -16.797 1 20.08 701 GLY A CA 1
ATOM 5479 C C . GLY A 1 701 ? 22.609 4.863 -15.984 1 20.08 701 GLY A C 1
ATOM 5480 O O . GLY A 1 701 ? 21.625 4.691 -15.266 1 20.08 701 GLY A O 1
ATOM 5481 N N . TYR A 1 702 ? 23.516 3.904 -16.312 1 22.02 702 TYR A N 1
ATOM 5482 C CA . TYR A 1 702 ? 24.109 2.584 -16.172 1 22.02 702 TYR A CA 1
ATOM 5483 C C . TYR A 1 702 ? 24.672 2.385 -14.766 1 22.02 702 TYR A C 1
ATOM 5485 O O . TYR A 1 702 ? 25.641 1.644 -14.578 1 22.02 702 TYR A O 1
ATOM 5493 N N . GLY A 1 703 ? 24.438 3.156 -13.727 1 18.72 703 GLY A N 1
ATOM 5494 C CA . GLY A 1 703 ? 25.344 2.646 -12.703 1 18.72 703 GLY A CA 1
ATOM 5495 C C . GLY A 1 703 ? 24.859 1.341 -12.094 1 18.72 703 GLY A C 1
ATOM 5496 O O . GLY A 1 703 ? 23.875 1.316 -11.359 1 18.72 703 GLY A O 1
ATOM 5497 N N . PHE A 1 704 ? 25 0.285 -12.891 1 20.64 704 PHE A N 1
ATOM 5498 C CA . PHE A 1 704 ? 25 -1.123 -12.516 1 20.64 704 PHE A CA 1
ATOM 5499 C C . PHE A 1 704 ? 25.922 -1.366 -11.328 1 20.64 704 PHE A C 1
ATOM 5501 O O . PHE A 1 704 ? 27.141 -1.413 -11.484 1 20.64 704 PHE A O 1
ATOM 5508 N N . GLY A 1 705 ? 25.797 -0.745 -10.219 1 17.81 705 GLY A N 1
ATOM 5509 C CA . GLY A 1 705 ? 26.797 -1.24 -9.289 1 17.81 705 GLY A CA 1
ATOM 5510 C C . GLY A 1 705 ? 26.859 -2.754 -9.227 1 17.81 705 GLY A C 1
ATOM 5511 O O . GLY A 1 705 ? 25.828 -3.422 -9.133 1 17.81 705 GLY A O 1
ATOM 5512 N N . ALA A 1 706 ? 28.016 -3.285 -9.773 1 19.09 706 ALA A N 1
ATOM 5513 C CA . ALA A 1 706 ? 28.75 -4.547 -9.836 1 19.09 706 ALA A CA 1
ATOM 5514 C C . ALA A 1 706 ? 28.953 -5.129 -8.438 1 19.09 706 ALA A C 1
ATOM 5516 O O . ALA A 1 706 ? 29.953 -4.84 -7.781 1 19.09 706 ALA A O 1
ATOM 5517 N N . GLY A 1 707 ? 28.156 -4.926 -7.391 1 17.19 707 GLY A N 1
ATOM 5518 C CA . GLY A 1 707 ? 28.891 -5.57 -6.316 1 17.19 707 GLY A CA 1
ATOM 5519 C C . GLY A 1 707 ? 29.219 -7.023 -6.602 1 17.19 707 GLY A C 1
ATOM 5520 O O . GLY A 1 707 ? 28.703 -7.602 -7.562 1 17.19 707 GLY A O 1
ATOM 5521 N N . PRO A 1 708 ? 30.328 -7.602 -5.875 1 18.42 708 PRO A N 1
ATOM 5522 C CA . PRO A 1 708 ? 30.875 -8.945 -6.059 1 18.42 708 PRO A CA 1
ATOM 5523 C C . PRO A 1 708 ? 29.812 -10.008 -6.242 1 18.42 708 PRO A C 1
ATOM 5525 O O . PRO A 1 708 ? 28.641 -9.781 -5.91 1 18.42 708 PRO A O 1
ATOM 5528 N N . PRO A 1 709 ? 30.406 -11.18 -6.863 1 19.31 709 PRO A N 1
ATOM 5529 C CA . PRO A 1 709 ? 29.734 -12.477 -6.715 1 19.31 709 PRO A CA 1
ATOM 5530 C C . PRO A 1 709 ? 29.094 -12.648 -5.34 1 19.31 709 PRO A C 1
ATOM 5532 O O . PRO A 1 709 ? 29.562 -12.078 -4.355 1 19.31 709 PRO A O 1
ATOM 5535 N N . MET B 1 1 ? -1.633 -1.31 -57.719 1 18.17 1 MET B N 1
ATOM 5536 C CA . MET B 1 1 ? -0.909 -2.312 -56.938 1 18.17 1 MET B CA 1
ATOM 5537 C C . MET B 1 1 ? -0.543 -1.776 -55.562 1 18.17 1 MET B C 1
ATOM 5539 O O . MET B 1 1 ? 0.312 -0.898 -55.438 1 18.17 1 MET B O 1
ATOM 5543 N N . MET B 1 2 ? -1.418 -1.613 -54.75 1 19.5 2 MET B N 1
ATOM 5544 C CA . MET B 1 2 ? -1.756 -0.639 -53.719 1 19.5 2 MET B CA 1
ATOM 5545 C C . MET B 1 2 ? -0.933 -0.877 -52.469 1 19.5 2 MET B C 1
ATOM 5547 O O . MET B 1 2 ? -0.983 -1.961 -51.875 1 19.5 2 MET B O 1
ATOM 5551 N N . ASP B 1 3 ? 0.304 -0.345 -52.656 1 20.66 3 ASP B N 1
ATOM 5552 C CA . ASP B 1 3 ? 1.471 -0.533 -51.812 1 20.66 3 ASP B CA 1
ATOM 5553 C C . ASP B 1 3 ? 1.108 -0.336 -50.344 1 20.66 3 ASP B C 1
ATOM 5555 O O . ASP B 1 3 ? 0.717 0.76 -49.938 1 20.66 3 ASP B O 1
ATOM 5559 N N . SER B 1 4 ? 0.302 -1.217 -49.969 1 20.17 4 SER B N 1
ATOM 5560 C CA . SER B 1 4 ? -0.386 -1.214 -48.656 1 20.17 4 SER B CA 1
ATOM 5561 C C . SER B 1 4 ? 0.596 -1.021 -47.531 1 20.17 4 SER B C 1
ATOM 5563 O O . SER B 1 4 ? 1.545 -1.793 -47.375 1 20.17 4 SER B O 1
ATOM 5565 N N . ASP B 1 5 ? 0.89 0.251 -47.375 1 20.2 5 ASP B N 1
ATOM 5566 C CA . ASP B 1 5 ? 1.77 0.875 -46.406 1 20.2 5 ASP B CA 1
ATOM 5567 C C . ASP B 1 5 ? 1.628 0.207 -45.031 1 20.2 5 ASP B C 1
ATOM 5569 O O . ASP B 1 5 ? 0.553 0.234 -44.438 1 20.2 5 ASP B O 1
ATOM 5573 N N . LEU B 1 6 ? 2.096 -0.969 -45.094 1 21.58 6 LEU B N 1
ATOM 5574 C CA . LEU B 1 6 ? 2.035 -1.839 -43.906 1 21.58 6 LEU B CA 1
ATOM 5575 C C . LEU B 1 6 ? 2.496 -1.1 -42.656 1 21.58 6 LEU B C 1
ATOM 5577 O O . LEU B 1 6 ? 3.518 -0.407 -42.688 1 21.58 6 LEU B O 1
ATOM 5581 N N . PRO B 1 7 ? 1.511 -0.768 -41.969 1 20.36 7 PRO B N 1
ATOM 5582 C CA . PRO B 1 7 ? 1.69 0.146 -40.844 1 20.36 7 PRO B CA 1
ATOM 5583 C C . PRO B 1 7 ? 2.914 -0.195 -39.969 1 20.36 7 PRO B C 1
ATOM 5585 O O . PRO B 1 7 ? 3.268 -1.369 -39.844 1 20.36 7 PRO B O 1
ATOM 5588 N N . ALA B 1 8 ? 3.914 0.676 -40.188 1 20.03 8 ALA B N 1
ATOM 5589 C CA . ALA B 1 8 ? 5.234 0.746 -39.562 1 20.03 8 ALA B CA 1
ATOM 5590 C C . ALA B 1 8 ? 5.188 0.261 -38.125 1 20.03 8 ALA B C 1
ATOM 5592 O O . ALA B 1 8 ? 4.309 0.662 -37.344 1 20.03 8 ALA B O 1
ATOM 5593 N N . GLY B 1 9 ? 5.402 -0.916 -37.906 1 19.05 9 GLY B N 1
ATOM 5594 C CA . GLY B 1 9 ? 5.516 -1.616 -36.656 1 19.05 9 GLY B CA 1
ATOM 5595 C C . GLY B 1 9 ? 6.27 -0.825 -35.594 1 19.05 9 GLY B C 1
ATOM 5596 O O . GLY B 1 9 ? 6.918 0.174 -35.906 1 19.05 9 GLY B O 1
ATOM 5597 N N . TYR B 1 10 ? 5.984 -0.979 -34.312 1 21.16 10 TYR B N 1
ATOM 5598 C CA . TYR B 1 10 ? 6.094 -0.036 -33.219 1 21.16 10 TYR B CA 1
ATOM 5599 C C . TYR B 1 10 ? 7.508 0.526 -33.125 1 21.16 10 TYR B C 1
ATOM 5601 O O . TYR B 1 10 ? 7.691 1.719 -32.844 1 21.16 10 TYR B O 1
ATOM 5609 N N . PHE B 1 11 ? 8.641 -0.346 -33.031 1 19.98 11 PHE B N 1
ATOM 5610 C CA . PHE B 1 11 ? 9.82 0.31 -32.469 1 19.98 11 PHE B CA 1
ATOM 5611 C C . PHE B 1 11 ? 10.516 1.146 -33.531 1 19.98 11 PHE B C 1
ATOM 5613 O O . PHE B 1 11 ? 11.352 0.636 -34.281 1 19.98 11 PHE B O 1
ATOM 5620 N N . SER B 1 12 ? 9.867 1.943 -34.469 1 17.88 12 SER B N 1
ATOM 5621 C CA . SER B 1 12 ? 10.461 2.75 -35.531 1 17.88 12 SER B CA 1
ATOM 5622 C C . SER B 1 12 ? 11.609 3.604 -35 1 17.88 12 SER B C 1
ATOM 5624 O O . SER B 1 12 ? 11.641 3.936 -33.812 1 17.88 12 SER B O 1
ATOM 5626 N N . THR B 1 13 ? 12.672 3.811 -35.969 1 20.25 13 THR B N 1
ATOM 5627 C CA . THR B 1 13 ? 13.938 4.527 -35.875 1 20.25 13 THR B CA 1
ATOM 5628 C C . THR B 1 13 ? 13.703 6.023 -35.688 1 20.25 13 THR B C 1
ATOM 5630 O O . THR B 1 13 ? 12.938 6.637 -36.438 1 20.25 13 THR B O 1
ATOM 5633 N N . PHE B 1 14 ? 13.758 6.656 -34.781 1 21.03 14 PHE B N 1
ATOM 5634 C CA . PHE B 1 14 ? 13.805 8.109 -34.75 1 21.03 14 PHE B CA 1
ATOM 5635 C C . PHE B 1 14 ? 14.93 8.641 -35.625 1 21.03 14 PHE B C 1
ATOM 5637 O O . PHE B 1 14 ? 16.109 8.586 -35.25 1 21.03 14 PHE B O 1
ATOM 5644 N N . SER B 1 15 ? 15.086 8.375 -37.031 1 19.36 15 SER B N 1
ATOM 5645 C CA . SER B 1 15 ? 16.016 8.953 -38 1 19.36 15 SER B CA 1
ATOM 5646 C C . SER B 1 15 ? 15.797 10.461 -38.125 1 19.36 15 SER B C 1
ATOM 5648 O O . SER B 1 15 ? 14.781 10.898 -38.688 1 19.36 15 SER B O 1
ATOM 5650 N N . ILE B 1 16 ? 16.203 11.375 -37.375 1 21.55 16 ILE B N 1
ATOM 5651 C CA . ILE B 1 16 ? 16.188 12.703 -37.969 1 21.55 16 ILE B CA 1
ATOM 5652 C C . ILE B 1 16 ? 17.281 12.812 -39.031 1 21.55 16 ILE B C 1
ATOM 5654 O O . ILE B 1 16 ? 17.297 13.758 -39.812 1 21.55 16 ILE B O 1
ATOM 5658 N N . ILE B 1 17 ? 18.484 11.977 -39.312 1 20.98 17 ILE B N 1
ATOM 5659 C CA . ILE B 1 17 ? 19.703 12.5 -39.906 1 20.98 17 ILE B CA 1
ATOM 5660 C C . ILE B 1 17 ? 19.531 12.609 -41.406 1 20.98 17 ILE B C 1
ATOM 5662 O O . ILE B 1 17 ? 20.422 13.078 -42.125 1 20.98 17 ILE B O 1
ATOM 5666 N N . ASP B 1 18 ? 18.578 12.625 -42.312 1 20.02 18 ASP B N 1
ATOM 5667 C CA . ASP B 1 18 ? 18.938 12.484 -43.719 1 20.02 18 ASP B CA 1
ATOM 5668 C C . ASP B 1 18 ? 19.391 13.82 -44.281 1 20.02 18 ASP B C 1
ATOM 5670 O O . ASP B 1 18 ? 18.641 14.461 -45.031 1 20.02 18 ASP B O 1
ATOM 5674 N N . LEU B 1 19 ? 20.016 14.836 -43.719 1 16.98 19 LEU B N 1
ATOM 5675 C CA . LEU B 1 19 ? 20.438 15.852 -44.688 1 16.98 19 LEU B CA 1
ATOM 5676 C C . LEU B 1 19 ? 21.547 15.32 -45.562 1 16.98 19 LEU B C 1
ATOM 5678 O O . LEU B 1 19 ? 22.25 14.367 -45.219 1 16.98 19 LEU B O 1
ATOM 5682 N N . SER B 1 20 ? 22.594 16.25 -46.562 1 16.97 20 SER B N 1
ATOM 5683 C CA . SER B 1 20 ? 22.812 16.656 -47.938 1 16.97 20 SER B CA 1
ATOM 5684 C C . SER B 1 20 ? 24.094 16.047 -48.5 1 16.97 20 SER B C 1
ATOM 5686 O O . SER B 1 20 ? 25.109 15.953 -47.781 1 16.97 20 SER B O 1
ATOM 5688 N N . ARG B 1 21 ? 24.188 15.469 -49.812 1 19.06 21 ARG B N 1
ATOM 5689 C CA . ARG B 1 21 ? 24.859 14.586 -50.75 1 19.06 21 ARG B CA 1
ATOM 5690 C C . ARG B 1 21 ? 26.141 15.219 -51.281 1 19.06 21 ARG B C 1
ATOM 5692 O O . ARG B 1 21 ? 26.781 14.672 -52.188 1 19.06 21 ARG B O 1
ATOM 5699 N N . GLY B 1 22 ? 26.688 16.469 -51.125 1 17.19 22 GLY B N 1
ATOM 5700 C CA . GLY B 1 22 ? 27.375 16.828 -52.344 1 17.19 22 GLY B CA 1
ATOM 5701 C C . GLY B 1 22 ? 28.609 15.984 -52.625 1 17.19 22 GLY B C 1
ATOM 5702 O O . GLY B 1 22 ? 29.062 15.242 -51.75 1 17.19 22 GLY B O 1
ATOM 5703 N N . THR B 1 23 ? 29.766 16.203 -53.688 1 17.75 23 THR B N 1
ATOM 5704 C CA . THR B 1 23 ? 30.453 15.727 -54.875 1 17.75 23 THR B CA 1
ATOM 5705 C C . THR B 1 23 ? 31.859 15.258 -54.531 1 17.75 23 THR B C 1
ATOM 5707 O O . THR B 1 23 ? 32.5 14.57 -55.344 1 17.75 23 THR B O 1
ATOM 5710 N N . LEU B 1 24 ? 32.719 15.688 -53.438 1 18.8 24 LEU B N 1
ATOM 5711 C CA . LEU B 1 24 ? 34.062 16.031 -53.938 1 18.8 24 LEU B CA 1
ATOM 5712 C C . LEU B 1 24 ? 34.875 14.773 -54.25 1 18.8 24 LEU B C 1
ATOM 5714 O O . LEU B 1 24 ? 34.844 13.812 -53.469 1 18.8 24 LEU B O 1
ATOM 5718 N N . GLU B 1 25 ? 35.75 14.453 -55.375 1 18.83 25 GLU B N 1
ATOM 5719 C CA . GLU B 1 25 ? 36.406 13.633 -56.406 1 18.83 25 GLU B CA 1
ATOM 5720 C C . GLU B 1 25 ? 37.531 12.797 -55.781 1 18.83 25 GLU B C 1
ATOM 5722 O O . GLU B 1 25 ? 37.438 11.57 -55.719 1 18.83 25 GLU B O 1
ATOM 5727 N N . GLY B 1 26 ? 38.938 12.836 -56.25 1 19 26 GLY B N 1
ATOM 5728 C CA . GLY B 1 26 ? 39.875 12.07 -57.031 1 19 26 GLY B CA 1
ATOM 5729 C C . GLY B 1 26 ? 40.906 11.312 -56.219 1 19 26 GLY B C 1
ATOM 5730 O O . GLY B 1 26 ? 41.219 10.164 -56.5 1 19 26 GLY B O 1
ATOM 5731 N N . LEU B 1 27 ? 41.844 11.891 -55.438 1 20.75 27 LEU B N 1
ATOM 5732 C CA . LEU B 1 27 ? 43.281 11.68 -55.625 1 20.75 27 LEU B CA 1
ATOM 5733 C C . LEU B 1 27 ? 43.75 10.453 -54.875 1 20.75 27 LEU B C 1
ATOM 5735 O O . LEU B 1 27 ? 43.125 10.039 -53.906 1 20.75 27 LEU B O 1
ATOM 5739 N N . GLY B 1 28 ? 45 9.781 -55 1 21.56 28 GLY B N 1
ATOM 5740 C CA . GLY B 1 28 ? 45.844 8.625 -55.188 1 21.56 28 GLY B CA 1
ATOM 5741 C C . GLY B 1 28 ? 46.25 7.953 -53.875 1 21.56 28 GLY B C 1
ATOM 5742 O O . GLY B 1 28 ? 47.094 7.078 -53.844 1 21.56 28 GLY B O 1
ATOM 5743 N N . ARG B 1 29 ? 45.469 7.848 -52.688 1 25.27 29 ARG B N 1
ATOM 5744 C CA . ARG B 1 29 ? 46.344 7.797 -51.531 1 25.27 29 ARG B CA 1
ATOM 5745 C C . ARG B 1 29 ? 47.062 6.457 -51.438 1 25.27 29 ARG B C 1
ATOM 5747 O O . ARG B 1 29 ? 46.469 5.41 -51.719 1 25.27 29 ARG B O 1
ATOM 5754 N N . PRO B 1 30 ? 48.375 6.195 -51.25 1 24.7 30 PRO B N 1
ATOM 5755 C CA . PRO B 1 30 ? 49.438 5.18 -51.25 1 24.7 30 PRO B CA 1
ATOM 5756 C C . PRO B 1 30 ? 49.094 4 -50.312 1 24.7 30 PRO B C 1
ATOM 5758 O O . PRO B 1 30 ? 48.25 4.117 -49.438 1 24.7 30 PRO B O 1
ATOM 5761 N N . GLN B 1 31 ? 49.875 2.77 -50.438 1 23.8 31 GLN B N 1
ATOM 5762 C CA . GLN B 1 31 ? 49.781 1.334 -50.188 1 23.8 31 GLN B CA 1
ATOM 5763 C C . GLN B 1 31 ? 49.75 1.028 -48.688 1 23.8 31 GLN B C 1
ATOM 5765 O O . GLN B 1 31 ? 50.781 1.037 -48 1 23.8 31 GLN B O 1
ATOM 5770 N N . ARG B 1 32 ? 49 1.635 -47.969 1 28.91 32 ARG B N 1
ATOM 5771 C CA . ARG B 1 32 ? 49.344 1.789 -46.531 1 28.91 32 ARG B CA 1
ATOM 5772 C C . ARG B 1 32 ? 49.531 0.432 -45.875 1 28.91 32 ARG B C 1
ATOM 5774 O O . ARG B 1 32 ? 48.719 -0.485 -46.094 1 28.91 32 ARG B O 1
ATOM 5781 N N . ARG B 1 33 ? 50.719 -0.019 -45.344 1 29.31 33 ARG B N 1
ATOM 5782 C CA . ARG B 1 33 ? 51.25 -1.166 -44.625 1 29.31 33 ARG B CA 1
ATOM 5783 C C . ARG B 1 33 ? 50.219 -1.753 -43.688 1 29.31 33 ARG B C 1
ATOM 5785 O O . ARG B 1 33 ? 49.406 -1.022 -43.125 1 29.31 33 ARG B O 1
ATOM 5792 N N . ASN B 1 34 ? 49.969 -3.07 -43.781 1 30.02 34 ASN B N 1
ATOM 5793 C CA . ASN B 1 34 ? 48.906 -3.789 -43.094 1 30.02 34 ASN B CA 1
ATOM 5794 C C . ASN B 1 34 ? 48.938 -3.604 -41.594 1 30.02 34 ASN B C 1
ATOM 5796 O O . ASN B 1 34 ? 49.781 -4.211 -40.906 1 30.02 34 ASN B O 1
ATOM 5800 N N . ARG B 1 35 ? 48.844 -2.486 -41.062 1 37.16 35 ARG B N 1
ATOM 5801 C CA . ARG B 1 35 ? 49.031 -2.055 -39.688 1 37.16 35 ARG B CA 1
ATOM 5802 C C . ARG B 1 35 ? 48.188 -2.883 -38.75 1 37.16 35 ARG B C 1
ATOM 5804 O O . ARG B 1 35 ? 47.031 -3.211 -39.031 1 37.16 35 ARG B O 1
ATOM 5811 N N . ARG B 1 36 ? 48.906 -3.668 -37.844 1 42.97 36 ARG B N 1
ATOM 5812 C CA . ARG B 1 36 ? 48.25 -4.367 -36.75 1 42.97 36 ARG B CA 1
ATOM 5813 C C . ARG B 1 36 ? 47.062 -3.598 -36.219 1 42.97 36 ARG B C 1
ATOM 5815 O O . ARG B 1 36 ? 47.156 -2.408 -35.938 1 42.97 36 ARG B O 1
ATOM 5822 N N . ILE B 1 37 ? 45.969 -4.059 -36.562 1 48.75 37 ILE B N 1
ATOM 5823 C CA . ILE B 1 37 ? 44.75 -3.281 -36.344 1 48.75 37 ILE B CA 1
ATOM 5824 C C . ILE B 1 37 ? 44.406 -3.266 -34.875 1 48.75 37 ILE B C 1
ATOM 5826 O O . ILE B 1 37 ? 44.125 -4.312 -34.281 1 48.75 37 ILE B O 1
ATOM 5830 N N . PHE B 1 38 ? 44.906 -2.453 -34.062 1 55.84 38 PHE B N 1
ATOM 5831 C CA . PHE B 1 38 ? 44.75 -2.326 -32.594 1 55.84 38 PHE B CA 1
ATOM 5832 C C . PHE B 1 38 ? 43.406 -1.778 -32.219 1 55.84 38 PHE B C 1
ATOM 5834 O O . PHE B 1 38 ? 43.188 -1.365 -31.094 1 55.84 38 PHE B O 1
ATOM 5841 N N . VAL B 1 39 ? 42.594 -2.01 -33.281 1 64.69 39 VAL B N 1
ATOM 5842 C CA . VAL B 1 39 ? 41.25 -1.436 -33.156 1 64.69 39 VAL B CA 1
ATOM 5843 C C . VAL B 1 39 ? 40.219 -2.545 -33.219 1 64.69 39 VAL B C 1
ATOM 5845 O O . VAL B 1 39 ? 40.469 -3.643 -33.719 1 64.69 39 VAL B O 1
ATOM 5848 N N . CYS B 1 40 ? 39.062 -2.408 -32.625 1 64.88 40 CYS B N 1
ATOM 5849 C CA . CYS B 1 40 ? 38.062 -3.453 -32.594 1 64.88 40 CYS B CA 1
ATOM 5850 C C . CYS B 1 40 ? 37.594 -3.793 -34 1 64.88 40 CYS B C 1
ATOM 5852 O O . CYS B 1 40 ? 37.688 -2.975 -34.906 1 64.88 40 CYS B O 1
ATOM 5854 N N . ILE B 1 41 ? 37.094 -4.957 -34.219 1 67.62 41 ILE B N 1
ATOM 5855 C CA . ILE B 1 41 ? 36.812 -5.52 -35.531 1 67.62 41 ILE B CA 1
ATOM 5856 C C . ILE B 1 41 ? 35.812 -4.625 -36.25 1 67.62 41 ILE B C 1
ATOM 5858 O O . ILE B 1 41 ? 36 -4.277 -37.438 1 67.62 41 ILE B O 1
ATOM 5862 N N . PRO B 1 42 ? 34.906 -4.098 -35.656 1 68.75 42 PRO B N 1
ATOM 5863 C CA . PRO B 1 42 ? 33.969 -3.219 -36.375 1 68.75 42 PRO B CA 1
ATOM 5864 C C . PRO B 1 42 ? 34.594 -1.873 -36.719 1 68.75 42 PRO B C 1
ATOM 5866 O O . PRO B 1 42 ? 34.406 -1.372 -37.844 1 68.75 42 PRO B O 1
ATOM 5869 N N . CYS B 1 43 ? 35.406 -1.417 -35.906 1 68.19 43 CYS B N 1
ATOM 5870 C CA . CYS B 1 43 ? 36.125 -0.173 -36.188 1 68.19 43 CYS B CA 1
ATOM 5871 C C . CYS B 1 43 ? 37.156 -0.36 -37.281 1 68.19 43 CYS B C 1
ATOM 5873 O O . CYS B 1 43 ? 37.375 0.534 -38.094 1 68.19 43 CYS B O 1
ATOM 5875 N N . HIS B 1 44 ? 37.812 -1.497 -37.312 1 69.62 44 HIS B N 1
ATOM 5876 C CA . HIS B 1 44 ? 38.812 -1.868 -38.344 1 69.62 44 HIS B CA 1
ATOM 5877 C C . HIS B 1 44 ? 38.156 -1.973 -39.719 1 69.62 44 HIS B C 1
ATOM 5879 O O . HIS B 1 44 ? 38.688 -1.473 -40.688 1 69.62 44 HIS B O 1
ATOM 5885 N N . ARG B 1 45 ? 37.031 -2.629 -39.75 1 65.31 45 ARG B N 1
ATOM 5886 C CA . ARG B 1 45 ? 36.281 -2.857 -40.969 1 65.31 45 ARG B CA 1
ATOM 5887 C C . ARG B 1 45 ? 35.75 -1.546 -41.562 1 65.31 45 ARG B C 1
ATOM 5889 O O . ARG B 1 45 ? 35.688 -1.379 -42.781 1 65.31 45 ARG B O 1
ATOM 5896 N N . ARG B 1 46 ? 35.469 -0.613 -40.781 1 64.69 46 ARG B N 1
ATOM 5897 C CA . ARG B 1 46 ? 34.875 0.662 -41.156 1 64.69 46 ARG B CA 1
ATOM 5898 C C . ARG B 1 46 ? 35.906 1.767 -41.219 1 64.69 46 ARG B C 1
ATOM 5900 O O . ARG B 1 46 ? 35.562 2.93 -41.469 1 64.69 46 ARG B O 1
ATOM 5907 N N . LYS B 1 47 ? 37.312 1.31 -41.156 1 62.84 47 LYS B N 1
ATOM 5908 C CA . LYS B 1 47 ? 38.531 2.123 -41.25 1 62.84 47 LYS B CA 1
ATOM 5909 C C . LYS B 1 47 ? 38.438 3.357 -40.344 1 62.84 47 LYS B C 1
ATOM 5911 O O . LYS B 1 47 ? 38.781 4.461 -40.781 1 62.84 47 LYS B O 1
ATOM 5916 N N . LEU B 1 48 ? 37.688 3.199 -39.219 1 64.5 48 LEU B N 1
ATOM 5917 C CA . LEU B 1 48 ? 37.5 4.285 -38.281 1 64.5 48 LEU B CA 1
ATOM 5918 C C . LEU B 1 48 ? 38.562 4.238 -37.188 1 64.5 48 LEU B C 1
ATOM 5920 O O . LEU B 1 48 ? 39.156 3.184 -36.906 1 64.5 48 LEU B O 1
ATOM 5924 N N . LYS B 1 49 ? 39.031 5.32 -36.688 1 65.44 49 LY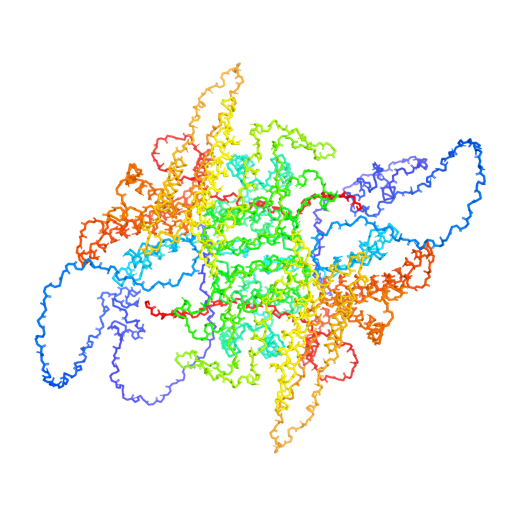S B N 1
ATOM 5925 C CA . LYS B 1 49 ? 40 5.395 -35.625 1 65.44 49 LYS B CA 1
ATOM 5926 C C . LYS B 1 49 ? 39.438 4.805 -34.344 1 65.44 49 LYS B C 1
ATOM 5928 O O . LYS B 1 49 ? 38.438 5.281 -33.812 1 65.44 49 LYS B O 1
ATOM 5933 N N . CYS B 1 50 ? 39.688 3.576 -33.844 1 62.72 50 CYS B N 1
ATOM 5934 C CA . CYS B 1 50 ? 39.25 2.762 -32.688 1 62.72 50 CYS B CA 1
ATOM 5935 C C . CYS B 1 50 ? 39.938 3.199 -31.422 1 62.72 50 CYS B C 1
ATOM 5937 O O . CYS B 1 50 ? 41.156 3.422 -31.406 1 62.72 50 CYS B O 1
ATOM 5939 N N . ASP B 1 51 ? 39.406 3.75 -30.625 1 63.75 51 ASP B N 1
ATOM 5940 C CA . ASP B 1 51 ? 40.094 4.258 -29.453 1 63.75 51 ASP B CA 1
ATOM 5941 C C . ASP B 1 51 ? 40.562 3.113 -28.547 1 63.75 51 ASP B C 1
ATOM 5943 O O . ASP B 1 51 ? 40.969 3.338 -27.406 1 63.75 51 ASP B O 1
ATOM 5947 N N . LYS B 1 52 ? 40.469 1.721 -28.984 1 64.19 52 LYS B N 1
ATOM 5948 C CA . LYS B 1 52 ? 40.938 0.433 -28.484 1 64.19 52 LYS B CA 1
ATOM 5949 C C . LYS B 1 52 ? 40.188 0.027 -27.234 1 64.19 52 LYS B C 1
ATOM 5951 O O . LYS B 1 52 ? 40.625 -0.858 -26.484 1 64.19 52 LYS B O 1
ATOM 5956 N N . GLY B 1 53 ? 38.906 0.766 -27.047 1 64.94 53 GLY B N 1
ATOM 5957 C CA . GLY B 1 53 ? 38.031 0.388 -25.953 1 64.94 53 GLY B CA 1
ATOM 5958 C C . GLY B 1 53 ? 37.188 -0.828 -26.266 1 64.94 53 GLY B C 1
ATOM 5959 O O . GLY B 1 53 ? 36.938 -1.149 -27.422 1 64.94 53 GLY B O 1
ATOM 5960 N N . GLN B 1 54 ? 36.938 -1.956 -25.484 1 59.44 54 GLN B N 1
ATOM 5961 C CA . GLN B 1 54 ? 36.031 -3.113 -25.625 1 59.44 54 GLN B CA 1
ATOM 5962 C C . GLN B 1 54 ? 34.812 -2.975 -24.734 1 59.44 54 GLN B C 1
ATOM 5964 O O . GLN B 1 54 ? 34.875 -3.207 -23.531 1 59.44 54 GLN B O 1
ATOM 5969 N N . PRO B 1 55 ? 33.562 -2.414 -25.516 1 64.81 55 PRO B N 1
ATOM 5970 C CA . PRO B 1 55 ? 33.469 -2.078 -26.938 1 64.81 55 PRO B CA 1
ATOM 5971 C C . PRO B 1 55 ? 33.969 -0.67 -27.25 1 64.81 55 PRO B C 1
ATOM 5973 O O . PRO B 1 55 ? 33.906 0.212 -26.391 1 64.81 55 PRO B O 1
ATOM 5976 N N . CYS B 1 56 ? 34.562 -0.404 -28.391 1 65.06 56 CYS B N 1
ATOM 5977 C CA . CYS B 1 56 ? 35.25 0.839 -28.656 1 65.06 56 CYS B CA 1
ATOM 5978 C C . CYS B 1 56 ? 34.281 1.998 -28.844 1 65.06 56 CYS B C 1
ATOM 5980 O O . CYS B 1 56 ? 33.125 1.787 -29.172 1 65.06 56 CYS B O 1
ATOM 5982 N N . ALA B 1 57 ? 34.688 3.258 -28.344 1 64.81 57 ALA B N 1
ATOM 5983 C CA . ALA B 1 57 ? 33.844 4.449 -28.328 1 64.81 57 ALA B CA 1
ATOM 5984 C C . ALA B 1 57 ? 33.094 4.598 -29.641 1 64.81 57 ALA B C 1
ATOM 5986 O O . ALA B 1 57 ? 31.953 5.07 -29.656 1 64.81 57 ALA B O 1
ATOM 5987 N N . ARG B 1 58 ? 33.531 4.012 -30.656 1 64.19 58 ARG B N 1
ATOM 5988 C CA . ARG B 1 58 ? 33.031 4.188 -32 1 64.19 58 ARG B CA 1
ATOM 5989 C C . ARG B 1 58 ? 32 3.115 -32.344 1 64.19 58 ARG B C 1
ATOM 5991 O O . ARG B 1 58 ? 30.969 3.404 -32.969 1 64.19 58 ARG B O 1
ATOM 5998 N N . CYS B 1 59 ? 32.188 1.934 -31.844 1 64.38 59 CYS B N 1
ATOM 5999 C CA . CYS B 1 59 ? 31.234 0.827 -31.922 1 64.38 59 CYS B CA 1
ATOM 6000 C C . CYS B 1 59 ? 30.047 1.064 -31 1 64.38 59 CYS B C 1
ATOM 6002 O O . CYS B 1 59 ? 28.922 0.707 -31.344 1 64.38 59 CYS B O 1
ATOM 6004 N N . ILE B 1 60 ? 30.172 1.802 -30.047 1 65.44 60 ILE B N 1
ATOM 6005 C CA . ILE B 1 60 ? 29.078 2.252 -29.203 1 65.44 60 ILE B CA 1
ATOM 6006 C C . ILE B 1 60 ? 28.234 3.285 -29.953 1 65.44 60 ILE B C 1
ATOM 6008 O O . ILE B 1 60 ? 27.016 3.195 -29.984 1 65.44 60 ILE B O 1
ATOM 6012 N N . GLN B 1 61 ? 28.859 4.336 -30.625 1 64.94 61 GLN B N 1
ATOM 6013 C CA . GLN B 1 61 ? 28.281 5.484 -31.297 1 64.94 61 GLN B CA 1
ATOM 6014 C C . GLN B 1 61 ? 27.547 5.059 -32.562 1 64.94 61 GLN B C 1
ATOM 6016 O O . GLN B 1 61 ? 26.531 5.645 -32.938 1 64.94 61 GLN B O 1
ATOM 6021 N N . SER B 1 62 ? 28.109 3.951 -33.188 1 63.69 62 SER B N 1
ATOM 6022 C CA . SER B 1 62 ? 27.594 3.469 -34.469 1 63.69 62 SER B CA 1
ATOM 6023 C C . SER B 1 62 ? 26.547 2.381 -34.25 1 63.69 62 SER B C 1
ATOM 6025 O O . SER B 1 62 ? 25.984 1.858 -35.219 1 63.69 62 SER B O 1
ATOM 6027 N N . GLY B 1 63 ? 26.125 2.148 -33.094 1 57 63 GLY B N 1
ATOM 6028 C CA . GLY B 1 63 ? 25.078 1.232 -32.688 1 57 63 GLY B CA 1
ATOM 6029 C C . GLY B 1 63 ? 25.484 -0.226 -32.781 1 57 63 GLY B C 1
ATOM 6030 O O . GLY B 1 63 ? 24.625 -1.114 -32.844 1 57 63 GLY B O 1
ATOM 6031 N N . SER B 1 64 ? 26.766 -0.475 -33 1 54.06 64 SER B N 1
ATOM 6032 C CA . SER B 1 64 ? 27.266 -1.819 -33.281 1 54.06 64 SER B CA 1
ATOM 6033 C C . SER B 1 64 ? 28.156 -2.301 -32.125 1 54.06 64 SER B C 1
ATOM 6035 O O . SER B 1 64 ? 29.141 -3.008 -32.375 1 54.06 64 SER B O 1
ATOM 6037 N N . ALA B 1 65 ? 27.984 -1.874 -30.922 1 63.66 65 ALA B N 1
ATOM 6038 C CA . ALA B 1 65 ? 28.828 -2.115 -29.766 1 63.66 65 ALA B CA 1
ATOM 6039 C C . ALA B 1 65 ? 28.969 -3.609 -29.484 1 63.66 65 ALA B C 1
ATOM 6041 O O . ALA B 1 65 ? 30.031 -4.086 -29.109 1 63.66 65 ALA B O 1
ATOM 6042 N N . ASP B 1 66 ? 27.844 -4.285 -29.719 1 59.53 66 ASP B N 1
ATOM 6043 C CA . ASP B 1 66 ? 27.797 -5.719 -29.438 1 59.53 66 ASP B CA 1
ATOM 6044 C C . ASP B 1 66 ? 28.703 -6.488 -30.406 1 59.53 66 ASP B C 1
ATOM 6046 O O . ASP B 1 66 ? 29.078 -7.629 -30.141 1 59.53 66 ASP B O 1
ATOM 6050 N N . GLU B 1 67 ? 28.953 -5.867 -31.578 1 64 67 GLU B N 1
ATOM 6051 C CA . GLU B 1 67 ? 29.812 -6.453 -32.594 1 64 67 GLU B CA 1
ATOM 6052 C C . GLU B 1 67 ? 31.266 -6 -32.438 1 64 67 GLU B C 1
ATOM 6054 O O . GLU B 1 67 ? 32.125 -6.355 -33.25 1 64 67 GLU B O 1
ATOM 6059 N N . CYS B 1 68 ? 31.516 -5.238 -31.375 1 60.5 68 CYS B N 1
ATOM 6060 C CA . CYS B 1 68 ? 32.844 -4.68 -31.125 1 60.5 68 CYS B CA 1
ATOM 6061 C C . CYS B 1 68 ? 33.781 -5.746 -30.578 1 60.5 68 CYS B C 1
ATOM 6063 O O . CYS B 1 68 ? 33.75 -6.066 -29.375 1 60.5 68 CYS B O 1
ATOM 6065 N N . VAL B 1 69 ? 34.219 -6.461 -31.453 1 67.19 69 VAL B N 1
ATOM 6066 C CA . VAL B 1 69 ? 35.062 -7.609 -31.172 1 67.19 69 VAL B CA 1
ATOM 6067 C C . VAL B 1 69 ? 36.5 -7.305 -31.594 1 67.19 69 VAL B C 1
ATOM 6069 O O . VAL B 1 69 ? 36.719 -6.734 -32.656 1 67.19 69 VAL B O 1
ATOM 6072 N N . TYR B 1 70 ? 37.312 -7.258 -30.578 1 57.09 70 TYR B N 1
ATOM 6073 C CA . TYR B 1 70 ? 38.75 -7.023 -30.875 1 57.09 70 TYR B CA 1
ATOM 6074 C C . TYR B 1 70 ? 39.438 -8.328 -31.219 1 57.09 70 TYR B C 1
ATOM 6076 O O . TYR B 1 70 ? 39.062 -9.398 -30.734 1 57.09 70 TYR B O 1
ATOM 6084 N N . GLN B 1 71 ? 40.188 -8.352 -32.125 1 50.22 71 GLN B N 1
ATOM 6085 C CA . GLN B 1 71 ? 40.906 -9.562 -32.5 1 50.22 71 GLN B CA 1
ATOM 6086 C C . GLN B 1 71 ? 41.781 -10.055 -31.344 1 50.22 71 GLN B C 1
ATOM 6088 O O . GLN B 1 71 ? 42.531 -9.281 -30.75 1 50.22 71 GLN B O 1
ATOM 6093 N N . GLN B 1 72 ? 41.219 -11.102 -30.641 1 43.91 72 GLN B N 1
ATOM 6094 C CA . GLN B 1 72 ? 41.969 -11.75 -29.578 1 43.91 72 GLN B CA 1
ATOM 6095 C C . GLN B 1 72 ? 43.375 -12.125 -30.047 1 43.91 72 GLN B C 1
ATOM 6097 O O . GLN B 1 72 ? 43.531 -12.797 -31.062 1 43.91 72 GLN B O 1
ATOM 6102 N N . TYR B 1 73 ? 44.156 -11.18 -29.688 1 34.75 73 TYR B N 1
ATOM 6103 C CA . TYR B 1 73 ? 45.5 -11.695 -29.953 1 34.75 73 TYR B CA 1
ATOM 6104 C C . TYR B 1 73 ? 45.906 -12.68 -28.859 1 34.75 73 TYR B C 1
ATOM 6106 O O . TYR B 1 73 ? 45.625 -12.477 -27.688 1 34.75 73 TYR B O 1
ATOM 6114 N N . PRO B 1 74 ? 46 -13.812 -29.156 1 32.06 74 PRO B N 1
ATOM 6115 C CA . PRO B 1 74 ? 46.469 -14.844 -28.234 1 32.06 74 PRO B CA 1
ATOM 6116 C C . PRO B 1 74 ? 47.531 -14.32 -27.25 1 32.06 74 PRO B C 1
ATOM 6118 O O . PRO B 1 74 ? 48.406 -13.547 -27.625 1 32.06 74 PRO B O 1
ATOM 6121 N N . PRO B 1 75 ? 46.938 -14.117 -25.875 1 29.94 75 PRO B N 1
ATOM 6122 C CA . PRO B 1 75 ? 47.938 -13.633 -24.938 1 29.94 75 PRO B CA 1
ATOM 6123 C C . PRO B 1 75 ? 49.281 -14.297 -25.141 1 29.94 75 PRO B C 1
ATOM 6125 O O . PRO B 1 75 ? 49.375 -15.484 -25.469 1 29.94 75 PRO B O 1
ATOM 6128 N N . GLY B 1 76 ? 50.156 -13.625 -25.594 1 25.17 76 GLY B N 1
ATOM 6129 C CA . GLY B 1 76 ? 51.5 -14.109 -25.75 1 25.17 76 GLY B CA 1
ATOM 6130 C C . GLY B 1 76 ? 52.031 -14.789 -24.5 1 25.17 76 GLY B C 1
ATOM 6131 O O . GLY B 1 76 ? 51.625 -14.453 -23.375 1 25.17 76 GLY B O 1
ATOM 6132 N N . SER B 1 77 ? 52.406 -15.984 -24.609 1 25.8 77 SER B N 1
ATOM 6133 C CA . SER B 1 77 ? 53.094 -16.938 -23.734 1 25.8 77 SER B CA 1
ATOM 6134 C C . SER B 1 77 ? 54.156 -16.25 -22.906 1 25.8 77 SER B C 1
ATOM 6136 O O . SER B 1 77 ? 55.219 -15.898 -23.438 1 25.8 77 SER B O 1
ATOM 6138 N N . ARG B 1 78 ? 53.688 -15.18 -22.219 1 25.73 78 ARG B N 1
ATOM 6139 C CA . ARG B 1 78 ? 54.906 -14.75 -21.562 1 25.73 78 ARG B CA 1
ATOM 6140 C C . ARG B 1 78 ? 55.562 -15.891 -20.781 1 25.73 78 ARG B C 1
ATOM 6142 O O . ARG B 1 78 ? 54.875 -16.578 -20.016 1 25.73 78 ARG B O 1
ATOM 6149 N N . ARG B 1 79 ? 56.688 -16.234 -21.125 1 25.78 79 ARG B N 1
ATOM 6150 C CA . ARG B 1 79 ? 57.719 -17.172 -20.766 1 25.78 79 ARG B CA 1
ATOM 6151 C C . ARG B 1 79 ? 58.188 -16.953 -19.312 1 25.78 79 ARG B C 1
ATOM 6153 O O . ARG B 1 79 ? 58.938 -16.031 -19.031 1 25.78 79 ARG B O 1
ATOM 6160 N N . ASP B 1 80 ? 57.156 -17.047 -18.344 1 20.23 80 ASP B N 1
ATOM 6161 C CA . ASP B 1 80 ? 57.656 -16.984 -16.984 1 20.23 80 ASP B CA 1
ATOM 6162 C C . ASP B 1 80 ? 58.781 -18 -16.75 1 20.23 80 ASP B C 1
ATOM 6164 O O . ASP B 1 80 ? 58.562 -19.203 -16.938 1 20.23 80 ASP B O 1
ATOM 6168 N N . SER B 1 81 ? 59.969 -17.656 -16.75 1 18.75 81 SER B N 1
ATOM 6169 C CA . SER B 1 81 ? 61.25 -18.312 -16.656 1 18.75 81 SER B CA 1
ATOM 6170 C C . SER B 1 81 ? 61.406 -19.062 -15.336 1 18.75 81 SER B C 1
ATOM 6172 O O . SER B 1 81 ? 62.031 -20.125 -15.281 1 18.75 81 SER B O 1
ATOM 6174 N N . SER B 1 82 ? 61.281 -18.453 -14.133 1 20.33 82 SER B N 1
ATOM 6175 C CA . SER B 1 82 ? 62.344 -18.75 -13.203 1 20.33 82 SER B CA 1
ATOM 6176 C C . SER B 1 82 ? 62.188 -20.141 -12.594 1 20.33 82 SER B C 1
ATOM 6178 O O . SER B 1 82 ? 61.062 -20.578 -12.312 1 20.33 82 SER B O 1
ATOM 6180 N N . THR B 1 83 ? 63.25 -21.016 -12.453 1 19.61 83 THR B N 1
ATOM 6181 C CA . THR B 1 83 ? 63.781 -22.359 -12.305 1 19.61 83 THR B CA 1
ATOM 6182 C C . THR B 1 83 ? 63.656 -22.844 -10.859 1 19.61 83 THR B C 1
ATOM 6184 O O . THR B 1 83 ? 63.969 -24 -10.547 1 19.61 83 THR B O 1
ATOM 6187 N N . ASP B 1 84 ? 63.5 -22.062 -9.781 1 21.14 84 ASP B N 1
ATOM 6188 C CA . ASP B 1 84 ? 64.25 -22.609 -8.648 1 21.14 84 ASP B CA 1
ATOM 6189 C C . ASP B 1 84 ? 63.656 -23.906 -8.148 1 21.14 84 ASP B C 1
ATOM 6191 O O . ASP B 1 84 ? 62.438 -24.078 -8.148 1 21.14 84 ASP B O 1
ATOM 6195 N N . SER B 1 85 ? 64.5 -24.984 -7.812 1 20.53 85 SER B N 1
ATOM 6196 C CA . SER B 1 85 ? 64.625 -26.422 -7.645 1 20.53 85 SER B CA 1
ATOM 6197 C C . SER B 1 85 ? 64 -26.891 -6.32 1 20.53 85 SER B C 1
ATOM 6199 O O . SER B 1 85 ? 64.125 -28.062 -5.949 1 20.53 85 SER B O 1
ATOM 6201 N N . GLY B 1 86 ? 63.5 -26.078 -5.477 1 19.8 86 GLY B N 1
ATOM 6202 C CA . GLY B 1 86 ? 63.531 -26.625 -4.133 1 19.8 86 GLY B CA 1
ATOM 6203 C C . GLY B 1 86 ? 62.906 -28 -4.031 1 19.8 86 GLY B C 1
ATOM 6204 O O . GLY B 1 86 ? 62.094 -28.391 -4.895 1 19.8 86 GLY B O 1
ATOM 6205 N N . LYS B 1 87 ? 63.438 -28.781 -2.895 1 21.8 87 LYS B N 1
ATOM 6206 C CA . LYS B 1 87 ? 63.531 -30.156 -2.396 1 21.8 87 LYS B CA 1
ATOM 6207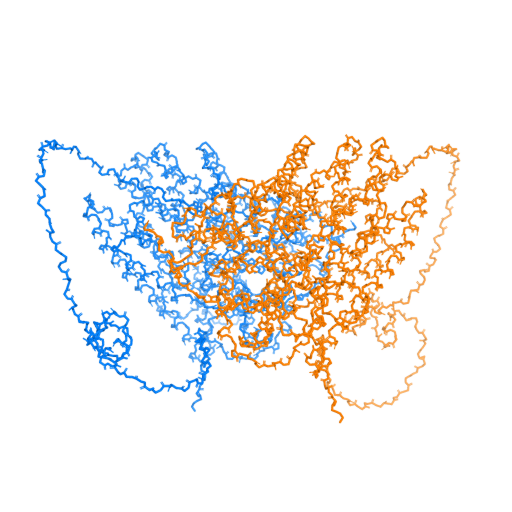 C C . LYS B 1 87 ? 62.125 -30.688 -2.053 1 21.8 87 LYS B C 1
ATOM 6209 O O . LYS B 1 87 ? 61.438 -30.109 -1.23 1 21.8 87 LYS B O 1
ATOM 6214 N N . THR B 1 88 ? 61.469 -31.453 -2.945 1 20.27 88 THR B N 1
ATOM 6215 C CA . THR B 1 88 ? 60.156 -32.094 -3.018 1 20.27 88 THR B CA 1
ATOM 6216 C C . THR B 1 88 ? 60.031 -33.188 -1.99 1 20.27 88 THR B C 1
ATOM 6218 O O . THR B 1 88 ? 60.531 -34.312 -2.205 1 20.27 88 THR B O 1
ATOM 6221 N N . SER B 1 89 ? 60.531 -33.031 -0.706 1 22.3 89 SER B N 1
ATOM 6222 C CA . SER B 1 89 ? 60.5 -34.25 0.096 1 22.3 89 SER B CA 1
ATOM 6223 C C . SER B 1 89 ? 59.125 -34.906 0.009 1 22.3 89 SER B C 1
ATOM 6225 O O . SER B 1 89 ? 58.094 -34.219 -0.042 1 22.3 89 SER B O 1
ATOM 6227 N N . GLN B 1 90 ? 59.125 -36.156 -0.333 1 19.17 90 GLN B N 1
ATOM 6228 C CA . GLN B 1 90 ? 58.188 -37.188 -0.7 1 19.17 90 GLN B CA 1
ATOM 6229 C C . GLN B 1 90 ? 57.344 -37.625 0.502 1 19.17 90 GLN B C 1
ATOM 6231 O O . GLN B 1 90 ? 57.688 -38.531 1.229 1 19.17 90 GLN B O 1
ATOM 6236 N N . ARG B 1 91 ? 57.094 -36.75 1.497 1 21.59 91 ARG B N 1
ATOM 6237 C CA . ARG B 1 91 ? 56.312 -37.375 2.566 1 21.59 91 ARG B CA 1
ATOM 6238 C C . ARG B 1 91 ? 55.125 -38.125 2.004 1 21.59 91 ARG B C 1
ATOM 6240 O O . ARG B 1 91 ? 54.438 -37.656 1.088 1 21.59 91 ARG B O 1
ATOM 6247 N N . SER B 1 92 ? 55.125 -39.406 2.189 1 21.34 92 SER B N 1
ATOM 6248 C CA . SER B 1 92 ? 54.219 -40.5 1.87 1 21.34 92 SER B CA 1
ATOM 6249 C C . SER B 1 92 ? 52.781 -40.156 2.256 1 21.34 92 SER B C 1
ATOM 6251 O O . SER B 1 92 ? 52.5 -39.938 3.43 1 21.34 92 SER B O 1
ATOM 6253 N N . VAL B 1 93 ? 52.094 -39.406 1.465 1 25.55 93 VAL B N 1
ATOM 6254 C CA . VAL B 1 93 ? 50.688 -39.062 1.637 1 25.55 93 VAL B CA 1
ATOM 6255 C C . VAL B 1 93 ? 49.844 -40.312 1.695 1 25.55 93 VAL B C 1
ATOM 6257 O O . VAL B 1 93 ? 49.781 -41.094 0.722 1 25.55 93 VAL B O 1
ATOM 6260 N N . GLN B 1 94 ? 49.906 -41.094 2.805 1 25.41 94 GLN B N 1
ATOM 6261 C CA . GLN B 1 94 ? 48.938 -42.156 2.969 1 25.41 94 GLN B CA 1
ATOM 6262 C C . GLN B 1 94 ? 47.562 -41.781 2.463 1 25.41 94 GLN B C 1
ATOM 6264 O O . GLN B 1 94 ? 47.156 -40.625 2.639 1 25.41 94 GLN B O 1
ATOM 6269 N N . PRO B 1 95 ? 46.969 -42.562 1.505 1 25.55 95 PRO B N 1
ATOM 6270 C CA . PRO B 1 95 ? 45.75 -42.281 0.766 1 25.55 95 PRO B CA 1
ATOM 6271 C C . PRO B 1 95 ? 44.562 -41.938 1.684 1 25.55 95 PRO B C 1
ATOM 6273 O O . PRO B 1 95 ? 44.188 -42.75 2.52 1 25.55 95 PRO B O 1
ATOM 6276 N N . SER B 1 96 ? 44.594 -40.812 2.363 1 25.52 96 SER B N 1
ATOM 6277 C CA . SER B 1 96 ? 43.531 -40.375 3.27 1 25.52 96 SER B CA 1
ATOM 6278 C C . SER B 1 96 ? 42.156 -40.75 2.73 1 25.52 96 SER B C 1
ATOM 6280 O O . SER B 1 96 ? 41.969 -40.844 1.519 1 25.52 96 SER B O 1
ATOM 6282 N N . GLN B 1 97 ? 41.312 -41.406 3.594 1 25.7 97 GLN B N 1
ATOM 6283 C CA . GLN B 1 97 ? 39.906 -41.781 3.52 1 25.7 97 GLN B CA 1
ATOM 6284 C C . GLN B 1 97 ? 39.094 -40.75 2.73 1 25.7 97 GLN B C 1
ATOM 6286 O O . GLN B 1 97 ? 39.406 -39.562 2.727 1 25.7 97 GLN B O 1
ATOM 6291 N N . HIS B 1 98 ? 38.438 -41.219 1.683 1 25.55 98 HIS B N 1
ATOM 6292 C CA . HIS B 1 98 ? 37.562 -40.562 0.732 1 25.55 98 HIS B CA 1
ATOM 6293 C C . HIS B 1 98 ? 36.719 -39.469 1.422 1 25.55 98 HIS B C 1
ATOM 6295 O O . HIS B 1 98 ? 35.781 -39.812 2.18 1 25.55 98 HIS B O 1
ATOM 6301 N N . SER B 1 99 ? 37.312 -38.5 2.064 1 28.03 99 SER B N 1
ATOM 6302 C CA . SER B 1 99 ? 36.594 -37.344 2.547 1 28.03 99 SER B CA 1
ATOM 6303 C C . SER B 1 99 ? 35.531 -36.906 1.541 1 28.03 99 SER B C 1
ATOM 6305 O O . SER B 1 99 ? 35.844 -36.594 0.385 1 28.03 99 SER B O 1
ATOM 6307 N N . THR B 1 100 ? 34.406 -37.562 1.609 1 28.48 100 THR B N 1
ATOM 6308 C CA . THR B 1 100 ? 33.281 -36.938 0.888 1 28.48 100 THR B CA 1
ATOM 6309 C C . THR B 1 100 ? 33.438 -35.438 0.829 1 28.48 100 THR B C 1
ATOM 6311 O O . THR B 1 100 ? 33.688 -34.781 1.846 1 28.48 100 THR B O 1
ATOM 6314 N N . PRO B 1 101 ? 34.031 -34.969 -0.258 1 30.14 101 PRO B N 1
ATOM 6315 C CA . PRO B 1 101 ? 34.062 -33.5 -0.347 1 30.14 101 PRO B CA 1
ATOM 6316 C C . PRO B 1 101 ? 32.938 -32.844 0.397 1 30.14 101 PRO B C 1
ATOM 6318 O O . PRO B 1 101 ? 31.75 -33.094 0.092 1 30.14 101 PRO B O 1
ATOM 6321 N N . VAL B 1 102 ? 33 -32.844 1.737 1 30.66 102 VAL B N 1
ATOM 6322 C CA . VAL B 1 102 ? 32.156 -31.906 2.453 1 30.66 102 VAL B CA 1
ATOM 6323 C C . VAL B 1 102 ? 31.953 -30.641 1.621 1 30.66 102 VAL B C 1
ATOM 6325 O O . VAL B 1 102 ? 32.938 -29.984 1.264 1 30.66 102 VAL B O 1
ATOM 6328 N N . ALA B 1 103 ? 31 -30.609 0.722 1 32.25 103 ALA B N 1
ATOM 6329 C CA . ALA B 1 103 ? 30.516 -29.391 0.079 1 32.25 103 ALA B CA 1
ATOM 6330 C C . ALA B 1 103 ? 30.828 -28.156 0.926 1 32.25 103 ALA B C 1
ATOM 6332 O O . ALA B 1 103 ? 30.578 -28.156 2.135 1 32.25 103 ALA B O 1
ATOM 6333 N N . VAL B 1 104 ? 31.906 -27.453 0.718 1 32.72 104 VAL B N 1
ATOM 6334 C CA . VAL B 1 104 ? 32.219 -26.109 1.175 1 32.72 104 VAL B CA 1
ATOM 6335 C C . VAL B 1 104 ? 30.938 -25.359 1.499 1 32.72 104 VAL B C 1
ATOM 6337 O O . VAL B 1 104 ? 30.078 -25.172 0.629 1 32.72 104 VAL B O 1
ATOM 6340 N N . VAL B 1 105 ? 30.344 -25.516 2.666 1 36 105 VAL B N 1
ATOM 6341 C CA . VAL B 1 105 ? 29.328 -24.609 3.223 1 36 105 VAL B CA 1
ATOM 6342 C C . VAL B 1 105 ? 29.594 -23.188 2.734 1 36 105 VAL B C 1
ATOM 6344 O O . VAL B 1 105 ? 30.562 -22.547 3.146 1 36 105 VAL B O 1
ATOM 6347 N N . SER B 1 106 ? 29.578 -22.875 1.512 1 38.38 106 SER B N 1
ATOM 6348 C CA . SER B 1 106 ? 29.578 -21.5 1.04 1 38.38 106 SER B CA 1
ATOM 6349 C C . SER B 1 106 ? 28.875 -20.578 2.027 1 38.38 106 SER B C 1
ATOM 6351 O O . SER B 1 106 ? 27.953 -21 2.732 1 38.38 106 SER B O 1
ATOM 6353 N N . GLU B 1 107 ? 29.469 -19.562 2.539 1 44.72 107 GLU B N 1
ATOM 6354 C CA . GLU B 1 107 ? 29 -18.438 3.326 1 44.72 107 GLU B CA 1
ATOM 6355 C C . GLU B 1 107 ? 27.578 -18.047 2.943 1 44.72 107 GLU B C 1
ATOM 6357 O O . GLU B 1 107 ? 27.25 -17.984 1.76 1 44.72 107 GLU B O 1
ATOM 6362 N N . ARG B 1 108 ? 26.578 -18.406 3.777 1 49.41 108 ARG B N 1
ATOM 6363 C CA . ARG B 1 108 ? 25.156 -18.125 3.641 1 49.41 108 ARG B CA 1
ATOM 6364 C C . ARG B 1 108 ? 24.922 -16.766 2.982 1 49.41 108 ARG B C 1
ATOM 6366 O O . ARG B 1 108 ? 25.375 -15.742 3.49 1 49.41 108 ARG B O 1
ATOM 6373 N N . GLU B 1 109 ? 24.812 -16.719 1.683 1 58.91 109 GLU B N 1
ATOM 6374 C CA . GLU B 1 109 ? 24.375 -15.477 1.059 1 58.91 109 GLU B CA 1
ATOM 6375 C C . GLU B 1 109 ? 23.156 -14.914 1.765 1 58.91 109 GLU B C 1
ATOM 6377 O O . GLU B 1 109 ? 22.266 -15.664 2.197 1 58.91 109 GLU B O 1
ATOM 6382 N N . PRO B 1 110 ? 23.281 -13.727 2.207 1 66 110 PRO B N 1
ATOM 6383 C CA . PRO B 1 110 ? 22.125 -13.109 2.877 1 66 110 PRO B CA 1
ATOM 6384 C C . PRO B 1 110 ? 20.844 -13.211 2.057 1 66 110 PRO B C 1
ATOM 6386 O O . PRO B 1 110 ? 20.875 -13.086 0.83 1 66 110 PRO B O 1
ATOM 6389 N N . ARG B 1 111 ? 19.906 -13.75 2.715 1 72.31 111 ARG B N 1
ATOM 6390 C CA . ARG B 1 111 ? 18.594 -13.898 2.113 1 72.31 111 ARG B CA 1
ATOM 6391 C C . ARG B 1 111 ? 17.953 -12.547 1.831 1 72.31 111 ARG B C 1
ATOM 6393 O O . ARG B 1 111 ? 17.688 -11.773 2.756 1 72.31 111 ARG B O 1
ATOM 6400 N N . LEU B 1 112 ? 17.734 -12.25 0.582 1 78.38 112 LEU B N 1
ATOM 6401 C CA . LEU B 1 112 ? 17.125 -10.984 0.2 1 78.38 112 LEU B CA 1
ATOM 6402 C C . LEU B 1 112 ? 15.602 -11.102 0.178 1 78.38 112 LEU B C 1
ATOM 6404 O O . LEU B 1 112 ? 14.898 -10.188 0.614 1 78.38 112 LEU B O 1
ATOM 6408 N N . ASN B 1 113 ? 15.156 -12.312 -0.202 1 87.38 113 ASN B N 1
ATOM 6409 C CA . ASN B 1 113 ? 13.719 -12.547 -0.274 1 87.38 113 ASN B CA 1
ATOM 6410 C C . ASN B 1 113 ? 13.242 -13.492 0.827 1 87.38 113 ASN B C 1
ATOM 6412 O O . ASN B 1 113 ? 14.039 -14.258 1.378 1 87.38 113 ASN B O 1
ATOM 6416 N N . GLY B 1 114 ? 11.984 -13.383 1.139 1 92.06 114 GLY B N 1
ATOM 6417 C CA . GLY B 1 114 ? 11.406 -14.297 2.119 1 92.06 114 GLY B CA 1
ATOM 6418 C C . GLY B 1 114 ? 11.469 -15.75 1.694 1 92.06 114 GLY B C 1
ATOM 6419 O O . GLY B 1 114 ? 11.859 -16.062 0.566 1 92.06 114 GLY B O 1
ATOM 6420 N N . VAL B 1 115 ? 11.109 -16.578 2.553 1 94.75 115 VAL B N 1
ATOM 6421 C CA . VAL B 1 115 ? 11.25 -18.016 2.414 1 94.75 115 VAL B CA 1
ATOM 6422 C C . VAL B 1 115 ? 10.383 -18.516 1.264 1 94.75 115 VAL B C 1
ATOM 6424 O O . VAL B 1 115 ? 10.734 -19.484 0.59 1 94.75 115 VAL B O 1
ATOM 6427 N N . THR B 1 116 ? 9.289 -17.844 1.041 1 96.06 116 THR B N 1
ATOM 6428 C CA . THR B 1 116 ? 8.336 -18.359 0.068 1 96.06 116 THR B CA 1
ATOM 6429 C C . THR B 1 116 ? 8.742 -17.984 -1.351 1 96.06 116 THR B C 1
ATOM 6431 O O . THR B 1 116 ? 8.172 -18.469 -2.324 1 96.06 116 THR B O 1
ATOM 6434 N N . HIS B 1 117 ? 9.703 -17.109 -1.451 1 93.94 117 HIS B N 1
ATOM 6435 C CA . HIS B 1 117 ? 10.195 -16.734 -2.768 1 93.94 117 HIS B CA 1
ATOM 6436 C C . HIS B 1 117 ? 10.984 -17.859 -3.414 1 93.94 117 HIS B C 1
ATOM 6438 O O . HIS B 1 117 ? 11.75 -18.547 -2.742 1 93.94 117 HIS B O 1
ATOM 6444 N N . TRP B 1 118 ? 10.844 -18.016 -4.664 1 93.94 118 TRP B N 1
ATOM 6445 C CA . TRP B 1 118 ? 11.438 -19.156 -5.375 1 93.94 118 TRP B CA 1
ATOM 6446 C C . TRP B 1 118 ? 12.953 -19.125 -5.25 1 93.94 118 TRP B C 1
ATOM 6448 O O . TRP B 1 118 ? 13.586 -20.188 -5.148 1 93.94 118 TRP B O 1
ATOM 6458 N N . ARG B 1 119 ? 13.586 -17.938 -5.234 1 92.38 119 ARG B N 1
ATOM 6459 C CA . ARG B 1 119 ? 15.039 -17.828 -5.18 1 92.38 119 ARG B CA 1
ATOM 6460 C C . ARG B 1 119 ? 15.578 -18.406 -3.869 1 92.38 119 ARG B C 1
ATOM 6462 O O . ARG B 1 119 ? 16.641 -19.031 -3.852 1 92.38 119 ARG B O 1
ATOM 6469 N N . THR B 1 120 ? 14.836 -18.062 -2.838 1 93.81 120 THR B N 1
ATOM 6470 C CA . THR B 1 120 ? 15.242 -18.578 -1.537 1 93.81 120 THR B CA 1
ATOM 6471 C C . THR B 1 120 ? 15.156 -20.109 -1.511 1 93.81 120 THR B C 1
ATOM 6473 O O . THR B 1 120 ? 16.031 -20.781 -0.949 1 93.81 120 THR B O 1
ATOM 6476 N N . ILE B 1 121 ? 14.188 -20.625 -2.121 1 95.5 121 ILE B N 1
ATOM 6477 C CA . ILE B 1 121 ? 13.984 -22.062 -2.176 1 95.5 121 ILE B CA 1
ATOM 6478 C C . ILE B 1 121 ? 15.07 -22.703 -3.043 1 95.5 121 ILE B C 1
ATOM 6480 O O . ILE B 1 121 ? 15.688 -23.688 -2.645 1 95.5 121 ILE B O 1
ATOM 6484 N N . ALA B 1 122 ? 15.305 -22.109 -4.18 1 94.69 122 ALA B N 1
ATOM 6485 C CA . ALA B 1 122 ? 16.297 -22.641 -5.113 1 94.69 122 ALA B CA 1
ATOM 6486 C C . ALA B 1 122 ? 17.688 -22.609 -4.508 1 94.69 122 ALA B C 1
ATOM 6488 O O . ALA B 1 122 ? 18.516 -23.484 -4.801 1 94.69 122 ALA B O 1
ATOM 6489 N N . PHE B 1 123 ? 17.906 -21.672 -3.688 1 93 123 PHE B N 1
ATOM 6490 C CA . PHE B 1 123 ? 19.219 -21.516 -3.051 1 93 123 PHE B CA 1
ATOM 6491 C C . PHE B 1 123 ? 19.531 -22.734 -2.189 1 93 123 PHE B C 1
ATOM 6493 O O . PHE B 1 123 ? 20.703 -23.031 -1.96 1 93 123 PHE B O 1
ATOM 6500 N N . GLU B 1 124 ? 18.516 -23.391 -1.734 1 90.88 124 GLU B N 1
ATOM 6501 C CA . GLU B 1 124 ? 18.719 -24.578 -0.903 1 90.88 124 GLU B CA 1
ATOM 6502 C C . GLU B 1 124 ? 19.359 -25.703 -1.704 1 90.88 124 GLU B C 1
ATOM 6504 O O . GLU B 1 124 ? 19.953 -26.625 -1.129 1 90.88 124 GLU B O 1
ATOM 6509 N N . PHE B 1 125 ? 19.125 -25.656 -2.986 1 90.25 125 PHE B N 1
ATOM 6510 C CA . PHE B 1 125 ? 19.875 -26.547 -3.865 1 90.25 125 PHE B CA 1
ATOM 6511 C C . PHE B 1 125 ? 21.297 -26.031 -4.059 1 90.25 125 PHE B C 1
ATOM 6513 O O . PHE B 1 125 ? 21.672 -25.625 -5.156 1 90.25 125 PHE B O 1
ATOM 6520 N N . ARG B 1 126 ? 22.125 -26.141 -3.141 1 88.81 126 ARG B N 1
ATOM 6521 C CA . ARG B 1 126 ? 23.422 -25.484 -3.014 1 88.81 126 ARG B CA 1
ATOM 6522 C C . ARG B 1 126 ? 24.344 -25.844 -4.176 1 88.81 126 ARG B C 1
ATOM 6524 O O . ARG B 1 126 ? 24.969 -24.969 -4.77 1 88.81 126 ARG B O 1
ATOM 6531 N N . GLU B 1 127 ? 24.375 -27.141 -4.512 1 88.62 127 GLU B N 1
ATOM 6532 C CA . GLU B 1 127 ? 25.234 -27.609 -5.594 1 88.62 127 GLU B CA 1
ATOM 6533 C C . GLU B 1 127 ? 24.781 -27.031 -6.938 1 88.62 127 GLU B C 1
ATOM 6535 O O . GLU B 1 127 ? 25.609 -26.828 -7.836 1 88.62 127 GLU B O 1
ATOM 6540 N N . GLY B 1 128 ? 23.516 -26.828 -6.984 1 92.38 128 GLY B N 1
ATOM 6541 C CA . GLY B 1 128 ? 22.953 -26.406 -8.258 1 92.38 128 GLY B CA 1
ATOM 6542 C C . GLY B 1 128 ? 22.797 -24.906 -8.367 1 92.38 128 GLY B C 1
ATOM 6543 O O . GLY B 1 128 ? 22.641 -24.375 -9.469 1 92.38 128 GLY B O 1
ATOM 6544 N N . TRP B 1 129 ? 22.969 -24.156 -7.316 1 92.88 129 TRP B N 1
ATOM 6545 C CA . TRP B 1 129 ? 22.609 -22.734 -7.246 1 92.88 129 TRP B CA 1
ATOM 6546 C C . TRP B 1 129 ? 23.453 -21.922 -8.227 1 92.88 129 TRP B C 1
ATOM 6548 O O . TRP B 1 129 ? 22.922 -21.031 -8.906 1 92.88 129 TRP B O 1
ATOM 6558 N N . PRO B 1 130 ? 24.75 -22.172 -8.398 1 93.5 130 PRO B N 1
ATOM 6559 C CA . PRO B 1 130 ? 25.531 -21.359 -9.336 1 93.5 130 PRO B CA 1
ATOM 6560 C C . PRO B 1 130 ? 24.984 -21.422 -10.766 1 93.5 130 PRO B C 1
ATOM 6562 O O . PRO B 1 130 ? 25.125 -20.453 -11.516 1 93.5 130 PRO B O 1
ATOM 6565 N N . TYR B 1 131 ? 24.344 -22.547 -11.102 1 95.38 131 TYR B N 1
ATOM 6566 C CA . TYR B 1 131 ? 23.781 -22.703 -12.438 1 95.38 131 TYR B CA 1
ATOM 6567 C C . TYR B 1 131 ? 22.406 -22.078 -12.523 1 95.38 131 TYR B C 1
ATOM 6569 O O . TYR B 1 131 ? 22.062 -21.438 -13.523 1 95.38 131 TYR B O 1
ATOM 6577 N N . ILE B 1 132 ? 21.656 -22.25 -11.43 1 95.56 132 ILE B N 1
ATOM 6578 C CA . ILE B 1 132 ? 20.281 -21.734 -11.391 1 95.56 132 ILE B CA 1
ATOM 6579 C C . ILE B 1 132 ? 20.312 -20.203 -11.352 1 95.56 132 ILE B C 1
ATOM 6581 O O . ILE B 1 132 ? 19.453 -19.547 -11.945 1 95.56 132 ILE B O 1
ATOM 6585 N N . SER B 1 133 ? 21.297 -19.625 -10.68 1 91.94 133 SER B N 1
ATOM 6586 C CA . SER B 1 133 ? 21.422 -18.172 -10.562 1 91.94 133 SER B CA 1
ATOM 6587 C C . SER B 1 133 ? 22.25 -17.594 -11.703 1 91.94 133 SER B C 1
ATOM 6589 O O . SER B 1 133 ? 22.312 -16.375 -11.867 1 91.94 133 SER B O 1
ATOM 6591 N N . GLY B 1 134 ? 22.875 -18.406 -12.461 1 92.62 134 GLY B N 1
ATOM 6592 C CA . GLY B 1 134 ? 23.672 -17.953 -13.586 1 92.62 134 GLY B CA 1
ATOM 6593 C C . GLY B 1 134 ? 25 -17.359 -13.172 1 92.62 134 GLY B C 1
ATOM 6594 O O . GLY B 1 134 ? 25.547 -16.516 -13.875 1 92.62 134 GLY B O 1
ATOM 6595 N N . THR B 1 135 ? 25.516 -17.75 -12.023 1 91.31 135 THR B N 1
ATOM 6596 C CA . THR B 1 135 ? 26.75 -17.156 -11.531 1 91.31 135 THR B CA 1
ATOM 6597 C C . THR B 1 135 ? 27.953 -18 -11.922 1 91.31 135 THR B C 1
ATOM 6599 O O . THR B 1 135 ? 29.094 -17.547 -11.82 1 91.31 135 THR B O 1
ATOM 6602 N N . ASP B 1 136 ? 27.766 -19.297 -12.398 1 93.56 136 ASP B N 1
ATOM 6603 C CA . ASP B 1 136 ? 28.859 -20.109 -12.922 1 93.56 136 ASP B CA 1
ATOM 6604 C C . ASP B 1 136 ? 29.484 -19.469 -14.164 1 93.56 136 ASP B C 1
ATOM 6606 O O . ASP B 1 136 ? 28.781 -19.203 -15.141 1 93.56 136 ASP B O 1
ATOM 6610 N N . PRO B 1 137 ? 30.734 -19.188 -14.125 1 92.69 137 PRO B N 1
ATOM 6611 C CA . PRO B 1 137 ? 31.375 -18.422 -15.203 1 92.69 137 PRO B CA 1
ATOM 6612 C C . PRO B 1 137 ? 31.234 -19.094 -16.562 1 92.69 137 PRO B C 1
ATOM 6614 O O . PRO B 1 137 ? 31.125 -18.406 -17.594 1 92.69 137 PRO B O 1
ATOM 6617 N N . GLU B 1 138 ? 31.312 -20.391 -16.641 1 93.06 138 GLU B N 1
ATOM 6618 C CA . GLU B 1 138 ? 31.203 -21.094 -17.906 1 93.06 138 GLU B CA 1
ATOM 6619 C C . GLU B 1 138 ? 29.766 -21.078 -18.422 1 93.06 138 GLU B C 1
ATOM 6621 O O . GLU B 1 138 ? 29.531 -21.078 -19.625 1 93.06 138 GLU B O 1
ATOM 6626 N N . TRP B 1 139 ? 28.859 -21.078 -17.547 1 95.06 139 TRP B N 1
ATOM 6627 C CA . TRP B 1 139 ? 27.438 -21.172 -17.844 1 95.06 139 TRP B CA 1
ATOM 6628 C C . TRP B 1 139 ? 26.828 -19.781 -17.984 1 95.06 139 TRP B C 1
ATOM 6630 O O . TRP B 1 139 ? 25.812 -19.625 -18.688 1 95.06 139 TRP B O 1
ATOM 6640 N N . GLU B 1 140 ? 27.406 -18.781 -17.516 1 93.88 140 GLU B N 1
ATOM 6641 C CA . GLU B 1 140 ? 26.875 -17.438 -17.375 1 93.88 140 GLU B CA 1
ATOM 6642 C C . GLU B 1 140 ? 26.484 -16.844 -18.719 1 93.88 140 GLU B C 1
ATOM 6644 O O . GLU B 1 140 ? 25.406 -16.25 -18.859 1 93.88 140 GLU B O 1
ATOM 6649 N N . PRO B 1 141 ? 27.281 -16.984 -19.781 1 92.5 141 PRO B N 1
ATOM 6650 C CA . PRO B 1 141 ? 26.906 -16.406 -21.078 1 92.5 141 PRO B CA 1
ATOM 6651 C C . PRO B 1 141 ? 25.609 -17.016 -21.625 1 92.5 141 PRO B C 1
ATOM 6653 O O . PRO B 1 141 ? 24.766 -16.297 -22.156 1 92.5 141 PRO B O 1
ATOM 6656 N N . THR B 1 142 ? 25.562 -18.328 -21.516 1 94.31 142 THR B N 1
ATOM 6657 C CA . THR B 1 142 ? 24.359 -19.016 -21.969 1 94.31 142 THR B CA 1
ATOM 6658 C C . THR B 1 142 ? 23.156 -18.625 -21.125 1 94.31 142 THR B C 1
ATOM 6660 O O . THR B 1 142 ? 22.062 -18.438 -21.656 1 94.31 142 THR B O 1
ATOM 6663 N N . TYR B 1 143 ? 23.344 -18.562 -19.844 1 95.75 143 TYR B N 1
ATOM 6664 C CA . TYR B 1 143 ? 22.297 -18.141 -18.938 1 95.75 143 TYR B CA 1
ATOM 6665 C C . TYR B 1 143 ? 21.75 -16.766 -19.312 1 95.75 143 TYR B C 1
ATOM 6667 O O . TYR B 1 143 ? 20.547 -16.547 -19.297 1 95.75 143 TYR B O 1
ATOM 6675 N N . ARG B 1 144 ? 22.625 -15.883 -19.641 1 92.62 144 ARG B N 1
ATOM 6676 C CA . ARG B 1 144 ? 22.25 -14.523 -20.031 1 92.62 144 ARG B CA 1
ATOM 6677 C C . ARG B 1 144 ? 21.391 -14.531 -21.297 1 92.62 144 ARG B C 1
ATOM 6679 O O . ARG B 1 144 ? 20.453 -13.742 -21.422 1 92.62 144 ARG B O 1
ATOM 6686 N N . GLN B 1 145 ? 21.766 -15.352 -22.141 1 91.19 145 GLN B N 1
ATOM 6687 C CA . GLN B 1 145 ? 20.969 -15.5 -23.359 1 91.19 145 GLN B CA 1
ATOM 6688 C C . GLN B 1 145 ? 19.562 -15.984 -23.062 1 91.19 145 GLN B C 1
ATOM 6690 O O . GLN B 1 145 ? 18.594 -15.484 -23.625 1 91.19 145 GLN B O 1
ATOM 6695 N N . ILE B 1 146 ? 19.469 -16.953 -22.203 1 94.19 146 ILE B N 1
ATOM 6696 C CA . ILE B 1 146 ? 18.188 -17.516 -21.797 1 94.19 146 ILE B CA 1
ATOM 6697 C C . ILE B 1 146 ? 17.328 -16.422 -21.141 1 94.19 146 ILE B C 1
ATOM 6699 O O . ILE B 1 146 ? 16.141 -16.281 -21.453 1 94.19 146 ILE B O 1
ATOM 6703 N N . GLN B 1 147 ? 17.969 -15.625 -20.297 1 90.25 147 GLN B N 1
ATOM 6704 C CA . GLN B 1 147 ? 17.266 -14.547 -19.609 1 90.25 147 GLN B CA 1
ATOM 6705 C C . GLN B 1 147 ? 16.75 -13.516 -20.609 1 90.25 147 GLN B C 1
ATOM 6707 O O . GLN B 1 147 ? 15.68 -12.93 -20.422 1 90.25 147 GLN B O 1
ATOM 6712 N N . GLY B 1 148 ? 17.438 -13.297 -21.641 1 85.88 148 GLY B N 1
ATOM 6713 C CA . GLY B 1 148 ? 17.078 -12.312 -22.656 1 85.88 148 GLY B CA 1
ATOM 6714 C C . GLY B 1 148 ? 15.836 -12.688 -23.438 1 85.88 148 GLY B C 1
ATOM 6715 O O . GLY B 1 148 ? 15.141 -11.812 -23.953 1 85.88 148 GLY B O 1
ATOM 6716 N N . HIS B 1 149 ? 15.492 -13.953 -23.484 1 85.69 149 HIS B N 1
ATOM 6717 C CA . HIS B 1 149 ? 14.328 -14.414 -24.234 1 85.69 149 HIS B CA 1
ATOM 6718 C C . HIS B 1 149 ? 13.031 -13.961 -23.578 1 85.69 149 HIS B C 1
ATOM 6720 O O . HIS B 1 149 ? 11.969 -13.977 -24.203 1 85.69 149 HIS B O 1
ATOM 6726 N N . LYS B 1 150 ? 13.125 -13.555 -22.344 1 82.94 150 LYS B N 1
ATOM 6727 C CA . LYS B 1 150 ? 11.945 -13.078 -21.625 1 82.94 150 LYS B CA 1
ATOM 6728 C C . LYS B 1 150 ? 11.312 -11.883 -22.328 1 82.94 150 LYS B C 1
ATOM 6730 O O . LYS B 1 150 ? 10.094 -11.703 -22.281 1 82.94 150 LYS B O 1
ATOM 6735 N N . TYR B 1 151 ? 12.078 -11.109 -23.016 1 78.81 151 TYR B N 1
ATOM 6736 C CA . TYR B 1 151 ? 11.633 -9.859 -23.625 1 78.81 151 TYR B CA 1
ATOM 6737 C C . TYR B 1 151 ? 10.82 -10.125 -24.891 1 78.81 151 TYR B C 1
ATOM 6739 O O . TYR B 1 151 ? 10.172 -9.227 -25.422 1 78.81 151 TYR B O 1
ATOM 6747 N N . ILE B 1 152 ? 10.844 -11.414 -25.328 1 75.94 152 ILE B N 1
ATOM 6748 C CA . ILE B 1 152 ? 9.984 -11.828 -26.422 1 75.94 152 ILE B CA 1
ATOM 6749 C C . ILE B 1 152 ? 8.516 -11.727 -26 1 75.94 152 ILE B C 1
ATOM 6751 O O . ILE B 1 152 ? 7.645 -11.453 -26.828 1 75.94 152 ILE B O 1
ATOM 6755 N N . PHE B 1 153 ? 8.297 -11.891 -24.781 1 73.88 153 PHE B N 1
ATOM 6756 C CA . PHE B 1 153 ? 6.93 -11.969 -24.266 1 73.88 153 PHE B CA 1
ATOM 6757 C C . PHE B 1 153 ? 6.551 -10.68 -23.547 1 73.88 153 PHE B C 1
ATOM 6759 O O . PHE B 1 153 ? 5.426 -10.547 -23.062 1 73.88 153 PHE B O 1
ATOM 6766 N N . ALA B 1 154 ? 7.477 -9.68 -23.484 1 65.44 154 ALA B N 1
ATOM 6767 C CA . ALA B 1 154 ? 7.207 -8.43 -22.781 1 65.44 154 ALA B CA 1
ATOM 6768 C C . ALA B 1 154 ? 6.461 -7.445 -23.672 1 65.44 154 ALA B C 1
ATOM 6770 O O . ALA B 1 154 ? 6.68 -7.402 -24.875 1 65.44 154 ALA B O 1
ATOM 6771 N N . SER B 1 155 ? 5.234 -6.965 -23.109 1 63.47 155 SER B N 1
ATOM 6772 C CA . SER B 1 155 ? 4.48 -5.941 -23.828 1 63.47 155 SER B CA 1
ATOM 6773 C C . SER B 1 155 ? 4.598 -4.582 -23.156 1 63.47 155 SER B C 1
ATOM 6775 O O . SER B 1 155 ? 4.594 -4.5 -21.922 1 63.47 155 SER B O 1
ATOM 6777 N N . LEU B 1 156 ? 4.75 -3.596 -23.938 1 59.12 156 LEU B N 1
ATOM 6778 C CA . LEU B 1 156 ? 4.836 -2.227 -23.453 1 59.12 156 LEU B CA 1
ATOM 6779 C C . LEU B 1 156 ? 3.508 -1.786 -22.828 1 59.12 156 LEU B C 1
ATOM 6781 O O . LEU B 1 156 ? 3.484 -0.948 -21.938 1 59.12 156 LEU B O 1
ATOM 6785 N N . SER B 1 157 ? 2.502 -2.35 -23.406 1 61.94 157 SER B N 1
ATOM 6786 C CA . SER B 1 157 ? 1.191 -1.901 -22.953 1 61.94 157 SER B CA 1
ATOM 6787 C C . SER B 1 157 ? 0.958 -2.285 -21.484 1 61.94 157 SER B C 1
ATOM 6789 O O . SER B 1 157 ? 0.172 -1.64 -20.797 1 61.94 157 SER B O 1
ATOM 6791 N N . GLY B 1 158 ? 1.784 -3.145 -20.938 1 68.44 158 GLY B N 1
ATOM 6792 C CA . GLY B 1 158 ? 1.5 -3.666 -19.609 1 68.44 158 GLY B CA 1
ATOM 6793 C C . GLY B 1 158 ? 2.432 -3.121 -18.547 1 68.44 158 GLY B C 1
ATOM 6794 O O . GLY B 1 158 ? 2.236 -3.375 -17.359 1 68.44 158 GLY B O 1
ATOM 6795 N N . PHE B 1 159 ? 3.211 -2.127 -18.906 1 74.56 159 PHE B N 1
ATOM 6796 C CA . PHE B 1 159 ? 4.297 -1.854 -17.969 1 74.56 159 PHE B CA 1
ATOM 6797 C C . PHE B 1 159 ? 3.799 -1.033 -16.781 1 74.56 159 PHE B C 1
ATOM 6799 O O . PHE B 1 159 ? 4.359 -1.113 -15.695 1 74.56 159 PHE B O 1
ATOM 6806 N N . ASN B 1 160 ? 2.707 -0.248 -17 1 82.69 160 ASN B N 1
ATOM 6807 C CA . ASN B 1 160 ? 2.203 0.543 -15.883 1 82.69 160 ASN B CA 1
ATOM 6808 C C . ASN B 1 160 ? 0.744 0.217 -15.578 1 82.69 160 ASN B C 1
ATOM 6810 O O . ASN B 1 160 ? 0.044 1.013 -14.953 1 82.69 160 ASN B O 1
ATOM 6814 N N . PHE B 1 161 ? 0.319 -0.941 -16.172 1 86.06 161 PHE B N 1
ATOM 6815 C CA . PHE B 1 161 ? -1.035 -1.376 -15.852 1 86.06 161 PHE B CA 1
ATOM 6816 C C . PHE B 1 161 ? -1.211 -1.537 -14.352 1 86.06 161 PHE B C 1
ATOM 6818 O O . PHE B 1 161 ? -0.36 -2.125 -13.68 1 86.06 161 PHE B O 1
ATOM 6825 N N . PRO B 1 162 ? -2.297 -1.022 -13.688 1 88.06 162 PRO B N 1
ATOM 6826 C CA . PRO B 1 162 ? -3.482 -0.426 -14.305 1 88.06 162 PRO B CA 1
ATOM 6827 C C . PRO B 1 162 ? -3.416 1.099 -14.359 1 88.06 162 PRO B C 1
ATOM 6829 O O . PRO B 1 162 ? -4.438 1.758 -14.562 1 88.06 162 PRO B O 1
ATOM 6832 N N . PHE B 1 163 ? -2.25 1.647 -14.117 1 86.88 163 PHE B N 1
ATOM 6833 C CA . PHE B 1 163 ? -2.127 3.1 -14.047 1 86.88 163 PHE B CA 1
ATOM 6834 C C . PHE B 1 163 ? -1.438 3.648 -15.289 1 86.88 163 PHE B C 1
ATOM 6836 O O . PHE B 1 163 ? -0.8 4.703 -15.234 1 86.88 163 PHE B O 1
ATOM 6843 N N . GLY B 1 164 ? -1.398 2.945 -16.344 1 76.06 164 GLY B N 1
ATOM 6844 C CA . GLY B 1 164 ? -0.684 3.35 -17.547 1 76.06 164 GLY B CA 1
ATOM 6845 C C . GLY B 1 164 ? -1.37 4.473 -18.297 1 76.06 164 GLY B C 1
ATOM 6846 O O . GLY B 1 164 ? -2.535 4.781 -18.047 1 76.06 164 GLY B O 1
ATOM 6847 N N . ASP B 1 165 ? -0.393 5.352 -18.953 1 61.72 165 ASP B N 1
ATOM 6848 C CA . ASP B 1 165 ? -0.877 6.441 -19.797 1 61.72 165 ASP B CA 1
ATOM 6849 C C . ASP B 1 165 ? -1.524 5.902 -21.078 1 61.72 165 ASP B C 1
ATOM 6851 O O . ASP B 1 165 ? -0.916 5.109 -21.797 1 61.72 165 ASP B O 1
ATOM 6855 N N . ILE B 1 166 ? -2.822 5.656 -21.078 1 54.16 166 ILE B N 1
ATOM 6856 C CA . ILE B 1 166 ? -3.48 5.172 -22.297 1 54.16 166 ILE B CA 1
ATOM 6857 C C . ILE B 1 166 ? -3.143 6.082 -23.469 1 54.16 166 ILE B C 1
ATOM 6859 O O . ILE B 1 166 ? -3.342 7.301 -23.391 1 54.16 166 ILE B O 1
ATOM 6863 N N . THR B 1 167 ? -1.959 5.855 -24.031 1 46.25 167 THR B N 1
ATOM 6864 C CA . THR B 1 167 ? -1.621 6.609 -25.234 1 46.25 167 THR B CA 1
ATOM 6865 C C . THR B 1 167 ? -2.848 7.332 -25.781 1 46.25 167 THR B C 1
ATOM 6867 O O . THR B 1 167 ? -3.982 6.953 -25.484 1 46.25 167 THR B O 1
ATOM 6870 N N . SER B 1 168 ? -2.455 8.484 -26.406 1 43.16 168 SER B N 1
ATOM 6871 C CA . SER B 1 168 ? -3.049 9.617 -27.109 1 43.16 168 SER B CA 1
ATOM 6872 C C . SER B 1 168 ? -4.293 9.195 -27.891 1 43.16 168 SER B C 1
ATOM 6874 O O . SER B 1 168 ? -4.859 9.984 -28.641 1 43.16 168 SER B O 1
ATOM 6876 N N . SER B 1 169 ? -4.359 7.965 -28.188 1 42.06 169 SER B N 1
ATOM 6877 C CA . SER B 1 169 ? -5.406 8.117 -29.188 1 42.06 169 SER B CA 1
ATOM 6878 C C . SER B 1 169 ? -6.684 8.68 -28.578 1 42.06 169 SER B C 1
ATOM 6880 O O . SER B 1 169 ? -7.043 8.328 -27.453 1 42.06 169 SER B O 1
ATOM 6882 N N . ASN B 1 170 ? -6.855 9.961 -28.797 1 46.59 170 ASN B N 1
ATOM 6883 C CA . ASN B 1 170 ? -8.148 10.633 -28.719 1 46.59 170 ASN B CA 1
ATOM 6884 C C . ASN B 1 170 ? -9.297 9.633 -28.625 1 46.59 170 ASN B C 1
ATOM 6886 O O . ASN B 1 170 ? -10.047 9.453 -29.578 1 46.59 170 ASN B O 1
ATOM 6890 N N . ARG B 1 171 ? -9.07 8.609 -27.688 1 58.44 171 ARG B N 1
ATOM 6891 C CA . ARG B 1 171 ? -10.188 7.68 -27.766 1 58.44 171 ARG B CA 1
ATOM 6892 C C . ARG B 1 171 ? -11.367 8.18 -26.938 1 58.44 171 ARG B C 1
ATOM 6894 O O . ARG B 1 171 ? -11.188 8.664 -25.812 1 58.44 171 ARG B O 1
ATOM 6901 N N . SER B 1 172 ? -12.273 8.492 -27.547 1 64.06 172 SER B N 1
ATOM 6902 C CA . SER B 1 172 ? -13.539 8.859 -26.938 1 64.06 172 SER B CA 1
ATOM 6903 C C . SER B 1 172 ? -14.195 7.664 -26.25 1 64.06 172 SER B C 1
ATOM 6905 O O . SER B 1 172 ? -13.82 6.516 -26.516 1 64.06 172 SER B O 1
ATOM 6907 N N . ARG B 1 173 ? -14.875 7.859 -25.312 1 71.12 173 ARG B N 1
ATOM 6908 C CA . ARG B 1 173 ? -15.672 6.832 -24.641 1 71.12 173 ARG B CA 1
ATOM 6909 C C . ARG B 1 173 ? -16.375 5.934 -25.656 1 71.12 173 ARG B C 1
ATOM 6911 O O . ARG B 1 173 ? -16.422 4.715 -25.469 1 71.12 173 ARG B O 1
ATOM 6918 N N . ASP B 1 174 ? -16.75 6.566 -26.625 1 66.75 174 ASP B N 1
ATOM 6919 C CA . ASP B 1 174 ? -17.469 5.828 -27.656 1 66.75 174 ASP B CA 1
ATOM 6920 C C . ASP B 1 174 ? -16.562 4.824 -28.359 1 66.75 174 ASP B C 1
ATOM 6922 O O . ASP B 1 174 ? -16.969 3.693 -28.641 1 66.75 174 ASP B O 1
ATOM 6926 N N . HIS B 1 175 ? -15.406 5.266 -28.5 1 70.5 175 HIS B N 1
ATOM 6927 C CA . HIS B 1 175 ? -14.453 4.387 -29.172 1 70.5 175 HIS B CA 1
ATOM 6928 C C . HIS B 1 175 ? -14.133 3.17 -28.297 1 70.5 175 HIS B C 1
ATOM 6930 O O . HIS B 1 175 ? -14.055 2.047 -28.812 1 70.5 175 HIS B O 1
ATOM 6936 N N . VAL B 1 176 ? -14 3.387 -27.078 1 74.94 176 VAL B N 1
ATOM 6937 C CA . VAL B 1 176 ? -13.625 2.312 -26.172 1 74.94 176 VAL B CA 1
ATOM 6938 C C . VAL B 1 176 ? -14.797 1.353 -25.984 1 74.94 176 VAL B C 1
ATOM 6940 O O . VAL B 1 176 ? -14.602 0.138 -25.891 1 74.94 176 VAL B O 1
ATOM 6943 N N . THR B 1 177 ? -15.992 1.877 -26.016 1 73.06 177 THR B N 1
ATOM 6944 C CA . THR B 1 177 ? -17.172 1.042 -25.859 1 73.06 177 THR B CA 1
ATOM 6945 C C . THR B 1 177 ? -17.406 0.191 -27.109 1 73.06 177 THR B C 1
ATOM 6947 O O . THR B 1 177 ? -17.953 -0.912 -27.016 1 73.06 177 THR B O 1
ATOM 6950 N N . GLN B 1 178 ? -16.859 0.729 -28.156 1 69.88 178 GLN B N 1
ATOM 6951 C CA . GLN B 1 178 ? -17.031 0.01 -29.422 1 69.88 178 GLN B CA 1
ATOM 6952 C C . GLN B 1 178 ? -16.078 -1.181 -29.5 1 69.88 178 GLN B C 1
ATOM 6954 O O . GLN B 1 178 ? -16.281 -2.084 -30.328 1 69.88 178 GLN B O 1
ATOM 6959 N N . CYS B 1 179 ? -15.156 -1.106 -28.609 1 69.94 179 CYS B N 1
ATOM 6960 C CA . CYS B 1 179 ? -14.203 -2.213 -28.594 1 69.94 179 CYS B CA 1
ATOM 6961 C C . CYS B 1 179 ? -14.805 -3.439 -27.922 1 69.94 179 CYS B C 1
ATOM 6963 O O . CYS B 1 179 ? -14.273 -4.543 -28.047 1 69.94 179 CYS B O 1
ATOM 6965 N N . LEU B 1 180 ? -16 -3.355 -27.391 1 74.38 180 LEU B N 1
ATOM 6966 C CA . LEU B 1 180 ? -16.656 -4.496 -26.75 1 74.38 180 LEU B CA 1
ATOM 6967 C C . LEU B 1 180 ? -17.281 -5.422 -27.781 1 74.38 180 LEU B C 1
ATOM 6969 O O . LEU B 1 180 ? -17.828 -4.957 -28.781 1 74.38 180 LEU B O 1
ATOM 6973 N N . PRO B 1 181 ? -17.172 -6.699 -27.578 1 75.56 181 PRO B N 1
ATOM 6974 C CA . PRO B 1 181 ? -17.844 -7.617 -28.5 1 75.56 181 PRO B CA 1
ATOM 6975 C C . PRO B 1 181 ? -19.359 -7.527 -28.422 1 75.56 181 PRO B C 1
ATOM 6977 O O . PRO B 1 181 ? -19.906 -6.762 -27.609 1 75.56 181 PRO B O 1
ATOM 6980 N N . ARG B 1 182 ? -19.984 -8.281 -29.281 1 74.88 182 ARG B N 1
ATOM 6981 C CA . ARG B 1 182 ? -21.438 -8.336 -29.266 1 74.88 182 ARG B CA 1
ATOM 6982 C C . ARG B 1 182 ? -21.953 -8.859 -27.938 1 74.88 182 ARG B C 1
ATOM 6984 O O . ARG B 1 182 ? -21.266 -9.602 -27.234 1 74.88 182 ARG B O 1
ATOM 6991 N N . ARG B 1 183 ? -23.188 -8.523 -27.672 1 80 183 ARG B N 1
ATOM 6992 C CA . ARG B 1 183 ? -23.781 -8.781 -26.359 1 80 183 ARG B CA 1
ATOM 6993 C C . ARG B 1 183 ? -23.75 -10.273 -26.031 1 80 183 ARG B C 1
ATOM 6995 O O . ARG B 1 183 ? -23.469 -10.664 -24.891 1 80 183 ARG B O 1
ATOM 7002 N N . HIS B 1 184 ? -24.031 -11.109 -27 1 76.94 184 HIS B N 1
ATOM 7003 C CA . HIS B 1 184 ? -24.078 -12.547 -26.734 1 76.94 184 HIS B CA 1
ATOM 7004 C C . HIS B 1 184 ? -22.719 -13.078 -26.328 1 76.94 184 HIS B C 1
ATOM 7006 O O . HIS B 1 184 ? -22.609 -13.984 -25.516 1 76.94 184 HIS B O 1
ATOM 7012 N N . VAL B 1 185 ? -21.625 -12.523 -26.938 1 75.38 185 VAL B N 1
ATOM 7013 C CA . VAL B 1 185 ? -20.266 -12.906 -26.578 1 75.38 185 VAL B CA 1
ATOM 7014 C C . VAL B 1 185 ? -19.938 -12.414 -25.172 1 75.38 185 VAL B C 1
ATOM 7016 O O . VAL B 1 185 ? -19.328 -13.141 -24.375 1 75.38 185 VAL B O 1
ATOM 7019 N N . VAL B 1 186 ? -20.375 -11.227 -24.859 1 80.25 186 VAL B N 1
ATOM 7020 C CA . VAL B 1 186 ? -20.172 -10.672 -23.531 1 80.25 186 VAL B CA 1
ATOM 7021 C C . VAL B 1 186 ? -20.859 -11.547 -22.484 1 80.25 186 VAL B C 1
ATOM 7023 O O . VAL B 1 186 ? -20.281 -11.844 -21.438 1 80.25 186 VAL B O 1
ATOM 7026 N N . ASP B 1 187 ? -22.031 -11.992 -22.812 1 81.31 187 ASP B N 1
ATOM 7027 C CA . ASP B 1 187 ? -22.797 -12.836 -21.891 1 81.31 187 ASP B CA 1
ATOM 7028 C C . ASP B 1 187 ? -22.062 -14.148 -21.625 1 81.31 187 ASP B C 1
ATOM 7030 O O . ASP B 1 187 ? -22.062 -14.656 -20.5 1 81.31 187 ASP B O 1
ATOM 7034 N N . ILE B 1 188 ? -21.484 -14.664 -22.672 1 80.06 188 ILE B N 1
ATOM 7035 C CA . ILE B 1 188 ? -20.734 -15.914 -22.531 1 80.06 188 ILE B CA 1
ATOM 7036 C C . ILE B 1 188 ? -19.516 -15.695 -21.641 1 80.06 188 ILE B C 1
ATOM 7038 O O . ILE B 1 188 ? -19.234 -16.516 -20.75 1 80.06 188 ILE B O 1
ATOM 7042 N N . LEU B 1 189 ? -18.828 -14.617 -21.828 1 79.62 189 LEU B N 1
ATOM 7043 C CA . LEU B 1 189 ? -17.641 -14.305 -21.047 1 79.62 189 LEU B CA 1
ATOM 7044 C C . LEU B 1 189 ? -18 -14.086 -19.578 1 79.62 189 LEU B C 1
ATOM 7046 O O . LEU B 1 189 ? -17.297 -14.562 -18.688 1 79.62 189 LEU B O 1
ATOM 7050 N N . ILE B 1 190 ? -19.078 -13.484 -19.359 1 85.5 190 ILE B N 1
ATOM 7051 C CA . ILE B 1 190 ? -19.516 -13.195 -18 1 85.5 190 ILE B CA 1
ATOM 7052 C C . ILE B 1 190 ? -19.938 -14.484 -17.312 1 85.5 190 ILE B C 1
ATOM 7054 O O . ILE B 1 190 ? -19.609 -14.711 -16.141 1 85.5 190 ILE B O 1
ATOM 7058 N N . ARG B 1 191 ? -20.625 -15.289 -17.984 1 83.44 191 ARG B N 1
ATOM 7059 C CA . ARG B 1 191 ? -21.031 -16.562 -17.422 1 83.44 191 ARG B CA 1
ATOM 7060 C C . ARG B 1 191 ? -19.828 -17.422 -17.078 1 83.44 191 ARG B C 1
ATOM 7062 O O . ARG B 1 191 ? -19.812 -18.109 -16.047 1 83.44 191 ARG B O 1
ATOM 7069 N N . SER B 1 192 ? -18.875 -17.375 -17.953 1 83 192 SER B N 1
ATOM 7070 C CA . SER B 1 192 ? -17.641 -18.109 -17.703 1 83 192 SER B CA 1
ATOM 7071 C C . SER B 1 192 ? -16.938 -17.594 -16.453 1 83 192 SER B C 1
ATOM 7073 O O . SER B 1 192 ? -16.438 -18.375 -15.641 1 83 192 SER B O 1
ATOM 7075 N N . TYR B 1 193 ? -16.906 -16.328 -16.281 1 87.5 193 TYR B N 1
ATOM 7076 C CA . TYR B 1 193 ? -16.312 -15.719 -15.094 1 87.5 193 TYR B CA 1
ATOM 7077 C C . TYR B 1 193 ? -17.031 -16.172 -13.82 1 87.5 193 TYR B C 1
ATOM 7079 O O . TYR B 1 193 ? -16.391 -16.578 -12.852 1 87.5 193 TYR B O 1
ATOM 7087 N N . PHE B 1 194 ? -18.328 -16.109 -13.852 1 89.56 194 PHE B N 1
ATOM 7088 C CA . PHE B 1 194 ? -19.109 -16.422 -12.664 1 89.56 194 PHE B CA 1
ATOM 7089 C C . PHE B 1 194 ? -19.047 -17.906 -12.336 1 89.56 194 PHE B C 1
ATOM 7091 O O . PHE B 1 194 ? -19.203 -18.312 -11.18 1 89.56 194 PHE B O 1
ATOM 7098 N N . ALA B 1 195 ? -18.719 -18.688 -13.328 1 84.88 195 ALA B N 1
ATOM 7099 C CA . ALA B 1 195 ? -18.641 -20.141 -13.109 1 84.88 195 ALA B CA 1
ATOM 7100 C C . ALA B 1 195 ? -17.266 -20.531 -12.586 1 84.88 195 ALA B C 1
ATOM 7102 O O . ALA B 1 195 ? -17.141 -21.453 -11.781 1 84.88 195 ALA B O 1
ATOM 7103 N N . ALA B 1 196 ? -16.266 -19.797 -13.039 1 86.81 196 ALA B N 1
ATOM 7104 C CA . ALA B 1 196 ? -14.914 -20.266 -12.781 1 86.81 196 ALA B CA 1
ATOM 7105 C C . ALA B 1 196 ? -14.242 -19.422 -11.695 1 86.81 196 ALA B C 1
ATOM 7107 O O . ALA B 1 196 ? -13.727 -19.953 -10.711 1 86.81 196 ALA B O 1
ATOM 7108 N N . VAL B 1 197 ? -14.273 -18.094 -11.758 1 92.06 197 VAL B N 1
ATOM 7109 C CA . VAL B 1 197 ? -13.438 -17.219 -10.945 1 92.06 197 VAL B CA 1
ATOM 7110 C C . VAL B 1 197 ? -14.227 -16.734 -9.727 1 92.06 197 VAL B C 1
ATOM 7112 O O . VAL B 1 197 ? -13.703 -16.734 -8.609 1 92.06 197 VAL B O 1
ATOM 7115 N N . GLU B 1 198 ? -15.5 -16.438 -9.922 1 93 198 GLU B N 1
ATOM 7116 C CA . GLU B 1 198 ? -16.328 -15.836 -8.875 1 93 198 GLU B CA 1
ATOM 7117 C C . GLU B 1 198 ? -16.453 -16.781 -7.676 1 93 198 GLU B C 1
ATOM 7119 O O . GLU B 1 198 ? -16.531 -16.328 -6.531 1 93 198 GLU B O 1
ATOM 7124 N N . PRO B 1 199 ? -16.531 -18.062 -7.895 1 93.31 199 PRO B N 1
ATOM 7125 C CA . PRO B 1 199 ? -16.656 -18.953 -6.734 1 93.31 199 PRO B CA 1
ATOM 7126 C C . PRO B 1 199 ? -15.469 -18.875 -5.789 1 93.31 199 PRO B C 1
ATOM 7128 O O . PRO B 1 199 ? -15.578 -19.234 -4.613 1 93.31 199 PRO B O 1
ATOM 7131 N N . ILE B 1 200 ? -14.328 -18.453 -6.316 1 96.31 200 ILE B N 1
ATOM 7132 C CA . ILE B 1 200 ? -13.125 -18.312 -5.492 1 96.31 200 ILE B CA 1
ATOM 7133 C C . ILE B 1 200 ? -12.977 -16.875 -5.027 1 96.31 200 ILE B C 1
ATOM 7135 O O . ILE B 1 200 ? -12.852 -16.609 -3.83 1 96.31 200 ILE B O 1
ATOM 7139 N N . TYR B 1 201 ? -13.016 -15.961 -5.984 1 97.12 201 TYR B N 1
ATOM 7140 C CA . TYR B 1 201 ? -12.93 -14.539 -5.699 1 97.12 201 TYR B CA 1
ATOM 7141 C C . TYR B 1 201 ? -14.305 -13.883 -5.781 1 97.12 201 TYR B C 1
ATOM 7143 O O . TYR B 1 201 ? -14.688 -13.344 -6.828 1 97.12 201 TYR B O 1
ATOM 7151 N N . ARG B 1 202 ? -14.977 -13.891 -4.75 1 96.25 202 ARG B N 1
ATOM 7152 C CA . ARG B 1 202 ? -16.391 -13.5 -4.727 1 96.25 202 ARG B CA 1
ATOM 7153 C C . ARG B 1 202 ? -16.531 -11.984 -4.66 1 96.25 202 ARG B C 1
ATOM 7155 O O . ARG B 1 202 ? -16.797 -11.43 -3.59 1 96.25 202 ARG B O 1
ATOM 7162 N N . LEU B 1 203 ? -16.562 -11.312 -5.801 1 96.44 203 LEU B N 1
ATOM 7163 C CA . LEU B 1 203 ? -16.516 -9.852 -5.891 1 96.44 203 LEU B CA 1
ATOM 7164 C C . LEU B 1 203 ? -17.891 -9.297 -6.262 1 96.44 203 LEU B C 1
ATOM 7166 O O . LEU B 1 203 ? -18.203 -8.148 -5.93 1 96.44 203 LEU B O 1
ATOM 7170 N N . PHE B 1 204 ? -18.703 -10.148 -6.965 1 94.88 204 PHE B N 1
ATOM 7171 C CA . PHE B 1 204 ? -19.938 -9.625 -7.535 1 94.88 204 PHE B CA 1
ATOM 7172 C C . PHE B 1 204 ? -21.125 -10.484 -7.125 1 94.88 204 PHE B C 1
ATOM 7174 O O . PHE B 1 204 ? -20.984 -11.664 -6.824 1 94.88 204 PHE B O 1
ATOM 7181 N N . HIS B 1 205 ? -22.188 -9.828 -6.965 1 94 205 HIS B N 1
ATOM 7182 C CA . HIS B 1 205 ? -23.469 -10.531 -6.949 1 94 205 HIS B CA 1
ATOM 7183 C C . HIS B 1 205 ? -24.031 -10.672 -8.359 1 94 205 HIS B C 1
ATOM 7185 O O . HIS B 1 205 ? -24.219 -9.672 -9.062 1 94 205 HIS B O 1
ATOM 7191 N N . PRO B 1 206 ? -24.344 -11.883 -8.805 1 92 206 PRO B N 1
ATOM 7192 C CA . PRO B 1 206 ? -24.703 -12.109 -10.203 1 92 206 PRO B CA 1
ATOM 7193 C C . PRO B 1 206 ? -25.891 -11.266 -10.656 1 92 206 PRO B C 1
ATOM 7195 O O . PRO B 1 206 ? -25.859 -10.688 -11.742 1 92 206 PRO B O 1
ATOM 7198 N N . GLN B 1 207 ? -26.922 -11.203 -9.867 1 91 207 GLN B N 1
ATOM 7199 C CA . GLN B 1 207 ? -28.109 -10.43 -10.25 1 91 207 GLN B CA 1
ATOM 7200 C C . GLN B 1 207 ? -27.781 -8.945 -10.367 1 91 207 GLN B C 1
ATOM 7202 O O . GLN B 1 207 ? -28.203 -8.281 -11.312 1 91 207 GLN B O 1
ATOM 7207 N N . GLN B 1 208 ? -27.031 -8.398 -9.352 1 88.5 208 GLN B N 1
ATOM 7208 C CA . GLN B 1 208 ? -26.672 -6.992 -9.406 1 88.5 208 GLN B CA 1
ATOM 7209 C C . GLN B 1 208 ? -25.828 -6.688 -10.641 1 88.5 208 GLN B C 1
ATOM 7211 O O . GLN B 1 208 ? -26.031 -5.66 -11.297 1 88.5 208 GLN B O 1
ATOM 7216 N N . PHE B 1 209 ? -24.922 -7.562 -10.961 1 91.94 209 PHE B N 1
ATOM 7217 C CA . PHE B 1 209 ? -24.047 -7.344 -12.109 1 91.94 209 PHE B CA 1
ATOM 7218 C C . PHE B 1 209 ? -24.844 -7.387 -13.414 1 91.94 209 PHE B C 1
ATOM 7220 O O . PHE B 1 209 ? -24.578 -6.602 -14.328 1 91.94 209 PHE B O 1
ATOM 7227 N N . GLU B 1 210 ? -25.734 -8.328 -13.469 1 86.5 210 GLU B N 1
ATOM 7228 C CA . GLU B 1 210 ? -26.562 -8.43 -14.656 1 86.5 210 GLU B CA 1
ATOM 7229 C C . GLU B 1 210 ? -27.406 -7.176 -14.852 1 86.5 210 GLU B C 1
ATOM 7231 O O . GLU B 1 210 ? -27.578 -6.703 -15.977 1 86.5 210 GLU B O 1
ATOM 7236 N N . GLU B 1 211 ? -27.891 -6.664 -13.797 1 82.75 211 GLU B N 1
ATOM 7237 C CA . GLU B 1 211 ? -28.688 -5.434 -13.867 1 82.75 211 GLU B CA 1
ATOM 7238 C C . GLU B 1 211 ? -27.812 -4.258 -14.32 1 82.75 211 GLU B C 1
ATOM 7240 O O . GLU B 1 211 ? -28.25 -3.449 -15.148 1 82.75 211 GLU B O 1
ATOM 7245 N N . GLU B 1 212 ? -26.625 -4.199 -13.742 1 81.5 212 GLU B N 1
ATOM 7246 C CA . GLU B 1 212 ? -25.703 -3.145 -14.141 1 81.5 212 GLU B CA 1
ATOM 7247 C C . GLU B 1 212 ? -25.312 -3.277 -15.609 1 81.5 212 GLU B C 1
ATOM 7249 O O . GLU B 1 212 ? -25.203 -2.277 -16.328 1 81.5 212 GLU B O 1
ATOM 7254 N N . LEU B 1 213 ? -25.125 -4.484 -16.031 1 83.31 213 LEU B N 1
ATOM 7255 C CA . LEU B 1 213 ? -24.766 -4.746 -17.422 1 83.31 213 LEU B CA 1
ATOM 7256 C C . LEU B 1 213 ? -25.891 -4.344 -18.359 1 83.31 213 LEU B C 1
ATOM 7258 O O . LEU B 1 213 ? -25.656 -3.734 -19.406 1 83.31 213 LEU B O 1
ATOM 7262 N N . ASN B 1 214 ? -27.062 -4.711 -17.984 1 81.19 214 ASN B N 1
ATOM 7263 C CA . ASN B 1 214 ? -28.219 -4.367 -18.812 1 81.19 214 ASN B CA 1
ATOM 7264 C C . ASN B 1 214 ? -28.406 -2.857 -18.922 1 81.19 214 ASN B C 1
ATOM 7266 O O . ASN B 1 214 ? -28.688 -2.344 -20 1 81.19 214 ASN B O 1
ATOM 7270 N N . THR B 1 215 ? -28.188 -2.195 -17.828 1 77.94 215 THR B N 1
ATOM 7271 C CA . THR B 1 215 ? -28.281 -0.739 -17.828 1 77.94 215 THR B CA 1
ATOM 7272 C C . THR B 1 215 ? -27.203 -0.128 -18.719 1 77.94 215 THR B C 1
ATOM 7274 O O . THR B 1 215 ? -27.469 0.8 -19.484 1 77.94 215 THR B O 1
ATOM 7277 N N . PHE B 1 216 ? -26.078 -0.702 -18.688 1 77.38 216 PHE B N 1
ATOM 7278 C CA . PHE B 1 216 ? -24.969 -0.239 -19.5 1 77.38 216 PHE B CA 1
ATOM 7279 C C . PHE B 1 216 ? -25.234 -0.454 -20.984 1 77.38 216 PHE B C 1
ATOM 7281 O O . PHE B 1 216 ? -24.969 0.424 -21.797 1 77.38 216 PHE B O 1
ATOM 7288 N N . TRP B 1 217 ? -25.719 -1.594 -21.344 1 78.25 217 TRP B N 1
ATOM 7289 C CA . TRP B 1 217 ? -25.891 -1.965 -22.734 1 78.25 217 TRP B CA 1
ATOM 7290 C C . TRP B 1 217 ? -27 -1.131 -23.391 1 78.25 217 TRP B C 1
ATOM 7292 O O . TRP B 1 217 ? -26.922 -0.823 -24.578 1 78.25 217 TRP B O 1
ATOM 7302 N N . ILE B 1 218 ? -27.984 -0.865 -22.641 1 68.94 218 ILE B N 1
ATOM 7303 C CA . ILE B 1 218 ? -29.062 -0.032 -23.141 1 68.94 218 ILE B CA 1
ATOM 7304 C C . ILE B 1 218 ? -28.547 1.367 -23.469 1 68.94 218 ILE B C 1
ATOM 7306 O O . ILE B 1 218 ? -28.906 1.955 -24.484 1 68.94 218 ILE B O 1
ATOM 7310 N N . ASP B 1 219 ? -27.641 1.743 -22.734 1 59.56 219 ASP B N 1
ATOM 7311 C CA . ASP B 1 219 ? -27.094 3.084 -22.906 1 59.56 219 ASP B CA 1
ATOM 7312 C C . ASP B 1 219 ? -26.062 3.119 -24.031 1 59.56 219 ASP B C 1
ATOM 7314 O O . ASP B 1 219 ? -25.906 4.145 -24.703 1 59.56 219 ASP B O 1
ATOM 7318 N N . SER B 1 220 ? -25.234 2.006 -24.281 1 57.81 220 SER B N 1
ATOM 7319 C CA . SER B 1 220 ? -24.125 1.954 -25.234 1 57.81 220 SER B CA 1
ATOM 7320 C C . SER B 1 220 ? -24.609 1.504 -26.625 1 57.81 220 SER B C 1
ATOM 7322 O O . SER B 1 220 ? -23.859 1.602 -27.594 1 57.81 220 SER B O 1
ATOM 7324 N N . SER B 1 221 ? -25.594 0.475 -26.875 1 53.03 221 SER B N 1
ATOM 7325 C CA . SER B 1 221 ? -26.031 -0.121 -28.125 1 53.03 221 SER B CA 1
ATOM 7326 C C . SER B 1 221 ? -26.031 0.904 -29.25 1 53.03 221 SER B C 1
ATOM 7328 O O . SER B 1 221 ? -26.125 0.542 -30.438 1 53.03 221 SER B O 1
ATOM 7330 N N . GLN B 1 222 ? -25.859 2.121 -28.891 1 43.22 222 GLN B N 1
ATOM 7331 C CA . GLN B 1 222 ? -25.797 2.986 -30.062 1 43.22 222 GLN B CA 1
ATOM 7332 C C . GLN B 1 222 ? -24.453 2.834 -30.781 1 43.22 222 GLN B C 1
ATOM 7334 O O . GLN B 1 222 ? -24.266 3.387 -31.859 1 43.22 222 GLN B O 1
ATOM 7339 N N . CYS B 1 223 ? -23.547 2.221 -30.188 1 42.12 223 CYS B N 1
ATOM 7340 C CA . CYS B 1 223 ? -22.203 2.27 -30.75 1 42.12 223 CYS B CA 1
ATOM 7341 C C . CYS B 1 223 ? -21.953 1.09 -31.672 1 42.12 223 CYS B C 1
ATOM 7343 O O . CYS B 1 223 ? -21.438 0.058 -31.25 1 42.12 223 CYS B O 1
ATOM 7345 N N . THR B 1 224 ? -22.891 0.681 -32.438 1 40.84 224 THR B N 1
ATOM 7346 C CA . THR B 1 224 ? -22.844 -0.518 -33.25 1 40.84 224 THR B CA 1
ATOM 7347 C C . THR B 1 224 ? -21.719 -0.426 -34.281 1 40.84 224 THR B C 1
ATOM 7349 O O . THR B 1 224 ? -21.641 -1.245 -35.188 1 40.84 224 THR B O 1
ATOM 7352 N N . ASN B 1 225 ? -21.047 0.694 -34.438 1 39 225 ASN B N 1
ATOM 7353 C CA . ASN B 1 225 ? -20.359 0.615 -35.719 1 39 225 ASN B CA 1
ATOM 7354 C C . ASN B 1 225 ? -19.156 -0.321 -35.656 1 39 225 ASN B C 1
ATOM 7356 O O . ASN B 1 225 ? -18.5 -0.413 -34.625 1 39 225 ASN B O 1
ATOM 7360 N N . ASP B 1 226 ? -19.125 -1.309 -36.531 1 39.44 226 ASP B N 1
ATOM 7361 C CA . ASP B 1 226 ? -18.062 -2.258 -36.875 1 39.44 226 ASP B CA 1
ATOM 7362 C C . ASP B 1 226 ? -16.703 -1.562 -36.938 1 39.44 226 ASP B C 1
ATOM 7364 O O . ASP B 1 226 ? -16.359 -0.99 -37.969 1 39.44 226 ASP B O 1
ATOM 7368 N N . ILE B 1 227 ? -16.281 -0.861 -36 1 39.84 227 ILE B N 1
ATOM 7369 C CA . ILE B 1 227 ? -14.93 -0.351 -36.188 1 39.84 227 ILE B CA 1
ATOM 7370 C C . ILE B 1 227 ? -13.969 -1.513 -36.406 1 39.84 227 ILE B C 1
ATOM 7372 O O . ILE B 1 227 ? -14.055 -2.549 -35.75 1 39.84 227 ILE B O 1
ATOM 7376 N N . GLY B 1 228 ? -13.258 -1.495 -37.469 1 39.53 228 GLY B N 1
ATOM 7377 C CA . GLY B 1 228 ? -12.172 -2.365 -37.875 1 39.53 228 GLY B CA 1
ATOM 7378 C C . GLY B 1 228 ? -11.391 -2.939 -36.719 1 39.53 228 GLY B C 1
ATOM 7379 O O . GLY B 1 228 ? -11.289 -2.311 -35.656 1 39.53 228 GLY B O 1
ATOM 7380 N N . ARG B 1 229 ? -11.422 -4.18 -36.469 1 43.22 229 ARG B N 1
ATOM 7381 C CA . ARG B 1 229 ? -10.82 -4.945 -35.375 1 43.22 229 ARG B CA 1
ATOM 7382 C C . ARG B 1 229 ? -9.367 -4.543 -35.156 1 43.22 229 ARG B C 1
ATOM 7384 O O . ARG B 1 229 ? -8.539 -4.703 -36.062 1 43.22 229 ARG B O 1
ATOM 7391 N N . PRO B 1 230 ? -9.008 -3.781 -34.25 1 47.75 230 PRO B N 1
ATOM 7392 C CA . PRO B 1 230 ? -7.602 -3.475 -34 1 47.75 230 PRO B CA 1
ATOM 7393 C C . PRO B 1 230 ? -6.738 -4.727 -33.844 1 47.75 230 PRO B C 1
ATOM 7395 O O . PRO B 1 230 ? -7.242 -5.789 -33.469 1 47.75 230 PRO B O 1
ATOM 7398 N N . PRO B 1 231 ? -5.453 -4.781 -34.438 1 44.09 231 PRO B N 1
ATOM 7399 C CA . PRO B 1 231 ? -4.52 -5.91 -34.375 1 44.09 231 PRO B CA 1
ATOM 7400 C C . PRO B 1 231 ? -4.254 -6.395 -32.969 1 44.09 231 PRO B C 1
ATOM 7402 O O . PRO B 1 231 ? -3.658 -7.461 -32.781 1 44.09 231 PRO B O 1
ATOM 7405 N N . GLU B 1 232 ? -4.762 -5.648 -32 1 55.34 232 GLU B N 1
ATOM 7406 C CA . GLU B 1 232 ? -4.434 -6.078 -30.641 1 55.34 232 GLU B CA 1
ATOM 7407 C C . GLU B 1 232 ? -5.328 -7.23 -30.188 1 55.34 232 GLU B C 1
ATOM 7409 O O . GLU B 1 232 ? -6.465 -7.352 -30.656 1 55.34 232 GLU B O 1
ATOM 7414 N N . GLY B 1 233 ? -4.656 -8.234 -29.562 1 63.66 233 GLY B N 1
ATOM 7415 C CA . GLY B 1 233 ? -5.445 -9.305 -28.984 1 63.66 233 GLY B CA 1
ATOM 7416 C C . GLY B 1 233 ? -6.594 -8.812 -28.125 1 63.66 233 GLY B C 1
ATOM 7417 O O . GLY B 1 233 ? -6.559 -7.688 -27.609 1 63.66 233 GLY B O 1
ATOM 7418 N N . LEU B 1 234 ? -7.621 -9.484 -28.125 1 67.69 234 LEU B N 1
ATOM 7419 C CA . LEU B 1 234 ? -8.844 -9.125 -27.406 1 67.69 234 LEU B CA 1
ATOM 7420 C C . LEU B 1 234 ? -8.539 -8.781 -25.953 1 67.69 234 LEU B C 1
ATOM 7422 O O . LEU B 1 234 ? -9.102 -7.832 -25.406 1 67.69 234 LEU B O 1
ATOM 7426 N N . SER B 1 235 ? -7.652 -9.516 -25.312 1 73.44 235 SER B N 1
ATOM 7427 C CA . SER B 1 235 ? -7.309 -9.281 -23.922 1 73.44 235 SER B CA 1
ATOM 7428 C C . SER B 1 235 ? -6.664 -7.914 -23.734 1 73.44 235 SER B C 1
ATOM 7430 O O . SER B 1 235 ? -6.996 -7.188 -22.781 1 73.44 235 SER B O 1
ATOM 7432 N N . ASP B 1 236 ? -5.832 -7.555 -24.641 1 74.06 236 ASP B N 1
ATOM 7433 C CA . ASP B 1 236 ? -5.164 -6.258 -24.562 1 74.06 236 ASP B CA 1
ATOM 7434 C C . ASP B 1 236 ? -6.16 -5.113 -24.75 1 74.06 236 ASP B C 1
ATOM 7436 O O . ASP B 1 236 ? -6.062 -4.086 -24.078 1 74.06 236 ASP B O 1
ATOM 7440 N N . ARG B 1 237 ? -7.062 -5.375 -25.594 1 74.5 237 ARG B N 1
ATOM 7441 C CA . ARG B 1 237 ? -8.078 -4.359 -25.844 1 74.5 237 ARG B CA 1
ATOM 7442 C C . ARG B 1 237 ? -8.938 -4.133 -24.609 1 74.5 237 ARG B C 1
ATOM 7444 O O . ARG B 1 237 ? -9.25 -2.994 -24.266 1 74.5 237 ARG B O 1
ATOM 7451 N N . PHE B 1 238 ? -9.25 -5.246 -23.984 1 78.44 238 PHE B N 1
ATOM 7452 C CA . PHE B 1 238 ? -10.086 -5.145 -22.797 1 78.44 238 PHE B CA 1
ATOM 7453 C C . PHE B 1 238 ? -9.312 -4.504 -21.656 1 78.44 238 PHE B C 1
ATOM 7455 O O . PHE B 1 238 ? -9.875 -3.725 -20.875 1 78.44 238 PHE B O 1
ATOM 7462 N N . LEU B 1 239 ? -8.062 -4.812 -21.562 1 81.38 239 LEU B N 1
ATOM 7463 C CA . LEU B 1 239 ? -7.234 -4.223 -20.516 1 81.38 239 LEU B CA 1
ATOM 7464 C C . LEU B 1 239 ? -7.066 -2.723 -20.734 1 81.38 239 LEU B C 1
ATOM 7466 O O . LEU B 1 239 ? -7.121 -1.942 -19.781 1 81.38 239 LEU B O 1
ATOM 7470 N N . HIS B 1 240 ? -6.934 -2.385 -22 1 77.75 240 HIS B N 1
ATOM 7471 C CA . HIS B 1 240 ? -6.832 -0.967 -22.328 1 77.75 240 HIS B CA 1
ATOM 7472 C C . HIS B 1 240 ? -8.133 -0.235 -22.016 1 77.75 240 HIS B C 1
ATOM 7474 O O . HIS B 1 240 ? -8.117 0.89 -21.516 1 77.75 240 HIS B O 1
ATOM 7480 N N . ALA B 1 241 ? -9.188 -0.898 -22.375 1 79.12 241 ALA B N 1
ATOM 7481 C CA . ALA B 1 241 ? -10.492 -0.302 -22.094 1 79.12 241 ALA B CA 1
ATOM 7482 C C . ALA B 1 241 ? -10.719 -0.147 -20.594 1 79.12 241 ALA B C 1
ATOM 7484 O O . ALA B 1 241 ? -11.234 0.878 -20.141 1 79.12 241 ALA B O 1
ATOM 7485 N N . ALA B 1 242 ? -10.359 -1.161 -19.859 1 82.88 242 ALA B N 1
ATOM 7486 C CA . ALA B 1 242 ? -10.5 -1.11 -18.406 1 82.88 242 ALA B CA 1
ATOM 7487 C C . ALA B 1 242 ? -9.688 0.033 -17.812 1 82.88 242 ALA B C 1
ATOM 7489 O O . ALA B 1 242 ? -10.164 0.76 -16.938 1 82.88 242 ALA B O 1
ATOM 7490 N N . GLN B 1 243 ? -8.484 0.248 -18.297 1 82.81 243 GLN B N 1
ATOM 7491 C CA . GLN B 1 243 ? -7.625 1.326 -17.828 1 82.81 243 GLN B CA 1
ATOM 7492 C C . GLN B 1 243 ? -8.211 2.691 -18.188 1 82.81 243 GLN B C 1
ATOM 7494 O O . GLN B 1 243 ? -8.117 3.635 -17.391 1 82.81 243 GLN B O 1
ATOM 7499 N N . PHE B 1 244 ? -8.742 2.717 -19.359 1 78.38 244 PHE B N 1
ATOM 7500 C CA . PHE B 1 244 ? -9.367 3.951 -19.828 1 78.38 244 PHE B CA 1
ATOM 7501 C C . PHE B 1 244 ? -10.492 4.383 -18.891 1 78.38 244 PHE B C 1
ATOM 7503 O O . PHE B 1 244 ? -10.539 5.535 -18.453 1 78.38 244 PHE B O 1
ATOM 7510 N N . PHE B 1 245 ? -11.336 3.457 -18.547 1 80.25 245 PHE B N 1
ATOM 7511 C CA . PHE B 1 245 ? -12.484 3.781 -17.719 1 80.25 245 PHE B CA 1
ATOM 7512 C C . PHE B 1 245 ? -12.047 4.035 -16.281 1 80.25 245 PHE B C 1
ATOM 7514 O O . PHE B 1 245 ? -12.594 4.91 -15.602 1 80.25 245 PHE B O 1
ATOM 7521 N N . LEU B 1 246 ? -11.062 3.324 -15.789 1 84.69 246 LEU B N 1
ATOM 7522 C CA . LEU B 1 246 ? -10.555 3.557 -14.438 1 84.69 246 LEU B CA 1
ATOM 7523 C C . LEU B 1 246 ? -9.93 4.941 -14.328 1 84.69 246 LEU B C 1
ATOM 7525 O O . LEU B 1 246 ? -10.195 5.672 -13.367 1 84.69 246 LEU B O 1
ATOM 7529 N N . GLY B 1 247 ? -9.133 5.281 -15.312 1 79.12 247 GLY B N 1
ATOM 7530 C CA . GLY B 1 247 ? -8.438 6.559 -15.312 1 79.12 247 GLY B CA 1
ATOM 7531 C C . GLY B 1 247 ? -9.383 7.75 -15.359 1 79.12 247 GLY B C 1
ATOM 7532 O O . GLY B 1 247 ? -9.023 8.852 -14.938 1 79.12 247 GLY B O 1
ATOM 7533 N N . ARG B 1 248 ? -10.555 7.523 -15.758 1 76.5 248 ARG B N 1
ATOM 7534 C CA . ARG B 1 248 ? -11.516 8.609 -15.898 1 76.5 248 ARG B CA 1
ATOM 7535 C C . ARG B 1 248 ? -12.523 8.609 -14.75 1 76.5 248 ARG B C 1
ATOM 7537 O O . ARG B 1 248 ? -13.406 9.469 -14.688 1 76.5 248 ARG B O 1
ATOM 7544 N N . SER B 1 249 ? -12.391 7.684 -13.867 1 78 249 SER B N 1
ATOM 7545 C CA . SER B 1 249 ? -13.164 7.66 -12.633 1 78 249 SER B CA 1
ATOM 7546 C C . SER B 1 249 ? -12.352 8.195 -11.461 1 78 249 SER B C 1
ATOM 7548 O O . SER B 1 249 ? -11.117 8.094 -11.453 1 78 249 SER B O 1
ATOM 7550 N N . PRO B 1 250 ? -12.992 8.859 -10.547 1 81.88 250 PRO B N 1
ATOM 7551 C CA . PRO B 1 250 ? -12.25 9.359 -9.383 1 81.88 250 PRO B CA 1
ATOM 7552 C C . PRO B 1 250 ? -11.938 8.258 -8.367 1 81.88 250 PRO B C 1
ATOM 7554 O O . PRO B 1 250 ? -12.258 8.398 -7.188 1 81.88 250 PRO B O 1
ATOM 7557 N N . TYR B 1 251 ? -11.203 7.191 -8.828 1 86.06 251 TYR B N 1
ATOM 7558 C CA . TYR B 1 251 ? -10.984 6 -8.016 1 86.06 251 TYR B CA 1
ATOM 7559 C C . TYR B 1 251 ? -10.016 6.289 -6.875 1 86.06 251 TYR B C 1
ATOM 7561 O O . TYR B 1 251 ? -9.938 5.523 -5.91 1 86.06 251 TYR B O 1
ATOM 7569 N N . LEU B 1 252 ? -9.32 7.387 -7.004 1 87.75 252 LEU B N 1
ATOM 7570 C CA . LEU B 1 252 ? -8.375 7.734 -5.949 1 87.75 252 LEU B CA 1
ATOM 7571 C C . LEU B 1 252 ? -8.984 8.75 -4.984 1 87.75 252 LEU B C 1
ATOM 7573 O O . LEU B 1 252 ? -8.891 8.586 -3.766 1 87.75 252 LEU B O 1
ATOM 7577 N N . SER B 1 253 ? -9.609 9.781 -5.496 1 80.94 253 SER B N 1
ATOM 7578 C CA . SER B 1 253 ? -10.148 10.844 -4.656 1 80.94 253 SER B CA 1
ATOM 7579 C C . SER B 1 253 ? -11.469 10.438 -4.016 1 80.94 253 SER B C 1
ATOM 7581 O O . SER B 1 253 ? -11.805 10.891 -2.922 1 80.94 253 SER B O 1
ATOM 7583 N N . ALA B 1 254 ? -12.203 9.641 -4.727 1 82.56 254 ALA B N 1
ATOM 7584 C CA . ALA B 1 254 ? -13.492 9.164 -4.227 1 82.56 254 ALA B CA 1
ATOM 7585 C C . ALA B 1 254 ? -13.68 7.68 -4.512 1 82.56 254 ALA B C 1
ATOM 7587 O O . ALA B 1 254 ? -14.555 7.293 -5.289 1 82.56 254 ALA B O 1
ATOM 7588 N N . PRO B 1 255 ? -12.914 6.918 -3.789 1 88 255 PRO B N 1
ATOM 7589 C CA . PRO B 1 255 ? -13.016 5.477 -4.031 1 88 255 PRO B CA 1
ATOM 7590 C C . PRO B 1 255 ? -14.375 4.902 -3.646 1 88 255 PRO B C 1
ATOM 7592 O O . PRO B 1 255 ? -15 5.371 -2.688 1 88 255 PRO B O 1
ATOM 7595 N N . THR B 1 256 ? -14.844 3.963 -4.414 1 87.38 256 THR B N 1
ATOM 7596 C CA . THR B 1 256 ? -16.078 3.227 -4.156 1 87.38 256 THR B CA 1
ATOM 7597 C C . THR B 1 256 ? -15.812 1.724 -4.121 1 87.38 256 THR B C 1
ATOM 7599 O O . THR B 1 256 ? -14.688 1.28 -4.371 1 87.38 256 THR B O 1
ATOM 7602 N N . LEU B 1 257 ? -16.844 0.968 -3.762 1 92.5 257 LEU B N 1
ATOM 7603 C CA . LEU B 1 257 ? -16.703 -0.484 -3.781 1 92.5 257 LEU B CA 1
ATOM 7604 C C . LEU B 1 257 ? -16.375 -0.979 -5.188 1 92.5 257 LEU B C 1
ATOM 7606 O O . LEU B 1 257 ? -15.648 -1.954 -5.352 1 92.5 257 LEU B O 1
ATOM 7610 N N . ALA B 1 258 ? -16.891 -0.287 -6.16 1 89.94 258 ALA B N 1
ATOM 7611 C CA . ALA B 1 258 ? -16.625 -0.635 -7.555 1 89.94 258 ALA B CA 1
ATOM 7612 C C . ALA B 1 258 ? -15.148 -0.455 -7.895 1 89.94 258 ALA B C 1
ATOM 7614 O O . ALA B 1 258 ? -14.57 -1.266 -8.625 1 89.94 258 ALA B O 1
ATOM 7615 N N . SER B 1 259 ? -14.547 0.612 -7.406 1 90 259 SER B N 1
ATOM 7616 C CA . SER B 1 259 ? -13.125 0.842 -7.66 1 90 259 SER B CA 1
ATOM 7617 C C . SER B 1 259 ? -12.266 -0.255 -7.039 1 90 259 SER B C 1
ATOM 7619 O O . SER B 1 259 ? -11.305 -0.717 -7.656 1 90 259 SER B O 1
ATOM 7621 N N . VAL B 1 260 ? -12.625 -0.657 -5.832 1 95.25 260 VAL B N 1
ATOM 7622 C CA . VAL B 1 260 ? -11.867 -1.696 -5.145 1 95.25 260 VAL B CA 1
ATOM 7623 C C . VAL B 1 260 ? -12.023 -3.025 -5.879 1 95.25 260 VAL B C 1
ATOM 7625 O O . VAL B 1 260 ? -11.055 -3.76 -6.066 1 95.25 260 VAL B O 1
ATOM 7628 N N . ARG B 1 261 ? -13.266 -3.338 -6.312 1 95 261 ARG B N 1
ATOM 7629 C CA . ARG B 1 261 ? -13.5 -4.555 -7.082 1 95 261 ARG B CA 1
ATOM 7630 C C . ARG B 1 261 ? -12.688 -4.559 -8.375 1 95 261 ARG B C 1
ATOM 7632 O O . ARG B 1 261 ? -12.117 -5.582 -8.75 1 95 261 ARG B O 1
ATOM 7639 N N . THR B 1 262 ? -12.641 -3.426 -8.969 1 93.12 262 THR B N 1
ATOM 7640 C CA . THR B 1 262 ? -11.875 -3.291 -10.203 1 93.12 262 THR B CA 1
ATOM 7641 C C . THR B 1 262 ? -10.391 -3.521 -9.953 1 93.12 262 THR B C 1
ATOM 7643 O O . THR B 1 262 ? -9.719 -4.203 -10.727 1 93.12 262 THR B O 1
ATOM 7646 N N . MET B 1 263 ? -9.906 -2.967 -8.898 1 94.81 263 MET B N 1
ATOM 7647 C CA . MET B 1 263 ? -8.5 -3.15 -8.547 1 94.81 263 MET B CA 1
ATOM 7648 C C . MET B 1 263 ? -8.211 -4.609 -8.203 1 94.81 263 MET B C 1
ATOM 7650 O O . MET B 1 263 ? -7.125 -5.113 -8.492 1 94.81 263 MET B O 1
ATOM 7654 N N . CYS B 1 264 ? -9.148 -5.281 -7.566 1 96.81 264 CYS B N 1
ATOM 7655 C CA . CYS B 1 264 ? -9 -6.711 -7.312 1 96.81 264 CYS B CA 1
ATOM 7656 C C . CYS B 1 264 ? -8.844 -7.48 -8.617 1 96.81 264 CYS B C 1
ATOM 7658 O O . CYS B 1 264 ? -7.969 -8.344 -8.734 1 96.81 264 CYS B O 1
ATOM 7660 N N . LEU B 1 265 ? -9.688 -7.125 -9.531 1 94.62 265 LEU B N 1
ATOM 7661 C CA . LEU B 1 265 ? -9.625 -7.793 -10.82 1 94.62 265 LEU B CA 1
ATOM 7662 C C . LEU B 1 265 ? -8.297 -7.504 -11.523 1 94.62 265 LEU B C 1
ATOM 7664 O O . LEU B 1 265 ? -7.758 -8.367 -12.219 1 94.62 265 LEU B O 1
ATOM 7668 N N . ALA B 1 266 ? -7.805 -6.316 -11.344 1 91.75 266 ALA B N 1
ATOM 7669 C CA . ALA B 1 266 ? -6.508 -5.977 -11.93 1 91.75 266 ALA B CA 1
ATOM 7670 C C . ALA B 1 266 ? -5.398 -6.844 -11.336 1 91.75 266 ALA B C 1
ATOM 7672 O O . ALA B 1 266 ? -4.535 -7.336 -12.07 1 91.75 266 ALA B O 1
ATOM 7673 N N . VAL B 1 267 ? -5.402 -7.055 -10.07 1 94.38 267 VAL B N 1
ATOM 7674 C CA . VAL B 1 267 ? -4.406 -7.887 -9.406 1 94.38 267 VAL B CA 1
ATOM 7675 C C . VAL B 1 267 ? -4.527 -9.328 -9.891 1 94.38 267 VAL B C 1
ATOM 7677 O O . VAL B 1 267 ? -3.523 -9.969 -10.203 1 94.38 267 VAL B O 1
ATOM 7680 N N . ILE B 1 268 ? -5.773 -9.766 -10 1 93.56 268 ILE B N 1
ATOM 7681 C CA . ILE B 1 268 ? -6.012 -11.133 -10.469 1 93.56 268 ILE B CA 1
ATOM 7682 C C . ILE B 1 268 ? -5.488 -11.281 -11.891 1 93.56 268 ILE B C 1
ATOM 7684 O O . ILE B 1 268 ? -4.824 -12.273 -12.211 1 93.56 268 ILE B O 1
ATOM 7688 N N . ALA B 1 269 ? -5.766 -10.266 -12.68 1 90.38 269 ALA B N 1
ATOM 7689 C CA . ALA B 1 269 ? -5.293 -10.305 -14.062 1 90.38 269 ALA B CA 1
ATOM 7690 C C . ALA B 1 269 ? -3.77 -10.375 -14.117 1 90.38 269 ALA B C 1
ATOM 7692 O O . ALA B 1 269 ? -3.203 -11.094 -14.945 1 90.38 269 ALA B O 1
ATOM 7693 N N . GLN B 1 270 ? -3.135 -9.695 -13.273 1 90 270 GLN B N 1
ATOM 7694 C CA . GLN B 1 270 ? -1.677 -9.719 -13.227 1 90 270 GLN B CA 1
ATOM 7695 C C . GLN B 1 270 ? -1.165 -11.078 -12.766 1 90 270 GLN B C 1
ATOM 7697 O O . GLN B 1 270 ? -0.206 -11.609 -13.328 1 90 270 GLN B O 1
ATOM 7702 N N . MET B 1 271 ? -1.767 -11.625 -11.812 1 91.81 271 MET B N 1
ATOM 7703 C CA . MET B 1 271 ? -1.352 -12.922 -11.289 1 91.81 271 MET B CA 1
ATOM 7704 C C . MET B 1 271 ? -1.529 -14.016 -12.344 1 91.81 271 MET B C 1
ATOM 7706 O O . MET B 1 271 ? -0.746 -14.961 -12.391 1 91.81 271 MET B O 1
ATOM 7710 N N . LEU B 1 272 ? -2.533 -13.789 -13.18 1 89.69 272 LEU B N 1
ATOM 7711 C CA . LEU B 1 272 ? -2.83 -14.773 -14.219 1 89.69 272 LEU B CA 1
ATOM 7712 C C . LEU B 1 272 ? -1.874 -14.625 -15.398 1 89.69 272 LEU B C 1
ATOM 7714 O O . LEU B 1 272 ? -1.84 -15.484 -16.281 1 89.69 272 LEU B O 1
ATOM 7718 N N . GLY B 1 273 ? -1.144 -13.578 -15.469 1 83.56 273 GLY B N 1
ATOM 7719 C CA . GLY B 1 273 ? -0.226 -13.336 -16.578 1 83.56 273 GLY B CA 1
ATOM 7720 C C . GLY B 1 273 ? -0.916 -12.812 -17.828 1 83.56 273 GLY B C 1
ATOM 7721 O O . GLY B 1 273 ? -0.38 -12.93 -18.922 1 83.56 273 GLY B O 1
ATOM 7722 N N . ILE B 1 274 ? -2.107 -12.281 -17.578 1 81.56 274 ILE B N 1
ATOM 7723 C CA . ILE B 1 274 ? -2.842 -11.711 -18.703 1 81.56 274 ILE B CA 1
ATOM 7724 C C . ILE B 1 274 ? -2.201 -10.391 -19.125 1 81.56 274 ILE B C 1
ATOM 7726 O O . ILE B 1 274 ? -2.168 -10.062 -20.312 1 81.56 274 ILE B O 1
ATOM 7730 N N . VAL B 1 275 ? -1.809 -9.664 -18.109 1 79.25 275 VAL B N 1
ATOM 7731 C CA . VAL B 1 275 ? -1.066 -8.438 -18.391 1 79.25 275 VAL B CA 1
ATOM 7732 C C . VAL B 1 275 ? 0.374 -8.781 -18.766 1 79.25 275 VAL B C 1
ATOM 7734 O O . VAL B 1 275 ? 1.198 -9.07 -17.891 1 79.25 275 VAL B O 1
ATOM 7737 N N . LYS B 1 276 ? 0.508 -8.711 -20.047 1 69.5 276 LYS B N 1
ATOM 7738 C CA . LYS B 1 276 ? 1.809 -9.133 -20.562 1 69.5 276 LYS B CA 1
ATOM 7739 C C . LYS B 1 276 ? 2.914 -8.188 -20.094 1 69.5 276 LYS B C 1
ATOM 7741 O O . LYS B 1 276 ? 2.721 -6.973 -20.047 1 69.5 276 LYS B O 1
ATOM 7746 N N . GLY B 1 277 ? 3.92 -8.656 -19.594 1 64.12 277 GLY B N 1
ATOM 7747 C CA . GLY B 1 277 ? 5.062 -7.848 -19.203 1 64.12 277 GLY B CA 1
ATOM 7748 C C . GLY B 1 277 ? 5.082 -7.535 -17.719 1 64.12 277 GLY B C 1
ATOM 7749 O O . GLY B 1 277 ? 6.012 -6.895 -17.219 1 64.12 277 GLY B O 1
ATOM 7750 N N . THR B 1 278 ? 4.031 -7.957 -17.141 1 66.44 278 THR B N 1
ATOM 7751 C CA . THR B 1 278 ? 3.977 -7.691 -15.703 1 66.44 278 THR B CA 1
ATOM 7752 C C . THR B 1 278 ? 5.062 -8.469 -14.969 1 66.44 278 THR B C 1
ATOM 7754 O O . THR B 1 278 ? 5.352 -9.617 -15.312 1 66.44 278 THR B O 1
ATOM 7757 N N . GLU B 1 279 ? 5.805 -7.691 -14.211 1 69.06 279 GLU B N 1
ATOM 7758 C CA . GLU B 1 279 ? 6.758 -8.297 -13.281 1 69.06 279 GLU B CA 1
ATOM 7759 C C . GLU B 1 279 ? 6.145 -8.461 -11.898 1 69.06 279 GLU B C 1
ATOM 7761 O O . GLU B 1 279 ? 5.219 -7.73 -11.531 1 69.06 279 GLU B O 1
ATOM 7766 N N . MET B 1 280 ? 6.605 -9.5 -11.289 1 68.88 280 MET B N 1
ATOM 7767 C CA . MET B 1 280 ? 6.113 -9.773 -9.938 1 68.88 280 MET B CA 1
ATOM 7768 C C . MET B 1 280 ? 6.242 -8.539 -9.055 1 68.88 280 MET B C 1
ATOM 7770 O O . MET B 1 280 ? 5.445 -8.344 -8.133 1 68.88 280 MET B O 1
ATOM 7774 N N . SER B 1 281 ? 7.188 -7.793 -9.438 1 69.44 281 SER B N 1
ATOM 7775 C CA . SER B 1 281 ? 7.41 -6.586 -8.656 1 69.44 281 SER B CA 1
ATOM 7776 C C . SER B 1 281 ? 6.219 -5.641 -8.742 1 69.44 281 SER B C 1
ATOM 7778 O O . SER B 1 281 ? 5.918 -4.918 -7.789 1 69.44 281 SER B O 1
ATOM 7780 N N . GLN B 1 282 ? 5.508 -5.723 -9.828 1 80.62 282 GLN B N 1
ATOM 7781 C CA . GLN B 1 282 ? 4.367 -4.84 -10.039 1 80.62 282 GLN B CA 1
ATOM 7782 C C . GLN B 1 282 ? 3.229 -5.18 -9.078 1 80.62 282 GLN B C 1
ATOM 7784 O O . GLN B 1 282 ? 2.514 -4.289 -8.617 1 80.62 282 GLN B O 1
ATOM 7789 N N . LEU B 1 283 ? 3.238 -6.434 -8.805 1 89.44 283 LEU B N 1
ATOM 7790 C CA . LEU B 1 283 ? 2.113 -6.941 -8.031 1 89.44 283 LEU B CA 1
ATOM 7791 C C . LEU B 1 283 ? 2.141 -6.387 -6.609 1 89.44 283 LEU B C 1
ATOM 7793 O O . LEU B 1 283 ? 1.093 -6.09 -6.031 1 89.44 283 LEU B O 1
ATOM 7797 N N . LEU B 1 284 ? 3.338 -6.168 -6.121 1 92.06 284 LEU B N 1
ATOM 7798 C CA . LEU B 1 284 ? 3.473 -5.703 -4.746 1 92.06 284 LEU B CA 1
ATOM 7799 C C . LEU B 1 284 ? 2.947 -4.277 -4.602 1 92.06 284 LEU B C 1
ATOM 7801 O O . LEU B 1 284 ? 2.182 -3.984 -3.682 1 92.06 284 LEU B O 1
ATOM 7805 N N . SER B 1 285 ? 3.311 -3.404 -5.539 1 94.06 285 SER B N 1
ATOM 7806 C CA . SER B 1 285 ? 2.91 -2.004 -5.48 1 94.06 285 SER B CA 1
ATOM 7807 C C . SER B 1 285 ? 1.405 -1.851 -5.676 1 94.06 285 SER B C 1
ATOM 7809 O O . SER B 1 285 ? 0.756 -1.088 -4.957 1 94.06 285 SER B O 1
ATOM 7811 N N . VAL B 1 286 ? 0.862 -2.6 -6.59 1 94.56 286 VAL B N 1
ATOM 7812 C CA . VAL B 1 286 ? -0.568 -2.512 -6.867 1 94.56 286 VAL B CA 1
ATOM 7813 C C . VAL B 1 286 ? -1.357 -3.072 -5.688 1 94.56 286 VAL B C 1
ATOM 7815 O O . VAL B 1 286 ? -2.412 -2.541 -5.328 1 94.56 286 VAL B O 1
ATOM 7818 N N . MET B 1 287 ? -0.828 -4.129 -5.109 1 95.44 287 MET B N 1
ATOM 7819 C CA . MET B 1 287 ? -1.488 -4.703 -3.941 1 95.44 287 MET B CA 1
ATOM 7820 C C . MET B 1 287 ? -1.473 -3.721 -2.773 1 95.44 287 MET B C 1
ATOM 7822 O O . MET B 1 287 ? -2.441 -3.635 -2.018 1 95.44 287 MET B O 1
ATOM 7826 N N . GLY B 1 288 ? -0.313 -3.031 -2.605 1 94.94 288 GLY B N 1
ATOM 7827 C CA . GLY B 1 288 ? -0.267 -1.997 -1.585 1 94.94 288 GLY B CA 1
ATOM 7828 C C . GLY B 1 288 ? -1.32 -0.923 -1.775 1 94.94 288 GLY B C 1
ATOM 7829 O O . GLY B 1 288 ? -2.01 -0.545 -0.825 1 94.94 288 GLY B O 1
ATOM 7830 N N . PHE B 1 289 ? -1.473 -0.493 -2.98 1 95.12 289 PHE B N 1
ATOM 7831 C CA . PHE B 1 289 ? -2.494 0.486 -3.334 1 95.12 289 PHE B CA 1
ATOM 7832 C C . PHE B 1 289 ? -3.887 -0.044 -3.01 1 95.12 289 PHE B C 1
ATOM 7834 O O . PHE B 1 289 ? -4.688 0.648 -2.379 1 95.12 289 PHE B O 1
ATOM 7841 N N . LEU B 1 290 ? -4.148 -1.225 -3.451 1 96.12 290 LEU B N 1
ATOM 7842 C CA . LEU B 1 290 ? -5.465 -1.838 -3.285 1 96.12 290 LEU B CA 1
ATOM 7843 C C . LEU B 1 290 ? -5.812 -1.983 -1.809 1 96.12 290 LEU B C 1
ATOM 7845 O O . LEU B 1 290 ? -6.926 -1.656 -1.395 1 96.12 290 LEU B O 1
ATOM 7849 N N . SER B 1 291 ? -4.926 -2.473 -1.06 1 94.56 291 SER B N 1
ATOM 7850 C CA . SER B 1 291 ? -5.172 -2.713 0.359 1 94.56 291 SER B CA 1
ATOM 7851 C C . SER B 1 291 ? -5.535 -1.421 1.083 1 94.56 291 SER B C 1
ATOM 7853 O O . SER B 1 291 ? -6.5 -1.382 1.849 1 94.56 291 SER B O 1
ATOM 7855 N N . ARG B 1 292 ? -4.797 -0.378 0.805 1 94.38 292 ARG B N 1
ATOM 7856 C CA . ARG B 1 292 ? -5.059 0.894 1.471 1 94.38 292 ARG B CA 1
ATOM 7857 C C . ARG B 1 292 ? -6.324 1.548 0.931 1 94.38 292 ARG B C 1
ATOM 7859 O O . ARG B 1 292 ? -7.043 2.225 1.669 1 94.38 292 ARG B O 1
ATOM 7866 N N . SER B 1 293 ? -6.594 1.346 -0.354 1 93.81 293 SER B N 1
ATOM 7867 C CA . SER B 1 293 ? -7.852 1.824 -0.916 1 93.81 293 SER B CA 1
ATOM 7868 C C . SER B 1 293 ? -9.047 1.168 -0.231 1 93.81 293 SER B C 1
ATOM 7870 O O . SER B 1 293 ? -10.047 1.833 0.063 1 93.81 293 SER B O 1
ATOM 7872 N N . ALA B 1 294 ? -8.945 -0.119 0.002 1 95 294 ALA B N 1
ATOM 7873 C CA . ALA B 1 294 ? -10.008 -0.841 0.703 1 95 294 ALA B CA 1
ATOM 7874 C C . ALA B 1 294 ? -10.18 -0.316 2.125 1 95 294 ALA B C 1
ATOM 7876 O O . ALA B 1 294 ? -11.305 -0.222 2.627 1 95 294 ALA B O 1
ATOM 7877 N N . MET B 1 295 ? -9.133 0.086 2.74 1 91.81 295 MET B N 1
ATOM 7878 C CA . MET B 1 295 ? -9.195 0.605 4.102 1 91.81 295 MET B CA 1
ATOM 7879 C C . MET B 1 295 ? -9.82 1.994 4.129 1 91.81 295 MET B C 1
ATOM 7881 O O . MET B 1 295 ? -10.492 2.359 5.098 1 91.81 295 MET B O 1
ATOM 7885 N N . THR B 1 296 ? -9.516 2.717 3.055 1 90.56 296 THR B N 1
ATOM 7886 C CA . THR B 1 296 ? -10.141 4.031 2.955 1 90.56 296 THR B CA 1
ATOM 7887 C C . THR B 1 296 ? -11.664 3.914 2.969 1 90.56 296 THR B C 1
ATOM 7889 O O . THR B 1 296 ? -12.352 4.781 3.508 1 90.56 296 THR B O 1
ATOM 7892 N N . LEU B 1 297 ? -12.148 2.795 2.455 1 91.31 297 LEU B N 1
ATOM 7893 C CA . LEU B 1 297 ? -13.586 2.529 2.451 1 91.31 297 LEU B CA 1
ATOM 7894 C C . LEU B 1 297 ? -14.016 1.833 3.738 1 91.31 297 LEU B C 1
ATOM 7896 O O . LEU B 1 297 ? -15.18 1.472 3.895 1 91.31 297 LEU B O 1
ATOM 7900 N N . GLN B 1 298 ? -13.07 1.586 4.629 1 92 298 GLN B N 1
ATOM 7901 C CA . GLN B 1 298 ? -13.297 0.964 5.926 1 92 298 GLN B CA 1
ATOM 7902 C C . GLN B 1 298 ? -13.859 -0.448 5.773 1 92 298 GLN B C 1
ATOM 7904 O O . GLN B 1 298 ? -14.734 -0.862 6.539 1 92 298 GLN B O 1
ATOM 7909 N N . LEU B 1 299 ? -13.375 -1.127 4.77 1 94.5 299 LEU B N 1
ATOM 7910 C CA . LEU B 1 299 ? -13.836 -2.496 4.559 1 94.5 299 LEU B CA 1
ATOM 7911 C C . LEU B 1 299 ? -13.281 -3.426 5.633 1 94.5 299 LEU B C 1
ATOM 7913 O O . LEU B 1 299 ? -13.805 -4.523 5.836 1 94.5 299 LEU B O 1
ATOM 7917 N N . HIS B 1 300 ? -12.227 -3.027 6.309 1 92.69 300 HIS B N 1
ATOM 7918 C CA . HIS B 1 300 ? -11.594 -3.838 7.344 1 92.69 300 HIS B CA 1
ATOM 7919 C C . HIS B 1 300 ? -12.336 -3.711 8.672 1 92.69 300 HIS B C 1
ATOM 7921 O O . HIS B 1 300 ? -11.922 -4.305 9.672 1 92.69 300 HIS B O 1
ATOM 7927 N N . ARG B 1 301 ? -13.406 -2.916 8.625 1 92.56 301 ARG B N 1
ATOM 7928 C CA . ARG B 1 301 ? -14.242 -2.711 9.812 1 92.56 301 ARG B CA 1
ATOM 7929 C C . ARG B 1 301 ? -15.602 -3.389 9.648 1 92.56 301 ARG B C 1
ATOM 7931 O O . ARG B 1 301 ? -16.125 -3.49 8.531 1 92.56 301 ARG B O 1
ATOM 7938 N N . SER B 1 302 ? -16.188 -3.719 10.758 1 91.75 302 SER B N 1
ATOM 7939 C CA . SER B 1 302 ? -17.484 -4.391 10.727 1 91.75 302 SER B CA 1
ATOM 7940 C C . SER B 1 302 ? -18.547 -3.49 10.117 1 91.75 302 SER B C 1
ATOM 7942 O O . SER B 1 302 ? -18.641 -2.311 10.461 1 91.75 302 SER B O 1
ATOM 7944 N N . PRO B 1 303 ? -19.344 -4.086 9.266 1 91.81 303 PRO B N 1
ATOM 7945 C CA . PRO B 1 303 ? -20.438 -3.295 8.688 1 91.81 303 PRO B CA 1
ATOM 7946 C C . PRO B 1 303 ? -21.438 -2.812 9.734 1 91.81 303 PRO B C 1
ATOM 7948 O O . PRO B 1 303 ? -22.188 -1.867 9.484 1 91.81 303 PRO B O 1
ATOM 7951 N N . SER B 1 304 ? -21.453 -3.439 10.875 1 88.94 304 SER B N 1
ATOM 7952 C CA . SER B 1 304 ? -22.391 -3.059 11.938 1 88.94 304 SER B CA 1
ATOM 7953 C C . SER B 1 304 ? -22.109 -1.646 12.438 1 88.94 304 SER B C 1
ATOM 7955 O O . SER B 1 304 ? -22.969 -1.017 13.055 1 88.94 304 SER B O 1
ATOM 7957 N N . LEU B 1 305 ? -20.969 -1.174 12.156 1 89 305 LEU B N 1
ATOM 7958 C CA . LEU B 1 305 ? -20.578 0.16 12.594 1 89 305 LEU B CA 1
ATOM 7959 C C . LEU B 1 305 ? -21.188 1.231 11.695 1 89 305 LEU B C 1
ATOM 7961 O O . LEU B 1 305 ? -21.141 2.42 12.023 1 89 305 LEU B O 1
ATOM 7965 N N . PHE B 1 306 ? -21.828 0.774 10.625 1 88.19 306 PHE B N 1
ATOM 7966 C CA . PHE B 1 306 ? -22.406 1.701 9.656 1 88.19 306 PHE B CA 1
ATOM 7967 C C . PHE B 1 306 ? -23.922 1.529 9.578 1 88.19 306 PHE B C 1
ATOM 7969 O O . PHE B 1 306 ? -24.422 0.794 8.727 1 88.19 306 PHE B O 1
ATOM 7976 N N . PRO B 1 307 ? -24.656 2.234 10.336 1 83.12 307 PRO B N 1
ATOM 7977 C CA . PRO B 1 307 ? -26.094 2.031 10.414 1 83.12 307 PRO B CA 1
ATOM 7978 C C . PRO B 1 307 ? -26.812 2.34 9.102 1 83.12 307 PRO B C 1
ATOM 7980 O O . PRO B 1 307 ? -27.875 1.784 8.828 1 83.12 307 PRO B O 1
ATOM 7983 N N . GLY B 1 308 ? -26.344 3.021 8.227 1 82.19 308 GLY B N 1
ATOM 7984 C CA . GLY B 1 308 ? -27.016 3.361 6.988 1 82.19 308 GLY B CA 1
ATOM 7985 C C . GLY B 1 308 ? -26.781 2.35 5.883 1 82.19 308 GLY B C 1
ATOM 7986 O O . GLY B 1 308 ? -27.406 2.418 4.824 1 82.19 308 GLY B O 1
ATOM 7987 N N . LEU B 1 309 ? -26.141 1.253 6.219 1 88.44 309 LEU B N 1
ATOM 7988 C CA . LEU B 1 309 ? -25.844 0.252 5.199 1 88.44 309 LEU B CA 1
ATOM 7989 C C . LEU B 1 309 ? -26.984 -0.75 5.074 1 88.44 309 LEU B C 1
ATOM 7991 O O . LEU B 1 309 ? -27.562 -1.178 6.078 1 88.44 309 LEU B O 1
ATOM 7995 N N . THR B 1 310 ? -27.375 -1.077 3.822 1 88.19 310 THR B N 1
ATOM 7996 C CA . THR B 1 310 ? -28.328 -2.164 3.605 1 88.19 310 THR B CA 1
ATOM 7997 C C . THR B 1 310 ? -27.672 -3.514 3.904 1 88.19 310 THR B C 1
ATOM 7999 O O . THR B 1 310 ? -26.453 -3.625 3.945 1 88.19 310 THR B O 1
ATOM 8002 N N . GLN B 1 311 ? -28.469 -4.48 4.117 1 89.25 311 GLN B N 1
ATOM 8003 C CA . GLN B 1 311 ? -27.938 -5.824 4.34 1 89.25 311 GLN B CA 1
ATOM 8004 C C . GLN B 1 311 ? -27.156 -6.312 3.131 1 89.25 311 GLN B C 1
ATOM 8006 O O . GLN B 1 311 ? -26.141 -7.012 3.283 1 89.25 311 GLN B O 1
ATOM 8011 N N . PHE B 1 312 ? -27.672 -5.984 1.942 1 93 312 PHE B N 1
ATOM 8012 C CA . PHE B 1 312 ? -26.969 -6.332 0.71 1 93 312 PHE B CA 1
ATOM 8013 C C . PHE B 1 312 ? -25.578 -5.703 0.679 1 93 312 PHE B C 1
ATOM 8015 O O . PHE B 1 312 ? -24.594 -6.387 0.405 1 93 312 PHE B O 1
ATOM 8022 N N . ASP B 1 313 ? -25.516 -4.41 1.047 1 91.75 313 ASP B N 1
ATOM 8023 C CA . ASP B 1 313 ? -24.25 -3.705 1.019 1 91.75 313 ASP B CA 1
ATOM 8024 C C . ASP B 1 313 ? -23.281 -4.27 2.061 1 91.75 313 ASP B C 1
ATOM 8026 O O . ASP B 1 313 ? -22.078 -4.379 1.809 1 91.75 313 ASP B O 1
ATOM 8030 N N . ALA B 1 314 ? -23.812 -4.512 3.18 1 93.94 314 ALA B N 1
ATOM 8031 C CA . ALA B 1 314 ? -23 -5.09 4.246 1 93.94 314 ALA B CA 1
ATOM 8032 C C . ALA B 1 314 ? -22.375 -6.414 3.809 1 93.94 314 ALA B C 1
ATOM 8034 O O . ALA B 1 314 ? -21.188 -6.656 4.027 1 93.94 314 ALA B O 1
ATOM 8035 N N . GLU B 1 315 ? -23.203 -7.266 3.133 1 94.06 315 GLU B N 1
ATOM 8036 C CA . GLU B 1 315 ? -22.719 -8.562 2.67 1 94.06 315 GLU B CA 1
ATOM 8037 C C . GLU B 1 315 ? -21.656 -8.406 1.586 1 94.06 315 GLU B C 1
ATOM 8039 O O . GLU B 1 315 ? -20.641 -9.094 1.601 1 94.06 315 GLU B O 1
ATOM 8044 N N . MET B 1 316 ? -21.922 -7.504 0.677 1 94.75 316 MET B N 1
ATOM 8045 C CA . MET B 1 316 ? -20.969 -7.297 -0.411 1 94.75 316 MET B CA 1
ATOM 8046 C C . MET B 1 316 ? -19.641 -6.785 0.124 1 94.75 316 MET B C 1
ATOM 8048 O O . MET B 1 316 ? -18.578 -7.156 -0.383 1 94.75 316 MET B O 1
ATOM 8052 N N . ARG B 1 317 ? -19.672 -5.906 1.142 1 96.44 317 ARG B N 1
ATOM 8053 C CA . ARG B 1 317 ? -18.453 -5.398 1.766 1 96.44 317 ARG B CA 1
ATOM 8054 C C . ARG B 1 317 ? -17.641 -6.531 2.375 1 96.44 317 ARG B C 1
ATOM 8056 O O . ARG B 1 317 ? -16.406 -6.574 2.227 1 96.44 317 ARG B O 1
ATOM 8063 N N . LYS B 1 318 ? -18.312 -7.438 3.021 1 96.69 318 LYS B N 1
ATOM 8064 C CA . LYS B 1 318 ? -17.625 -8.578 3.635 1 96.69 318 LYS B CA 1
ATOM 8065 C C . LYS B 1 318 ? -16.953 -9.445 2.58 1 96.69 318 LYS B C 1
ATOM 8067 O O . LYS B 1 318 ? -15.805 -9.867 2.758 1 96.69 318 LYS B O 1
ATOM 8072 N N . ARG B 1 319 ? -17.656 -9.688 1.509 1 96.69 319 ARG B N 1
ATOM 8073 C CA . ARG B 1 319 ? -17.141 -10.516 0.427 1 96.69 319 ARG B CA 1
ATOM 8074 C C . ARG B 1 319 ? -15.898 -9.891 -0.204 1 96.69 319 ARG B C 1
ATOM 8076 O O . ARG B 1 319 ? -14.891 -10.578 -0.413 1 96.69 319 ARG B O 1
ATOM 8083 N N . VAL B 1 320 ? -15.992 -8.633 -0.469 1 97.38 320 VAL B N 1
ATOM 8084 C CA . VAL B 1 320 ? -14.883 -7.926 -1.117 1 97.38 320 VAL B CA 1
ATOM 8085 C C . VAL B 1 320 ? -13.672 -7.898 -0.188 1 97.38 320 VAL B C 1
ATOM 8087 O O . VAL B 1 320 ? -12.539 -8.109 -0.627 1 97.38 320 VAL B O 1
ATOM 8090 N N . TRP B 1 321 ? -13.906 -7.648 1.096 1 96.88 321 TRP B N 1
ATOM 8091 C CA . TRP B 1 321 ? -12.789 -7.621 2.039 1 96.88 321 TRP B CA 1
ATOM 8092 C C . TRP B 1 321 ? -12.117 -8.984 2.125 1 96.88 321 TRP B C 1
ATOM 8094 O O . TRP B 1 321 ? -10.883 -9.07 2.156 1 96.88 321 TRP B O 1
ATOM 8104 N N . ALA B 1 322 ? -12.938 -10.062 2.107 1 96.75 322 ALA B N 1
ATOM 8105 C CA . ALA B 1 322 ? -12.375 -11.406 2.121 1 96.75 322 ALA B CA 1
ATOM 8106 C C . ALA B 1 322 ? -11.492 -11.648 0.895 1 96.75 322 ALA B C 1
ATOM 8108 O O . ALA B 1 322 ? -10.445 -12.289 0.988 1 96.75 322 ALA B O 1
ATOM 8109 N N . THR B 1 323 ? -11.961 -11.133 -0.187 1 97.69 323 THR B N 1
ATOM 8110 C CA . THR B 1 323 ? -11.203 -11.281 -1.422 1 97.69 323 THR B CA 1
ATOM 8111 C C . THR B 1 323 ? -9.898 -10.5 -1.348 1 97.69 323 THR B C 1
ATOM 8113 O O . THR B 1 323 ? -8.844 -10.984 -1.769 1 97.69 323 THR B O 1
ATOM 8116 N N . VAL B 1 324 ? -9.93 -9.281 -0.83 1 97.38 324 VAL B N 1
ATOM 8117 C CA . VAL B 1 324 ? -8.727 -8.469 -0.677 1 97.38 324 VAL B CA 1
ATOM 8118 C C . VAL B 1 324 ? -7.715 -9.195 0.201 1 97.38 324 VAL B C 1
ATOM 8120 O O . VAL B 1 324 ? -6.52 -9.227 -0.111 1 97.38 324 VAL B O 1
ATOM 8123 N N . GLN B 1 325 ? -8.172 -9.789 1.223 1 96.88 325 GLN B N 1
ATOM 8124 C CA . GLN B 1 325 ? -7.289 -10.523 2.123 1 96.88 325 GLN B CA 1
ATOM 8125 C C . GLN B 1 325 ? -6.652 -11.719 1.422 1 96.88 325 GLN B C 1
ATOM 8127 O O . GLN B 1 325 ? -5.461 -11.977 1.585 1 96.88 325 GLN B O 1
ATOM 8132 N N . LEU B 1 326 ? -7.477 -12.43 0.696 1 97.69 326 LEU B N 1
ATOM 8133 C CA . LEU B 1 326 ? -6.961 -13.578 -0.034 1 97.69 326 LEU B CA 1
ATOM 8134 C C . LEU B 1 326 ? -5.887 -13.156 -1.029 1 97.69 326 LEU B C 1
ATOM 8136 O O . LEU B 1 326 ? -4.824 -13.773 -1.106 1 97.69 326 LEU B O 1
ATOM 8140 N N . LEU B 1 327 ? -6.148 -12.141 -1.762 1 97.31 327 LEU B N 1
ATOM 8141 C CA . LEU B 1 327 ? -5.195 -11.656 -2.752 1 97.31 327 LEU B CA 1
ATOM 8142 C C . LEU B 1 327 ? -3.895 -11.219 -2.086 1 97.31 327 LEU B C 1
ATOM 8144 O O . LEU B 1 327 ? -2.807 -11.5 -2.594 1 97.31 327 LEU B O 1
ATOM 8148 N N . ASP B 1 328 ? -4.043 -10.492 -1.025 1 96.19 328 ASP B N 1
ATOM 8149 C CA . ASP B 1 328 ? -2.854 -10.039 -0.31 1 96.19 328 ASP B CA 1
ATOM 8150 C C . ASP B 1 328 ? -2.002 -11.227 0.136 1 96.19 328 ASP B C 1
ATOM 8152 O O . ASP B 1 328 ? -0.772 -11.18 0.065 1 96.19 328 ASP B O 1
ATOM 8156 N N . LEU B 1 329 ? -2.627 -12.258 0.615 1 97.06 329 LEU B N 1
ATOM 8157 C CA . LEU B 1 329 ? -1.921 -13.461 1.03 1 97.06 329 LEU B CA 1
ATOM 8158 C C . LEU B 1 329 ? -1.211 -14.109 -0.153 1 97.06 329 LEU B C 1
ATOM 8160 O O . LEU B 1 329 ? -0.042 -14.492 -0.049 1 97.06 329 LEU B O 1
ATOM 8164 N N . GLU B 1 330 ? -1.925 -14.25 -1.226 1 96.69 330 GLU B N 1
ATOM 8165 C CA . GLU B 1 330 ? -1.36 -14.867 -2.42 1 96.69 330 GLU B CA 1
ATOM 8166 C C . GLU B 1 330 ? -0.168 -14.078 -2.945 1 96.69 330 GLU B C 1
ATOM 8168 O O . GLU B 1 330 ? 0.844 -14.656 -3.344 1 96.69 330 GLU B O 1
ATOM 8173 N N . VAL B 1 331 ? -0.302 -12.797 -2.934 1 95.31 331 VAL B N 1
ATOM 8174 C CA . VAL B 1 331 ? 0.791 -11.938 -3.385 1 95.31 331 VAL B CA 1
ATOM 8175 C C . VAL B 1 331 ? 1.983 -12.086 -2.443 1 95.31 331 VAL B C 1
ATOM 8177 O O . VAL B 1 331 ? 3.129 -12.18 -2.891 1 95.31 331 VAL B O 1
ATOM 8180 N N . ALA B 1 332 ? 1.734 -12.086 -1.174 1 94.38 332 ALA B N 1
ATOM 8181 C CA . ALA B 1 332 ? 2.809 -12.273 -0.202 1 94.38 332 ALA B CA 1
ATOM 8182 C C . ALA B 1 332 ? 3.525 -13.602 -0.421 1 94.38 332 ALA B C 1
ATOM 8184 O O . ALA B 1 332 ? 4.758 -13.664 -0.402 1 94.38 332 ALA B O 1
ATOM 8185 N N . MET B 1 333 ? 2.773 -14.68 -0.692 1 95.62 333 MET B N 1
ATOM 8186 C CA . MET B 1 333 ? 3.346 -16 -0.932 1 95.62 333 MET B CA 1
ATOM 8187 C C . MET B 1 333 ? 4.191 -16 -2.201 1 95.62 333 MET B C 1
ATOM 8189 O O . MET B 1 333 ? 5.281 -16.578 -2.223 1 95.62 333 MET B O 1
ATOM 8193 N N . GLY B 1 334 ? 3.691 -15.344 -3.166 1 93.38 334 GLY B N 1
ATOM 8194 C CA . GLY B 1 334 ? 4.371 -15.359 -4.453 1 93.38 334 GLY B CA 1
ATOM 8195 C C . GLY B 1 334 ? 5.617 -14.492 -4.48 1 93.38 334 GLY B C 1
ATOM 8196 O O . GLY B 1 334 ? 6.586 -14.82 -5.168 1 93.38 334 GLY B O 1
ATOM 8197 N N . THR B 1 335 ? 5.621 -13.414 -3.764 1 91.88 335 THR B N 1
ATOM 8198 C CA . THR B 1 335 ? 6.715 -12.453 -3.846 1 91.88 335 THR B CA 1
ATOM 8199 C C . THR B 1 335 ? 7.695 -12.648 -2.695 1 91.88 335 THR B C 1
ATOM 8201 O O . THR B 1 335 ? 8.797 -12.086 -2.705 1 91.88 335 THR B O 1
ATOM 8204 N N . GLY B 1 336 ? 7.32 -13.461 -1.735 1 93.06 336 GLY B N 1
ATOM 8205 C CA . GLY B 1 336 ? 8.195 -13.672 -0.59 1 93.06 336 GLY B CA 1
ATOM 8206 C C . GLY B 1 336 ? 8.242 -12.484 0.348 1 93.06 336 GLY B C 1
ATOM 8207 O O . GLY B 1 336 ? 9.297 -12.156 0.893 1 93.06 336 GLY B O 1
ATOM 8208 N N . THR B 1 337 ? 7.113 -11.781 0.427 1 92.12 337 THR B N 1
ATOM 8209 C CA . THR B 1 337 ? 7.008 -10.633 1.317 1 92.12 337 THR B CA 1
ATOM 8210 C C . THR B 1 337 ? 5.945 -10.867 2.389 1 92.12 337 THR B C 1
ATOM 8212 O O . THR B 1 337 ? 5.465 -11.992 2.551 1 92.12 337 THR B O 1
ATOM 8215 N N . SER B 1 338 ? 5.715 -9.859 3.145 1 90.69 338 SER B N 1
ATOM 8216 C CA . SER B 1 338 ? 4.762 -10.008 4.238 1 90.69 338 SER B CA 1
ATOM 8217 C C . SER B 1 338 ? 3.363 -9.57 3.814 1 90.69 338 SER B C 1
ATOM 8219 O O . SER B 1 338 ? 3.211 -8.75 2.906 1 90.69 338 SER B O 1
ATOM 8221 N N . TYR B 1 339 ? 2.41 -10.203 4.453 1 91.88 339 TYR B N 1
ATOM 8222 C CA . TYR B 1 339 ? 1.021 -9.758 4.418 1 91.88 339 TYR B CA 1
ATOM 8223 C C . TYR B 1 339 ? 0.879 -8.367 5.027 1 91.88 339 TYR B C 1
ATOM 8225 O O . TYR B 1 339 ? 1.502 -8.062 6.047 1 91.88 339 TYR B O 1
ATOM 8233 N N . MET B 1 340 ? 0.16 -7.422 4.453 1 83.75 340 MET B N 1
ATOM 8234 C CA . MET B 1 340 ? 0.169 -6.004 4.805 1 83.75 340 MET B CA 1
ATOM 8235 C C . MET B 1 340 ? -0.698 -5.742 6.031 1 83.75 340 MET B C 1
ATOM 8237 O O . MET B 1 340 ? -0.289 -5.023 6.945 1 83.75 340 MET B O 1
ATOM 8241 N N . HIS B 1 341 ? -1.911 -6.129 6.004 1 76.69 341 HIS B N 1
ATOM 8242 C CA . HIS B 1 341 ? -2.814 -5.629 7.035 1 76.69 341 HIS B CA 1
ATOM 8243 C C . HIS B 1 341 ? -3.193 -6.73 8.016 1 76.69 341 HIS B C 1
ATOM 8245 O O . HIS B 1 341 ? -4.219 -7.395 7.848 1 76.69 341 HIS B O 1
ATOM 8251 N N . SER B 1 342 ? -2.469 -6.707 9.008 1 73.12 342 SER B N 1
ATOM 8252 C CA . SER B 1 342 ? -2.758 -7.742 9.992 1 73.12 342 SER B CA 1
ATOM 8253 C C . SER B 1 342 ? -3.688 -7.223 11.086 1 73.12 342 SER B C 1
ATOM 8255 O O . SER B 1 342 ? -4.301 -8.008 11.812 1 73.12 342 SER B O 1
ATOM 8257 N N . ASP B 1 343 ? -3.887 -5.906 11.047 1 78.62 343 ASP B N 1
ATOM 8258 C CA . ASP B 1 343 ? -4.723 -5.324 12.094 1 78.62 343 ASP B CA 1
ATOM 8259 C C . ASP B 1 343 ? -6.109 -4.977 11.555 1 78.62 343 ASP B C 1
ATOM 8261 O O . ASP B 1 343 ? -6.359 -3.834 11.164 1 78.62 343 ASP B O 1
ATOM 8265 N N . HIS B 1 344 ? -6.969 -5.863 11.586 1 82.38 344 HIS B N 1
ATOM 8266 C CA . HIS B 1 344 ? -8.344 -5.68 11.141 1 82.38 344 HIS B CA 1
ATOM 8267 C C . HIS B 1 344 ? -9.305 -6.539 11.961 1 82.38 344 HIS B C 1
ATOM 8269 O O . HIS B 1 344 ? -8.891 -7.516 12.586 1 82.38 344 HIS B O 1
ATOM 8275 N N . GLU B 1 345 ? -10.516 -6.203 11.922 1 83.75 345 GLU B N 1
ATOM 8276 C CA . GLU B 1 345 ? -11.547 -7.008 12.57 1 83.75 345 GLU B CA 1
ATOM 8277 C C . GLU B 1 345 ? -11.828 -8.289 11.781 1 83.75 345 GLU B C 1
ATOM 8279 O O . GLU B 1 345 ? -11.523 -8.367 10.594 1 83.75 345 GLU B O 1
ATOM 8284 N N . ILE B 1 346 ? -12.266 -9.25 12.5 1 81.75 346 ILE B N 1
ATOM 8285 C CA . ILE B 1 346 ? -12.625 -10.492 11.836 1 81.75 346 ILE B CA 1
ATOM 8286 C C . ILE B 1 346 ? -13.977 -10.336 11.141 1 81.75 346 ILE B C 1
ATOM 8288 O O . ILE B 1 346 ? -15.016 -10.281 11.805 1 81.75 346 ILE B O 1
ATOM 8292 N N . ILE B 1 347 ? -13.953 -10.219 9.938 1 88.56 347 ILE B N 1
ATOM 8293 C CA . ILE B 1 347 ? -15.133 -10.016 9.109 1 88.56 347 ILE B CA 1
ATOM 8294 C C . ILE B 1 347 ? -15.328 -11.219 8.18 1 88.56 347 ILE B C 1
ATOM 8296 O O . ILE B 1 347 ? -14.477 -11.492 7.328 1 88.56 347 ILE B O 1
ATOM 8300 N N . THR B 1 348 ? -16.422 -11.969 8.375 1 92.88 348 THR B N 1
ATOM 8301 C CA . THR B 1 348 ? -16.688 -13.156 7.574 1 92.88 348 THR B CA 1
ATOM 8302 C C . THR B 1 348 ? -17.984 -12.992 6.781 1 92.88 348 THR B C 1
ATOM 8304 O O . THR B 1 348 ? -19 -12.578 7.336 1 92.88 348 THR B O 1
ATOM 8307 N N . PRO B 1 349 ? -17.875 -13.297 5.508 1 93.75 349 PRO B N 1
ATOM 8308 C CA . PRO B 1 349 ? -19.125 -13.297 4.75 1 93.75 349 PRO B CA 1
ATOM 8309 C C . PRO B 1 349 ? -20.156 -14.273 5.312 1 93.75 349 PRO B C 1
ATOM 8311 O O . PRO B 1 349 ? -19.781 -15.258 5.957 1 93.75 349 PRO B O 1
ATOM 8314 N N . SER B 1 350 ? -21.391 -14.008 5.051 1 91.88 350 SER B N 1
ATOM 8315 C CA . SER B 1 350 ? -22.469 -14.898 5.488 1 91.88 350 SER B CA 1
ATOM 8316 C C . SER B 1 350 ? -22.5 -16.172 4.656 1 91.88 350 SER B C 1
ATOM 8318 O O . SER B 1 350 ? -22.219 -16.141 3.453 1 91.88 350 SER B O 1
ATOM 8320 N N . ASN B 1 351 ? -22.766 -17.281 5.324 1 91.44 351 ASN B N 1
ATOM 8321 C CA . ASN B 1 351 ? -22.875 -18.562 4.629 1 91.44 351 ASN B CA 1
ATOM 8322 C C . ASN B 1 351 ? -24.219 -18.719 3.936 1 91.44 351 ASN B C 1
ATOM 8324 O O . ASN B 1 351 ? -25.078 -19.469 4.391 1 91.44 351 ASN B O 1
ATOM 8328 N N . ILE B 1 352 ? -24.375 -18.047 2.789 1 91.38 352 ILE B N 1
ATOM 8329 C CA . ILE B 1 352 ? -25.656 -17.984 2.096 1 91.38 352 ILE B CA 1
ATOM 8330 C C . ILE B 1 352 ? -25.438 -18.188 0.598 1 91.38 352 ILE B C 1
ATOM 8332 O O . ILE B 1 352 ? -24.312 -18.078 0.105 1 91.38 352 ILE B O 1
ATOM 8336 N N . ASN B 1 353 ? -26.531 -18.547 -0.065 1 90.31 353 ASN B N 1
ATOM 8337 C CA . ASN B 1 353 ? -26.531 -18.641 -1.521 1 90.31 353 ASN B CA 1
ATOM 8338 C C . ASN B 1 353 ? -26.812 -17.281 -2.166 1 90.31 353 ASN B C 1
ATOM 8340 O O . ASN B 1 353 ? -27.406 -16.406 -1.542 1 90.31 353 ASN B O 1
ATOM 8344 N N . ASN B 1 354 ? -26.359 -17.125 -3.363 1 90.56 354 ASN B N 1
ATOM 8345 C CA . ASN B 1 354 ? -26.641 -15.906 -4.102 1 90.56 354 ASN B CA 1
ATOM 8346 C C . ASN B 1 354 ? -28.156 -15.648 -4.195 1 90.56 354 ASN B C 1
ATOM 8348 O O . ASN B 1 354 ? -28.594 -14.5 -4.164 1 90.56 354 ASN B O 1
ATOM 8352 N N . ALA B 1 355 ? -28.891 -16.719 -4.254 1 87.62 355 ALA B N 1
ATOM 8353 C CA . ALA B 1 355 ? -30.328 -16.609 -4.426 1 87.62 355 ALA B CA 1
ATOM 8354 C C . ALA B 1 355 ? -31 -16.109 -3.148 1 87.62 355 ALA B C 1
ATOM 8356 O O . ALA B 1 355 ? -32.156 -15.648 -3.182 1 87.62 355 ALA B O 1
ATOM 8357 N N . ASP B 1 356 ? -30.266 -16.188 -2.084 1 89 356 ASP B N 1
ATOM 8358 C CA . ASP B 1 356 ? -30.812 -15.727 -0.813 1 89 356 ASP B CA 1
ATOM 8359 C C . ASP B 1 356 ? -30.797 -14.203 -0.723 1 89 356 ASP B C 1
ATOM 8361 O O . ASP B 1 356 ? -31.422 -13.617 0.166 1 89 356 ASP B O 1
ATOM 8365 N N . VAL B 1 357 ? -30.109 -13.578 -1.579 1 88 357 VAL B N 1
ATOM 8366 C CA . VAL B 1 357 ? -30.062 -12.125 -1.7 1 88 357 VAL B CA 1
ATOM 8367 C C . VAL B 1 357 ? -30.703 -11.703 -3.02 1 88 357 VAL B C 1
ATOM 8369 O O . VAL B 1 357 ? -30.234 -12.078 -4.094 1 88 357 VAL B O 1
ATOM 8372 N N . TYR B 1 358 ? -31.828 -11.016 -2.916 1 84.44 358 TYR B N 1
ATOM 8373 C CA . TYR B 1 358 ? -32.562 -10.688 -4.133 1 84.44 358 TYR B CA 1
ATOM 8374 C C . TYR B 1 358 ? -33.156 -9.289 -4.059 1 84.44 358 TYR B C 1
ATOM 8376 O O . TYR B 1 358 ? -33.344 -8.742 -2.967 1 84.44 358 TYR B O 1
ATOM 8384 N N . HIS B 1 359 ? -33.312 -8.734 -5.227 1 87.12 359 HIS B N 1
ATOM 8385 C CA . HIS B 1 359 ? -33.812 -7.367 -5.336 1 87.12 359 HIS B CA 1
ATOM 8386 C C . HIS B 1 359 ? -35.312 -7.348 -5.445 1 87.12 359 HIS B C 1
ATOM 8388 O O . HIS B 1 359 ? -35.906 -8.07 -6.258 1 87.12 359 HIS B O 1
ATOM 8394 N N . THR B 1 360 ? -35.938 -6.539 -4.578 1 83.5 360 THR B N 1
ATOM 8395 C CA . THR B 1 360 ? -37.375 -6.305 -4.629 1 83.5 360 THR B CA 1
ATOM 8396 C C . THR B 1 360 ? -37.688 -4.84 -4.926 1 83.5 360 THR B C 1
ATOM 8398 O O . THR B 1 360 ? -36.75 -4.035 -5.098 1 83.5 360 THR B O 1
ATOM 8401 N N . GLU B 1 361 ? -38.906 -4.504 -5.004 1 79.69 361 GLU B N 1
ATOM 8402 C CA . GLU B 1 361 ? -39.312 -3.123 -5.23 1 79.69 361 GLU B CA 1
ATOM 8403 C C . GLU B 1 361 ? -38.906 -2.227 -4.066 1 79.69 361 GLU B C 1
ATOM 8405 O O . GLU B 1 361 ? -38.688 -1.03 -4.25 1 79.69 361 GLU B O 1
ATOM 8410 N N . LEU B 1 362 ? -38.719 -2.854 -2.963 1 81.31 362 LEU B N 1
ATOM 8411 C CA . LEU B 1 362 ? -38.344 -2.111 -1.76 1 81.31 362 LEU B CA 1
ATOM 8412 C C . LEU B 1 362 ? -36.844 -2.049 -1.594 1 81.31 362 LEU B C 1
ATOM 8414 O O . LEU B 1 362 ? -36.344 -1.425 -0.655 1 81.31 362 LEU B O 1
ATOM 8418 N N . GLY B 1 363 ? -36.188 -2.688 -2.551 1 85.75 363 GLY B N 1
ATOM 8419 C CA . GLY B 1 363 ? -34.75 -2.727 -2.463 1 85.75 363 GLY B CA 1
ATOM 8420 C C . GLY B 1 363 ? -34.188 -4.133 -2.318 1 85.75 363 GLY B C 1
ATOM 8421 O O . GLY B 1 363 ? -34.875 -5.109 -2.627 1 85.75 363 GLY B O 1
ATOM 8422 N N . TRP B 1 364 ? -32.906 -4.215 -1.929 1 88.69 364 TRP B N 1
ATOM 8423 C CA . TRP B 1 364 ? -32.281 -5.516 -1.772 1 88.69 364 TRP B CA 1
ATOM 8424 C C . TRP B 1 364 ? -32.688 -6.172 -0.46 1 88.69 364 TRP B C 1
ATOM 8426 O O . TRP B 1 364 ? -32.75 -5.512 0.579 1 88.69 364 TRP B O 1
ATOM 8436 N N . MET B 1 365 ? -33.062 -7.41 -0.496 1 85.06 365 MET B N 1
ATOM 8437 C CA . MET B 1 365 ? -33.469 -8.195 0.667 1 85.06 365 MET B CA 1
ATOM 8438 C C . MET B 1 365 ? -32.594 -9.43 0.826 1 85.06 365 MET B C 1
ATOM 8440 O O . MET B 1 365 ? -32 -9.898 -0.142 1 85.06 365 MET B O 1
ATOM 8444 N N . MET B 1 366 ? -32.438 -9.883 2.055 1 86.56 366 MET B N 1
ATOM 8445 C CA . MET B 1 366 ? -31.641 -11.07 2.336 1 86.56 366 MET B CA 1
ATOM 8446 C C . MET B 1 366 ? -32.406 -12.039 3.227 1 86.56 366 MET B C 1
ATOM 8448 O O . MET B 1 366 ? -33 -11.641 4.234 1 86.56 366 MET B O 1
ATOM 8452 N N . ASN B 1 367 ? -32.625 -13.195 2.656 1 78.56 367 ASN B N 1
ATOM 8453 C CA . ASN B 1 367 ? -33.219 -14.258 3.463 1 78.56 367 ASN B CA 1
ATOM 8454 C C . ASN B 1 367 ? -32.156 -14.992 4.281 1 78.56 367 ASN B C 1
ATOM 8456 O O . ASN B 1 367 ? -31.203 -15.555 3.721 1 78.56 367 ASN B O 1
ATOM 8460 N N . ARG B 1 368 ? -32.062 -14.578 5.434 1 64.12 368 ARG B N 1
ATOM 8461 C CA . ARG B 1 368 ? -31.031 -15.234 6.238 1 64.12 368 ARG B CA 1
ATOM 8462 C C . ARG B 1 368 ? -31.453 -16.641 6.637 1 64.12 368 ARG B C 1
ATOM 8464 O O . ARG B 1 368 ? -32.219 -16.828 7.578 1 64.12 368 ARG B O 1
ATOM 8471 N N . VAL B 1 369 ? -31.859 -17.469 5.602 1 57.72 369 VAL B N 1
ATOM 8472 C CA . VAL B 1 369 ? -32.094 -18.828 6.039 1 57.72 369 VAL B CA 1
ATOM 8473 C C . VAL B 1 369 ? -30.766 -19.516 6.324 1 57.72 369 VAL B C 1
ATOM 8475 O O . VAL B 1 369 ? -29.891 -19.594 5.449 1 57.72 369 VAL B O 1
ATOM 8478 N N . ARG B 1 370 ? -30.297 -19.375 7.492 1 52.03 370 ARG B N 1
ATOM 8479 C CA . ARG B 1 370 ? -29.109 -20.141 7.812 1 52.03 370 ARG B CA 1
ATOM 8480 C C . ARG B 1 370 ? -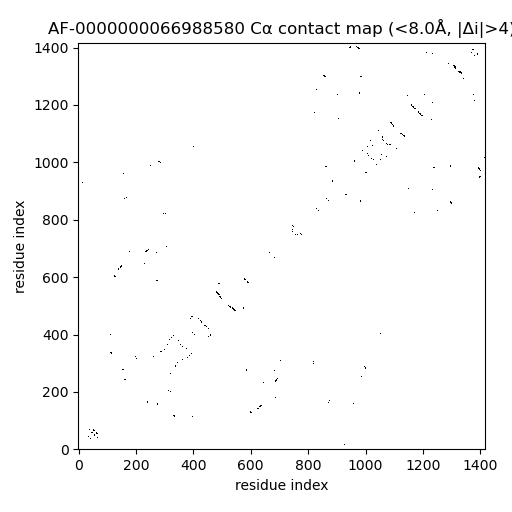29.234 -21.578 7.309 1 52.03 370 ARG B C 1
ATOM 8482 O O . ARG B 1 370 ? -30.141 -22.312 7.715 1 52.03 370 ARG B O 1
ATOM 8489 N N . GLY B 1 371 ? -28.953 -21.75 6.109 1 48.97 371 GLY B N 1
ATOM 8490 C CA . GLY B 1 371 ? -28.969 -23.156 5.773 1 48.97 371 GLY B CA 1
ATOM 8491 C C . GLY B 1 371 ? -28.469 -24.047 6.895 1 48.97 371 GLY B C 1
ATOM 8492 O O . GLY B 1 371 ? -27.781 -23.578 7.805 1 48.97 371 GLY B O 1
ATOM 8493 N N . ALA B 1 372 ? -29.016 -25.141 7.047 1 49.62 372 ALA B N 1
ATOM 8494 C CA . ALA B 1 372 ? -28.469 -26.094 8.008 1 49.62 372 ALA B CA 1
ATOM 8495 C C . ALA B 1 372 ? -26.953 -26.141 7.926 1 49.62 372 ALA B C 1
ATOM 8497 O O . ALA B 1 372 ? -26.375 -25.906 6.863 1 49.62 372 ALA B O 1
ATOM 8498 N N . GLU B 1 373 ? -26.219 -25.922 9.086 1 54.34 373 GLU B N 1
ATOM 8499 C CA . GLU B 1 373 ? -24.766 -25.953 9.258 1 54.34 373 GLU B CA 1
ATOM 8500 C C . GLU B 1 373 ? -24.109 -26.891 8.25 1 54.34 373 GLU B C 1
ATOM 8502 O O . GLU B 1 373 ? -22.953 -26.672 7.852 1 54.34 373 GLU B O 1
ATOM 8507 N N . LYS B 1 374 ? -24.938 -27.812 7.703 1 60.12 374 LYS B N 1
ATOM 8508 C CA . LYS B 1 374 ? -24.25 -28.859 6.941 1 60.12 374 LYS B CA 1
ATOM 8509 C C . LYS B 1 374 ? -24.453 -28.672 5.441 1 60.12 374 LYS B C 1
ATOM 8511 O O . LYS B 1 374 ? -23.844 -29.359 4.633 1 60.12 374 LYS B O 1
ATOM 8516 N N . GLU B 1 375 ? -25.188 -27.594 4.98 1 76.75 375 GLU B N 1
ATOM 8517 C CA . GLU B 1 375 ? -25.391 -27.453 3.541 1 76.75 375 GLU B CA 1
ATOM 8518 C C . GLU B 1 375 ? -24.359 -26.5 2.932 1 76.75 375 GLU B C 1
ATOM 8520 O O . GLU B 1 375 ? -24.094 -25.422 3.482 1 76.75 375 GLU B O 1
ATOM 8525 N N . ILE B 1 376 ? -23.719 -27 1.811 1 87.44 376 ILE B N 1
ATOM 8526 C CA . ILE B 1 376 ? -22.75 -26.188 1.073 1 87.44 376 ILE B CA 1
ATOM 8527 C C . ILE B 1 376 ? -23.5 -25.078 0.32 1 87.44 376 ILE B C 1
ATOM 8529 O O . ILE B 1 376 ? -24.469 -25.344 -0.396 1 87.44 376 ILE B O 1
ATOM 8533 N N . THR B 1 377 ? -23.156 -23.859 0.622 1 89.56 377 THR B N 1
ATOM 8534 C CA . THR B 1 377 ? -23.734 -22.703 -0.064 1 89.56 377 THR B CA 1
ATOM 8535 C C . THR B 1 377 ? -22.719 -22.094 -1.023 1 89.56 377 THR B C 1
ATOM 8537 O O . THR B 1 377 ? -21.578 -22.547 -1.119 1 89.56 377 THR B O 1
ATOM 8540 N N . ASP B 1 378 ? -23.156 -21.047 -1.702 1 91 378 ASP B N 1
ATOM 8541 C CA . ASP B 1 378 ? -22.266 -20.344 -2.617 1 91 378 ASP B CA 1
ATOM 8542 C C . ASP B 1 378 ? -21.141 -19.641 -1.859 1 91 378 ASP B C 1
ATOM 8544 O O . ASP B 1 378 ? -20.109 -19.297 -2.443 1 91 378 ASP B O 1
ATOM 8548 N N . SER B 1 379 ? -21.266 -19.484 -0.494 1 92.88 379 SER B N 1
ATOM 8549 C CA . SER B 1 379 ? -20.312 -18.719 0.28 1 92.88 379 SER B CA 1
ATOM 8550 C C . SER B 1 379 ? -19.547 -19.594 1.257 1 92.88 379 SER B C 1
ATOM 8552 O O . SER B 1 379 ? -18.703 -19.109 2.025 1 92.88 379 SER B O 1
ATOM 8554 N N . SER B 1 380 ? -19.781 -20.906 1.23 1 93.06 380 SER B N 1
ATOM 8555 C CA . SER B 1 380 ? -19.156 -21.797 2.193 1 93.06 380 SER B CA 1
ATOM 8556 C C . SER B 1 380 ? -17.641 -21.75 2.08 1 93.06 380 SER B C 1
ATOM 8558 O O . SER B 1 380 ? -16.938 -21.781 3.09 1 93.06 380 SER B O 1
ATOM 8560 N N . PHE B 1 381 ? -17.203 -21.703 0.844 1 96.06 381 PHE B N 1
ATOM 8561 C CA . PHE B 1 381 ? -15.766 -21.609 0.625 1 96.06 381 PHE B CA 1
ATOM 8562 C C . PHE B 1 381 ? -15.188 -20.375 1.311 1 96.06 381 PHE B C 1
ATOM 8564 O O . PHE B 1 381 ? -14.164 -20.453 1.987 1 96.06 381 PHE B O 1
ATOM 8571 N N . GLN B 1 382 ? -15.828 -19.203 1.15 1 96.19 382 GLN B N 1
ATOM 8572 C CA . GLN B 1 382 ? -15.344 -17.953 1.735 1 96.19 382 GLN B CA 1
ATOM 8573 C C . GLN B 1 382 ? -15.375 -18.016 3.26 1 96.19 382 GLN B C 1
ATOM 8575 O O . GLN B 1 382 ? -14.523 -17.422 3.928 1 96.19 382 GLN B O 1
ATOM 8580 N N . VAL B 1 383 ? -16.328 -18.641 3.76 1 94.75 383 VAL B N 1
ATOM 8581 C CA . VAL B 1 383 ? -16.422 -18.781 5.207 1 94.75 383 VAL B CA 1
ATOM 8582 C C . VAL B 1 383 ? -15.234 -19.594 5.727 1 94.75 383 VAL B C 1
ATOM 8584 O O . VAL B 1 383 ? -14.586 -19.203 6.703 1 94.75 383 VAL B O 1
ATOM 8587 N N . GLU B 1 384 ? -14.961 -20.734 5.066 1 95.31 384 GLU B N 1
ATOM 8588 C CA . GLU B 1 384 ? -13.828 -21.562 5.469 1 95.31 384 GLU B CA 1
ATOM 8589 C C . GLU B 1 384 ? -12.508 -20.812 5.27 1 95.31 384 GLU B C 1
ATOM 8591 O O . GLU B 1 384 ? -11.586 -20.953 6.082 1 95.31 384 GLU B O 1
ATOM 8596 N N . LEU B 1 385 ? -12.438 -20.125 4.156 1 96.69 385 LEU B N 1
ATOM 8597 C CA . LEU B 1 385 ? -11.258 -19.312 3.895 1 96.69 385 LEU B CA 1
ATOM 8598 C C . LEU B 1 385 ? -11.023 -18.312 5.027 1 96.69 385 LEU B C 1
ATOM 8600 O O . LEU B 1 385 ? -9.891 -18.172 5.504 1 96.69 385 LEU B O 1
ATOM 8604 N N . ALA B 1 386 ? -12.031 -17.625 5.449 1 93.88 386 ALA B N 1
ATOM 8605 C CA . ALA B 1 386 ? -11.93 -16.609 6.508 1 93.88 386 ALA B CA 1
ATOM 8606 C C . ALA B 1 386 ? -11.414 -17.234 7.805 1 93.88 386 ALA B C 1
ATOM 8608 O O . ALA B 1 386 ? -10.688 -16.594 8.562 1 93.88 386 ALA B O 1
ATOM 8609 N N . LYS B 1 387 ? -11.766 -18.469 8.031 1 94 387 LYS B N 1
ATOM 8610 C CA . LYS B 1 387 ? -11.328 -19.172 9.234 1 94 387 LYS B CA 1
ATOM 8611 C C . LYS B 1 387 ? -9.844 -19.5 9.172 1 94 387 LYS B C 1
ATOM 8613 O O . LYS B 1 387 ? -9.164 -19.547 10.203 1 94 387 LYS B O 1
ATOM 8618 N N . MET B 1 388 ? -9.375 -19.703 7.996 1 95.75 388 MET B N 1
ATOM 8619 C CA . MET B 1 388 ? -8 -20.188 7.828 1 95.75 388 MET B CA 1
ATOM 8620 C C . MET B 1 388 ? -7.031 -19.016 7.695 1 95.75 388 MET B C 1
ATOM 8622 O O . MET B 1 388 ? -5.844 -19.156 7.992 1 95.75 388 MET B O 1
ATOM 8626 N N . LEU B 1 389 ? -7.512 -17.859 7.332 1 95.38 389 LEU B N 1
ATOM 8627 C CA . LEU B 1 389 ? -6.672 -16.734 6.957 1 95.38 389 LEU B CA 1
ATOM 8628 C C . LEU B 1 389 ? -5.781 -16.297 8.117 1 95.38 389 LEU B C 1
ATOM 8630 O O . LEU B 1 389 ? -4.586 -16.062 7.934 1 95.38 389 LEU B O 1
ATOM 8634 N N . PRO B 1 390 ? -6.242 -16.266 9.375 1 93.94 390 PRO B N 1
ATOM 8635 C CA . PRO B 1 390 ? -5.383 -15.789 10.461 1 93.94 390 PRO B CA 1
ATOM 8636 C C . PRO B 1 390 ? -4.121 -16.625 10.625 1 93.94 390 PRO B C 1
ATOM 8638 O O . PRO B 1 390 ? -3.02 -16.078 10.734 1 93.94 390 PRO B O 1
ATOM 8641 N N . ILE B 1 391 ? -4.27 -17.969 10.57 1 96.06 391 ILE B N 1
ATOM 8642 C CA . ILE B 1 391 ? -3.1 -18.812 10.773 1 96.06 391 ILE B CA 1
ATOM 8643 C C . ILE B 1 391 ? -2.201 -18.75 9.539 1 96.06 391 ILE B C 1
ATOM 8645 O O . ILE B 1 391 ? -0.974 -18.797 9.656 1 96.06 391 ILE B O 1
ATOM 8649 N N . LEU B 1 392 ? -2.758 -18.703 8.328 1 97.31 392 LEU B N 1
ATOM 8650 C CA . LEU B 1 392 ? -1.968 -18.594 7.105 1 97.31 392 LEU B CA 1
ATOM 8651 C C . LEU B 1 392 ? -1.152 -17.312 7.102 1 97.31 392 LEU B C 1
ATOM 8653 O O . LEU B 1 392 ? 0.034 -17.328 6.762 1 97.31 392 LEU B O 1
ATOM 8657 N N . VAL B 1 393 ? -1.757 -16.234 7.527 1 95.56 393 VAL B N 1
ATOM 8658 C CA . VAL B 1 393 ? -1.1 -14.93 7.566 1 95.56 393 VAL B CA 1
ATOM 8659 C C . VAL B 1 393 ? 0.031 -14.953 8.594 1 95.56 393 VAL B C 1
ATOM 8661 O O . VAL B 1 393 ? 1.14 -14.492 8.312 1 95.56 393 VAL B O 1
ATOM 8664 N N . ASN B 1 394 ? -0.23 -15.492 9.727 1 93.94 394 ASN B N 1
ATOM 8665 C CA . ASN B 1 394 ? 0.787 -15.57 10.773 1 93.94 394 ASN B CA 1
ATOM 8666 C C . ASN B 1 394 ? 2.004 -16.359 10.305 1 93.94 394 ASN B C 1
ATOM 8668 O O . ASN B 1 394 ? 3.143 -15.945 10.523 1 93.94 394 ASN B O 1
ATOM 8672 N N . VAL B 1 395 ? 1.729 -17.422 9.688 1 96.5 395 VAL B N 1
ATOM 8673 C CA . VAL B 1 395 ? 2.789 -18.312 9.227 1 96.5 395 VAL B CA 1
ATOM 8674 C C . VAL B 1 395 ? 3.605 -17.641 8.133 1 96.5 395 VAL B C 1
ATOM 8676 O O . VAL B 1 395 ? 4.836 -17.641 8.18 1 96.5 395 VAL B O 1
ATOM 8679 N N . ILE B 1 396 ? 2.959 -17.031 7.188 1 96.31 396 ILE B N 1
ATOM 8680 C CA . ILE B 1 396 ? 3.641 -16.438 6.047 1 96.31 396 ILE B CA 1
ATOM 8681 C C . ILE B 1 396 ? 4.441 -15.219 6.508 1 96.31 396 ILE B C 1
ATOM 8683 O O . ILE B 1 396 ? 5.574 -15.008 6.07 1 96.31 396 ILE B O 1
ATOM 8687 N N . ASN B 1 397 ? 3.883 -14.43 7.418 1 93.69 397 ASN B N 1
ATOM 8688 C CA . ASN B 1 397 ? 4.602 -13.273 7.945 1 93.69 397 ASN B CA 1
ATOM 8689 C C . ASN B 1 397 ? 5.828 -13.688 8.75 1 93.69 397 ASN B C 1
ATOM 8691 O O . ASN B 1 397 ? 6.875 -13.047 8.672 1 93.69 397 ASN B O 1
ATOM 8695 N N . ALA B 1 398 ? 5.688 -14.742 9.469 1 94.56 398 ALA B N 1
ATOM 8696 C CA . ALA B 1 398 ? 6.832 -15.234 10.234 1 94.56 398 ALA B CA 1
ATOM 8697 C C . ALA B 1 398 ? 7.914 -15.781 9.305 1 94.56 398 ALA B C 1
ATOM 8699 O O . ALA B 1 398 ? 9.102 -15.508 9.508 1 94.56 398 ALA B O 1
ATOM 8700 N N . ALA B 1 399 ? 7.484 -16.516 8.312 1 95.19 399 ALA B N 1
ATOM 8701 C CA . ALA B 1 399 ? 8.43 -17.172 7.406 1 95.19 399 ALA B CA 1
ATOM 8702 C C . ALA B 1 399 ? 9.141 -16.141 6.535 1 95.19 399 ALA B C 1
ATOM 8704 O O . ALA B 1 399 ? 10.328 -16.297 6.219 1 95.19 399 ALA B O 1
ATOM 8705 N N . ASN B 1 400 ? 8.461 -15.109 6.148 1 94 400 ASN B N 1
ATOM 8706 C CA . ASN B 1 400 ? 9 -14.156 5.184 1 94 400 ASN B CA 1
ATOM 8707 C C . ASN B 1 400 ? 9.602 -12.938 5.875 1 94 400 ASN B C 1
ATOM 8709 O O . ASN B 1 400 ? 10.141 -12.047 5.215 1 94 400 ASN B O 1
ATOM 8713 N N . SER B 1 401 ? 9.594 -12.898 7.195 1 92.25 401 SER B N 1
ATOM 8714 C CA . SER B 1 401 ? 10.109 -11.742 7.926 1 92.25 401 SER B CA 1
ATOM 8715 C C . SER B 1 401 ? 11.617 -11.594 7.742 1 92.25 401 SER B C 1
ATOM 8717 O O . SER B 1 401 ? 12.359 -12.57 7.891 1 92.25 401 SER B O 1
ATOM 8719 N N . PRO B 1 402 ? 12.055 -10.438 7.434 1 88.5 402 PRO B N 1
ATOM 8720 C CA . PRO B 1 402 ? 13.5 -10.219 7.352 1 88.5 402 PRO B CA 1
ATOM 8721 C C . PRO B 1 402 ? 14.156 -10.094 8.727 1 88.5 402 PRO B C 1
ATOM 8723 O O . PRO B 1 402 ? 15.375 -10.234 8.844 1 88.5 402 PRO B O 1
ATOM 8726 N N . THR B 1 403 ? 13.375 -9.828 9.734 1 87.62 403 THR B N 1
ATOM 8727 C CA . THR B 1 403 ? 13.969 -9.469 11.016 1 87.62 403 THR B CA 1
ATOM 8728 C C . THR B 1 403 ? 13.688 -10.547 12.062 1 87.62 403 THR B C 1
ATOM 8730 O O . THR B 1 403 ? 14.484 -10.742 12.984 1 87.62 403 THR B O 1
ATOM 8733 N N . GLN B 1 404 ? 12.625 -11.211 11.883 1 87.62 404 GLN B N 1
ATOM 8734 C CA . GLN B 1 404 ? 12.273 -12.211 12.883 1 87.62 404 GLN B CA 1
ATOM 8735 C C . GLN B 1 404 ? 13.094 -13.484 12.695 1 87.62 404 GLN B C 1
ATOM 8737 O O . GLN B 1 404 ? 13.336 -13.914 11.562 1 87.62 404 GLN B O 1
ATOM 8742 N N . PRO B 1 405 ? 13.555 -13.938 13.773 1 89.38 405 PRO B N 1
ATOM 8743 C CA . PRO B 1 405 ? 14.234 -15.227 13.664 1 89.38 405 PRO B CA 1
ATOM 8744 C C . PRO B 1 405 ? 13.281 -16.359 13.281 1 89.38 405 PRO B C 1
ATOM 8746 O O . PRO B 1 405 ? 12.07 -16.25 13.469 1 89.38 405 PRO B O 1
ATOM 8749 N N . PRO B 1 406 ? 13.852 -17.391 12.719 1 89.69 406 PRO B N 1
ATOM 8750 C CA . PRO B 1 406 ? 12.977 -18.531 12.406 1 89.69 406 PRO B CA 1
ATOM 8751 C C . PRO B 1 406 ? 12.25 -19.062 13.641 1 89.69 406 PRO B C 1
ATOM 8753 O O . PRO B 1 406 ? 12.812 -19.062 14.742 1 89.69 406 PRO B O 1
ATOM 8756 N N . PRO B 1 407 ? 11.086 -19.453 13.43 1 93.44 407 PRO B N 1
ATOM 8757 C CA . PRO B 1 407 ? 10.344 -20.016 14.57 1 93.44 407 PRO B CA 1
ATOM 8758 C C . PRO B 1 407 ? 11 -21.266 15.141 1 93.44 407 PRO B C 1
ATOM 8760 O O . PRO B 1 407 ? 11.688 -22 14.422 1 93.44 407 PRO B O 1
ATOM 8763 N N . THR B 1 408 ? 10.758 -21.5 16.453 1 95.12 408 THR B N 1
ATOM 8764 C CA . THR B 1 408 ? 11.273 -22.703 17.094 1 95.12 408 THR B CA 1
ATOM 8765 C C . THR B 1 408 ? 10.617 -23.938 16.516 1 95.12 408 THR B C 1
ATOM 8767 O O . THR B 1 408 ? 9.516 -23.875 15.953 1 95.12 408 THR B O 1
ATOM 8770 N N . TYR B 1 409 ? 11.258 -25.062 16.578 1 95.44 409 TYR B N 1
ATOM 8771 C CA . TYR B 1 409 ? 10.734 -26.297 16.016 1 95.44 409 TYR B CA 1
ATOM 8772 C C . TYR B 1 409 ? 9.391 -26.672 16.656 1 95.44 409 TYR B C 1
ATOM 8774 O O . TYR B 1 409 ? 8.5 -27.172 15.969 1 95.44 409 TYR B O 1
ATOM 8782 N N . ASP B 1 410 ? 9.258 -26.328 17.953 1 96 410 ASP B N 1
ATOM 8783 C CA . ASP B 1 410 ? 7.988 -26.578 18.641 1 96 410 ASP B CA 1
ATOM 8784 C C . ASP B 1 410 ? 6.867 -25.734 18.031 1 96 410 ASP B C 1
ATOM 8786 O O . ASP B 1 410 ? 5.754 -26.234 17.844 1 96 410 ASP B O 1
ATOM 8790 N N . LYS B 1 411 ? 7.176 -24.547 17.797 1 96.81 411 LYS B N 1
ATOM 8791 C CA . LYS B 1 411 ? 6.188 -23.656 17.203 1 96.81 411 LYS B CA 1
ATOM 8792 C C . LYS B 1 411 ? 5.828 -24.125 15.789 1 96.81 411 LYS B C 1
ATOM 8794 O O . LYS B 1 411 ? 4.664 -24.047 15.383 1 96.81 411 LYS B O 1
ATOM 8799 N N . VAL B 1 412 ? 6.801 -24.594 15.031 1 97.19 412 VAL B N 1
ATOM 8800 C CA . VAL B 1 412 ? 6.586 -25.109 13.68 1 97.19 412 VAL B CA 1
ATOM 8801 C C . VAL B 1 412 ? 5.645 -26.312 13.727 1 97.19 412 VAL B C 1
ATOM 8803 O O . VAL B 1 412 ? 4.703 -26.391 12.93 1 97.19 412 VAL B O 1
ATOM 8806 N N . GLN B 1 413 ? 5.891 -27.172 14.664 1 96.75 413 GLN B N 1
ATOM 8807 C CA . GLN B 1 413 ? 5.047 -28.359 14.805 1 96.75 413 GLN B CA 1
ATOM 8808 C C . GLN B 1 413 ? 3.623 -27.984 15.195 1 96.75 413 GLN B C 1
ATOM 8810 O O . GLN B 1 413 ? 2.656 -28.562 14.703 1 96.75 413 GLN B O 1
ATOM 8815 N N . ALA B 1 414 ? 3.561 -27.031 16.078 1 97.69 414 ALA B N 1
ATOM 8816 C CA . ALA B 1 414 ? 2.244 -26.562 16.5 1 97.69 414 ALA 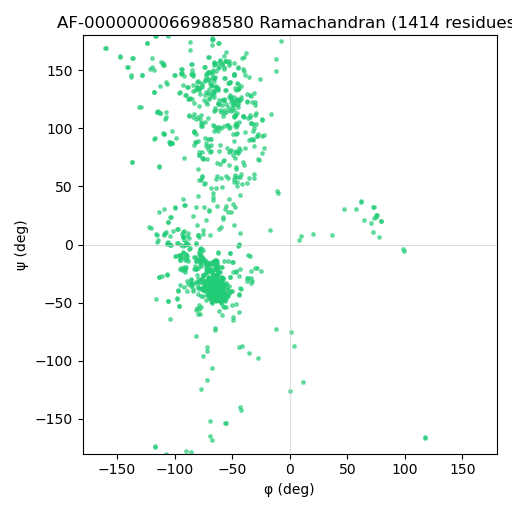B CA 1
ATOM 8817 C C . ALA B 1 414 ? 1.488 -25.938 15.328 1 97.69 414 ALA B C 1
ATOM 8819 O O . ALA B 1 414 ? 0.293 -26.188 15.156 1 97.69 414 ALA B O 1
ATOM 8820 N N . TRP B 1 415 ? 2.146 -25.125 14.586 1 98.06 415 TRP B N 1
ATOM 8821 C CA . TRP B 1 415 ? 1.538 -24.484 13.422 1 98.06 415 TRP B CA 1
ATOM 8822 C C . TRP B 1 415 ? 1.138 -25.531 12.375 1 98.06 415 TRP B C 1
ATOM 8824 O O . TRP B 1 415 ? 0.082 -25.422 11.75 1 98.06 415 TRP B O 1
ATOM 8834 N N . ASP B 1 416 ? 1.996 -26.469 12.148 1 97.88 416 ASP B N 1
ATOM 8835 C CA . ASP B 1 416 ? 1.694 -27.531 11.195 1 97.88 416 ASP B CA 1
ATOM 8836 C C . ASP B 1 416 ? 0.42 -28.266 11.586 1 97.88 416 ASP B C 1
ATOM 8838 O O . ASP B 1 416 ? -0.446 -28.516 10.742 1 97.88 416 ASP B O 1
ATOM 8842 N N . SER B 1 417 ? 0.348 -28.609 12.852 1 97.56 417 SER B N 1
ATOM 8843 C CA . SER B 1 417 ? -0.842 -29.297 13.344 1 97.56 417 SER B CA 1
ATOM 8844 C C . SER B 1 417 ? -2.088 -28.438 13.172 1 97.56 417 SER B C 1
ATOM 8846 O O . SER B 1 417 ? -3.154 -28.938 12.812 1 97.56 417 SER B O 1
ATOM 8848 N N . HIS B 1 418 ? -1.942 -27.188 13.469 1 98.12 418 HIS B N 1
ATOM 8849 C CA . HIS B 1 418 ? -3.062 -26.266 13.328 1 98.12 418 HIS B CA 1
ATOM 8850 C C . HIS B 1 418 ? -3.504 -26.141 11.875 1 98.12 418 HIS B C 1
ATOM 8852 O O . HIS B 1 418 ? -4.703 -26.094 11.586 1 98.12 418 HIS B O 1
ATOM 8858 N N . LEU B 1 419 ? -2.609 -26.047 10.961 1 98 419 LEU B N 1
ATOM 8859 C CA . LEU B 1 419 ? -2.91 -25.984 9.531 1 98 419 LEU B CA 1
ATOM 8860 C C . LEU B 1 419 ? -3.654 -27.234 9.078 1 98 419 LEU B C 1
ATOM 8862 O O . LEU B 1 419 ? -4.645 -27.141 8.352 1 98 419 LEU B O 1
ATOM 8866 N N . CYS B 1 420 ? -3.197 -28.344 9.508 1 97 420 CYS B N 1
ATOM 8867 C CA . CYS B 1 420 ? -3.842 -29.609 9.148 1 97 420 CYS B CA 1
ATOM 8868 C C . CYS B 1 420 ? -5.258 -29.672 9.711 1 97 420 CYS B C 1
ATOM 8870 O O . CYS B 1 420 ? -6.168 -30.188 9.047 1 97 420 CYS B O 1
ATOM 8872 N N . GLN B 1 421 ? -5.383 -29.156 10.891 1 97.12 421 GLN B N 1
ATOM 8873 C CA . GLN B 1 421 ? -6.715 -29.125 11.492 1 97.12 421 GLN B CA 1
ATOM 8874 C C . GLN B 1 421 ? -7.66 -28.25 10.672 1 97.12 421 GLN B C 1
ATOM 8876 O O . GLN B 1 421 ? -8.812 -28.609 10.438 1 97.12 421 GLN B O 1
ATOM 8881 N N . LYS B 1 422 ? -7.168 -27.109 10.289 1 96.56 422 LYS B N 1
ATOM 8882 C CA . LYS B 1 422 ? -7.984 -26.203 9.477 1 96.56 422 LYS B CA 1
ATOM 8883 C C . LYS B 1 422 ? -8.352 -26.844 8.148 1 96.56 422 LYS B C 1
ATOM 8885 O O . LYS B 1 422 ? -9.461 -26.656 7.641 1 96.56 422 LYS B O 1
ATOM 8890 N N . LEU B 1 423 ? -7.457 -27.594 7.559 1 96.19 423 LEU B N 1
ATOM 8891 C CA . LEU B 1 423 ? -7.734 -28.297 6.309 1 96.19 423 LEU B CA 1
ATOM 8892 C C . LEU B 1 423 ? -8.805 -29.359 6.508 1 96.19 423 LEU B C 1
ATOM 8894 O O . LEU B 1 423 ? -9.695 -29.516 5.672 1 96.19 423 LEU B O 1
ATOM 8898 N N . PHE B 1 424 ? -8.727 -30.031 7.578 1 95.56 424 PHE B N 1
ATOM 8899 C CA . PHE B 1 424 ? -9.711 -31.062 7.895 1 95.56 424 PHE B CA 1
ATOM 8900 C C . PHE B 1 424 ? -11.094 -30.453 8.047 1 95.56 424 PHE B C 1
ATOM 8902 O O . PHE B 1 424 ? -12.078 -31 7.535 1 95.56 424 PHE B O 1
ATOM 8909 N N . GLU B 1 425 ? -11.156 -29.359 8.719 1 93.88 425 GLU B N 1
ATOM 8910 C CA . GLU B 1 425 ? -12.43 -28.656 8.883 1 93.88 425 GLU B CA 1
ATOM 8911 C C . GLU B 1 425 ? -12.992 -28.219 7.539 1 93.88 425 GLU B C 1
ATOM 8913 O O . GLU B 1 425 ? -14.195 -28.328 7.301 1 93.88 425 GLU B O 1
ATOM 8918 N N . ALA B 1 426 ? -12.141 -27.719 6.723 1 94.94 426 ALA B N 1
ATOM 8919 C CA . ALA B 1 426 ? -12.57 -27.281 5.398 1 94.94 426 ALA B CA 1
ATOM 8920 C C . ALA B 1 426 ? -13.07 -28.453 4.562 1 94.94 426 ALA B C 1
ATOM 8922 O O . ALA B 1 426 ? -14.039 -28.328 3.812 1 94.94 426 ALA B O 1
ATOM 8923 N N . GLU B 1 427 ? -12.391 -29.578 4.629 1 93.5 427 GLU B N 1
ATOM 8924 C CA . GLU B 1 427 ? -12.797 -30.781 3.904 1 93.5 427 GLU B CA 1
ATOM 8925 C C . GLU B 1 427 ? -14.18 -31.25 4.344 1 93.5 427 GLU B C 1
ATOM 8927 O O . GLU B 1 427 ? -15.008 -31.641 3.512 1 93.5 427 GLU B O 1
ATOM 8932 N N . SER B 1 428 ? -14.414 -31.141 5.578 1 90 428 SER B N 1
ATOM 8933 C CA . SER B 1 428 ? -15.719 -31.531 6.109 1 90 428 SER B CA 1
ATOM 8934 C C . SER B 1 428 ? -16.812 -30.578 5.652 1 90 428 SER B C 1
ATOM 8936 O O . SER B 1 428 ? -17.938 -30.984 5.383 1 90 428 SER B O 1
ATOM 8938 N N . ALA B 1 429 ? -16.469 -29.328 5.594 1 89.81 429 ALA B N 1
ATOM 8939 C CA . ALA B 1 429 ? -17.453 -28.297 5.266 1 89.81 429 ALA B CA 1
ATOM 8940 C C . ALA B 1 429 ? -17.75 -28.281 3.771 1 89.81 429 ALA B C 1
ATOM 8942 O O . ALA B 1 429 ? -18.875 -27.953 3.355 1 89.81 429 ALA B O 1
ATOM 8943 N N . LEU B 1 430 ? -16.766 -28.672 2.934 1 90.69 430 LEU B N 1
ATOM 8944 C CA . LEU B 1 430 ? -16.906 -28.5 1.492 1 90.69 430 LEU B CA 1
ATOM 8945 C C . LEU B 1 430 ? -17.094 -29.844 0.809 1 90.69 430 LEU B C 1
ATOM 8947 O O . LEU B 1 430 ? -17.078 -29.938 -0.421 1 90.69 430 LEU B O 1
ATOM 8951 N N . THR B 1 431 ? -17.266 -30.844 1.519 1 83.12 431 THR B N 1
ATOM 8952 C CA . THR B 1 431 ? -17.594 -32.125 0.915 1 83.12 431 THR B CA 1
ATOM 8953 C C . THR B 1 431 ? -19.109 -32.281 0.73 1 83.12 431 THR B C 1
ATOM 8955 O O . THR B 1 431 ? -19.859 -32.281 1.707 1 83.12 431 THR B O 1
ATOM 8958 N N . PRO B 1 432 ? -19.391 -32.25 -0.569 1 74.38 432 PRO B N 1
ATOM 8959 C CA . PRO B 1 432 ? -20.828 -32.25 -0.862 1 74.38 432 PRO B CA 1
ATOM 8960 C C . PRO B 1 432 ? -21.516 -33.562 -0.492 1 74.38 432 PRO B C 1
ATOM 8962 O O . PRO B 1 432 ? -20.859 -34.625 -0.489 1 74.38 432 PRO B O 1
ATOM 8965 N N . ASP B 1 433 ? -22.672 -33.344 -0.125 1 71.62 433 ASP B N 1
ATOM 8966 C CA . ASP B 1 433 ? -23.531 -34.531 0.007 1 71.62 433 ASP B CA 1
ATOM 8967 C C . ASP B 1 433 ? -23.719 -35.219 -1.339 1 71.62 433 ASP B C 1
ATOM 8969 O O . ASP B 1 433 ? -23.797 -34.562 -2.377 1 71.62 433 ASP B O 1
ATOM 8973 N N . PRO B 1 434 ? -23.578 -36.531 -1.344 1 63.94 434 PRO B N 1
ATOM 8974 C CA . PRO B 1 434 ? -23.719 -37.25 -2.598 1 63.94 434 PRO B CA 1
ATOM 8975 C C . PRO B 1 434 ? -24.969 -36.875 -3.381 1 63.94 434 PRO B C 1
ATOM 8977 O O . PRO B 1 434 ? -25.016 -37.031 -4.602 1 63.94 434 PRO B O 1
ATOM 8980 N N . SER B 1 435 ? -25.859 -36.25 -2.799 1 64.81 435 SER B N 1
ATOM 8981 C CA . SER B 1 435 ? -27.109 -35.906 -3.479 1 64.81 435 SER B CA 1
ATOM 8982 C C . SER B 1 435 ? -27.016 -34.562 -4.176 1 64.81 435 SER B C 1
ATOM 8984 O O . SER B 1 435 ? -27.891 -34.219 -4.965 1 64.81 435 SER B O 1
ATOM 8986 N N . VAL B 1 436 ? -25.891 -34.031 -4.043 1 63.69 436 VAL B N 1
ATOM 8987 C CA . VAL B 1 436 ? -25.766 -32.656 -4.527 1 63.69 436 VAL B CA 1
ATOM 8988 C C . VAL B 1 436 ? -25.438 -32.656 -6.02 1 63.69 436 VAL B C 1
ATOM 8990 O O . VAL B 1 436 ? -24.828 -33.594 -6.527 1 63.69 436 VAL B O 1
ATOM 8993 N N . GLN B 1 437 ? -25.938 -31.656 -6.707 1 69.06 437 GLN B N 1
ATOM 8994 C CA . GLN B 1 437 ? -25.703 -31.469 -8.141 1 69.06 437 GLN B CA 1
ATOM 8995 C C . GLN B 1 437 ? -24.219 -31.516 -8.469 1 69.06 437 GLN B C 1
ATOM 8997 O O . GLN B 1 437 ? -23.391 -31.031 -7.695 1 69.06 437 GLN B O 1
ATOM 9002 N N . LEU B 1 438 ? -24.016 -32.188 -9.602 1 62.69 438 LEU B N 1
ATOM 9003 C CA . LEU B 1 438 ? -22.656 -32.438 -10.047 1 62.69 438 LEU B CA 1
ATOM 9004 C C . LEU B 1 438 ? -21.844 -31.156 -10.133 1 62.69 438 LEU B C 1
ATOM 9006 O O . LEU B 1 438 ? -20.672 -31.125 -9.781 1 62.69 438 LEU B O 1
ATOM 9010 N N . ASP B 1 439 ? -22.5 -30.094 -10.594 1 70.5 439 ASP B N 1
ATOM 9011 C CA . ASP B 1 439 ? -21.797 -28.828 -10.758 1 70.5 439 ASP B CA 1
ATOM 9012 C C . ASP B 1 439 ? -21.312 -28.281 -9.414 1 70.5 439 ASP B C 1
ATOM 9014 O O . ASP B 1 439 ? -20.219 -27.75 -9.312 1 70.5 439 ASP B O 1
ATOM 9018 N N . ARG B 1 440 ? -22.047 -28.547 -8.531 1 78.19 440 ARG B N 1
ATOM 9019 C CA . ARG B 1 440 ? -21.688 -28.062 -7.199 1 78.19 440 ARG B CA 1
ATOM 9020 C C . ARG B 1 440 ? -20.562 -28.891 -6.605 1 78.19 440 ARG B C 1
ATOM 9022 O O . ARG B 1 440 ? -19.719 -28.375 -5.871 1 78.19 440 ARG B O 1
ATOM 9029 N N . VAL B 1 441 ? -20.609 -30.109 -7.051 1 80.31 441 VAL B N 1
ATOM 9030 C CA . VAL B 1 441 ? -19.562 -31 -6.559 1 80.31 441 VAL B CA 1
ATOM 9031 C C . VAL B 1 441 ? -18.219 -30.594 -7.148 1 80.31 441 VAL B C 1
ATOM 9033 O O . VAL B 1 441 ? -17.219 -30.531 -6.438 1 80.31 441 VAL B O 1
ATOM 9036 N N . GLU B 1 442 ? -18.234 -30.297 -8.406 1 83.88 442 GLU B N 1
ATOM 9037 C CA . GLU B 1 442 ? -17 -29.922 -9.07 1 83.88 442 GLU B CA 1
ATOM 9038 C C . GLU B 1 442 ? -16.469 -28.594 -8.523 1 83.88 442 GLU B C 1
ATOM 9040 O O . GLU B 1 442 ? -15.258 -28.438 -8.344 1 83.88 442 GLU B O 1
ATOM 9045 N N . THR B 1 443 ? -17.328 -27.672 -8.32 1 89.06 443 THR B N 1
ATOM 9046 C CA . THR B 1 443 ? -16.938 -26.391 -7.762 1 89.06 443 THR B CA 1
ATOM 9047 C C . THR B 1 443 ? -16.359 -26.562 -6.363 1 89.06 443 THR B C 1
ATOM 9049 O O . THR B 1 443 ? -15.328 -25.969 -6.031 1 89.06 443 THR B O 1
ATOM 9052 N N . ALA B 1 444 ? -17 -27.359 -5.594 1 90.62 444 ALA B N 1
ATOM 9053 C CA . ALA B 1 444 ? -16.547 -27.609 -4.23 1 90.62 444 ALA B CA 1
ATOM 9054 C C . ALA B 1 444 ? -15.164 -28.266 -4.227 1 90.62 444 ALA B C 1
ATOM 9056 O O . ALA B 1 444 ? -14.32 -27.953 -3.387 1 90.62 444 ALA B O 1
ATOM 9057 N N . LYS B 1 445 ? -15.023 -29.188 -5.148 1 90.5 445 LYS B N 1
ATOM 9058 C CA . LYS B 1 445 ? -13.734 -29.859 -5.254 1 90.5 445 LYS B CA 1
ATOM 9059 C C . LYS B 1 445 ? -12.625 -28.875 -5.617 1 90.5 445 LYS B C 1
ATOM 9061 O O . LYS B 1 445 ? -11.531 -28.922 -5.047 1 90.5 445 LYS B O 1
ATOM 9066 N N . THR B 1 446 ? -12.906 -28.031 -6.609 1 92.94 446 THR B N 1
ATOM 9067 C CA . THR B 1 446 ? -11.938 -27.031 -7.016 1 92.94 446 THR B CA 1
ATOM 9068 C C . THR B 1 446 ? -11.617 -26.078 -5.863 1 92.94 446 THR B C 1
ATOM 9070 O O . THR B 1 446 ? -10.461 -25.703 -5.652 1 92.94 446 THR B O 1
ATOM 9073 N N . GLN B 1 447 ? -12.594 -25.688 -5.121 1 95.44 447 GLN B N 1
ATOM 9074 C CA . GLN B 1 447 ? -12.43 -24.812 -3.967 1 95.44 447 GLN B CA 1
ATOM 9075 C C . GLN B 1 447 ? -11.578 -25.484 -2.887 1 95.44 447 GLN B C 1
ATOM 9077 O O . GLN B 1 447 ? -10.719 -24.844 -2.287 1 95.44 447 GLN B O 1
ATOM 9082 N N . LEU B 1 448 ? -11.852 -26.719 -2.688 1 95.12 448 LEU B N 1
ATOM 9083 C CA . LEU B 1 448 ? -11.078 -27.453 -1.692 1 95.12 448 LEU B CA 1
ATOM 9084 C C . LEU B 1 448 ? -9.625 -27.578 -2.123 1 95.12 448 LEU B C 1
ATOM 9086 O O . LEU B 1 448 ? -8.711 -27.422 -1.308 1 95.12 448 LEU B O 1
ATOM 9090 N N . ASP B 1 449 ? -9.445 -27.922 -3.424 1 96.12 449 ASP B N 1
ATOM 9091 C CA . ASP B 1 449 ? -8.078 -28 -3.949 1 96.12 449 ASP B CA 1
ATOM 9092 C C . ASP B 1 449 ? -7.359 -26.656 -3.789 1 96.12 449 ASP B C 1
ATOM 9094 O O . ASP B 1 449 ? -6.164 -26.625 -3.494 1 96.12 449 ASP B O 1
ATOM 9098 N N . PHE B 1 450 ? -8.062 -25.625 -4.027 1 97.75 450 PHE B N 1
ATOM 9099 C CA . PHE B 1 450 ? -7.508 -24.281 -3.863 1 97.75 450 PHE B CA 1
ATOM 9100 C C . PHE B 1 450 ? -7.016 -24.078 -2.438 1 97.75 450 PHE B C 1
ATOM 9102 O O . PHE B 1 450 ? -5.902 -23.594 -2.225 1 97.75 450 PHE B O 1
ATOM 9109 N N . LEU B 1 451 ? -7.773 -24.438 -1.458 1 97.94 451 LEU B N 1
ATOM 9110 C CA . LEU B 1 451 ? -7.402 -24.297 -0.055 1 97.94 451 LEU B CA 1
ATOM 9111 C C . LEU B 1 451 ? -6.215 -25.203 0.285 1 97.94 451 LEU B C 1
ATOM 9113 O O . LEU B 1 451 ? -5.336 -24.797 1.052 1 97.94 451 LEU B O 1
ATOM 9117 N N . ARG B 1 452 ? -6.246 -26.375 -0.314 1 97.69 452 ARG B N 1
ATOM 9118 C CA . ARG B 1 452 ? -5.133 -27.297 -0.098 1 97.69 452 ARG B CA 1
ATOM 9119 C C . ARG B 1 452 ? -3.818 -26.688 -0.571 1 97.69 452 ARG B C 1
ATOM 9121 O O . ARG B 1 452 ? -2.793 -26.812 0.102 1 97.69 452 ARG B O 1
ATOM 9128 N N . VAL B 1 453 ? -3.869 -26.047 -1.713 1 98.44 453 VAL B N 1
ATOM 9129 C CA . VAL B 1 453 ? -2.656 -25.422 -2.234 1 98.44 453 VAL B CA 1
ATOM 9130 C C . VAL B 1 453 ? -2.154 -24.359 -1.254 1 98.44 453 VAL B C 1
ATOM 9132 O O . VAL B 1 453 ? -0.958 -24.297 -0.954 1 98.44 453 VAL B O 1
ATOM 9135 N N . LEU B 1 454 ? -3.025 -23.562 -0.698 1 98.5 454 LEU B N 1
ATOM 9136 C CA . LEU B 1 454 ? -2.641 -22.516 0.243 1 98.5 454 LEU B CA 1
ATOM 9137 C C . LEU B 1 454 ? -2.025 -23.109 1.503 1 98.5 454 LEU B C 1
ATOM 9139 O O . LEU B 1 454 ? -0.987 -22.656 1.975 1 98.5 454 LEU B O 1
ATOM 9143 N N . ILE B 1 455 ? -2.635 -24.141 1.994 1 98.5 455 ILE B N 1
ATOM 9144 C CA . ILE B 1 455 ? -2.189 -24.75 3.24 1 98.5 455 ILE B CA 1
ATOM 9145 C C . ILE B 1 455 ? -0.834 -25.422 3.031 1 98.5 455 ILE B C 1
ATOM 9147 O O . ILE B 1 455 ? 0.075 -25.266 3.85 1 98.5 455 ILE B O 1
ATOM 9151 N N . HIS B 1 456 ? -0.721 -26.141 1.967 1 98.31 456 HIS B N 1
ATOM 9152 C CA . HIS B 1 456 ? 0.539 -26.828 1.718 1 98.31 456 HIS B CA 1
ATOM 9153 C C . HIS B 1 456 ? 1.658 -25.844 1.407 1 98.31 456 HIS B C 1
ATOM 9155 O O . HIS B 1 456 ? 2.816 -26.078 1.759 1 98.31 456 HIS B O 1
ATOM 9161 N N . ARG B 1 457 ? 1.323 -24.734 0.716 1 98.44 457 ARG B N 1
ATOM 9162 C CA . ARG B 1 457 ? 2.309 -23.672 0.525 1 98.44 457 ARG B CA 1
ATOM 9163 C C . ARG B 1 457 ? 2.801 -23.141 1.865 1 98.44 457 ARG B C 1
ATOM 9165 O O . ARG B 1 457 ? 3.986 -22.844 2.023 1 98.44 457 ARG B O 1
ATOM 9172 N N . ALA B 1 458 ? 1.914 -22.984 2.789 1 98.5 458 ALA B N 1
ATOM 9173 C CA . ALA B 1 458 ? 2.27 -22.516 4.129 1 98.5 458 ALA B CA 1
ATOM 9174 C C . ALA B 1 458 ? 3.113 -23.547 4.863 1 98.5 458 ALA B C 1
ATOM 9176 O O . ALA B 1 458 ? 4.07 -23.203 5.555 1 98.5 458 ALA B O 1
ATOM 9177 N N . ARG B 1 459 ? 2.732 -24.781 4.73 1 98.12 459 ARG B N 1
ATOM 9178 C CA . ARG B 1 459 ? 3.488 -25.859 5.363 1 98.12 459 ARG B CA 1
ATOM 9179 C C . ARG B 1 459 ? 4.922 -25.906 4.836 1 98.12 459 ARG B C 1
ATOM 9181 O O . ARG B 1 459 ? 5.863 -26.078 5.609 1 98.12 459 ARG B O 1
ATOM 9188 N N . LEU B 1 460 ? 5.062 -25.766 3.553 1 98.12 460 LEU B N 1
ATOM 9189 C CA . LEU B 1 460 ? 6.406 -25.719 2.982 1 98.12 460 LEU B CA 1
ATOM 9190 C C . LEU B 1 460 ? 7.211 -24.578 3.602 1 98.12 460 LEU B C 1
ATOM 9192 O O . LEU B 1 460 ? 8.383 -24.766 3.945 1 98.12 460 LEU B O 1
ATOM 9196 N N . ALA B 1 461 ? 6.602 -23.453 3.789 1 97.44 461 ALA B N 1
ATOM 9197 C CA . ALA B 1 461 ? 7.277 -22.266 4.301 1 97.44 461 ALA B CA 1
ATOM 9198 C C . ALA B 1 461 ? 7.73 -22.469 5.742 1 97.44 461 ALA B C 1
ATOM 9200 O O . ALA B 1 461 ? 8.859 -22.125 6.102 1 97.44 461 ALA B O 1
ATOM 9201 N N . ILE B 1 462 ? 6.926 -23.047 6.578 1 96.62 462 ILE B N 1
ATOM 9202 C CA . ILE B 1 462 ? 7.254 -23.109 8 1 96.62 462 ILE B CA 1
ATOM 9203 C C . ILE B 1 462 ? 8.336 -24.156 8.234 1 96.62 462 ILE B C 1
ATOM 9205 O O . ILE B 1 462 ? 9.125 -24.047 9.172 1 96.62 462 ILE B O 1
ATOM 9209 N N . HIS B 1 463 ? 8.43 -25.141 7.391 1 96.38 463 HIS B N 1
ATOM 9210 C CA . HIS B 1 463 ? 9.391 -26.219 7.594 1 96.38 463 HIS B CA 1
ATOM 9211 C C . HIS B 1 463 ? 10.711 -25.922 6.875 1 96.38 463 HIS B C 1
ATOM 9213 O O . HIS B 1 463 ? 11.688 -26.656 7.043 1 96.38 463 HIS B O 1
ATOM 9219 N N . HIS B 1 464 ? 10.742 -24.891 6.117 1 95.88 464 HIS B N 1
ATOM 9220 C CA . HIS B 1 464 ? 11.891 -24.562 5.277 1 95.88 464 HIS B CA 1
ATOM 9221 C C . HIS B 1 464 ? 13.164 -24.438 6.105 1 95.88 464 HIS B C 1
ATOM 9223 O O . HIS B 1 464 ? 14.203 -24.984 5.73 1 95.88 464 HIS B O 1
ATOM 9229 N N . HIS B 1 465 ? 13.086 -23.766 7.223 1 92.81 465 HIS B N 1
ATOM 9230 C CA . HIS B 1 465 ? 14.266 -23.5 8.039 1 92.81 465 HIS B CA 1
ATOM 9231 C C . HIS B 1 465 ? 14.898 -24.812 8.523 1 92.81 465 HIS B C 1
ATOM 9233 O O . HIS B 1 465 ? 16.125 -24.922 8.578 1 92.81 465 HIS B O 1
ATOM 9239 N N . TYR B 1 466 ? 14.172 -25.797 8.758 1 93.62 466 TYR B N 1
ATOM 9240 C CA . TYR B 1 466 ? 14.664 -27.016 9.391 1 93.62 466 TYR B CA 1
ATOM 9241 C C . TYR B 1 466 ? 15.133 -28.016 8.344 1 93.62 466 TYR B C 1
ATOM 9243 O O . TYR B 1 466 ? 15.836 -28.969 8.672 1 93.62 466 TYR B O 1
ATOM 9251 N N . ILE B 1 467 ? 14.773 -27.734 7.152 1 90.94 467 ILE B N 1
ATOM 9252 C CA . ILE B 1 467 ? 15.344 -28.578 6.098 1 90.94 467 ILE B CA 1
ATOM 9253 C C . ILE B 1 467 ? 16.609 -27.922 5.547 1 90.94 467 ILE B C 1
ATOM 9255 O O . ILE B 1 467 ? 17.422 -28.578 4.914 1 90.94 467 ILE B O 1
ATOM 9259 N N . SER B 1 468 ? 16.719 -26.578 5.734 1 88.56 468 SER B N 1
ATOM 9260 C CA . SER B 1 468 ? 17.891 -25.828 5.277 1 88.56 468 SER B CA 1
ATOM 9261 C C . SER B 1 468 ? 19.047 -25.953 6.262 1 88.56 468 SER B C 1
ATOM 9263 O O . SER B 1 468 ? 20.203 -25.719 5.906 1 88.56 468 SER B O 1
ATOM 9265 N N . ASP B 1 469 ? 18.703 -26.422 7.395 1 81.75 469 ASP B N 1
ATOM 9266 C CA . ASP B 1 469 ? 19.703 -26.547 8.453 1 81.75 469 ASP B CA 1
ATOM 9267 C C . ASP B 1 469 ? 20.688 -27.672 8.133 1 81.75 469 ASP B C 1
ATOM 9269 O O . ASP B 1 469 ? 20.344 -28.641 7.453 1 81.75 469 ASP B O 1
ATOM 9273 N N . SER B 1 470 ? 21.906 -27.516 8.57 1 78.81 470 SER B N 1
ATOM 9274 C CA . SER B 1 470 ? 22.938 -28.531 8.375 1 78.81 470 SER B CA 1
ATOM 9275 C C . SER B 1 470 ? 22.578 -29.828 9.086 1 78.81 470 SER B C 1
ATOM 9277 O O . SER B 1 470 ? 22.969 -30.906 8.633 1 78.81 470 SER B O 1
ATOM 9279 N N . SER B 1 471 ? 21.75 -29.688 10.172 1 79.44 471 SER B N 1
ATOM 9280 C CA . SER B 1 471 ? 21.312 -30.844 10.93 1 79.44 471 SER B CA 1
ATOM 9281 C C . SER B 1 471 ? 19.906 -31.266 10.531 1 79.44 471 SER B C 1
ATOM 9283 O O . SER B 1 471 ? 19.125 -31.719 11.367 1 79.44 471 SER B O 1
ATOM 9285 N N . PHE B 1 472 ? 19.562 -31.062 9.297 1 84.31 472 PHE B N 1
ATOM 9286 C CA . PHE B 1 472 ? 18.188 -31.266 8.867 1 84.31 472 PHE B CA 1
ATOM 9287 C C . PHE B 1 472 ? 17.75 -32.719 9.117 1 84.31 472 PHE B C 1
ATOM 9289 O O . PHE B 1 472 ? 16.562 -32.969 9.289 1 84.31 472 PHE B O 1
ATOM 9296 N N . GLN B 1 473 ? 18.656 -33.625 9.273 1 81.31 473 GLN B N 1
ATOM 9297 C CA . GLN B 1 473 ? 18.344 -35.031 9.492 1 81.31 473 GLN B CA 1
ATOM 9298 C C . GLN B 1 473 ? 17.688 -35.25 10.852 1 81.31 473 GLN B C 1
ATOM 9300 O O . GLN B 1 473 ? 16.984 -36.25 11.055 1 81.31 473 GLN B O 1
ATOM 9305 N N . ARG B 1 474 ? 17.938 -34.281 11.734 1 84.31 474 ARG B N 1
ATOM 9306 C CA . ARG B 1 474 ? 17.344 -34.375 13.07 1 84.31 474 ARG B CA 1
ATOM 9307 C C . ARG B 1 474 ? 15.859 -34 13.023 1 84.31 474 ARG B C 1
ATOM 9309 O O . ARG B 1 474 ? 15.117 -34.312 13.969 1 84.31 474 ARG B O 1
ATOM 9316 N N . PHE B 1 475 ? 15.523 -33.438 11.906 1 89.75 475 PHE B N 1
ATOM 9317 C CA . PHE B 1 475 ? 14.148 -32.969 11.789 1 89.75 475 PHE B CA 1
ATOM 9318 C C . PHE B 1 475 ? 13.383 -33.781 10.734 1 89.75 475 PHE B C 1
ATOM 9320 O O . PHE B 1 475 ? 12.922 -33.219 9.742 1 89.75 475 PHE B O 1
ATOM 9327 N N . SER B 1 476 ? 13.156 -35 11 1 86.62 476 SER B N 1
ATOM 9328 C CA . SER B 1 476 ? 12.562 -35.938 10.055 1 86.62 476 SER B CA 1
ATOM 9329 C C . SER B 1 476 ? 11.125 -35.531 9.719 1 86.62 476 SER B C 1
ATOM 9331 O O . SER B 1 476 ? 10.664 -35.719 8.594 1 86.62 476 SER B O 1
ATOM 9333 N N . ASP B 1 477 ? 10.469 -35 10.727 1 89.62 477 ASP B N 1
ATOM 9334 C CA . ASP B 1 477 ? 9.078 -34.594 10.492 1 89.62 477 ASP B CA 1
ATOM 9335 C C . ASP B 1 477 ? 9 -33.469 9.469 1 89.62 477 ASP B C 1
ATOM 9337 O O . ASP B 1 477 ? 8.07 -33.406 8.664 1 89.62 477 ASP B O 1
ATOM 9341 N N . SER B 1 478 ? 9.945 -32.594 9.547 1 93.38 478 SER B N 1
ATOM 9342 C CA . SER B 1 478 ? 9.977 -31.484 8.594 1 93.38 478 SER B CA 1
ATOM 9343 C C . SER B 1 478 ? 10.289 -31.969 7.188 1 93.38 478 SER B C 1
ATOM 9345 O O . SER B 1 478 ? 9.695 -31.5 6.215 1 93.38 478 SER B O 1
ATOM 9347 N N . THR B 1 479 ? 11.219 -32.875 7.086 1 90.19 479 THR B N 1
ATOM 9348 C CA . THR B 1 479 ? 11.539 -33.469 5.789 1 90.19 479 THR B CA 1
ATOM 9349 C C . THR B 1 479 ? 10.32 -34.156 5.199 1 90.19 479 THR B C 1
ATOM 9351 O O . THR B 1 479 ? 10.031 -34.031 4.008 1 90.19 479 THR B O 1
ATOM 9354 N N . ALA B 1 480 ? 9.641 -34.875 6.039 1 89.75 480 ALA B N 1
ATOM 9355 C CA . ALA B 1 480 ? 8.438 -35.562 5.59 1 89.75 480 ALA B CA 1
ATOM 9356 C C . ALA B 1 480 ? 7.352 -34.594 5.168 1 89.75 480 ALA B C 1
ATOM 9358 O O . ALA B 1 480 ? 6.668 -34.812 4.168 1 89.75 480 ALA B O 1
ATOM 9359 N N . ALA B 1 481 ? 7.199 -33.562 5.961 1 93.56 481 ALA B N 1
ATOM 9360 C CA . ALA B 1 481 ? 6.172 -32.562 5.684 1 93.56 481 ALA B CA 1
ATOM 9361 C C . ALA B 1 481 ? 6.434 -31.875 4.355 1 93.56 481 ALA B C 1
ATOM 9363 O O . ALA B 1 481 ? 5.504 -31.609 3.588 1 93.56 481 ALA B O 1
ATOM 9364 N N . VAL B 1 482 ? 7.676 -31.516 4.082 1 94.5 482 VAL B N 1
ATOM 9365 C CA . VAL B 1 482 ? 8.047 -30.828 2.854 1 94.5 482 VAL B CA 1
ATOM 9366 C C . VAL B 1 482 ? 7.797 -31.734 1.653 1 94.5 482 VAL B C 1
ATOM 9368 O O . VAL B 1 482 ? 7.258 -31.297 0.635 1 94.5 482 VAL B O 1
ATOM 9371 N N . LEU B 1 483 ? 8.148 -32.969 1.777 1 91.5 483 LEU B N 1
ATOM 9372 C CA . LEU B 1 483 ? 7.914 -33.906 0.691 1 91.5 483 LEU B CA 1
ATOM 9373 C C . LEU B 1 483 ? 6.422 -34.094 0.445 1 91.5 483 LEU B C 1
ATOM 9375 O O . LEU B 1 483 ? 5.965 -34.062 -0.698 1 91.5 483 LEU B O 1
ATOM 9379 N N . GLN B 1 484 ? 5.703 -34.312 1.498 1 92.06 484 GLN B N 1
ATOM 9380 C CA . GLN B 1 484 ? 4.266 -34.531 1.389 1 92.06 484 GLN B CA 1
ATOM 9381 C C . GLN B 1 484 ? 3.564 -33.344 0.777 1 92.06 484 GLN B C 1
ATOM 9383 O O . GLN B 1 484 ? 2.727 -33.469 -0.114 1 92.06 484 GLN B O 1
ATOM 9388 N N . SER B 1 485 ? 3.895 -32.188 1.265 1 96.56 485 SER B N 1
ATOM 9389 C CA . SER B 1 485 ? 3.242 -30.969 0.795 1 96.56 485 SER B CA 1
ATOM 9390 C C . SER B 1 485 ? 3.609 -30.672 -0.654 1 96.56 485 SER B C 1
ATOM 9392 O O . SER B 1 485 ? 2.762 -30.234 -1.437 1 96.56 485 SER B O 1
ATOM 9394 N N . SER B 1 486 ? 4.883 -30.844 -1.014 1 96.31 486 SER B N 1
ATOM 9395 C CA . SER B 1 486 ? 5.285 -30.641 -2.402 1 96.31 486 SER B CA 1
ATOM 9396 C C . SER B 1 486 ? 4.547 -31.578 -3.34 1 96.31 486 SER B C 1
ATOM 9398 O O . SER B 1 486 ? 4.055 -31.172 -4.391 1 96.31 486 SER B O 1
ATOM 9400 N N . LEU B 1 487 ? 4.391 -32.812 -2.943 1 93.88 487 LEU B N 1
ATOM 9401 C CA . LEU B 1 487 ? 3.691 -33.812 -3.746 1 93.88 487 LEU B CA 1
ATOM 9402 C C . LEU B 1 487 ? 2.217 -33.469 -3.895 1 93.88 487 LEU B C 1
ATOM 9404 O O . LEU B 1 487 ? 1.652 -33.562 -4.984 1 93.88 487 LEU B O 1
ATOM 9408 N N . ASN B 1 488 ? 1.651 -33.094 -2.773 1 95.56 488 ASN B N 1
ATOM 9409 C CA . ASN B 1 488 ? 0.235 -32.75 -2.809 1 95.56 488 ASN B CA 1
ATOM 9410 C C . ASN B 1 488 ? -0.036 -31.578 -3.766 1 95.56 488 ASN B C 1
ATOM 9412 O O . ASN B 1 488 ? -0.996 -31.625 -4.535 1 95.56 488 ASN B O 1
ATOM 9416 N N . ILE B 1 489 ? 0.737 -30.562 -3.744 1 97.94 489 ILE B N 1
ATOM 9417 C CA . ILE B 1 489 ? 0.568 -29.406 -4.629 1 97.94 489 ILE B CA 1
ATOM 9418 C C . ILE B 1 489 ? 0.734 -29.844 -6.082 1 97.94 489 ILE B C 1
ATOM 9420 O O . ILE B 1 489 ? -0.063 -29.469 -6.945 1 97.94 489 ILE B O 1
ATOM 9424 N N . LEU B 1 490 ? 1.732 -30.672 -6.34 1 96.88 490 LEU B N 1
ATOM 9425 C CA . LEU B 1 490 ? 2.008 -31.094 -7.707 1 96.88 490 LEU B CA 1
ATOM 9426 C C . LEU B 1 490 ? 0.915 -32.031 -8.211 1 96.88 490 LEU B C 1
ATOM 9428 O O . LEU B 1 490 ? 0.59 -32.031 -9.398 1 96.88 490 LEU B O 1
ATOM 9432 N N . ARG B 1 491 ? 0.371 -32.812 -7.332 1 94.94 491 ARG B N 1
ATOM 9433 C CA . ARG B 1 491 ? -0.75 -33.656 -7.73 1 94.94 491 ARG B CA 1
ATOM 9434 C C . ARG B 1 491 ? -1.965 -32.844 -8.109 1 94.94 491 ARG B C 1
ATOM 9436 O O . ARG B 1 491 ? -2.676 -33.156 -9.062 1 94.94 491 ARG B O 1
ATOM 9443 N N . ILE B 1 492 ? -2.188 -31.812 -7.363 1 96.44 492 ILE B N 1
ATOM 9444 C CA . ILE B 1 492 ? -3.283 -30.906 -7.688 1 96.44 492 ILE B CA 1
ATOM 9445 C C . ILE B 1 492 ? -3.031 -30.25 -9.039 1 96.44 492 ILE B C 1
ATOM 9447 O O . ILE B 1 492 ? -3.959 -30.062 -9.836 1 96.44 492 ILE B O 1
ATOM 9451 N N . GLN B 1 493 ? -1.786 -29.891 -9.289 1 96.5 493 GLN B N 1
ATOM 9452 C CA . GLN B 1 493 ? -1.423 -29.344 -10.586 1 96.5 493 GLN B CA 1
ATOM 9453 C C . GLN B 1 493 ? -1.827 -30.281 -11.719 1 96.5 493 GLN B C 1
ATOM 9455 O O . GLN B 1 493 ? -2.42 -29.859 -12.711 1 96.5 493 GLN B O 1
ATOM 9460 N N . GLN B 1 494 ? -1.55 -31.594 -11.516 1 93.31 494 GLN B N 1
ATOM 9461 C CA . GLN B 1 494 ? -1.886 -32.594 -12.523 1 93.31 494 GLN B CA 1
ATOM 9462 C C . GLN B 1 494 ? -3.398 -32.75 -12.664 1 93.31 494 GLN B C 1
ATOM 9464 O O . GLN B 1 494 ? -3.908 -32.906 -13.781 1 93.31 494 GLN B O 1
ATOM 9469 N N . THR B 1 495 ? -4.035 -32.656 -11.547 1 92.56 495 THR B N 1
ATOM 9470 C CA . THR B 1 495 ? -5.492 -32.781 -11.57 1 92.56 495 THR B CA 1
ATOM 9471 C C . THR B 1 495 ? -6.105 -31.609 -12.359 1 92.56 495 THR B C 1
ATOM 9473 O O . THR B 1 495 ? -7.016 -31.828 -13.164 1 92.56 495 THR B O 1
ATOM 9476 N N . TRP B 1 496 ? -5.617 -30.422 -12.117 1 93.25 496 TRP B N 1
ATOM 9477 C CA . TRP B 1 496 ? -6.156 -29.234 -12.773 1 93.25 496 TRP B CA 1
ATOM 9478 C C . TRP B 1 496 ? -5.84 -29.25 -14.266 1 93.25 496 TRP B C 1
ATOM 9480 O O . TRP B 1 496 ? -6.605 -28.734 -15.078 1 93.25 496 TRP B O 1
ATOM 9490 N N . ARG B 1 497 ? -4.75 -29.812 -14.664 1 89.5 497 ARG B N 1
ATOM 9491 C CA . ARG B 1 497 ? -4.375 -29.938 -16.078 1 89.5 497 ARG B CA 1
ATOM 9492 C C . ARG B 1 497 ? -5.312 -30.875 -16.812 1 89.5 497 ARG B C 1
ATOM 9494 O O . ARG B 1 497 ? -5.676 -30.625 -17.969 1 89.5 497 ARG B O 1
ATOM 9501 N N . HIS B 1 498 ? -5.711 -31.969 -16.219 1 81.5 498 HIS B N 1
ATOM 9502 C CA . HIS B 1 498 ? -6.434 -33.031 -16.891 1 81.5 498 HIS B CA 1
ATOM 9503 C C . HIS B 1 498 ? -7.941 -32.844 -16.797 1 81.5 498 HIS B C 1
ATOM 9505 O O . HIS B 1 498 ? -8.703 -33.469 -17.547 1 81.5 498 HIS B O 1
ATOM 9511 N N . ARG B 1 499 ? -8.359 -32.125 -15.852 1 70 499 ARG B N 1
ATOM 9512 C CA . ARG B 1 499 ? -9.797 -31.922 -15.75 1 70 499 ARG B CA 1
ATOM 9513 C C . ARG B 1 499 ? -10.328 -31.188 -16.984 1 70 499 ARG B C 1
ATOM 9515 O O . ARG B 1 499 ? -9.984 -30.031 -17.219 1 70 499 ARG B O 1
ATOM 9522 N N . GLN B 1 500 ? -10.289 -32 -18.156 1 52.78 500 GLN B N 1
ATOM 9523 C CA . GLN B 1 500 ? -10.797 -31.5 -19.422 1 52.78 500 GLN B CA 1
ATOM 9524 C C . GLN B 1 500 ? -12.312 -31.312 -19.375 1 52.78 500 GLN B C 1
ATOM 9526 O O . GLN B 1 500 ? -13.008 -32 -18.625 1 52.78 500 GLN B O 1
ATOM 9531 N N . PRO B 1 501 ? -12.789 -30.266 -20.031 1 47.69 501 PRO B N 1
ATOM 9532 C CA . PRO B 1 501 ? -14.234 -30.062 -20.125 1 47.69 501 PRO B CA 1
ATOM 9533 C C . PRO B 1 501 ? -14.977 -31.312 -20.625 1 47.69 501 PRO B C 1
ATOM 9535 O O . PRO B 1 501 ? -14.422 -32.094 -21.422 1 47.69 501 PRO B O 1
ATOM 9538 N N . ILE B 1 502 ? -15.984 -31.906 -20.016 1 37.09 502 ILE B N 1
ATOM 9539 C CA . ILE B 1 502 ? -16.906 -32.906 -20.594 1 37.09 502 ILE B CA 1
ATOM 9540 C C . ILE B 1 502 ? -17.422 -32.406 -21.938 1 37.09 502 ILE B C 1
ATOM 9542 O O . ILE B 1 502 ? -18 -31.312 -22.031 1 37.09 502 ILE B O 1
ATOM 9546 N N . ASP B 1 503 ? -17.094 -32.906 -23.141 1 33.09 503 ASP B N 1
ATOM 9547 C CA . ASP B 1 503 ? -17.578 -32.75 -24.5 1 33.09 503 ASP B CA 1
ATOM 9548 C C . ASP B 1 503 ? -19.094 -32.906 -24.547 1 33.09 503 ASP B C 1
ATOM 9550 O O . ASP B 1 503 ? -19.641 -33.969 -24.281 1 33.09 503 ASP B O 1
ATOM 9554 N N . SER B 1 504 ? -20.062 -32.062 -24.203 1 33.75 504 SER B N 1
ATOM 9555 C CA . SER B 1 504 ? -21.422 -32.219 -24.703 1 33.75 504 SER B CA 1
ATOM 9556 C C . SER B 1 504 ? -21.438 -32.531 -26.188 1 33.75 504 SER B C 1
ATOM 9558 O O . SER B 1 504 ? -20.578 -32.062 -26.938 1 33.75 504 SER B O 1
ATOM 9560 N N . LEU B 1 505 ? -22.328 -33.625 -26.672 1 30.23 505 LEU B N 1
ATOM 9561 C CA . LEU B 1 505 ? -22.781 -34.188 -27.922 1 30.23 505 LEU B CA 1
ATOM 9562 C C . LEU B 1 505 ? -23.188 -33.125 -28.922 1 30.23 505 LEU B C 1
ATOM 9564 O O . LEU B 1 505 ? -23.594 -32.031 -28.516 1 30.23 505 LEU B O 1
ATOM 9568 N N . PRO B 1 506 ? -23.094 -33.406 -30.219 1 29.25 506 PRO B N 1
ATOM 9569 C CA . PRO B 1 506 ? -23.469 -32.688 -31.438 1 29.25 506 PRO B CA 1
ATOM 9570 C C . PRO B 1 506 ? -24.953 -32.406 -31.516 1 29.25 506 PRO B C 1
ATOM 9572 O O . PRO B 1 506 ? -25.781 -33.25 -31.156 1 29.25 506 PRO B O 1
ATOM 9575 N N . ALA B 1 507 ? -25.391 -31.188 -31.5 1 30.95 507 ALA B N 1
ATOM 9576 C CA . ALA B 1 507 ? -26.734 -30.766 -31.906 1 30.95 507 ALA B CA 1
ATOM 9577 C C . ALA B 1 507 ? -27.062 -31.281 -33.312 1 30.95 507 ALA B C 1
ATOM 9579 O O . ALA B 1 507 ? -26.859 -30.562 -34.281 1 30.95 507 ALA B O 1
ATOM 9580 N N . ALA B 1 508 ? -26.828 -32.344 -33.875 1 27.77 508 ALA B N 1
ATOM 9581 C CA . ALA B 1 508 ? -27.391 -32.5 -35.188 1 27.77 508 ALA B CA 1
ATOM 9582 C C . ALA B 1 508 ? -28.922 -32.5 -35.156 1 27.77 508 ALA B C 1
ATOM 9584 O O . ALA B 1 508 ? -29.578 -32.781 -36.156 1 27.77 508 ALA B O 1
ATOM 9585 N N . ALA B 1 509 ? -29.766 -32.688 -34.156 1 28.98 509 ALA B N 1
ATOM 9586 C CA . ALA B 1 509 ? -31.078 -33.094 -34.625 1 28.98 509 ALA B CA 1
ATOM 9587 C C . ALA B 1 509 ? -31.781 -31.922 -35.312 1 28.98 509 ALA B C 1
ATOM 9589 O O . ALA B 1 509 ? -31.656 -30.766 -34.906 1 28.98 509 ALA B O 1
ATOM 9590 N N . THR B 1 510 ? -32.312 -32.094 -36.469 1 26.16 510 THR B N 1
ATOM 9591 C CA . THR B 1 510 ? -33.312 -31.484 -37.312 1 26.16 510 THR B CA 1
ATOM 9592 C C . THR B 1 510 ? -34.562 -31.125 -36.5 1 26.16 510 THR B C 1
ATOM 9594 O O . THR B 1 510 ? -34.969 -31.875 -35.594 1 26.16 510 THR B O 1
ATOM 9597 N N . PRO B 1 511 ? -35.031 -29.859 -36.469 1 28.31 511 PRO B N 1
ATOM 9598 C CA . PRO B 1 511 ? -36.375 -29.516 -36 1 28.31 511 PRO B CA 1
ATOM 9599 C C . PRO B 1 511 ? -37.438 -30.469 -36.531 1 28.31 511 PRO B C 1
ATOM 9601 O O . PRO B 1 511 ? -37.938 -30.281 -37.656 1 28.31 511 PRO B O 1
ATOM 9604 N N . THR B 1 512 ? -37.312 -31.703 -36.594 1 28.34 512 THR B N 1
ATOM 9605 C CA . THR B 1 512 ? -38.656 -32.219 -36.844 1 28.34 512 THR B CA 1
ATOM 9606 C C . THR B 1 512 ? -39.625 -31.75 -35.75 1 28.34 512 THR B C 1
ATOM 9608 O O . THR B 1 512 ? -39.188 -31.453 -34.625 1 28.34 512 THR B O 1
ATOM 9611 N N . ALA B 1 513 ? -41.031 -31.703 -35.969 1 31.83 513 ALA B N 1
ATOM 9612 C CA . ALA B 1 513 ? -42.219 -31.125 -35.344 1 31.83 513 ALA B CA 1
ATOM 9613 C C . ALA B 1 513 ? -42.156 -31.266 -33.844 1 31.83 513 ALA B C 1
ATOM 9615 O O . ALA B 1 513 ? -42.438 -30.312 -33.094 1 31.83 513 ALA B O 1
ATOM 9616 N N . THR B 1 514 ? -42.625 -32.406 -33.281 1 28.03 514 THR B N 1
ATOM 9617 C CA . THR B 1 514 ? -43.188 -32.625 -31.938 1 28.03 514 THR B CA 1
ATOM 9618 C C . THR B 1 514 ? -42.031 -32.719 -30.906 1 28.03 514 THR B C 1
ATOM 9620 O O . THR B 1 514 ? -42.219 -33.281 -29.828 1 28.03 514 THR B O 1
ATOM 9623 N N . LEU B 1 515 ? -40.781 -32.469 -31.328 1 28.83 515 LEU B N 1
ATOM 9624 C CA . LEU B 1 515 ? -39.75 -33.156 -30.562 1 28.83 515 LEU B CA 1
ATOM 9625 C C . LEU B 1 515 ? -39.656 -32.562 -29.156 1 28.83 515 LEU B C 1
ATOM 9627 O O . LEU B 1 515 ? -39.719 -31.344 -28.984 1 28.83 515 LEU B O 1
ATOM 9631 N N . PRO B 1 516 ? -39.688 -33.406 -28.094 1 31.39 516 PRO B N 1
ATOM 9632 C CA . PRO B 1 516 ? -39.812 -33.062 -26.688 1 31.39 516 PRO B CA 1
ATOM 9633 C C . PRO B 1 516 ? -38.719 -32.062 -26.25 1 31.39 516 PRO B C 1
ATOM 9635 O O . PRO B 1 516 ? -37.688 -31.938 -26.906 1 31.39 516 PRO B O 1
ATOM 9638 N N . PRO B 1 517 ? -38.969 -31.328 -25.156 1 31.16 517 PRO B N 1
ATOM 9639 C CA . PRO B 1 517 ? -38.219 -30.219 -24.547 1 31.16 517 PRO B CA 1
ATOM 9640 C C . PRO B 1 517 ? -36.75 -30.5 -24.406 1 31.16 517 PRO B C 1
ATOM 9642 O O . PRO B 1 517 ? -36.344 -31.641 -24.125 1 31.16 517 PRO B O 1
ATOM 9645 N N . ARG B 1 518 ? -35.906 -29.828 -25.172 1 33.44 518 ARG B N 1
ATOM 9646 C CA . ARG B 1 518 ? -34.438 -29.875 -25.297 1 33.44 518 ARG B CA 1
ATOM 9647 C C . ARG B 1 518 ? -33.781 -30.016 -23.922 1 33.44 518 ARG B C 1
ATOM 9649 O O . ARG B 1 518 ? -34.125 -29.281 -22.984 1 33.44 518 ARG B O 1
ATOM 9656 N N . PRO B 1 519 ? -33.188 -31.203 -23.656 1 33.44 519 PRO B N 1
ATOM 9657 C CA . PRO B 1 519 ? -32.562 -31.359 -22.344 1 33.44 519 PRO B CA 1
ATOM 9658 C C . PRO B 1 519 ? -31.703 -30.141 -21.953 1 33.44 519 PRO B C 1
ATOM 9660 O O . PRO B 1 519 ? -31.234 -29.406 -22.812 1 33.44 519 PRO B O 1
ATOM 9663 N N . PRO B 1 520 ? -31.781 -29.734 -20.703 1 33.38 520 PRO B N 1
ATOM 9664 C CA . PRO B 1 520 ? -31.078 -28.594 -20.109 1 33.38 520 PRO B CA 1
ATOM 9665 C C . PRO B 1 520 ? -29.594 -28.547 -20.516 1 33.38 520 PRO B C 1
ATOM 9667 O O . PRO B 1 520 ? -29 -29.578 -20.812 1 33.38 520 PRO B O 1
ATOM 9670 N N . PRO B 1 521 ? -29.094 -27.469 -21.156 1 33.59 521 PRO B N 1
ATOM 9671 C CA . PRO B 1 521 ? -27.719 -27.266 -21.609 1 33.59 521 PRO B CA 1
ATOM 9672 C C . PRO B 1 521 ? -26.688 -27.938 -20.719 1 33.59 521 PRO B C 1
ATOM 9674 O O . PRO B 1 521 ? -26.766 -27.859 -19.5 1 33.59 521 PRO B O 1
ATOM 9677 N N . GLN B 1 522 ? -26.188 -29.062 -20.984 1 33.34 522 GLN B N 1
ATOM 9678 C CA . GLN B 1 522 ? -25.125 -29.859 -20.375 1 33.34 522 GLN B CA 1
ATOM 9679 C C . GLN B 1 522 ? -24 -28.969 -19.859 1 33.34 522 GLN B C 1
ATOM 9681 O O . GLN B 1 522 ? -23.594 -28.016 -20.531 1 33.34 522 GLN B O 1
ATOM 9686 N N . THR B 1 523 ? -23.734 -28.75 -18.547 1 37.12 523 THR B N 1
ATOM 9687 C CA . THR B 1 523 ? -22.781 -28.047 -17.703 1 37.12 523 THR B CA 1
ATOM 9688 C C . THR B 1 523 ? -21.359 -28.25 -18.219 1 37.12 523 THR B C 1
ATOM 9690 O O . THR B 1 523 ? -20.844 -29.375 -18.172 1 37.12 523 THR B O 1
ATOM 9693 N N . SER B 1 524 ? -20.922 -27.953 -19.391 1 39.03 524 SER B N 1
ATOM 9694 C CA . SER B 1 524 ? -19.516 -27.953 -19.781 1 39.03 524 SER B CA 1
ATOM 9695 C C . SER B 1 524 ? -18.594 -27.766 -18.578 1 39.03 524 SER B C 1
ATOM 9697 O O . SER B 1 524 ? -18.844 -26.891 -17.75 1 39.03 524 SER B O 1
ATOM 9699 N N . PRO B 1 525 ? -17.922 -28.891 -18.203 1 46 525 PRO B N 1
ATOM 9700 C CA . PRO B 1 525 ? -17.078 -28.812 -17.016 1 46 525 PRO B CA 1
ATOM 9701 C C . PRO B 1 525 ? -16.203 -27.562 -16.984 1 46 525 PRO B C 1
ATOM 9703 O O . PRO B 1 525 ? -15.742 -27.094 -18.031 1 46 525 PRO B O 1
ATOM 9706 N N . ARG B 1 526 ? -16.266 -26.75 -15.906 1 57.62 526 ARG B N 1
ATOM 9707 C CA . ARG B 1 526 ? -15.602 -25.484 -15.578 1 57.62 526 ARG B CA 1
ATOM 9708 C C . ARG B 1 526 ? -14.086 -25.609 -15.695 1 57.62 526 ARG B C 1
ATOM 9710 O O . ARG B 1 526 ? -13.484 -26.5 -15.078 1 57.62 526 ARG B O 1
ATOM 9717 N N . SER B 1 527 ? -13.383 -25.078 -16.812 1 69.62 527 SER B N 1
ATOM 9718 C CA . SER B 1 527 ? -11.945 -25.141 -17.047 1 69.62 527 SER B CA 1
ATOM 9719 C C . SER B 1 527 ? -11.172 -24.688 -15.812 1 69.62 527 SER B C 1
ATOM 9721 O O . SER B 1 527 ? -11.531 -23.688 -15.188 1 69.62 527 SER B O 1
ATOM 9723 N N . THR B 1 528 ? -10.336 -25.609 -15.281 1 82.5 528 THR B N 1
ATOM 9724 C CA . THR B 1 528 ? -9.461 -25.297 -14.148 1 82.5 528 THR B CA 1
ATOM 9725 C C . THR B 1 528 ? -8.094 -24.828 -14.641 1 82.5 528 THR B C 1
ATOM 9727 O O . THR B 1 528 ? -7.172 -24.656 -13.836 1 82.5 528 THR B O 1
ATOM 9730 N N . THR B 1 529 ? -7.965 -24.562 -15.93 1 84.44 529 THR B N 1
ATOM 9731 C CA . THR B 1 529 ? -6.66 -24.25 -16.5 1 84.44 529 THR B CA 1
ATOM 9732 C C . THR B 1 529 ? -6.172 -22.891 -16 1 84.44 529 THR B C 1
ATOM 9734 O O . THR B 1 529 ? -4.965 -22.656 -15.875 1 84.44 529 THR B O 1
ATOM 9737 N N . TRP B 1 530 ? -7.082 -22.016 -15.695 1 89.25 530 TRP B N 1
ATOM 9738 C CA . TRP B 1 530 ? -6.68 -20.688 -15.211 1 89.25 530 TRP B CA 1
ATOM 9739 C C . TRP B 1 530 ? -6 -20.797 -13.852 1 89.25 530 TRP B C 1
ATOM 9741 O O . TRP B 1 530 ? -5.176 -19.953 -13.5 1 89.25 530 TRP B O 1
ATOM 9751 N N . LEU B 1 531 ? -6.293 -21.812 -13.109 1 94.44 531 LEU B N 1
ATOM 9752 C CA . LEU B 1 531 ? -5.691 -22.016 -11.797 1 94.44 531 LEU B CA 1
ATOM 9753 C C . LEU B 1 531 ? -4.219 -22.391 -11.93 1 94.44 531 LEU B C 1
ATOM 9755 O O . LEU B 1 531 ? -3.424 -22.125 -11.023 1 94.44 531 LEU B O 1
ATOM 9759 N N . LEU B 1 532 ? -3.912 -23.047 -13.102 1 94.12 532 LEU B N 1
ATOM 9760 C CA . LEU B 1 532 ? -2.512 -23.359 -13.359 1 94.12 532 LEU B CA 1
ATOM 9761 C C . LEU B 1 532 ? -1.685 -22.078 -13.5 1 94.12 532 LEU B C 1
ATOM 9763 O O . LEU B 1 532 ? -0.53 -22.031 -13.07 1 94.12 532 LEU B O 1
ATOM 9767 N N . ASP B 1 533 ? -2.336 -21.047 -14.055 1 91.69 533 ASP B N 1
ATOM 9768 C CA . ASP B 1 533 ? -1.664 -19.766 -14.219 1 91.69 533 ASP B CA 1
ATOM 9769 C C . ASP B 1 533 ? -1.652 -18.984 -12.898 1 91.69 533 ASP B C 1
ATOM 9771 O O . ASP B 1 533 ? -0.658 -18.344 -12.57 1 91.69 533 ASP B O 1
ATOM 9775 N N . LEU B 1 534 ? -2.648 -19.094 -12.195 1 94.38 534 LEU B N 1
ATOM 9776 C CA . LEU B 1 534 ? -2.803 -18.344 -10.945 1 94.38 534 LEU B CA 1
ATOM 9777 C C . LEU B 1 534 ? -1.805 -18.828 -9.898 1 94.38 534 LEU B C 1
ATOM 9779 O O . LEU B 1 534 ? -1.234 -18.016 -9.164 1 94.38 534 LEU B O 1
ATOM 9783 N N . HIS B 1 535 ? -1.609 -20.125 -9.828 1 96.56 535 HIS B N 1
ATOM 9784 C CA . HIS B 1 535 ? -0.79 -20.719 -8.773 1 96.56 535 HIS B CA 1
ATOM 9785 C C . HIS B 1 535 ? 0.58 -21.125 -9.305 1 96.56 535 HIS B C 1
ATOM 9787 O O . HIS B 1 535 ? 1.226 -22.016 -8.75 1 96.56 535 HIS B O 1
ATOM 9793 N N . ARG B 1 536 ? 1.017 -20.516 -10.359 1 95 536 ARG B N 1
ATOM 9794 C CA . ARG B 1 536 ? 2.303 -20.859 -10.961 1 95 536 ARG B CA 1
ATOM 9795 C C . ARG B 1 536 ? 3.42 -20.812 -9.922 1 95 536 ARG B C 1
ATOM 9797 O O . ARG B 1 536 ? 4.281 -21.688 -9.883 1 95 536 ARG B O 1
ATOM 9804 N N . ASP B 1 537 ? 3.396 -19.797 -9.07 1 94.5 537 ASP B N 1
ATOM 9805 C CA . ASP B 1 537 ? 4.445 -19.641 -8.07 1 94.5 537 ASP B CA 1
ATOM 9806 C C . ASP B 1 537 ? 4.426 -20.797 -7.066 1 94.5 537 ASP B C 1
ATOM 9808 O O . ASP B 1 537 ? 5.477 -21.234 -6.602 1 94.5 537 ASP B O 1
ATOM 9812 N N . SER B 1 538 ? 3.238 -21.25 -6.723 1 97.75 538 SER B N 1
ATOM 9813 C CA . SER B 1 538 ? 3.119 -22.375 -5.797 1 97.75 538 SER B CA 1
ATOM 9814 C C . SER B 1 538 ? 3.65 -23.656 -6.414 1 97.75 538 SER B C 1
ATOM 9816 O O . SER B 1 538 ? 4.301 -24.453 -5.734 1 97.75 538 SER B O 1
ATOM 9818 N N . PHE B 1 539 ? 3.363 -23.844 -7.656 1 98.25 539 PHE B N 1
ATOM 9819 C CA . PHE B 1 539 ? 3.863 -25.016 -8.352 1 98.25 539 PHE B CA 1
ATOM 9820 C C . PHE B 1 539 ? 5.379 -24.969 -8.492 1 98.25 539 PHE B C 1
ATOM 9822 O O . PHE B 1 539 ? 6.059 -25.984 -8.367 1 98.25 539 PHE B O 1
ATOM 9829 N N . THR B 1 540 ? 5.871 -23.75 -8.781 1 97.81 540 THR B N 1
ATOM 9830 C CA . THR B 1 540 ? 7.316 -23.562 -8.859 1 97.81 540 THR B CA 1
ATOM 9831 C C . THR B 1 540 ? 7.98 -23.906 -7.531 1 97.81 540 THR B C 1
ATOM 9833 O O . THR B 1 540 ? 8.961 -24.656 -7.496 1 97.81 540 THR B O 1
ATOM 9836 N N . ALA B 1 541 ? 7.445 -23.406 -6.5 1 97.94 541 ALA B N 1
ATOM 9837 C CA . ALA B 1 541 ? 7.977 -23.688 -5.168 1 97.94 541 ALA B CA 1
ATOM 9838 C C . ALA B 1 541 ? 7.941 -25.188 -4.879 1 97.94 541 ALA B C 1
ATOM 9840 O O . ALA B 1 541 ? 8.938 -25.766 -4.438 1 97.94 541 ALA B O 1
ATOM 9841 N N . ALA B 1 542 ? 6.801 -25.781 -5.152 1 98.06 542 ALA B N 1
ATOM 9842 C CA . ALA B 1 542 ? 6.625 -27.203 -4.863 1 98.06 542 ALA B CA 1
ATOM 9843 C C . ALA B 1 542 ? 7.609 -28.062 -5.66 1 98.06 542 ALA B C 1
ATOM 9845 O O . ALA B 1 542 ? 8.195 -29 -5.129 1 98.06 542 ALA B O 1
ATOM 9846 N N . LEU B 1 543 ? 7.742 -27.734 -6.887 1 97.81 543 LEU B N 1
ATOM 9847 C CA . LEU B 1 543 ? 8.633 -28.516 -7.742 1 97.81 543 LEU B CA 1
ATOM 9848 C C . LEU B 1 543 ? 10.078 -28.375 -7.297 1 97.81 543 LEU B C 1
ATOM 9850 O O . LEU B 1 543 ? 10.844 -29.344 -7.332 1 97.81 543 LEU B O 1
ATOM 9854 N N . LEU B 1 544 ? 10.516 -27.172 -6.902 1 97.44 544 LEU B N 1
ATOM 9855 C CA . LEU B 1 544 ? 11.875 -26.953 -6.406 1 97.44 544 LEU B CA 1
ATOM 9856 C C . LEU B 1 544 ? 12.125 -27.766 -5.133 1 97.44 544 LEU B C 1
ATOM 9858 O O . LEU B 1 544 ? 13.164 -28.406 -4.996 1 97.44 544 LEU B O 1
ATOM 9862 N N . TYR B 1 545 ? 11.172 -27.734 -4.207 1 96.62 545 TYR B N 1
ATOM 9863 C CA . TYR B 1 545 ? 11.305 -28.531 -2.992 1 96.62 545 TYR B CA 1
ATOM 9864 C C . TYR B 1 545 ? 11.383 -30.016 -3.324 1 96.62 545 TYR B C 1
ATOM 9866 O O . TYR B 1 545 ? 12.141 -30.766 -2.695 1 96.62 545 TYR B O 1
ATOM 9874 N N . TYR B 1 546 ? 10.555 -30.422 -4.25 1 94.94 546 TYR B N 1
ATOM 9875 C CA . TYR B 1 546 ? 10.523 -31.828 -4.633 1 94.94 546 TYR B CA 1
ATOM 9876 C C . TYR B 1 546 ? 11.852 -32.25 -5.242 1 94.94 546 TYR B C 1
ATOM 9878 O O . TYR B 1 546 ? 12.367 -33.344 -4.934 1 94.94 546 TYR B O 1
ATOM 9886 N N . MET B 1 547 ? 12.43 -31.453 -6.113 1 94.19 547 MET B N 1
ATOM 9887 C CA . MET B 1 547 ? 13.727 -31.75 -6.703 1 94.19 547 MET B CA 1
ATOM 9888 C C . MET B 1 547 ? 14.812 -31.812 -5.633 1 94.19 547 MET B C 1
ATOM 9890 O O . MET B 1 547 ? 15.695 -32.656 -5.68 1 94.19 547 MET B O 1
ATOM 9894 N N . LEU B 1 548 ? 14.758 -30.859 -4.707 1 92.44 548 LEU B N 1
ATOM 9895 C CA . LEU B 1 548 ? 15.695 -30.875 -3.59 1 92.44 548 LEU B CA 1
ATOM 9896 C C . LEU B 1 548 ? 15.594 -32.156 -2.805 1 92.44 548 LEU B C 1
ATOM 9898 O O . LEU B 1 548 ? 16.609 -32.781 -2.453 1 92.44 548 LEU B O 1
ATOM 9902 N N . SER B 1 549 ? 14.367 -32.594 -2.551 1 89.25 549 SER B N 1
ATOM 9903 C CA . SER B 1 549 ? 14.141 -33.844 -1.819 1 89.25 549 SER B CA 1
ATOM 9904 C C . SER B 1 549 ? 14.648 -35.031 -2.604 1 89.25 549 SER B C 1
ATOM 9906 O O . SER B 1 549 ? 15.211 -35.969 -2.021 1 89.25 549 SER B O 1
ATOM 9908 N N . GLN B 1 550 ? 14.461 -35 -3.865 1 87.62 550 GLN B N 1
ATOM 9909 C CA . GLN B 1 550 ? 14.938 -36.094 -4.711 1 87.62 550 GLN B CA 1
ATOM 9910 C C . GLN B 1 550 ? 16.469 -36.188 -4.684 1 87.62 550 GLN B C 1
ATOM 9912 O O . GLN B 1 550 ? 17.031 -37.281 -4.648 1 87.62 550 GLN B O 1
ATOM 9917 N N . ARG B 1 551 ? 17.094 -35.062 -4.738 1 88.06 551 ARG B N 1
ATOM 9918 C CA . ARG B 1 551 ? 18.547 -35.031 -4.664 1 88.06 551 ARG B CA 1
ATOM 9919 C C . ARG B 1 551 ? 19.047 -35.594 -3.338 1 88.06 551 ARG B C 1
ATOM 9921 O O . ARG B 1 551 ? 20 -36.375 -3.307 1 88.06 551 ARG B O 1
ATOM 9928 N N . ARG B 1 552 ? 18.422 -35.25 -2.322 1 86.44 552 ARG B N 1
ATOM 9929 C CA . ARG B 1 552 ? 18.812 -35.719 -0.998 1 86.44 552 ARG B CA 1
ATOM 9930 C C . ARG B 1 552 ? 18.578 -37.219 -0.859 1 86.44 552 ARG B C 1
ATOM 9932 O O . ARG B 1 552 ? 19.344 -37.938 -0.195 1 86.44 552 ARG B O 1
ATOM 9939 N N . LEU B 1 553 ? 17.531 -37.625 -1.446 1 82.19 553 LEU B N 1
ATOM 9940 C CA . LEU B 1 553 ? 17.266 -39.062 -1.468 1 82.19 553 LEU B CA 1
ATOM 9941 C C . LEU B 1 553 ? 18.359 -39.781 -2.242 1 82.19 553 LEU B C 1
ATOM 9943 O O . LEU B 1 553 ? 18.812 -40.844 -1.816 1 82.19 553 LEU B O 1
ATOM 9947 N N . HIS B 1 554 ? 18.703 -39.219 -3.342 1 82.31 554 HIS B N 1
ATOM 9948 C CA . HIS B 1 554 ? 19.75 -39.812 -4.176 1 82.31 554 HIS B CA 1
ATOM 9949 C C . HIS B 1 554 ? 21.078 -39.875 -3.436 1 82.31 554 HIS B C 1
ATOM 9951 O O . HIS B 1 554 ? 21.859 -40.812 -3.619 1 82.31 554 HIS B O 1
ATOM 9957 N N . LEU B 1 555 ? 21.328 -38.938 -2.562 1 84.44 555 LEU B N 1
ATOM 9958 C CA . LEU B 1 555 ? 22.578 -38.875 -1.809 1 84.44 555 LEU B CA 1
ATOM 9959 C C . LEU B 1 555 ? 22.484 -39.719 -0.542 1 84.44 555 LEU B C 1
ATOM 9961 O O . LEU B 1 555 ? 23.469 -39.844 0.193 1 84.44 555 LEU B O 1
ATOM 9965 N N . GLY B 1 556 ? 21.359 -40.281 -0.318 1 79.06 556 GLY B N 1
ATOM 9966 C CA . GLY B 1 556 ? 21.172 -41.094 0.855 1 79.06 556 GLY B CA 1
ATOM 9967 C C . GLY B 1 556 ? 21.062 -40.312 2.145 1 79.06 556 GLY B C 1
ATOM 9968 O O . GLY B 1 556 ? 21.375 -40.812 3.221 1 79.06 556 GLY B O 1
ATOM 9969 N N . LEU B 1 557 ? 20.703 -39.125 2.041 1 80.44 557 LEU B N 1
ATOM 9970 C CA . LEU B 1 557 ? 20.672 -38.281 3.217 1 80.44 557 LEU B CA 1
ATOM 9971 C C . LEU B 1 557 ? 19.328 -38.344 3.916 1 80.44 557 LEU B C 1
ATOM 9973 O O . LEU B 1 557 ? 19.172 -37.875 5.047 1 80.44 557 LEU B O 1
ATOM 9977 N N . ILE B 1 558 ? 18.406 -38.875 3.283 1 76.12 558 ILE B N 1
ATOM 9978 C CA . ILE B 1 558 ? 17.078 -39.062 3.879 1 76.12 558 ILE B CA 1
ATOM 9979 C C . ILE B 1 558 ? 16.859 -40.562 4.16 1 76.12 558 ILE B C 1
ATOM 9981 O O . ILE B 1 558 ? 17.031 -41.406 3.273 1 76.12 558 ILE B O 1
ATOM 9985 N N . PRO B 1 559 ? 16.875 -41.125 5.641 1 62.19 559 PRO B N 1
ATOM 9986 C CA . PRO B 1 559 ? 16.766 -42.562 5.957 1 62.19 559 PRO B CA 1
ATOM 9987 C C . PRO B 1 559 ? 15.641 -43.25 5.184 1 62.19 559 PRO B C 1
ATOM 9989 O O . PRO B 1 559 ? 14.555 -42.688 5.02 1 62.19 559 PRO B O 1
ATOM 9992 N N . PRO B 1 560 ? 16.078 -44.375 4.664 1 52.91 560 PRO B N 1
ATOM 9993 C CA . PRO B 1 560 ? 15.172 -45.188 3.834 1 52.91 560 PRO B CA 1
ATOM 9994 C C . PRO B 1 560 ? 13.883 -45.562 4.562 1 52.91 560 PRO B C 1
ATOM 9996 O O . PRO B 1 560 ? 12.883 -45.906 3.922 1 52.91 560 PRO B O 1
ATOM 9999 N N . GLU B 1 561 ? 14.055 -45.969 5.832 1 50.41 561 GLU B N 1
ATOM 10000 C CA . GLU B 1 561 ? 12.883 -46.469 6.547 1 50.41 561 GLU B CA 1
ATOM 10001 C C . GLU B 1 561 ? 11.672 -45.562 6.301 1 50.41 561 GLU B C 1
ATOM 10003 O O . GLU B 1 561 ? 10.531 -46.031 6.328 1 50.41 561 GLU B O 1
ATOM 10008 N N . ARG B 1 562 ? 11.891 -44.438 6.359 1 51.66 562 ARG B N 1
ATOM 10009 C CA . ARG B 1 562 ? 10.812 -43.5 6.035 1 51.66 562 ARG B CA 1
ATOM 10010 C C . ARG B 1 562 ? 10.578 -43.438 4.531 1 51.66 562 ARG B C 1
ATOM 10012 O O . ARG B 1 562 ? 9.945 -42.5 4.039 1 51.66 562 ARG B O 1
ATOM 10019 N N . GLN B 1 563 ? 11.227 -44.344 3.85 1 48.97 563 GLN B N 1
ATOM 10020 C CA . GLN B 1 563 ? 11.141 -44.719 2.438 1 48.97 563 GLN B CA 1
ATOM 10021 C C . GLN B 1 563 ? 9.703 -45.031 2.039 1 48.97 563 GLN B C 1
ATOM 10023 O O . GLN B 1 563 ? 9.422 -45.281 0.862 1 48.97 563 GLN B O 1
ATOM 10028 N N . HIS B 1 564 ? 9.039 -45.594 2.938 1 45.22 564 HIS B N 1
ATOM 10029 C CA . HIS B 1 564 ? 7.637 -45.688 2.543 1 45.22 564 HIS B CA 1
ATOM 10030 C C . HIS B 1 564 ? 7.199 -44.438 1.775 1 45.22 564 HIS B C 1
ATOM 10032 O O . HIS B 1 564 ? 6.254 -44.5 0.988 1 45.22 564 HIS B O 1
ATOM 10038 N N . GLU B 1 565 ? 7.852 -43.5 2.133 1 50 565 GLU B N 1
ATOM 10039 C CA . GLU B 1 565 ? 7.66 -42.219 1.47 1 50 565 GLU B CA 1
ATOM 10040 C C . GLU B 1 565 ? 8.281 -42.188 0.077 1 50 565 GLU B C 1
ATOM 10042 O O . GLU B 1 565 ? 8.023 -41.312 -0.722 1 50 565 GLU B O 1
ATOM 10047 N N . GLN B 1 566 ? 9.188 -43.188 -0.176 1 51.38 566 GLN B N 1
ATOM 10048 C CA . GLN B 1 566 ? 9.789 -43.406 -1.485 1 51.38 566 GLN B CA 1
ATOM 10049 C C . GLN B 1 566 ? 8.727 -43.781 -2.521 1 51.38 566 GLN B C 1
ATOM 10051 O O . GLN B 1 566 ? 8.875 -43.438 -3.703 1 51.38 566 GLN B O 1
ATOM 10056 N N . GLN B 1 567 ? 7.789 -44.562 -1.918 1 48.56 567 GLN B N 1
ATOM 10057 C CA . GLN B 1 567 ? 6.672 -44.875 -2.805 1 48.56 567 GLN B CA 1
ATOM 10058 C C . GLN B 1 567 ? 6.012 -43.625 -3.332 1 48.56 567 GLN B C 1
ATOM 10060 O O . GLN B 1 567 ? 5.355 -43.625 -4.375 1 48.56 567 GLN B O 1
ATOM 10065 N N . HIS B 1 568 ? 6.367 -42.531 -2.656 1 56.41 568 HIS B N 1
ATOM 10066 C CA . HIS B 1 568 ? 5.66 -41.312 -3.023 1 56.41 568 HIS B CA 1
ATOM 10067 C C . HIS B 1 568 ? 6.453 -40.5 -4.035 1 56.41 568 HIS B C 1
ATOM 10069 O O . HIS B 1 568 ? 5.938 -39.531 -4.602 1 56.41 568 HIS B O 1
ATOM 10075 N N . TYR B 1 569 ? 7.82 -41.062 -4.203 1 58.38 569 TYR B N 1
ATOM 10076 C CA . TYR B 1 569 ? 8.594 -40.312 -5.188 1 58.38 569 TYR B CA 1
ATOM 10077 C C . TYR B 1 569 ? 8.297 -40.781 -6.598 1 58.38 569 TYR B C 1
ATOM 10079 O O . TYR B 1 569 ? 8.414 -42 -6.883 1 58.38 569 TYR B O 1
ATOM 10087 N N . GLN B 1 570 ? 7.668 -40 -7.297 1 68.75 570 GLN B N 1
ATOM 10088 C CA . GLN B 1 570 ? 7.309 -40.25 -8.688 1 68.75 570 GLN B CA 1
ATOM 10089 C C . GLN B 1 570 ? 8.188 -39.438 -9.641 1 68.75 570 GLN B C 1
ATOM 10091 O O . GLN B 1 570 ? 7.914 -38.281 -9.891 1 68.75 570 GLN B O 1
ATOM 10096 N N . PRO B 1 571 ? 9.344 -40.094 -9.984 1 70.31 571 PRO B N 1
ATOM 10097 C CA . PRO B 1 571 ? 10.234 -39.344 -10.859 1 70.31 571 PRO B CA 1
ATOM 10098 C C . PRO B 1 571 ? 9.516 -38.75 -12.078 1 70.31 571 PRO B C 1
ATOM 10100 O O . PRO B 1 571 ? 9.922 -37.719 -12.609 1 70.31 571 PRO B O 1
ATOM 10103 N N . GLN B 1 572 ? 8.445 -39.406 -12.352 1 87.69 572 GLN B N 1
ATOM 10104 C CA . GLN B 1 572 ? 7.723 -38.938 -13.531 1 87.69 572 GLN B CA 1
ATOM 10105 C C . GLN B 1 572 ? 7.016 -37.625 -13.273 1 87.69 572 GLN B C 1
ATOM 10107 O O . GLN B 1 572 ? 6.668 -36.906 -14.219 1 87.69 572 GLN B O 1
ATOM 10112 N N . LEU B 1 573 ? 6.871 -37.406 -11.977 1 91.62 573 LEU B N 1
ATOM 10113 C CA . LEU B 1 573 ? 6.125 -36.219 -11.602 1 91.62 573 LEU B CA 1
ATOM 10114 C C . LEU B 1 573 ? 6.887 -34.938 -11.992 1 91.62 573 LEU B C 1
ATOM 10116 O O . LEU B 1 573 ? 6.277 -33.938 -12.352 1 91.62 573 LEU B O 1
ATOM 10120 N N . ILE B 1 574 ? 8.219 -34.969 -11.898 1 94.44 574 ILE B N 1
ATOM 10121 C CA . ILE B 1 574 ? 9.023 -33.812 -12.289 1 94.44 574 ILE B CA 1
ATOM 10122 C C . ILE B 1 574 ? 8.812 -33.5 -13.773 1 94.44 574 ILE B C 1
ATOM 10124 O O . ILE B 1 574 ? 8.523 -32.375 -14.141 1 94.44 574 ILE B O 1
ATOM 10128 N N . GLN B 1 575 ? 8.836 -34.562 -14.539 1 94.44 575 GLN B N 1
ATOM 10129 C CA . GLN B 1 575 ? 8.688 -34.375 -15.984 1 94.44 575 GLN B CA 1
ATOM 10130 C C . GLN B 1 575 ? 7.277 -33.906 -16.328 1 94.44 575 GLN B C 1
ATOM 10132 O O . GLN B 1 575 ? 7.102 -33.062 -17.219 1 94.44 575 GLN B O 1
ATOM 10137 N N . GLN B 1 576 ? 6.332 -34.5 -15.672 1 94.94 576 GLN B N 1
ATOM 10138 C CA . GLN B 1 576 ? 4.945 -34.125 -15.914 1 94.94 576 GLN B CA 1
ATOM 10139 C C . GLN B 1 576 ? 4.723 -32.656 -15.586 1 94.94 576 GLN B C 1
ATOM 10141 O O . GLN B 1 576 ? 4.047 -31.938 -16.328 1 94.94 576 GLN B O 1
ATOM 10146 N N . SER B 1 577 ? 5.23 -32.25 -14.477 1 96.94 577 SER B N 1
ATOM 10147 C CA . SER B 1 577 ? 5.086 -30.844 -14.078 1 96.94 577 SER B CA 1
ATOM 10148 C C . SER B 1 577 ? 5.832 -29.922 -15.031 1 96.94 577 SER B C 1
ATOM 10150 O O . SER B 1 577 ? 5.324 -28.844 -15.391 1 96.94 577 SER B O 1
ATOM 10152 N N . LEU B 1 578 ? 7.07 -30.297 -15.461 1 97.12 578 LEU B N 1
ATOM 10153 C CA . LEU B 1 578 ? 7.855 -29.5 -16.391 1 97.12 578 LEU B CA 1
ATOM 10154 C C . LEU B 1 578 ? 7.102 -29.312 -17.703 1 97.12 578 LEU B C 1
ATOM 10156 O O . LEU B 1 578 ? 7.164 -28.234 -18.312 1 97.12 578 LEU B O 1
ATOM 10160 N N . GLU B 1 579 ? 6.363 -30.312 -18.094 1 95.69 579 GLU B N 1
ATOM 10161 C CA . GLU B 1 579 ? 5.605 -30.219 -19.344 1 95.69 579 GLU B CA 1
ATOM 10162 C C . GLU B 1 579 ? 4.492 -29.172 -19.219 1 95.69 579 GLU B C 1
ATOM 10164 O O . GLU B 1 579 ? 4.172 -28.484 -20.203 1 95.69 579 GLU B O 1
ATOM 10169 N N . ILE B 1 580 ? 3.924 -29.109 -18.094 1 95.81 580 ILE B N 1
ATOM 10170 C CA . ILE B 1 580 ? 2.898 -28.094 -17.875 1 95.81 580 ILE B CA 1
ATOM 10171 C C . ILE B 1 580 ? 3.52 -26.703 -17.969 1 95.81 580 ILE B C 1
ATOM 10173 O O . ILE B 1 580 ? 2.975 -25.812 -18.641 1 95.81 580 ILE B O 1
ATOM 10177 N N . PHE B 1 581 ? 4.68 -26.5 -17.344 1 97 581 PHE B N 1
ATOM 10178 C CA . PHE B 1 581 ? 5.359 -25.203 -17.406 1 97 581 PHE B CA 1
ATOM 10179 C C . PHE B 1 581 ? 5.785 -24.891 -18.844 1 97 581 PHE B C 1
ATOM 10181 O O . PHE B 1 581 ? 5.707 -23.75 -19.281 1 97 581 PHE B O 1
ATOM 10188 N N . ARG B 1 582 ? 6.195 -25.906 -19.578 1 96.06 582 ARG B N 1
ATOM 10189 C CA . ARG B 1 582 ? 6.605 -25.719 -20.969 1 96.06 582 ARG B CA 1
ATOM 10190 C C . ARG B 1 582 ? 5.434 -25.266 -21.828 1 96.06 582 ARG B C 1
ATOM 10192 O O . ARG B 1 582 ? 5.562 -24.328 -22.625 1 96.06 582 ARG B O 1
ATOM 10199 N N . SER B 1 583 ? 4.32 -25.906 -21.641 1 91.81 583 SER B N 1
ATOM 10200 C CA . SER B 1 583 ? 3.146 -25.609 -22.453 1 91.81 583 SER B CA 1
ATOM 10201 C C . SER B 1 583 ? 2.641 -24.188 -22.203 1 91.81 583 SER B C 1
ATOM 10203 O O . SER B 1 583 ? 1.932 -23.625 -23.047 1 91.81 583 SER B O 1
ATOM 10205 N N . ARG B 1 584 ? 3.074 -23.625 -21.109 1 90.81 584 ARG B N 1
ATOM 10206 C CA . ARG B 1 584 ? 2.547 -22.312 -20.734 1 90.81 584 ARG B CA 1
ATOM 10207 C C . ARG B 1 584 ? 3.646 -21.25 -20.766 1 90.81 584 ARG B C 1
ATOM 10209 O O . ARG B 1 584 ? 3.416 -20.109 -20.375 1 90.81 584 ARG B O 1
ATOM 10216 N N . ALA B 1 585 ? 4.789 -21.531 -21.234 1 91.81 585 ALA B N 1
ATOM 10217 C CA . ALA B 1 585 ? 5.984 -20.703 -21.172 1 91.81 585 ALA B CA 1
ATOM 10218 C C . ALA B 1 585 ? 5.773 -19.391 -21.938 1 91.81 585 ALA B C 1
ATOM 10220 O O . ALA B 1 585 ? 6.305 -18.344 -21.547 1 91.81 585 ALA B O 1
ATOM 10221 N N . GLY B 1 586 ? 4.953 -19.391 -22.984 1 84.12 586 GLY B N 1
ATOM 10222 C CA . GLY B 1 586 ? 4.809 -18.234 -23.844 1 84.12 586 GLY B CA 1
ATOM 10223 C C . GLY B 1 586 ? 3.67 -17.328 -23.422 1 84.12 586 GLY B C 1
ATOM 10224 O O . GLY B 1 586 ? 3.383 -16.328 -24.109 1 84.12 586 GLY B O 1
ATOM 10225 N N . ARG B 1 587 ? 3.057 -17.578 -22.297 1 83.31 587 ARG B N 1
ATOM 10226 C CA . ARG B 1 587 ? 1.879 -16.812 -21.891 1 83.31 587 ARG B CA 1
ATOM 10227 C C . ARG B 1 587 ? 2.268 -15.43 -21.391 1 83.31 587 ARG B C 1
ATOM 10229 O O . ARG B 1 587 ? 1.542 -14.461 -21.609 1 83.31 587 ARG B O 1
ATOM 10236 N N . SER B 1 588 ? 3.326 -15.352 -20.688 1 83.75 588 SER B N 1
ATOM 10237 C CA . SER B 1 588 ? 3.832 -14.094 -20.156 1 83.75 588 SER B CA 1
ATOM 10238 C C . SER B 1 588 ? 5.309 -14.195 -19.797 1 83.75 588 SER B C 1
ATOM 10240 O O . SER B 1 588 ? 5.875 -15.289 -19.781 1 83.75 588 SER B O 1
ATOM 10242 N N . ALA B 1 589 ? 5.898 -13.047 -19.531 1 85.12 589 ALA B N 1
ATOM 10243 C CA . ALA B 1 589 ? 7.301 -13.047 -19.109 1 85.12 589 ALA B CA 1
ATOM 10244 C C . ALA B 1 589 ? 7.496 -13.852 -17.828 1 85.12 589 ALA B C 1
ATOM 10246 O O . ALA B 1 589 ? 8.5 -14.555 -17.672 1 85.12 589 ALA B O 1
ATOM 10247 N N . ALA B 1 590 ? 6.57 -13.797 -16.922 1 87.88 590 ALA B N 1
ATOM 10248 C CA . ALA B 1 590 ? 6.664 -14.531 -15.664 1 87.88 590 ALA B CA 1
ATOM 10249 C C . ALA B 1 590 ? 6.582 -16.031 -15.898 1 87.88 590 ALA B C 1
ATOM 10251 O O . ALA B 1 590 ? 7.289 -16.812 -15.258 1 87.88 590 ALA B O 1
ATOM 10252 N N . HIS B 1 591 ? 5.703 -16.453 -16.781 1 91.5 591 HIS B N 1
ATOM 10253 C CA . HIS B 1 591 ? 5.598 -17.859 -17.141 1 91.5 591 HIS B CA 1
ATOM 10254 C C . HIS B 1 591 ? 6.902 -18.375 -17.734 1 91.5 591 HIS B C 1
ATOM 10256 O O . HIS B 1 591 ? 7.34 -19.484 -17.406 1 91.5 591 HIS B O 1
ATOM 10262 N N . TYR B 1 592 ? 7.457 -17.562 -18.562 1 91.69 592 TYR B N 1
ATOM 10263 C CA . TYR B 1 592 ? 8.719 -17.953 -19.188 1 91.69 592 TYR B CA 1
ATOM 10264 C C . TYR B 1 592 ? 9.812 -18.109 -18.125 1 91.69 592 TYR B C 1
ATOM 10266 O O . TYR B 1 592 ? 10.594 -19.062 -18.172 1 91.69 592 TYR B O 1
ATOM 10274 N N . GLU B 1 593 ? 9.906 -17.156 -17.234 1 91.81 593 GLU B N 1
ATOM 10275 C CA . GLU B 1 593 ? 10.922 -17.203 -16.188 1 91.81 593 GLU B CA 1
ATOM 10276 C C . GLU B 1 593 ? 10.789 -18.469 -15.344 1 91.81 593 GLU B C 1
ATOM 10278 O O . GLU B 1 593 ? 11.789 -19.094 -14.992 1 91.81 593 GLU B O 1
ATOM 10283 N N . ASP B 1 594 ? 9.562 -18.828 -14.953 1 94.44 594 ASP B N 1
ATOM 10284 C CA . ASP B 1 594 ? 9.336 -20.062 -14.195 1 94.44 594 ASP B CA 1
ATOM 10285 C C . ASP B 1 594 ? 9.773 -21.281 -14.984 1 94.44 594 ASP B C 1
ATOM 10287 O O . ASP B 1 594 ? 10.461 -22.156 -14.445 1 94.44 594 ASP B O 1
ATOM 10291 N N . PHE B 1 595 ? 9.367 -21.281 -16.219 1 96.25 595 PHE B N 1
ATOM 10292 C CA . PHE B 1 595 ? 9.727 -22.375 -17.109 1 96.25 595 PHE B CA 1
ATOM 10293 C C . PHE B 1 595 ? 11.242 -22.516 -17.219 1 96.25 595 PHE B C 1
ATOM 10295 O O . PHE B 1 595 ? 11.781 -23.609 -16.984 1 96.25 595 PHE B O 1
ATOM 10302 N N . ALA B 1 596 ? 11.891 -21.438 -17.547 1 96.69 596 ALA B N 1
ATOM 10303 C CA . ALA B 1 596 ? 13.344 -21.469 -17.719 1 96.69 596 ALA B CA 1
ATOM 10304 C C . ALA B 1 596 ? 14.047 -21.906 -16.438 1 96.69 596 ALA B C 1
ATOM 10306 O O . ALA B 1 596 ? 14.93 -22.766 -16.469 1 96.69 596 ALA B O 1
ATOM 10307 N N . THR B 1 597 ? 13.648 -21.328 -15.336 1 96.62 597 THR B N 1
ATOM 10308 C CA . THR B 1 597 ? 14.258 -21.609 -14.039 1 96.62 597 THR B CA 1
ATOM 10309 C C . THR B 1 597 ? 14.102 -23.094 -13.688 1 96.62 597 THR B C 1
ATOM 10311 O O . THR B 1 597 ? 15.062 -23.734 -13.25 1 96.62 597 THR B O 1
ATOM 10314 N N . LEU B 1 598 ? 12.93 -23.641 -13.914 1 97.81 598 LEU B N 1
ATOM 10315 C CA . LEU B 1 598 ? 12.648 -25.016 -13.516 1 97.81 598 LEU B CA 1
ATOM 10316 C C . LEU B 1 598 ? 13.352 -26 -14.438 1 97.81 598 LEU B C 1
ATOM 10318 O O . LEU B 1 598 ? 13.797 -27.062 -13.992 1 97.81 598 LEU B O 1
ATOM 10322 N N . PHE B 1 599 ? 13.445 -25.672 -15.695 1 97.69 599 PHE B N 1
ATOM 10323 C CA . PHE B 1 599 ? 14.164 -26.531 -16.625 1 97.69 599 PHE B CA 1
ATOM 10324 C C . PHE B 1 599 ? 15.656 -26.547 -16.297 1 97.69 599 PHE B C 1
ATOM 10326 O O . PHE B 1 599 ? 16.297 -27.609 -16.375 1 97.69 599 PHE B O 1
ATOM 10333 N N . ILE B 1 600 ? 16.188 -25.391 -15.984 1 97.94 600 ILE B N 1
ATOM 10334 C CA . ILE B 1 600 ? 17.594 -25.344 -15.57 1 97.94 600 ILE B CA 1
ATOM 10335 C C . ILE B 1 600 ? 17.797 -26.172 -14.305 1 97.94 600 ILE B C 1
ATOM 10337 O O . ILE B 1 600 ? 18.719 -26.984 -14.234 1 97.94 600 ILE B O 1
ATOM 10341 N N . ALA B 1 601 ? 16.922 -25.984 -13.305 1 97.31 601 ALA B N 1
ATOM 10342 C CA . ALA B 1 601 ? 17.016 -26.734 -12.055 1 97.31 601 ALA B CA 1
ATOM 10343 C C . ALA B 1 601 ? 16.938 -28.234 -12.305 1 97.31 601 ALA B C 1
ATOM 10345 O O . ALA B 1 601 ? 17.688 -29.016 -11.727 1 97.31 601 ALA B O 1
ATOM 10346 N N . ALA B 1 602 ? 16 -28.641 -13.188 1 96.12 602 ALA B N 1
ATOM 10347 C CA . ALA B 1 602 ? 15.852 -30.062 -13.523 1 96.12 602 ALA B CA 1
ATOM 10348 C C . ALA B 1 602 ? 17.094 -30.578 -14.25 1 96.12 602 ALA B C 1
ATOM 10350 O O . ALA B 1 602 ? 17.5 -31.719 -14.047 1 96.12 602 ALA B O 1
ATOM 10351 N N . GLY B 1 603 ? 17.641 -29.719 -15.164 1 95.25 603 GLY B N 1
ATOM 10352 C CA . GLY B 1 603 ? 18.875 -30.094 -15.836 1 95.25 603 GLY B CA 1
ATOM 10353 C C . GLY B 1 603 ? 20.031 -30.297 -14.875 1 95.25 603 GLY B C 1
ATOM 10354 O O . GLY B 1 603 ? 20.828 -31.234 -15.047 1 95.25 603 GLY B O 1
ATOM 10355 N N . VAL B 1 604 ? 20.141 -29.438 -13.883 1 94.88 604 VAL B N 1
ATOM 10356 C CA . VAL B 1 604 ? 21.172 -29.547 -12.867 1 94.88 604 VAL B CA 1
ATOM 10357 C C . VAL B 1 604 ? 21.016 -30.859 -12.102 1 94.88 604 VAL B C 1
ATOM 10359 O O . VAL B 1 604 ? 21.984 -31.578 -11.875 1 94.88 604 VAL B O 1
ATOM 10362 N N . LEU B 1 605 ? 19.781 -31.125 -11.695 1 92.88 605 LEU B N 1
ATOM 10363 C CA . LEU B 1 605 ? 19.484 -32.344 -10.961 1 92.88 605 LEU B CA 1
ATOM 10364 C C . LEU B 1 605 ? 19.891 -33.562 -11.781 1 92.88 605 LEU B C 1
ATOM 10366 O O . LEU B 1 605 ? 20.5 -34.5 -11.25 1 92.88 605 LEU B O 1
ATOM 10370 N N . GLN B 1 606 ? 19.594 -33.594 -13.031 1 91.12 606 GLN B N 1
ATOM 10371 C CA . GLN B 1 606 ? 19.953 -34.688 -13.914 1 91.12 606 GLN B CA 1
ATOM 10372 C C . GLN B 1 606 ? 21.469 -34.844 -14.047 1 91.12 606 GLN B C 1
ATOM 10374 O O . GLN B 1 606 ? 21.984 -35.969 -14.008 1 91.12 606 GLN B O 1
ATOM 10379 N N . GLY B 1 607 ? 22.125 -33.719 -14.211 1 90.5 607 GLY B N 1
ATOM 10380 C CA . GLY B 1 607 ? 23.578 -33.75 -14.336 1 90.5 607 GLY B CA 1
ATOM 10381 C C . GLY B 1 607 ? 24.266 -34.219 -13.07 1 90.5 607 GLY B C 1
ATOM 10382 O O . GLY B 1 607 ? 25.281 -34.906 -13.141 1 90.5 607 GLY B O 1
ATOM 10383 N N . LEU B 1 608 ? 23.781 -33.875 -11.922 1 88.38 608 LEU B N 1
ATOM 10384 C CA . LEU B 1 608 ? 24.391 -34.188 -10.641 1 88.38 608 LEU B CA 1
ATOM 10385 C C . LEU B 1 608 ? 24.141 -35.656 -10.289 1 88.38 608 LEU B C 1
ATOM 10387 O O . LEU B 1 608 ? 24.969 -36.312 -9.633 1 88.38 608 LEU B O 1
ATOM 10391 N N . ASN B 1 609 ? 23.031 -36.25 -10.562 1 81.44 609 ASN B N 1
ATOM 10392 C CA . ASN B 1 609 ? 22.672 -37.625 -10.141 1 81.44 609 ASN B CA 1
ATOM 10393 C C . ASN B 1 609 ? 23.391 -38.656 -10.977 1 81.44 609 ASN B C 1
ATOM 10395 O O . ASN B 1 609 ? 23.359 -39.844 -10.656 1 81.44 609 ASN B O 1
ATOM 10399 N N . THR B 1 610 ? 24.078 -38.469 -12.078 1 64.69 610 THR B N 1
ATOM 10400 C CA . THR B 1 610 ? 24.75 -39.5 -12.852 1 64.69 610 THR B CA 1
ATOM 10401 C C . THR B 1 610 ? 26.109 -39.844 -12.242 1 64.69 610 THR B C 1
ATOM 10403 O O . THR B 1 610 ? 26.594 -40.969 -12.391 1 64.69 610 THR B O 1
ATOM 10406 N N . THR B 1 611 ? 27.203 -39.094 -11.945 1 58.84 611 THR B N 1
ATOM 10407 C CA . THR B 1 611 ? 28.516 -39.625 -11.562 1 58.84 611 THR B CA 1
ATOM 10408 C C . THR B 1 611 ? 29.109 -38.812 -10.414 1 58.84 611 THR B C 1
ATOM 10410 O O . THR B 1 611 ? 28.703 -37.688 -10.172 1 58.84 611 THR B O 1
ATOM 10413 N N . THR B 1 612 ? 29.891 -39.531 -9.391 1 55.56 612 THR B N 1
ATOM 10414 C CA . THR B 1 612 ? 30.453 -39.156 -8.094 1 55.56 612 THR B CA 1
ATOM 10415 C C . THR B 1 612 ? 31.625 -38.188 -8.266 1 55.56 612 THR B C 1
ATOM 10417 O O . THR B 1 612 ? 32.094 -37.625 -7.289 1 55.56 612 THR B O 1
ATOM 10420 N N . ALA B 1 613 ? 32.5 -38.062 -9.328 1 52.34 613 ALA B N 1
ATOM 10421 C CA . ALA B 1 613 ? 33.719 -37.25 -9.195 1 52.34 613 ALA B CA 1
ATOM 10422 C C . ALA B 1 613 ? 33.406 -35.75 -9.453 1 52.34 613 ALA B C 1
ATOM 10424 O O . ALA B 1 613 ? 32.625 -35.438 -10.359 1 52.34 613 ALA B O 1
ATOM 10425 N N . ALA B 1 614 ? 33.875 -34.875 -8.586 1 55.94 614 ALA B N 1
ATOM 10426 C CA . ALA B 1 614 ? 33.531 -33.438 -8.531 1 55.94 614 ALA B CA 1
ATOM 10427 C C . ALA B 1 614 ? 33.656 -32.812 -9.906 1 55.94 614 ALA B C 1
ATOM 10429 O O . ALA B 1 614 ? 32.75 -32.125 -10.375 1 55.94 614 ALA B O 1
ATOM 10430 N N . ARG B 1 615 ? 35.031 -32.75 -10.523 1 54.78 615 ARG B N 1
ATOM 10431 C CA . ARG B 1 615 ? 35.25 -32.094 -11.805 1 54.78 615 ARG B CA 1
ATOM 10432 C C . ARG B 1 615 ? 34.406 -32.75 -12.906 1 54.78 615 ARG B C 1
ATOM 10434 O O . ARG B 1 615 ? 33.844 -32.031 -13.742 1 54.78 615 ARG B O 1
ATOM 10441 N N . ALA B 1 616 ? 34.375 -33.875 -12.75 1 61.34 616 ALA B N 1
ATOM 10442 C CA . ALA B 1 616 ? 33.594 -34.656 -13.727 1 61.34 616 ALA B CA 1
ATOM 10443 C C . ALA B 1 616 ? 32.094 -34.344 -13.609 1 61.34 616 ALA B C 1
ATOM 10445 O O . ALA B 1 616 ? 31.406 -34.281 -14.617 1 61.34 616 ALA B O 1
ATOM 10446 N N . THR B 1 617 ? 31.828 -33.75 -12.508 1 79.56 617 THR B N 1
ATOM 10447 C CA . THR B 1 617 ? 30.422 -33.438 -12.242 1 79.56 617 THR B CA 1
ATOM 10448 C C . THR B 1 617 ? 30.047 -32.094 -12.875 1 79.56 617 THR B C 1
ATOM 10450 O O . THR B 1 617 ? 28.984 -32 -13.5 1 79.56 617 THR B O 1
ATOM 10453 N N . GLN B 1 618 ? 30.969 -31.156 -12.883 1 85.25 618 GLN B N 1
ATOM 10454 C CA . GLN B 1 618 ? 30.672 -29.859 -13.461 1 85.25 618 GLN B CA 1
ATOM 10455 C C . GLN B 1 618 ? 30.531 -29.938 -14.977 1 85.25 618 GLN B C 1
ATOM 10457 O O . GLN B 1 618 ? 29.594 -29.375 -15.547 1 85.25 618 GLN B O 1
ATOM 10462 N N . GLU B 1 619 ? 31.438 -30.656 -15.594 1 87 619 GLU B N 1
ATOM 10463 C CA . GLU B 1 619 ? 31.391 -30.797 -17.047 1 87 619 GLU B CA 1
ATOM 10464 C C . GLU B 1 619 ? 30.109 -31.484 -17.484 1 87 619 GLU B C 1
ATOM 10466 O O . GLU B 1 619 ? 29.516 -31.109 -18.516 1 87 619 GLU B O 1
ATOM 10471 N N . ARG B 1 620 ? 29.75 -32.375 -16.781 1 89.44 620 ARG B N 1
ATOM 10472 C CA . ARG B 1 620 ? 28.531 -33.094 -17.109 1 89.44 620 ARG B CA 1
ATOM 10473 C C . ARG B 1 620 ? 27.312 -32.188 -16.938 1 89.44 620 ARG B C 1
ATOM 10475 O O . ARG B 1 620 ? 26.391 -32.219 -17.75 1 89.44 620 ARG B O 1
ATOM 10482 N N . VAL B 1 621 ? 27.25 -31.531 -15.789 1 93.69 621 VAL B N 1
ATOM 10483 C CA . VAL B 1 621 ? 26.141 -30.609 -15.547 1 93.69 621 VAL B CA 1
ATOM 10484 C C . VAL B 1 621 ? 26.047 -29.609 -16.688 1 93.69 621 VAL B C 1
ATOM 10486 O O . VAL B 1 621 ? 24.953 -29.359 -17.219 1 93.69 621 VAL B O 1
ATOM 10489 N N . ILE B 1 622 ? 27.188 -29.078 -17.109 1 94.06 622 ILE B N 1
ATOM 10490 C CA . ILE B 1 622 ? 27.203 -28.062 -18.172 1 94.06 622 ILE B CA 1
ATOM 10491 C C . ILE B 1 622 ? 26.719 -28.688 -19.469 1 94.06 622 ILE B C 1
ATOM 10493 O O . ILE B 1 622 ? 25.984 -28.047 -20.234 1 94.06 622 ILE B O 1
ATOM 10497 N N . ARG B 1 623 ? 27.188 -29.859 -19.766 1 93.44 623 ARG B N 1
ATOM 10498 C CA . ARG B 1 623 ? 26.75 -30.547 -20.969 1 93.44 623 ARG B CA 1
ATOM 10499 C C . ARG B 1 623 ? 25.234 -30.703 -21 1 93.44 623 ARG B C 1
ATOM 10501 O O . ARG B 1 623 ? 24.594 -30.422 -22.016 1 93.44 623 ARG B O 1
ATOM 10508 N N . VAL B 1 624 ? 24.656 -31.172 -19.938 1 95 624 VAL B N 1
ATOM 10509 C CA . VAL B 1 624 ? 23.203 -31.344 -19.828 1 95 624 VAL B CA 1
ATOM 10510 C C . VAL B 1 624 ? 22.531 -29.984 -19.969 1 95 624 VAL B C 1
ATOM 10512 O O . VAL B 1 624 ? 21.5 -29.859 -20.641 1 95 624 VAL B O 1
ATOM 10515 N N . LEU B 1 625 ? 23.109 -28.984 -19.312 1 96.81 625 LEU B N 1
ATOM 10516 C CA . LEU B 1 625 ? 22.516 -27.656 -19.297 1 96.81 625 LEU B CA 1
ATOM 10517 C C . LEU B 1 625 ? 22.516 -27.047 -20.703 1 96.81 625 LEU B C 1
ATOM 10519 O O . LEU B 1 625 ? 21.625 -26.297 -21.062 1 96.81 625 LEU B O 1
ATOM 10523 N N . MET B 1 626 ? 23.547 -27.391 -21.5 1 96.31 626 MET B N 1
ATOM 10524 C CA . MET B 1 626 ? 23.562 -26.906 -22.875 1 96.31 626 MET B CA 1
ATOM 10525 C C . MET B 1 626 ? 22.406 -27.469 -23.688 1 96.31 626 MET B C 1
ATOM 10527 O O . MET B 1 626 ? 21.812 -26.781 -24.516 1 96.31 626 MET B O 1
ATOM 10531 N N . GLU B 1 627 ? 22.078 -28.688 -23.438 1 96.06 627 GLU B N 1
ATOM 10532 C CA . GLU B 1 627 ? 20.906 -29.281 -24.078 1 96.06 627 GLU B CA 1
ATOM 10533 C C . GLU B 1 627 ? 19.625 -28.594 -23.594 1 96.06 627 GLU B C 1
ATOM 10535 O O . GLU B 1 627 ? 18.703 -28.359 -24.391 1 96.06 627 GLU B O 1
ATOM 10540 N N . VAL B 1 628 ? 19.547 -28.391 -22.297 1 97.44 628 VAL B N 1
ATOM 10541 C CA . VAL B 1 628 ? 18.406 -27.703 -21.719 1 97.44 628 VAL B CA 1
ATOM 10542 C C . VAL B 1 628 ? 18.266 -26.312 -22.328 1 97.44 628 VAL B C 1
ATOM 10544 O O . VAL B 1 628 ? 17.141 -25.859 -22.609 1 97.44 628 VAL B O 1
ATOM 10547 N N . ALA B 1 629 ? 19.375 -25.609 -22.5 1 97.19 629 ALA B N 1
ATOM 10548 C CA . ALA B 1 629 ? 19.375 -24.281 -23.094 1 97.19 629 ALA B CA 1
ATOM 10549 C C . ALA B 1 629 ? 18.75 -24.328 -24.5 1 97.19 629 ALA B C 1
ATOM 10551 O O . ALA B 1 629 ? 18 -23.422 -24.875 1 97.19 629 ALA B O 1
ATOM 10552 N N . GLU B 1 630 ? 19.078 -25.328 -25.219 1 95.44 630 GLU B N 1
ATOM 10553 C CA . GLU B 1 630 ? 18.5 -25.5 -26.562 1 95.44 630 GLU B CA 1
ATOM 10554 C C . GLU B 1 630 ? 17 -25.719 -26.484 1 95.44 630 GLU B C 1
ATOM 10556 O O . GLU B 1 630 ? 16.25 -25.203 -27.312 1 95.44 630 GLU B O 1
ATOM 10561 N N . GLN B 1 631 ? 16.594 -26.516 -25.578 1 96.19 631 GLN B N 1
ATOM 10562 C CA . GLN B 1 631 ? 15.172 -26.766 -25.391 1 96.19 631 GLN B CA 1
ATOM 10563 C C . GLN B 1 631 ? 14.438 -25.484 -25.016 1 96.19 631 GLN B C 1
ATOM 10565 O O . GLN B 1 631 ? 13.336 -25.219 -25.516 1 96.19 631 GLN B O 1
ATOM 10570 N N . ILE B 1 632 ? 15.023 -24.719 -24.094 1 96.94 632 ILE B N 1
ATOM 10571 C CA . ILE B 1 632 ? 14.406 -23.469 -23.656 1 96.94 632 ILE B CA 1
ATOM 10572 C C . ILE B 1 632 ? 14.289 -22.516 -24.828 1 96.94 632 ILE B C 1
ATOM 10574 O O . ILE B 1 632 ? 13.227 -21.906 -25.031 1 96.94 632 ILE B O 1
ATOM 10578 N N . GLU B 1 633 ? 15.344 -22.391 -25.578 1 93.69 633 GLU B N 1
ATOM 10579 C CA . GLU B 1 633 ? 15.328 -21.516 -26.75 1 93.69 633 GLU B CA 1
ATOM 10580 C C . GLU B 1 633 ? 14.297 -21.969 -27.766 1 93.69 633 GLU B C 1
ATOM 10582 O O . GLU B 1 633 ? 13.555 -21.156 -28.312 1 93.69 633 GLU B O 1
ATOM 10587 N N . GLY B 1 634 ? 14.289 -23.234 -28.016 1 93.12 634 GLY B N 1
ATOM 10588 C CA . GLY B 1 634 ? 13.305 -23.781 -28.938 1 93.12 634 GLY B CA 1
ATOM 10589 C C . GLY B 1 634 ? 11.875 -23.516 -28.5 1 93.12 634 GLY B C 1
ATOM 10590 O O . GLY B 1 634 ? 11.031 -23.156 -29.328 1 93.12 634 GLY B O 1
ATOM 10591 N N . THR B 1 635 ? 11.555 -23.703 -27.266 1 94.19 635 THR B N 1
ATOM 10592 C CA . THR B 1 635 ? 10.219 -23.453 -26.719 1 94.19 635 THR B CA 1
ATOM 10593 C C . THR B 1 635 ? 9.867 -21.984 -26.812 1 94.19 635 THR B C 1
ATOM 10595 O O . THR B 1 635 ? 8.734 -21.625 -27.141 1 94.19 635 THR B O 1
ATOM 10598 N N . ALA B 1 636 ? 10.844 -21.094 -26.422 1 91.25 636 ALA B N 1
ATOM 10599 C CA . ALA B 1 636 ? 10.617 -19.656 -26.484 1 91.25 636 ALA B CA 1
ATOM 10600 C C . ALA B 1 636 ? 10.281 -19.203 -27.906 1 91.25 636 ALA B C 1
ATOM 10602 O O . ALA B 1 636 ? 9.328 -18.438 -28.109 1 91.25 636 ALA B O 1
ATOM 10603 N N . LEU B 1 637 ? 10.984 -19.719 -28.875 1 88.06 637 LEU B N 1
ATOM 10604 C CA . LEU B 1 637 ? 10.789 -19.328 -30.266 1 88.06 637 LEU B CA 1
ATOM 10605 C C . LEU B 1 637 ? 9.484 -19.906 -30.797 1 88.06 637 LEU B C 1
ATOM 10607 O O . LEU B 1 637 ? 8.766 -19.234 -31.547 1 88.06 637 LEU B O 1
ATOM 10611 N N . ALA B 1 638 ? 9.234 -21.062 -30.406 1 87.56 638 ALA B N 1
ATOM 10612 C CA . ALA B 1 638 ? 7.984 -21.688 -30.828 1 87.56 638 ALA B CA 1
ATOM 10613 C C . ALA B 1 638 ? 6.781 -20.953 -30.266 1 87.56 638 ALA B C 1
ATOM 10615 O O . ALA B 1 638 ? 5.773 -20.766 -30.953 1 87.56 638 ALA B O 1
ATOM 10616 N N . SER B 1 639 ? 6.848 -20.578 -29.047 1 83.69 639 SER B N 1
ATOM 10617 C CA . SER B 1 639 ? 5.773 -19.844 -28.391 1 83.69 639 SER B CA 1
ATOM 10618 C C . SER B 1 639 ? 5.562 -18.469 -29.016 1 83.69 639 SER B C 1
ATOM 10620 O O . SER B 1 639 ? 4.43 -18.016 -29.156 1 83.69 639 SER B O 1
ATOM 10622 N N . ALA B 1 640 ? 6.625 -17.797 -29.359 1 79.88 640 ALA B N 1
ATOM 10623 C CA . ALA B 1 640 ? 6.543 -16.5 -30.016 1 79.88 640 ALA B CA 1
ATOM 10624 C C . ALA B 1 640 ? 5.898 -16.625 -31.406 1 79.88 640 ALA B C 1
ATOM 10626 O O . ALA B 1 640 ? 5.117 -15.758 -31.812 1 79.88 640 ALA B O 1
ATOM 10627 N N . ALA B 1 641 ? 6.254 -17.688 -32.062 1 73.25 641 ALA B N 1
ATOM 10628 C CA . ALA B 1 641 ? 5.699 -17.938 -33.375 1 73.25 641 ALA B CA 1
ATOM 10629 C C . ALA B 1 641 ? 4.195 -18.203 -33.312 1 73.25 641 ALA B C 1
ATOM 10631 O O . ALA B 1 641 ? 3.434 -17.734 -34.156 1 73.25 641 ALA B O 1
ATOM 10632 N N . THR B 1 642 ? 3.852 -18.891 -32.344 1 73.19 642 THR B N 1
ATOM 10633 C CA . THR B 1 642 ? 2.438 -19.203 -32.156 1 73.19 642 THR B CA 1
ATOM 10634 C C . THR B 1 642 ? 1.649 -17.922 -31.844 1 73.19 642 THR B C 1
ATOM 10636 O O . THR B 1 642 ? 0.538 -17.75 -32.344 1 73.19 642 THR B O 1
ATOM 10639 N N . ALA B 1 643 ? 2.195 -17.094 -31.047 1 70.31 643 ALA B N 1
ATOM 10640 C CA . ALA B 1 643 ? 1.544 -15.836 -30.703 1 70.31 643 ALA B CA 1
ATOM 10641 C C . ALA B 1 643 ? 1.41 -14.938 -31.938 1 70.31 643 ALA B C 1
ATOM 10643 O O . ALA B 1 643 ? 0.378 -14.289 -32.125 1 70.31 643 ALA B O 1
ATOM 10644 N N . ALA B 1 644 ? 2.387 -14.93 -32.781 1 65.62 644 ALA B N 1
ATOM 10645 C CA . ALA B 1 644 ? 2.371 -14.125 -34 1 65.62 644 ALA B CA 1
ATOM 10646 C C . ALA B 1 644 ? 1.362 -14.68 -35 1 65.62 644 ALA B C 1
ATOM 10648 O O . ALA B 1 644 ? 0.666 -13.914 -35.688 1 65.62 644 ALA B O 1
ATOM 10649 N N . ALA B 1 645 ? 1.291 -15.969 -35.031 1 61.72 645 ALA B N 1
ATOM 10650 C CA . ALA B 1 645 ? 0.359 -16.625 -35.938 1 61.72 645 ALA B CA 1
ATOM 10651 C C . ALA B 1 645 ? -1.088 -16.344 -35.531 1 61.72 645 ALA B C 1
ATOM 10653 O O . ALA B 1 645 ? -1.942 -16.109 -36.406 1 61.72 645 ALA B O 1
ATOM 10654 N N . THR B 1 646 ? -1.297 -16.375 -34.281 1 60.62 646 THR B N 1
ATOM 10655 C CA . THR B 1 646 ? -2.637 -16.125 -33.781 1 60.62 646 THR B CA 1
ATOM 10656 C C . THR B 1 646 ? -3.031 -14.664 -34 1 60.62 646 THR B C 1
ATOM 10658 O O . THR B 1 646 ? -4.191 -14.367 -34.312 1 60.62 646 THR B O 1
ATOM 10661 N N . ALA B 1 647 ? -2.072 -13.758 -33.938 1 56.97 647 ALA B N 1
ATOM 10662 C CA . ALA B 1 647 ? -2.318 -12.344 -34.188 1 56.97 647 ALA B CA 1
ATOM 10663 C C . ALA B 1 647 ? -2.627 -12.094 -35.656 1 56.97 647 ALA B C 1
ATOM 10665 O O . ALA B 1 647 ? -3.486 -11.273 -36 1 56.97 647 ALA B O 1
ATOM 10666 N N . THR B 1 648 ? -1.984 -12.797 -36.688 1 51.94 648 THR B N 1
ATOM 10667 C CA . THR B 1 648 ? -2.176 -12.641 -38.125 1 51.94 648 THR B CA 1
ATOM 10668 C C . THR B 1 648 ? -3.465 -13.328 -38.562 1 51.94 648 THR B C 1
ATOM 10670 O O . THR B 1 648 ? -4.137 -12.852 -39.5 1 51.94 648 THR B O 1
ATOM 10673 N N . ALA B 1 649 ? -3.736 -14.508 -38.094 1 48.91 649 ALA B N 1
ATOM 10674 C CA . ALA B 1 649 ? -4.953 -15.227 -38.469 1 48.91 649 ALA B CA 1
ATOM 10675 C C . ALA B 1 649 ? -6.195 -14.414 -38.125 1 48.91 649 ALA B C 1
ATOM 10677 O O . ALA B 1 649 ? -7.23 -14.523 -38.781 1 48.91 649 ALA B O 1
ATOM 10678 N N . GLY B 1 650 ? -6.109 -13.602 -37.125 1 44.91 650 GLY B N 1
ATOM 10679 C CA . GLY B 1 650 ? -7.223 -12.727 -36.812 1 44.91 650 GLY B CA 1
ATOM 10680 C C . GLY B 1 650 ? -7.418 -11.609 -37.812 1 44.91 650 GLY B C 1
ATOM 10681 O O . GLY B 1 650 ? -8.484 -10.992 -37.875 1 44.91 650 GLY B O 1
ATOM 10682 N N . SER B 1 651 ? -6.387 -11.188 -38.625 1 37.66 651 SER B N 1
ATOM 10683 C CA . SER B 1 651 ? -6.516 -10.086 -39.594 1 37.66 651 SER B CA 1
ATOM 10684 C C . SER B 1 651 ? -7.07 -10.57 -40.906 1 37.66 651 SER B C 1
ATOM 10686 O O . SER B 1 651 ? -7.508 -9.766 -41.75 1 37.66 651 SER B O 1
ATOM 10688 N N . GLY B 1 652 ? -6.918 -11.844 -41.5 1 31.38 652 GLY B N 1
ATOM 10689 C CA . GLY B 1 652 ? -7.285 -12.18 -42.844 1 31.38 652 GLY B CA 1
ATOM 10690 C C . GLY B 1 652 ? -8.781 -12.25 -43.062 1 31.38 652 GLY B C 1
ATOM 10691 O O . GLY B 1 652 ? -9.297 -11.734 -44.062 1 31.38 652 GLY B O 1
ATOM 10692 N N . ASP B 1 653 ? -9.492 -13.414 -42.844 1 32.12 653 ASP B N 1
ATOM 10693 C CA . ASP B 1 653 ? -10.758 -13.734 -43.5 1 32.12 653 ASP B CA 1
ATOM 10694 C C . ASP B 1 653 ? -11.891 -12.859 -43 1 32.12 653 ASP B C 1
ATOM 10696 O O . ASP B 1 653 ? -12.375 -13.062 -41.875 1 32.12 653 ASP B O 1
ATOM 10700 N N . SER B 1 654 ? -12.094 -11.656 -43.531 1 32.62 654 SER B N 1
ATOM 10701 C CA . SER B 1 654 ? -13.234 -10.766 -43.375 1 32.62 654 SER B CA 1
ATOM 10702 C C . SER B 1 654 ? -14.547 -11.508 -43.625 1 32.62 654 SER B C 1
ATOM 10704 O O . SER B 1 654 ? -15.625 -11.016 -43.281 1 32.62 654 SER B O 1
ATOM 10706 N N . ASN B 1 655 ? -14.664 -12.258 -44.844 1 28.64 655 ASN B N 1
ATOM 10707 C CA . ASN B 1 655 ? -15.984 -12.562 -45.375 1 28.64 655 ASN B CA 1
ATOM 10708 C C . ASN B 1 655 ? -16.766 -13.484 -44.438 1 28.64 655 ASN B C 1
ATOM 10710 O O . ASN B 1 655 ? -18 -13.516 -44.5 1 28.64 655 ASN B O 1
ATOM 10714 N N . ASN B 1 656 ? -16.375 -14.781 -44.406 1 26.2 656 ASN B N 1
ATOM 10715 C CA . ASN B 1 656 ? -17.312 -15.75 -43.844 1 26.2 656 ASN B CA 1
ATOM 10716 C C . ASN B 1 656 ? -17.484 -15.578 -42.344 1 26.2 656 ASN B C 1
ATOM 10718 O O . ASN B 1 656 ? -16.562 -15.875 -41.562 1 26.2 656 ASN B O 1
ATOM 10722 N N . GLU B 1 657 ? -18.312 -14.578 -41.906 1 29.69 657 GLU B N 1
ATOM 10723 C CA . GLU B 1 657 ? -18.859 -14.266 -40.594 1 29.69 657 GLU B CA 1
ATOM 10724 C C . GLU B 1 657 ? -19.125 -15.531 -39.812 1 29.69 657 GLU B C 1
ATOM 10726 O O . GLU B 1 657 ? -19.5 -15.453 -38.625 1 29.69 657 GLU B O 1
ATOM 10731 N N . GLN B 1 658 ? -19.422 -16.656 -40.594 1 24.84 658 GLN B N 1
ATOM 10732 C CA . GLN B 1 658 ? -19.922 -17.828 -39.875 1 24.84 658 GLN B CA 1
ATOM 10733 C C . GLN B 1 658 ? -18.875 -18.406 -38.938 1 24.84 658 GLN B C 1
ATOM 10735 O O . GLN B 1 658 ? -19.219 -19.031 -37.938 1 24.84 658 GLN B O 1
ATOM 10740 N N . GLY B 1 659 ? -17.625 -18.578 -39.469 1 24.25 659 GLY B N 1
ATOM 10741 C CA . GLY B 1 659 ? -16.641 -19.438 -38.844 1 24.25 659 GLY B CA 1
ATOM 10742 C C . GLY B 1 659 ? -15.883 -18.75 -37.719 1 24.25 659 GLY B C 1
ATOM 10743 O O . GLY B 1 659 ? -14.961 -19.312 -37.156 1 24.25 659 GLY B O 1
ATOM 10744 N N . ALA B 1 660 ? -15.914 -17.469 -37.781 1 26.08 660 ALA B N 1
ATOM 10745 C CA . ALA B 1 660 ? -15.016 -16.719 -36.938 1 26.08 660 ALA B CA 1
ATOM 10746 C C . ALA B 1 660 ? -15.375 -16.922 -35.469 1 26.08 660 ALA B C 1
ATOM 10748 O O . ALA B 1 660 ? -14.734 -16.359 -34.562 1 26.08 660 ALA B O 1
ATOM 10749 N N . SER B 1 661 ? -16.516 -17.453 -35.312 1 25.55 661 SER B N 1
ATOM 10750 C CA . SER B 1 661 ? -16.922 -17.797 -33.938 1 25.55 661 SER B CA 1
ATOM 10751 C C . SER B 1 661 ? -15.961 -18.797 -33.312 1 25.55 661 SER B C 1
ATOM 10753 O O . SER B 1 661 ? -16.047 -19.078 -32.125 1 25.55 661 SER B O 1
ATOM 10755 N N . GLY B 1 662 ? -15.242 -19.562 -34.219 1 24.56 662 GLY B N 1
ATOM 10756 C CA . GLY B 1 662 ? -14.539 -20.734 -33.719 1 24.56 662 GLY B CA 1
ATOM 10757 C C . GLY B 1 662 ? -13.227 -20.406 -33.031 1 24.56 662 GLY B C 1
ATOM 10758 O O . GLY B 1 662 ? -12.82 -21.094 -32.094 1 24.56 662 GLY B O 1
ATOM 10759 N N . VAL B 1 663 ? -12.422 -19.594 -33.844 1 25.12 663 VAL B N 1
ATOM 10760 C CA . VAL B 1 663 ? -11.039 -19.422 -33.438 1 25.12 663 VAL B CA 1
ATOM 10761 C C . VAL B 1 663 ? -10.984 -18.594 -32.156 1 25.12 663 VAL B C 1
ATOM 10763 O O . VAL B 1 663 ? -10.102 -18.781 -31.312 1 25.12 663 VAL B O 1
ATOM 10766 N N . LEU B 1 664 ? -11.883 -17.641 -32.281 1 26.09 664 LEU B N 1
ATOM 10767 C CA . LEU B 1 664 ? -11.797 -16.625 -31.219 1 26.09 664 LEU B CA 1
ATOM 10768 C C . LEU B 1 664 ? -11.961 -17.266 -29.844 1 26.09 664 LEU B C 1
ATOM 10770 O O . LEU B 1 664 ? -11.477 -16.734 -28.844 1 26.09 664 LEU B O 1
ATOM 10774 N N . TRP B 1 665 ? -12.883 -18.328 -29.969 1 26.61 665 TRP B N 1
ATOM 10775 C CA . TRP B 1 665 ? -13.414 -18.984 -28.781 1 26.61 665 TRP B CA 1
ATOM 10776 C C . TRP B 1 665 ? -12.438 -20.016 -28.234 1 26.61 665 TRP B C 1
ATOM 10778 O O . TRP B 1 665 ? -12.68 -20.609 -27.188 1 26.61 665 TRP B O 1
ATOM 10788 N N . THR B 1 666 ? -11.547 -20.422 -29.172 1 26.19 666 THR B N 1
ATOM 10789 C CA . THR B 1 666 ? -10.773 -21.609 -28.828 1 26.19 666 THR B CA 1
ATOM 10790 C C . THR B 1 666 ? -9.891 -21.328 -27.609 1 26.19 666 THR B C 1
ATOM 10792 O O . THR B 1 666 ? -9.5 -22.25 -26.891 1 26.19 666 THR B O 1
ATOM 10795 N N . ASP B 1 667 ? -9.422 -20.047 -27.672 1 26.8 667 ASP B N 1
ATOM 10796 C CA . ASP B 1 667 ? -8.469 -19.953 -26.578 1 26.8 667 ASP B CA 1
ATOM 10797 C C . ASP B 1 667 ? -9.18 -19.922 -25.219 1 26.8 667 ASP B C 1
ATOM 10799 O O . ASP B 1 667 ? -8.539 -20 -24.172 1 26.8 667 ASP B O 1
ATOM 10803 N N . MET B 1 668 ? -10.336 -19.25 -25.172 1 26.98 668 MET B N 1
ATOM 10804 C CA . MET B 1 668 ? -11.133 -19.359 -23.953 1 26.98 668 MET B CA 1
ATOM 10805 C C . MET B 1 668 ? -11.922 -20.672 -23.922 1 26.98 668 MET B C 1
ATOM 10807 O O . MET B 1 668 ? -12.758 -20.906 -24.797 1 26.98 668 MET B O 1
ATOM 10811 N N . GLY B 1 669 ? -11.312 -21.969 -23.859 1 25.64 669 GLY B N 1
ATOM 10812 C CA . GLY B 1 669 ? -11.82 -23.344 -23.875 1 25.64 669 GLY B CA 1
ATOM 10813 C C . GLY B 1 669 ? -13.219 -23.453 -24.453 1 25.64 669 GLY B C 1
ATOM 10814 O O . GLY B 1 669 ? -13.938 -24.406 -24.172 1 25.64 669 GLY B O 1
ATOM 10815 N N . VAL B 1 670 ? -13.789 -22.375 -25.047 1 25.34 670 VAL B N 1
ATOM 10816 C CA . VAL B 1 670 ? -15.117 -22.719 -25.562 1 25.34 670 VAL B CA 1
ATOM 10817 C C . VAL B 1 670 ? -14.984 -23.375 -26.922 1 25.34 670 VAL B C 1
ATOM 10819 O O . VAL B 1 670 ? -14.359 -22.828 -27.828 1 25.34 670 VAL B O 1
ATOM 10822 N N . ALA B 1 671 ? -15.016 -24.781 -27.047 1 25.34 671 ALA B N 1
ATOM 10823 C CA . ALA B 1 671 ? -14.992 -25.688 -28.188 1 25.34 671 ALA B CA 1
ATOM 10824 C C . ALA B 1 671 ? -15.977 -25.234 -29.266 1 25.34 671 ALA B C 1
ATOM 10826 O O . ALA B 1 671 ? -17.172 -25.094 -29 1 25.34 671 ALA B O 1
ATOM 10827 N N . SER B 1 672 ? -15.562 -24.469 -30.297 1 24.84 672 SER B N 1
ATOM 10828 C CA . SER B 1 672 ? -16.375 -24.5 -31.5 1 24.84 672 SER B CA 1
ATOM 10829 C C . SER B 1 672 ? -16.438 -25.906 -32.094 1 24.84 672 SER B C 1
ATOM 10831 O O . SER B 1 672 ? -15.477 -26.688 -31.969 1 24.84 672 SER B O 1
ATOM 10833 N N . GLY B 1 673 ? -17.547 -26.719 -32.344 1 23.67 673 GLY B N 1
ATOM 10834 C CA . GLY B 1 673 ? -17.844 -27.969 -33 1 23.67 673 GLY B CA 1
ATOM 10835 C C . GLY B 1 673 ? -17.156 -28.109 -34.344 1 23.67 673 GLY B C 1
ATOM 10836 O O . GLY B 1 673 ? -17.5 -29 -35.125 1 23.67 673 GLY B O 1
ATOM 10837 N N . SER B 1 674 ? -16.344 -27.359 -35.062 1 23.08 674 SER B N 1
ATOM 10838 C CA . SER B 1 674 ? -16.062 -28.031 -36.344 1 23.08 674 SER B CA 1
ATOM 10839 C C . SER B 1 674 ? -15.242 -29.297 -36.125 1 23.08 674 SER B C 1
ATOM 10841 O O . SER B 1 674 ? -14.672 -29.5 -35.062 1 23.08 674 SER B O 1
ATOM 10843 N N . SER B 1 675 ? -14.828 -30.25 -37.312 1 23.14 675 SER B N 1
ATOM 10844 C CA . SER B 1 675 ? -14.031 -31.422 -37.656 1 23.14 675 SER B CA 1
ATOM 10845 C C . SER B 1 675 ? -12.688 -31.391 -36.938 1 23.14 675 SER B C 1
ATOM 10847 O O . SER B 1 675 ? -12.195 -30.328 -36.562 1 23.14 675 SER B O 1
ATOM 10849 N N . GLY B 1 676 ? -11.992 -32.812 -36.594 1 22.56 676 GLY B N 1
ATOM 10850 C CA . GLY B 1 676 ? -11.234 -33.344 -35.469 1 22.56 676 GLY B CA 1
ATOM 10851 C C . GLY B 1 676 ? -9.914 -32.594 -35.25 1 22.56 676 GLY B C 1
ATOM 10852 O O . GLY B 1 676 ? -9.055 -33.062 -34.531 1 22.56 676 GLY B O 1
ATOM 10853 N N . ILE B 1 677 ? -9.297 -31.766 -36.125 1 20.8 677 ILE B N 1
ATOM 10854 C CA . ILE B 1 677 ? -7.848 -31.781 -36 1 20.8 677 ILE B CA 1
ATOM 10855 C C . ILE B 1 677 ? -7.461 -31.453 -34.562 1 20.8 677 ILE B C 1
ATOM 10857 O O . ILE B 1 677 ? -8.07 -30.594 -33.906 1 20.8 677 ILE B O 1
ATOM 10861 N N . GLY B 1 678 ? -6.648 -32.469 -33.781 1 20.38 678 GLY B N 1
ATOM 10862 C CA . GLY B 1 678 ? -6.117 -32.688 -32.438 1 20.38 678 GLY B CA 1
ATOM 10863 C C . GLY B 1 678 ? -5.473 -31.422 -31.859 1 20.38 678 GLY B C 1
ATOM 10864 O O . GLY B 1 678 ? -4.766 -31.484 -30.859 1 20.38 678 GLY B O 1
ATOM 10865 N N . ALA B 1 679 ? -5.445 -30.375 -32.562 1 19.81 679 ALA B N 1
ATOM 10866 C CA . ALA B 1 679 ? -4.477 -29.406 -32.062 1 19.81 679 ALA B CA 1
ATOM 10867 C C . ALA B 1 679 ? -4.77 -29.031 -30.609 1 19.81 679 ALA B C 1
ATOM 10869 O O . ALA B 1 679 ? -5.922 -29.078 -30.172 1 19.81 679 ALA B O 1
ATOM 10870 N N . GLY B 1 680 ? -3.658 -29.219 -29.703 1 19.02 680 GLY B N 1
ATOM 10871 C CA . GLY B 1 680 ? -3.369 -29.031 -28.281 1 19.02 680 GLY B CA 1
ATOM 10872 C C . GLY B 1 680 ? -4.066 -27.828 -27.672 1 19.02 680 GLY B C 1
ATOM 10873 O O . GLY B 1 680 ? -4.434 -26.891 -28.391 1 19.02 680 GLY B O 1
ATOM 10874 N N . GLU B 1 681 ? -4.738 -28.156 -26.531 1 23.72 681 GLU B N 1
ATOM 10875 C CA . GLU B 1 681 ? -5.727 -27.656 -25.578 1 23.72 681 GLU B CA 1
ATOM 10876 C C . GLU B 1 681 ? -5.285 -26.312 -24.984 1 23.72 681 GLU B C 1
ATOM 10878 O O . GLU B 1 681 ? -4.863 -26.266 -23.828 1 23.72 681 GLU B O 1
ATOM 10883 N N . GLY B 1 682 ? -4.559 -25.5 -25.672 1 21.27 682 GLY B N 1
ATOM 10884 C CA . GLY B 1 682 ? -3.742 -24.531 -24.969 1 21.27 682 GLY B CA 1
ATOM 10885 C C . GLY B 1 682 ? -4.559 -23.438 -24.297 1 21.27 682 GLY B C 1
ATOM 10886 O O . GLY B 1 682 ? -4.035 -22.688 -23.469 1 21.27 682 GLY B O 1
ATOM 10887 N N . GLY B 1 683 ? -5.918 -23.281 -24.703 1 23.45 683 GLY B N 1
ATOM 10888 C CA . GLY B 1 683 ? -6.094 -21.844 -24.719 1 23.45 683 GLY B CA 1
ATOM 10889 C C . GLY B 1 683 ? -6.523 -21.281 -23.375 1 23.45 683 GLY B C 1
ATOM 10890 O O . GLY B 1 683 ? -7.145 -20.219 -23.312 1 23.45 683 GLY B O 1
ATOM 10891 N N . GLY B 1 684 ? -6.535 -21.891 -22.391 1 25.03 684 GLY B N 1
ATOM 10892 C CA . GLY B 1 684 ? -7.434 -21.531 -21.312 1 25.03 684 GLY B CA 1
ATOM 10893 C C . GLY B 1 684 ? -7.242 -20.109 -20.812 1 25.03 684 GLY B C 1
ATOM 10894 O O . GLY B 1 684 ? -7.637 -19.781 -19.688 1 25.03 684 GLY B O 1
ATOM 10895 N N . TYR B 1 685 ? -6.668 -19.234 -21.609 1 25.34 685 TYR B N 1
ATOM 10896 C CA . TYR B 1 685 ? -5.84 -18.125 -21.125 1 25.34 685 TYR B CA 1
ATOM 10897 C C . TYR B 1 685 ? -6.699 -16.953 -20.672 1 25.34 685 TYR B C 1
ATOM 10899 O O . TYR B 1 685 ? -6.418 -16.328 -19.641 1 25.34 685 TYR B O 1
ATOM 10907 N N . VAL B 1 686 ? -7.43 -15.875 -21.281 1 22.08 686 VAL B N 1
ATOM 10908 C CA . VAL B 1 686 ? -7.211 -14.43 -21.234 1 22.08 686 VAL B CA 1
ATOM 10909 C C . VAL B 1 686 ? -8 -13.828 -20.078 1 22.08 686 VAL B C 1
ATOM 10911 O O . VAL B 1 686 ? -9.211 -14.047 -19.953 1 22.08 686 VAL B O 1
ATOM 10914 N N . PHE B 1 687 ? -7.953 -13.773 -18.969 1 28.97 687 PHE B N 1
ATOM 10915 C CA . PHE B 1 687 ? -8.156 -12.734 -17.953 1 28.97 687 PHE B CA 1
ATOM 10916 C C . PHE B 1 687 ? -8.711 -11.469 -18.594 1 28.97 687 PHE B C 1
ATOM 10918 O O . PHE B 1 687 ? -8.93 -10.469 -17.906 1 28.97 687 PHE B O 1
ATOM 10925 N N . THR B 1 688 ? -8.969 -11.57 -19.891 1 27.64 688 THR B N 1
ATOM 10926 C CA . THR B 1 688 ? -9.125 -10.336 -20.656 1 27.64 688 THR B CA 1
ATOM 10927 C C . THR B 1 688 ? -10.438 -9.648 -20.312 1 27.64 688 THR B C 1
ATOM 10929 O O . THR B 1 688 ? -10.453 -8.445 -20.031 1 27.64 688 THR B O 1
ATOM 10932 N N . VAL B 1 689 ? -11.633 -9.414 -21.375 1 28.62 689 VAL B N 1
ATOM 10933 C CA . VAL B 1 689 ? -11.859 -8.039 -21.812 1 28.62 689 VAL B CA 1
ATOM 10934 C C . VAL B 1 689 ? -11.836 -7.105 -20.609 1 28.62 689 VAL B C 1
ATOM 10936 O O . VAL B 1 689 ? -12.648 -7.246 -19.688 1 28.62 689 VAL B O 1
ATOM 10939 N N . ALA B 1 690 ? -10.312 -7.309 -19.859 1 32.22 690 ALA B N 1
ATOM 10940 C CA . ALA B 1 690 ? -9.656 -6.883 -18.625 1 32.22 690 ALA B CA 1
ATOM 10941 C C . ALA B 1 690 ? -10.578 -6.023 -17.781 1 32.22 690 ALA B C 1
ATOM 10943 O O . ALA B 1 690 ? -10.75 -6.277 -16.578 1 32.22 690 ALA B O 1
ATOM 10944 N N . GLU B 1 691 ? -10.281 -4.953 -17.391 1 31.11 691 GLU B N 1
ATOM 10945 C CA . GLU B 1 691 ? -11.047 -3.893 -16.75 1 31.11 691 GLU B CA 1
ATOM 10946 C C . GLU B 1 691 ? -12.391 -3.689 -17.438 1 31.11 691 GLU B C 1
ATOM 10948 O O . GLU B 1 691 ? -13.219 -2.889 -16.984 1 31.11 691 GLU B O 1
ATOM 10953 N N . GLN B 1 692 ? -12.438 -3.988 -18.625 1 29.36 692 GLN B N 1
ATOM 10954 C CA . GLN B 1 692 ? -12.672 -3.137 -19.781 1 29.36 692 GLN B CA 1
ATOM 10955 C C . GLN B 1 692 ? -13.664 -2.021 -19.453 1 29.36 692 GLN B C 1
ATOM 10957 O O . GLN B 1 692 ? -13.445 -0.866 -19.828 1 29.36 692 GLN B O 1
ATOM 10962 N N . MET B 1 693 ? -14.922 -1.831 -19.547 1 35.06 693 MET B N 1
ATOM 10963 C CA . MET B 1 693 ? -15.508 -0.623 -18.984 1 35.06 693 MET B CA 1
ATOM 10964 C C . MET B 1 693 ? -15.203 -0.522 -17.484 1 35.06 693 MET B C 1
ATOM 10966 O O . MET B 1 693 ? -15.695 -1.324 -16.688 1 35.06 693 MET B O 1
ATOM 10970 N N . ALA B 1 694 ? -14.094 -1.164 -16.859 1 30.73 694 ALA B N 1
ATOM 10971 C CA . ALA B 1 694 ? -13.805 -1.14 -15.438 1 30.73 694 ALA B CA 1
ATOM 10972 C C . ALA B 1 694 ? -14.898 -0.396 -14.672 1 30.73 694 ALA B C 1
ATOM 10974 O O . ALA B 1 694 ? -15.359 -0.858 -13.625 1 30.73 694 ALA B O 1
ATOM 10975 N N . GLY B 1 695 ? -14.789 0.977 -14.539 1 26.62 695 GLY B N 1
ATOM 10976 C CA . GLY B 1 695 ? -15.656 2.113 -14.281 1 26.62 695 GLY B CA 1
ATOM 10977 C C . GLY B 1 695 ? -16.812 2.221 -15.273 1 26.62 695 GLY B C 1
ATOM 10978 O O . GLY B 1 695 ? -17.453 3.262 -15.359 1 26.62 695 GLY B O 1
ATOM 10979 N N . PHE B 1 696 ? -16.797 2.125 -16.5 1 26.52 696 PHE B N 1
ATOM 10980 C CA . PHE B 1 696 ? -17.156 3.148 -17.469 1 26.52 696 PHE B CA 1
ATOM 10981 C C . PHE B 1 696 ? -17.859 4.316 -16.781 1 26.52 696 PHE B C 1
ATOM 10983 O O . PHE B 1 696 ? -17.641 5.477 -17.141 1 26.52 696 PHE B O 1
ATOM 10990 N N . ALA B 1 697 ? -19.359 4.125 -16.266 1 24.11 697 ALA B N 1
ATOM 10991 C CA . ALA B 1 697 ? -20.328 4.832 -15.43 1 24.11 697 ALA B CA 1
ATOM 10992 C C . ALA B 1 697 ? -19.969 4.699 -13.953 1 24.11 697 ALA B C 1
ATOM 10994 O O . ALA B 1 697 ? -20.047 3.607 -13.383 1 24.11 697 ALA B O 1
ATOM 10995 N N . ALA B 1 698 ? -19.062 4.633 -13.617 1 24.3 698 ALA B N 1
ATOM 10996 C CA . ALA B 1 698 ? -19.297 4.938 -12.203 1 24.3 698 ALA B CA 1
ATOM 10997 C C . ALA B 1 698 ? -20.656 5.605 -12 1 24.3 698 ALA B C 1
ATOM 10999 O O . ALA B 1 698 ? -20.906 6.203 -10.953 1 24.3 698 ALA B O 1
ATOM 11000 N N . PRO B 1 699 ? -21.547 5.559 -13.141 1 22.72 699 PRO B N 1
ATOM 11001 C CA . PRO B 1 699 ? -22.562 6.5 -12.664 1 22.72 699 PRO B CA 1
ATOM 11002 C C . PRO B 1 699 ? -23.344 5.965 -11.469 1 22.72 699 PRO B C 1
ATOM 11004 O O . PRO B 1 699 ? -24.25 6.637 -10.969 1 22.72 699 PRO B O 1
ATOM 11007 N N . GLY B 1 700 ? -23.844 4.801 -11.555 1 22.95 700 GLY B N 1
ATOM 11008 C CA . GLY B 1 700 ? -25.25 4.973 -11.25 1 22.95 700 GLY B CA 1
ATOM 11009 C C . GLY B 1 700 ? -25.5 5.914 -10.094 1 22.95 700 GLY B C 1
ATOM 11010 O O . GLY B 1 700 ? -24.562 6.496 -9.539 1 22.95 700 GLY B O 1
ATOM 11011 N N . GLY B 1 701 ? -26.656 5.441 -9.234 1 19.77 701 GLY B N 1
ATOM 11012 C CA . GLY B 1 701 ? -27.625 5.836 -8.227 1 19.77 701 GLY B CA 1
ATOM 11013 C C . GLY B 1 701 ? -27 6.176 -6.891 1 19.77 701 GLY B C 1
ATOM 11014 O O . GLY B 1 701 ? -25.953 5.637 -6.539 1 19.77 701 GLY B O 1
ATOM 11015 N N . TYR B 1 702 ? -27.516 7.234 -6.383 1 21.58 702 TYR B N 1
ATOM 11016 C CA . TYR B 1 702 ? -27.609 7.949 -5.113 1 21.58 702 TYR B CA 1
ATOM 11017 C C . TYR B 1 702 ? -28 7.008 -3.982 1 21.58 702 TYR B C 1
ATOM 11019 O O . TYR B 1 702 ? -29.156 6.984 -3.549 1 21.58 702 TYR B O 1
ATOM 11027 N N . GLY B 1 703 ? -27.938 5.734 -4.008 1 18.8 703 GLY B N 1
ATOM 11028 C CA . GLY B 1 703 ? -28.578 5.328 -2.77 1 18.8 703 GLY B CA 1
ATOM 11029 C C . GLY B 1 703 ? -27.781 5.695 -1.533 1 18.8 703 GLY B C 1
ATOM 11030 O O . GLY B 1 703 ? -26.719 5.133 -1.287 1 18.8 703 GLY B O 1
ATOM 11031 N N . PHE B 1 704 ? -27.953 6.977 -1.192 1 20.06 704 PHE B N 1
ATOM 11032 C CA . PHE B 1 704 ? -27.688 7.523 0.134 1 20.06 704 PHE B CA 1
ATOM 11033 C C . PHE B 1 704 ? -28.328 6.656 1.211 1 20.06 704 PHE B C 1
ATOM 11035 O O . PHE B 1 704 ? -29.547 6.727 1.426 1 20.06 704 PHE B O 1
ATOM 11042 N N . GLY B 1 705 ? -28.094 5.422 1.275 1 18 705 GLY B N 1
ATOM 11043 C CA . GLY B 1 705 ? -28.812 4.914 2.43 1 18 705 GLY B CA 1
ATOM 11044 C C . GLY B 1 705 ? -28.625 5.766 3.672 1 18 705 GLY B C 1
ATOM 11045 O O . GLY B 1 705 ? -27.5 6.078 4.051 1 18 705 GLY B O 1
ATOM 11046 N N . ALA B 1 706 ? -29.703 6.562 3.998 1 18.56 706 ALA B N 1
ATOM 11047 C CA . ALA B 1 706 ? -30.141 7.316 5.172 1 18.56 706 ALA B CA 1
ATOM 11048 C C . ALA B 1 706 ? -30.047 6.461 6.438 1 18.56 706 ALA B C 1
ATOM 11050 O O . ALA B 1 706 ? -30.891 5.602 6.676 1 18.56 706 ALA B O 1
ATOM 11051 N N . GLY B 1 707 ? -29.156 5.535 6.629 1 17.38 707 GLY B N 1
ATOM 11052 C CA . GLY B 1 707 ? -29.578 5.004 7.918 1 17.38 707 GLY B CA 1
ATOM 11053 C C . GLY B 1 707 ? -29.734 6.078 8.984 1 17.38 707 GLY B C 1
ATOM 11054 O O . GLY B 1 707 ? -29.359 7.234 8.766 1 17.38 707 GLY B O 1
ATOM 11055 N N . PRO B 1 708 ? -30.625 5.793 10.094 1 18.61 708 PRO B N 1
ATOM 11056 C CA . PRO B 1 708 ? -30.969 6.762 11.133 1 18.61 708 PRO B CA 1
ATOM 11057 C C . PRO B 1 708 ? -29.797 7.621 11.57 1 18.61 708 PRO B C 1
ATOM 11059 O O . PRO B 1 708 ? -28.641 7.266 11.312 1 18.61 708 PRO B O 1
ATOM 11062 N N . PRO B 1 709 ? -30.344 8.797 12.234 1 19.38 709 PRO B N 1
ATOM 11063 C CA . PRO B 1 709 ? -29.469 9.562 13.133 1 19.38 709 PRO B CA 1
ATOM 11064 C C . PRO B 1 709 ? -28.531 8.672 13.953 1 19.38 709 PRO B C 1
ATOM 11066 O O . PRO B 1 709 ? -28.875 7.527 14.25 1 19.38 709 PRO B O 1
#

Secondary structure (DSSP, 8-state):
---------S----------------S-----------SBHHHHHTT------SS-HHHHHTT-GGG--B------------------------------------------S-TTSHHHHHHT-TTTHHHHTT--TTTHHHHHHHHHGGGGS--GGGTTTTS----S----HHHHHHTS--HHHHHHHHHHHHHHTTTTS----HHHHHHHHHHHHHHHTT--------SS-HHHHHHHHHHHHHHTTTTTTS--HHHHHHHHHHHHHHHHT-STT--HHHHHHHHHHHHHHHHHTTTTS-GGG-TT--HHHHHHHHHHHHHHHHHHHHHHHHHT---S----------S--GGGEEEETTEEEE------TT---TTHHHHHHHHHHHHHHHHHHHHH-SSSPPPPHHHHHHHHHHHHHHHHHHHHHH---TTS-HHHHHHHHHHHHHHHHHHHHHHHHHHHHHHHSTTGGG-HHHHHHHHHHHHHHHHHHHHHHH--------------TT--------------HHHHHHTHHHHHHHHHHHHHHHHHHHTT-S-GGGGGGGGG--HHHHHHHHHHHHHTTTS-HHHHHHHHHHHHHHHHHHHHHS---HHHHHHHHHHHHHHHHHHHHHHHHHHHHHHHHHHHHHHH--S-TTSHHHHTTTTTT-----------------S-S-SSSS-S-TT----------/---------SS---------------------------S-HHHHHTT------SS-HHHHHTT-GGG---------------------------------------------S-TTSHHHHHHT-TTTHHHHTT--TTTHHHHHHHHHGGGGS--GGGTTTTS----S----HHHHHHTS--HHHHHHHHHHHHHHTTTTS----HHHHHHHHHHHHHHHTT--------SS-HHHHHHHHHHHHHHTTTTTTS--HHHHHHHHHHHHHHHHT-STT--HHHHHHHHHHHHHHHHHTTTTS-GGG-TT--HHHHHHHHHHHHHHHHHHHHHHHHHT---S----------S--GGGEEEETTEEEE------TTS--TTHHHHHHHHHHHHHHHHHHHHH-SSSPPPPHHHHHHHHHHHHHHHHHHHHHH---TTS-HHHHHHHHHHHHHHHHHHHHHHHHHHHHHHHSTTGGG-HHHHHHHHHHHHHHHHHHHHHHH--------------TT--------------HHHHHHTHHHHHHHHHHHHHHHHHHHTT-S-GGGGGGGGG--HHHHHHHHHHHHHTTTS-HHHHHHHHHHHHHHHHHHHHHS---HHHHHHHHHHHHHHHHHHHHHHHHHHHHHHHHHHHHHHH--S-TTSHHHHTTTTTT-------------------S-SSSSSS-------------

InterPro domains:
  IPR001138 Zn(2)Cys(6) fungal-type DNA-binding domain [PF00172] (39-72)
  IPR001138 Zn(2)Cys(6) fungal-type DNA-binding domain [PS00463] (39-68)
  IPR001138 Zn(2)Cys(6) fungal-type DNA-binding domain [PS50048] (39-70)
  IPR001138 Zn(2)Cys(6) fungal-type DNA-binding domain [SM00066] (34-79)
  IPR001138 Zn(2)Cys(6) fungal-type DNA-binding domain [cd00067] (35-70)
  IPR007219 Xylanolytic transcriptional activator, regulatory domain [PF04082] (261-348)
  IPR036864 Zn(2)-C6 fungal-type DNA-binding domain superfamily [G3DSA:4.10.240.10] (32-73)
  IPR036864 Zn(2)-C6 fungal-type DNA-binding domain superfamily [SSF57701] (30-76)

Organism: NCBI:txid100816

pLDDT: mean 70.62, std 27.25, range [16.97, 98.5]

Radius of gyration: 36.24 Å; Cα contacts (8 Å, |Δi|>4): 1780; chains: 2; bounding box: 128×99×103 Å

Sequence (1418 aa):
MMDSDLPAGYFSTFSIIDLSRGTLEGLGRPQRRNRRIFVCIPCHRRKLKCDKGQPCARCIQSGSADECVYQQYPPGSRRDSSTDSGKTSQRSVQPSQHSTPVAVVSEREPRLNGVTHWRTIAFEFREGWPYISGTDPEWEPTYRQIQGHKYIFASLSGFNFPFGDITSSNRSRDHVTQCLPRRHVVDILIRSYFAAVEPIYRLFHPQQFEEELNTFWIDSSQCTNDIGRPPEGLSDRFLHAAQFFLGRSPYLSAPTLASVRTMCLAVIAQMLGIVKGTEMSQLLSVMGFLSRSAMTLQLHRSPSLFPGLTQFDAEMRKRVWATVQLLDLEVAMGTGTSYMHSDHEIITPSNINNADVYHTELGWMMNRVRGAEKEITDSSFQVELAKMLPILVNVINAANSPTQPPPTYDKVQAWDSHLCQKLFEAESALTPDPSVQLDRVETAKTQLDFLRVLIHRARLAIHHHYISDSSFQRFSDSTAAVLQSSLNILRIQQTWRHRQPIDSLPAAATPTATLPPRPPPQTSPRSTTWLLDLHRDSFTAALLYYMLSQRRLHLGLIPPERQHEQQHYQPQLIQQSLEIFRSRAGRSAAHYEDFATLFIAAGVLQGLNTTTAARATQERVIRVLMEVAEQIEGTALASAATAAATATAGSGDSNNEQGASGVLWTDMGVASGSSGIGAGEGGGYVFTVAEQMAGFAAPGGYGFGAGPPMMDSDLPAGYFSTFSIIDLSRGTLEGLGRPQRRNRRIFVCIPCHRRKLKCDKGQPCARCIQSGSADECVYQQYPPGSRRDSSTDSGKTSQRSVQPSQHSTPVAVVSEREPRLNGVTHWRTIAFEFREGWPYISGTDPEWEPTYRQIQGHKYIFASLSGFNFPFGDITSSNRSRDHVTQCLPRRHVVDILIRSYFAAVEPIYRLFHPQQFEEELNTFWIDSSQCTNDIGRPPEGLSDRFLHAAQFFLGRSPYLSAPTLASVRTMCLAVIAQMLGIVKGTEMSQLLSVMGFLSRSAMTLQLHRSPSLFPGLTQFDAEMRKRVWATVQLLDLEVAMGTGTSYMHSDHEIITPSNINNADVYHTELGWMMNRVRGAEKEITDSSFQVELAKMLPILVNVINAANSPTQPPPTYDKVQAWDSHLCQKLFEAESALTPDPSVQLDRVETAKTQLDFLRVLIHRARLAIHHHYISDSSFQRFSDSTAAVLQSSLNILRIQQTWRHRQPIDSLPAAATPTATLPPRPPPQTSPRSTTWLLDLHRDSFTAALLYYMLSQRRLHLGLIPPERQHEQQHYQPQLIQQSLEIFRSRAGRSAAHYEDFATLFIAAGVLQGLNTTTAARATQERVIRVLMEVAEQIEGTALASAATAAATATAGSGDSNNEQGASGVLWTDMGVASGSSGIGAGEGGGYVFTVAEQMAGFAAPGGYGFGAGPP